Protein AF-0000000076641855 (afdb_homodimer)

InterPro domains:
  IPR014782 Peptidase M1, membrane alanine aminopeptidase [PF01433] (385-585)
  IPR027268 Peptidase M4/M1, CTD superfamily [G3DS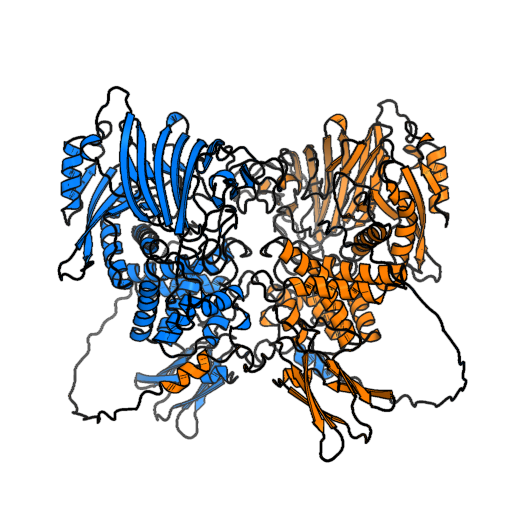A:1.10.390.10] (361-589)
  IPR050344 Peptidase M1 family aminopeptidases [PTHR11533] (381-588)

Foldseek 3Di:
DDCPDDPDDDDDDDDDDPDDDDDDDDDDDDPDPPPPDDPPPVVVVVVPDDLQVDFFDFFDFCVVVDDPLVVVLCVVQCAHLLLFGGPLNDWKEKAKEKEKEQDVVQQKIKMKIKMKIWAQDQDKAQKFKWFQLQLLLDPPAAAPDDDHNFHGKDWDWKAKAPDTADADPDPPDQAHWHDDRGMIMGGRNDIAHNGGMMIMMTIIMTRFDQATLQLAWHADPQFKGKFFSGDTATAIQGSRPGGDGDHRRRPFDAFFAWYKYKYKYKYFAQWDKDKFADWDPCVQWFDPQLSVQLVVAQVAQDKTWSDDLVCAPPTTDADPVRMGIIIGIDGTWGTMIMMIGGSKTKIKHKAWQQDQPPPRDTDIAIEIEIEHPVQVLSVCVRVLLRLLQNQLSVLLVHGQDDRYAYEYADASSHDAKAEGASYIYGHSCPPHDSLSVSLSSSLRSNCCLPPGFLREGRQFQLQVRQASSLLSSLSSSCVVPVVCNLVSLVVLLVLLLVCAPVVQAAALNGGQSPRPDPSNSCNSRHSLSNLLLLLVCVQQPVVLSSCLSSQSSVSRTSHYDDPSSSVSSSCSSSVDDCSLVCSQRHHDSKAWAKFFDDWADDPAAIKTKIFTSINRFDKKWKWWAFPVGDIDIDIDHSVCVSVRDGMDMDGDRDPTHTAKMAIPPSCSHSHSDRVRRMDGD/DDPPDDDDDDDDDDDDDDDDDDDDDDDDPPPDPPPPDDPPPVVVVVVPDDLFVDFFDFFDFCVVVDDPLVVVLCVVQCAHLLLFGGPLNDWKEKAKEKEKEQDVVQQKIKMKIKMKIWAQDQDKAQKFKWFQLQLLLDPPAAAPDDDHNFHGKDWDWKAKAPDTADADPDPPDQAHWHDDRRMIMGGRNDIAHNGGMMIMMTIIMTRFDQATLLLAWHADPQFKGKFWSGDTATAIQGSRPGGDGDHRRRPFDAFFAWYKYKYKYKYFAQWDKDKFADWDPCVQWFDPQLSVQLVVAQVAQDKTWSDDLVCAPPTTDADPVRMDIIIGIHGTWGTMIMMIGGSKTKIKHKAWQQDQPPPRDTDIAIEIEIEHPVQVLSVCVRVLLRLLQNQLSVLLVHGQDDRYAYEYADASSHDAKAEGASYIYGHSCPPHDSLSVSLSSSLRSNCCLVPGFLREGRQFQLQVRQASSLLSSLSSSCVVPVVCNLVSLVVLLVLLLVCAPPPQAAALNGGQSPRPDPSNSCNSRHSLSNLLLLLVCVQQPPVLSSCLSSQSSVSRTSHYDDPSSSVSSSCSSSVDDCSLVCSQRHHDRKAWAKFFDDWADDPAAIKTKIFTSINRFDKKWKWWAFPVGDIDIDIDHSVCVSVRDGMDMDGDRDPTHTAKMAIPPSCSHSHSDRVRRMDGD

Nearest PDB structures (foldseek):
  7z28-assembly1_A  TM=7.439E-01  e=4.324E-25  Homo sapiens
  5dll-assembly1_A  TM=7.705E-01  e=6.354E-24  Francisella tularensis subsp. tularensis SCHU S4
  2dqm-assembly1_A  TM=7.658E-01  e=1.952E-22  Escherichia coli
  3q7j-assembly2_B  TM=7.753E-01  e=1.952E-22  Thermoplasma acidophilum DSM 1728
  5zie-assembly2_B  TM=7.510E-01  e=1.322E-20  Legionella pneumophila subsp. pneumophila str. Philadelphia 1

Sequence (1362 aa):
MSLFPQLSKTASLLLFAALLAFSGCAGSQQATTDEQQAPGSEKEERLSTRPSELSRMVPNAITGEIPQTFFQAINRDTRTMSGKPGSDYWQQWTSYDMNVELVPADTLIKGSSTITYHNNSPDTLNQLFMELTQNVHKSGAVRNEGAEVTGGITLHRVAAGDNNLDEMQSGRSRQGYLVDGTLMVVRPGTVLAPGDSIEIRVAWDFKIPQQGAGGRMGYNGDNLFYIAYWYPQMRVYDDVNGWFTDSFKGNAEFYHGFADYNVDITAPQQWMVASTGDLTNAGDVLKEDIHRRLEEGHSSDKVVPVVTKEDFGDVTRSTENGMVTWNFKAKKVRDFAFSATKESMWDATRSDVGDRDGDGETEYVEINAIYRSSAPLWTDAAAFTRHALSSLSETTGISYPWPHMTSVEGGGIIGGGMEFPMMTIIGDYNGRPARSLYAVIAHELAHMWVPMQVSTNERRYAWMDEGTTTFNESQSKKDYYPESAGTFEQSNYQSYLQITGTGLEGPIMRWSDYHYNGFAYGIASYPKPASMLVALRGLLGEETFREAYRTFLSRWQYKHPYPWDMFNAFEDVSGRELDWFWRSWYYETWTLDQAVGNVRPAEEGTEIVIEDRGQAPMPATVEITLSDGTTLTRKIPVETWLKGATRATLSIDHTGEVTNVVVDPERKFPDANRTNNSWEKMSLFPQLSKTASLLLFAALLAFSGCAGSQQATTDEQQAPGSEKEERLSTRPSELSRMVPNAITGEIPQTFFQAINRDTRTMSGKPGSDYWQQWTSYDMNVELVPADTLIKGSSTITYHNNSPDTLNQLFMELTQNVHKSGAVRNEGAEVTGGITLHRVAAGDNNLDEMQSGRSRQGYLVDGTLMVVRPGTVLAPGDSIEIRVAWDFKIPQQGAGGRMGYNGDNLFYIAYWYPQMRVYDDVNGWFTDSFKGNAEFYHGFADYNVDITAPQQWMVASTGDLTNAGDVLKEDIHRRLEEGHSSDKVVPVVTKEDFGDVTRSTENGMVTWNFKAKKVRDFAFSATKESMWDATRSDVGDRDGDGETEYVEINAIYRSSAPLWTDAAAFTRHALSSLSETTGISYPWPHMTSVEGGGIIGGGMEFPMMTIIGDYNGRPARSLYAVIAHELAHMWVPMQVSTNERRYAWMDEGTTTFNESQSKKDYYPESAGTFEQSNYQSYLQITGTGLEGPIMRWSDYHYNGFAYGIASYPKPASMLVALRGLLGEETFREAYRTFLSRWQYKHPYPWDMFNAFEDVSGRELDWFWRSWYYETWTLDQAVGNVRPAEEGTEIVIEDRGQAPMPATVEITLSDGTTLTRKIPVETWLKGATRATLSIDHTGEVTNVVVDPERKFPDANRTNNSWEK

Secondary structure (DSSP, 8-state):
----------------------------------------HHHHHHHS--GGGS-PPPPPPSGGGS-HHHHHHHHTTSB-TTSSBPTT----EEEEEEEEEEEGGGTEEEEEEEEEEE--SSSPBS-EEEE-GGGGGSTT--BSS-------PEEEEEEETTEE--B-SSTT-SEEEEEETTEEEEEESS-B-TT-EEEEEEEEEEEPPTEETTTTEEEETTTEEEE-S-S-EEPPEETTTEE--PPP-SSS------EEEEEEEEEETT-EEEESSEES-HHHHB-HHHHHHHHHHHT-SS-EEEE-GGGTT-SBPP-TTSEEEEEEEEEEES---EEEESS-EEEEEEEE---TTSSSS--EEEEEEEE-TT-GGGGGHHHHHHHHHHHHHHHHT----SSEEEEEE-TTT-SSEEEETTEEEE---TTS-HHHHHHHHHHHHHTTTTTTTB---HHHHHHHHHHHHHHHHHHHHHHH-GGGHHHHHHHHHHHHHTTTTSS----TTS-GGGSSSHHHHHHHHTHHHHHHHHHHHHHH-HHHHHHHHHHHHHHTTTB---HHHHHHHHHHHH----HHHHIIIIIS---B-EEEEEEEE-SSSEEEEEEE-SSS---EEEEEEETTS-EEEEEE-HHHHHTT-SEEEEEE--SSPEEEEEESTT--S-BS-GGGSEEE-/----------------------------------------HHHHHHHT--GGGS-PPPPPPSGGGS-HHHHHHHHTTSB-TTSSBPTT----EEEEEEEEEEEGGGTEEEEEEEEEEE--SSSPBS-EEEE-GGGGGSTT--BSS-------PEEEEEEETTEE--B-SSTT-SEEEEEETTEEEEEESS-B-TT-EEEEEEEEEEEPPTEETTTTEEEETTTEEEE-S-S-EEPPEETTTEE--PPP-SSS------EEEEEEEEEETT-EEEESSEES-HHHHB-HHHHHHHHHHHT-SS-EEEE-GGGTT-SBPP-TTSEEEEEEEEEEES---EEEESS-EEEEEEEE---TTSSSS--EEEEEEEE-TT-GGGGGHHHHHHHHHHHHHHHHS----SSEEEEEE-TTT-SSEEEETTEEEE---TTS-HHHHHHHHHHHHHTTTTTTTB---HHHHHHHHHHHHHHHHHHHHHHH-GGGHHHHHHHHHHHHHTTTTSTT---TTS-GGGSSSHHHHHHHHTHHHHHHHHHHHHHH-HHHHHHHHHHHHHHTTTB---HHHHHHHHHHHH----HHHHIIIIIS---B-EEEEEEEE-SSSEEEEEEE-SSS---EEEEEEETTS-EEEEEE-HHHHHTT-SEEEEEE--SSPEEEEEESTT--S-BS-GGGSEEE-

Structure (mmCIF, N/CA/C/O backbone):
data_AF-0000000076641855-model_v1
#
loop_
_entity.id
_entity.type
_entity.pdbx_description
1 polymer 'Peptidase family M1'
#
loop_
_atom_site.group_PDB
_atom_site.id
_atom_site.type_symbol
_atom_site.label_atom_id
_atom_site.label_alt_id
_atom_site.label_comp_id
_atom_site.label_asym_id
_atom_site.label_entity_id
_atom_site.label_seq_id
_atom_site.pdbx_PDB_ins_code
_atom_site.Cartn_x
_atom_site.Cartn_y
_atom_site.Cartn_z
_atom_site.occupancy
_atom_site.B_iso_or_equiv
_atom_site.auth_seq_id
_atom_site.auth_comp_id
_atom_site.auth_asym_id
_atom_site.auth_atom_id
_atom_site.pdbx_PDB_model_num
ATOM 1 N N . MET A 1 1 ? 4.723 17.344 -2.316 1 21 1 MET A N 1
ATOM 2 C CA . MET A 1 1 ? 5.523 18.531 -2.621 1 21 1 MET A CA 1
ATOM 3 C C . MET A 1 1 ? 5.227 19.047 -4.023 1 21 1 MET A C 1
ATOM 5 O O . MET A 1 1 ? 5.969 19.875 -4.559 1 21 1 MET A O 1
ATOM 9 N N . SER A 1 2 ? 4.238 18.391 -4.766 1 20.77 2 SER A N 1
ATOM 10 C CA . SER A 1 2 ? 4.188 18.422 -6.223 1 20.77 2 SER A CA 1
ATOM 11 C C . SER A 1 2 ? 3.658 19.766 -6.723 1 20.77 2 SER A C 1
ATOM 13 O O . SER A 1 2 ? 2.592 20.219 -6.297 1 20.77 2 SER A O 1
ATOM 15 N N . LEU A 1 3 ? 4.539 20.453 -7.457 1 20.97 3 LEU A N 1
ATOM 16 C CA . LEU A 1 3 ? 4.66 21.672 -8.266 1 20.97 3 LEU A CA 1
ATOM 17 C C . LEU A 1 3 ? 3.648 21.656 -9.406 1 20.97 3 LEU A C 1
ATOM 19 O O . LEU A 1 3 ? 3.848 20.969 -10.414 1 20.97 3 LEU A O 1
ATOM 23 N N . PHE A 1 4 ? 2.309 21.391 -9.328 1 20.97 4 PHE A N 1
ATOM 24 C CA . PHE A 1 4 ? 1.612 21.531 -10.602 1 20.97 4 PHE A CA 1
ATOM 25 C C . PHE A 1 4 ? 1.807 22.938 -11.164 1 20.97 4 PHE A C 1
ATOM 27 O O . PHE A 1 4 ? 1.575 23.922 -10.477 1 20.97 4 PHE A O 1
ATOM 34 N N . PRO A 1 5 ? 2.49 23.031 -12.375 1 18.69 5 PRO A N 1
ATOM 35 C CA . PRO A 1 5 ? 2.914 24.234 -13.109 1 18.69 5 PRO A CA 1
ATOM 36 C C . PRO A 1 5 ? 1.748 25.156 -13.453 1 18.69 5 PRO A C 1
ATOM 38 O O . PRO A 1 5 ? 0.585 24.766 -13.32 1 18.69 5 PRO A O 1
ATOM 41 N N . GLN A 1 6 ? 1.989 26.078 -14.555 1 16.47 6 GLN A N 1
ATOM 42 C CA . GLN A 1 6 ? 1.807 27.469 -14.961 1 16.47 6 GLN A CA 1
ATOM 43 C C . GLN A 1 6 ? 0.549 27.625 -15.812 1 16.47 6 GLN A C 1
ATOM 45 O O . GLN A 1 6 ? 0.567 27.375 -17.016 1 16.47 6 GLN A O 1
ATOM 50 N N . LEU A 1 7 ? -0.666 27.016 -15.531 1 16.64 7 LEU A N 1
ATOM 51 C CA . LEU A 1 7 ? -1.663 27.422 -16.516 1 16.64 7 LEU A CA 1
ATOM 52 C C . LEU A 1 7 ? -1.719 28.938 -16.672 1 16.64 7 LEU A C 1
ATOM 54 O O . LEU A 1 7 ? -1.626 29.656 -15.672 1 16.64 7 LEU A O 1
ATOM 58 N N . SER A 1 8 ? -1.799 29.391 -17.984 1 15.78 8 SER A N 1
ATOM 59 C CA . SER A 1 8 ? -1.746 30.641 -18.734 1 15.78 8 SER A CA 1
ATOM 60 C C . SER A 1 8 ? -2.885 31.562 -18.344 1 15.78 8 SER A C 1
ATOM 62 O O . SER A 1 8 ? -3.922 31.109 -17.859 1 15.78 8 SER A O 1
ATOM 64 N N . LYS A 1 9 ? -2.791 32.906 -18.703 1 16.16 9 LYS A N 1
ATOM 65 C CA . LYS A 1 9 ? -3.107 34.281 -18.297 1 16.16 9 LYS A CA 1
ATOM 66 C C . LYS A 1 9 ? -4.461 34.719 -18.844 1 16.16 9 LYS A C 1
ATOM 68 O O . LYS A 1 9 ? -4.836 35.875 -18.719 1 16.16 9 LYS A O 1
ATOM 73 N N . THR A 1 10 ? -5.312 33.812 -19.484 1 16.12 10 THR A N 1
ATOM 74 C CA . THR A 1 10 ? -5.992 34.75 -20.359 1 16.12 10 THR A CA 1
ATOM 75 C C . THR A 1 10 ? -6.785 35.781 -19.547 1 16.12 10 THR A C 1
ATOM 77 O O . THR A 1 10 ? -7.391 35.438 -18.531 1 16.12 10 THR A O 1
ATOM 80 N N . ALA A 1 11 ? -7.031 37 -20.109 1 15.25 11 ALA A N 1
ATOM 81 C CA . ALA A 1 11 ? -7.105 38.438 -19.812 1 15.25 11 ALA A CA 1
ATOM 82 C C . ALA A 1 11 ? -8.508 38.844 -19.359 1 15.25 11 ALA A C 1
ATOM 84 O O . ALA A 1 11 ? -8.672 39.594 -18.406 1 15.25 11 ALA A O 1
ATOM 85 N N . SER A 1 12 ? -9.672 38.469 -20.062 1 15.12 12 SER A N 1
ATOM 86 C CA . SER A 1 12 ? -10.289 39.719 -20.516 1 15.12 12 SER A CA 1
ATOM 87 C C . SER A 1 12 ? -11.07 40.375 -19.391 1 15.12 12 SER A C 1
ATOM 89 O O . SER A 1 12 ? -11.445 39.719 -18.406 1 15.12 12 SER A O 1
ATOM 91 N N . LEU A 1 13 ? -12.023 41.312 -19.766 1 14.98 13 LEU A N 1
ATOM 92 C CA . LEU A 1 13 ? -12.305 42.719 -19.531 1 14.98 13 LEU A CA 1
ATOM 93 C C . LEU A 1 13 ? -13.359 42.906 -18.438 1 14.98 13 LEU A C 1
ATOM 95 O O . LEU A 1 13 ? -13.125 43.594 -17.453 1 14.98 13 LEU A O 1
ATOM 99 N N . LEU A 1 14 ? -14.672 43.25 -18.797 1 14.98 14 LEU A N 1
ATOM 100 C CA . LEU A 1 14 ? -15.133 44.625 -18.578 1 14.98 14 LEU A CA 1
ATOM 101 C C . LEU A 1 14 ? -15.945 44.719 -17.297 1 14.98 14 LEU A C 1
ATOM 103 O O . LEU A 1 14 ? -16.328 43.719 -16.719 1 14.98 14 LEU A O 1
ATOM 107 N N . LEU A 1 15 ? -17.266 45.188 -17.406 1 15.28 15 LEU A N 1
ATOM 108 C CA . LEU A 1 15 ? -17.797 46.469 -17 1 15.28 15 LEU A CA 1
ATOM 109 C C . LEU A 1 15 ? -18.562 46.375 -15.695 1 15.28 15 LEU A C 1
ATOM 111 O O . LEU A 1 15 ? -18.969 45.281 -15.289 1 15.28 15 LEU A O 1
ATOM 115 N N . PHE A 1 16 ? -19.75 47.062 -15.586 1 14.99 16 PHE A N 1
ATOM 116 C CA . PHE A 1 16 ? -20.109 48.219 -14.781 1 14.99 16 PHE A CA 1
ATOM 117 C C . PHE A 1 16 ? -20.938 47.844 -13.578 1 14.99 16 PHE A C 1
ATOM 119 O O . PHE A 1 16 ? -20.609 48.188 -12.438 1 14.99 16 PHE A O 1
ATOM 126 N N . ALA A 1 17 ? -22.344 47.781 -13.695 1 15.54 17 ALA A N 1
ATOM 127 C CA . ALA A 1 17 ? -23.156 48.812 -13.078 1 15.54 17 ALA A CA 1
ATOM 128 C C . ALA A 1 17 ? -23.766 48.312 -11.766 1 15.54 17 ALA A C 1
ATOM 130 O O . ALA A 1 17 ? -24.531 47.344 -11.75 1 15.54 17 ALA A O 1
ATOM 131 N N . ALA A 1 18 ? -23.203 48.562 -10.688 1 15.11 18 ALA A N 1
ATOM 132 C CA . ALA A 1 18 ? -23.422 48.125 -9.312 1 15.11 18 ALA A CA 1
ATOM 133 C C . ALA A 1 18 ? -24.75 48.625 -8.758 1 15.11 18 ALA A C 1
ATOM 135 O O . ALA A 1 18 ? -24.984 48.594 -7.551 1 15.11 18 ALA A O 1
ATOM 136 N N . LEU A 1 19 ? -25.688 48.906 -9.703 1 14.62 19 LEU A N 1
ATOM 137 C CA . LEU A 1 19 ? -26.375 49.969 -9 1 14.62 19 LEU A CA 1
ATOM 138 C C . LEU A 1 19 ? -26.891 49.5 -7.648 1 14.62 19 LEU A C 1
ATOM 140 O O . LEU A 1 19 ? -26.984 48.312 -7.402 1 14.62 19 LEU A O 1
ATOM 144 N N . LEU A 1 20 ? -28.25 49.719 -7.355 1 15.02 20 LEU A N 1
ATOM 145 C CA . LEU A 1 20 ? -28.844 50.688 -6.445 1 15.02 20 LEU A CA 1
ATOM 146 C C . LEU A 1 20 ? -29.297 50.031 -5.148 1 15.02 20 LEU A C 1
ATOM 148 O O . LEU A 1 20 ? -28.953 50.5 -4.059 1 15.02 20 LEU A O 1
ATOM 152 N N . ALA A 1 21 ? -30.641 49.562 -4.988 1 15.7 21 ALA A N 1
ATOM 153 C CA . ALA A 1 21 ? -31.562 50.312 -4.141 1 15.7 21 ALA A CA 1
ATOM 154 C C . ALA A 1 21 ? -31.688 49.656 -2.764 1 15.7 21 ALA A C 1
ATOM 156 O O . ALA A 1 21 ? -31.625 48.438 -2.635 1 15.7 21 ALA A O 1
ATOM 157 N N . PHE A 1 22 ? -31.828 50.438 -1.689 1 15.01 22 PHE A N 1
ATOM 158 C CA . PHE A 1 22 ? -31.672 50.625 -0.25 1 15.01 22 PHE A CA 1
ATOM 159 C C . PHE A 1 22 ? -32.75 49.875 0.508 1 15.01 22 PHE A C 1
ATOM 161 O O . PHE A 1 22 ? -32.625 49.594 1.7 1 15.01 22 PHE A O 1
ATOM 168 N N . SER A 1 23 ? -33.875 49.406 -0.071 1 15.71 23 SER A N 1
ATOM 169 C CA . SER A 1 23 ? -34.938 49.906 0.815 1 15.71 23 SER A CA 1
ATOM 170 C C . SER A 1 23 ? -34.938 49.125 2.133 1 15.71 23 SER A C 1
ATOM 172 O O . SER A 1 23 ? -34.438 48.031 2.215 1 15.71 23 SER A O 1
ATOM 174 N N . GLY A 1 24 ? -35.969 49.438 2.967 1 15.5 24 GLY A N 1
ATOM 175 C CA . GLY A 1 24 ? -36.219 49.844 4.336 1 15.5 24 GLY A CA 1
ATOM 176 C C . GLY A 1 24 ? -36.469 48.688 5.27 1 15.5 24 GLY A C 1
ATOM 177 O O . GLY A 1 24 ? -35.781 48.531 6.289 1 15.5 24 GLY A O 1
ATOM 178 N N . CYS A 1 25 ? -37.75 48.25 5.484 1 16.17 25 CYS A N 1
ATOM 179 C CA . CYS A 1 25 ? -38.438 48.438 6.773 1 16.17 25 CYS A CA 1
ATOM 180 C C . CYS A 1 25 ? -38.25 47.219 7.664 1 16.17 25 CYS A C 1
ATOM 182 O O . CYS A 1 25 ? -38.031 46.094 7.172 1 16.17 25 CYS A O 1
ATOM 184 N N . ALA A 1 26 ? -38.688 47.375 8.977 1 16.25 26 ALA A N 1
ATOM 185 C CA . ALA A 1 26 ? -38.375 47.156 10.391 1 16.25 26 ALA A CA 1
ATOM 186 C C . ALA A 1 26 ? -39 45.875 10.891 1 16.25 26 ALA A C 1
ATOM 188 O O . ALA A 1 26 ? -38.531 45.281 11.859 1 16.25 26 ALA A O 1
ATOM 189 N N . GLY A 1 27 ? -40.031 45.219 10.227 1 17.22 27 GLY A N 1
ATOM 190 C CA . GLY A 1 27 ? -41.031 44.875 11.242 1 17.22 27 GLY A CA 1
ATOM 191 C C . GLY A 1 27 ? -40.594 43.75 12.141 1 17.22 27 GLY A C 1
ATOM 192 O O . GLY A 1 27 ? -39.781 42.906 11.75 1 17.22 27 GLY A O 1
ATOM 193 N N . SER A 1 28 ? -40.938 43.812 13.43 1 17.45 28 SER A N 1
ATOM 194 C CA . SER A 1 28 ? -40.531 43.344 14.758 1 17.45 28 SER A CA 1
ATOM 195 C C . SER A 1 28 ? -41 41.906 14.977 1 17.45 28 SER A C 1
ATOM 197 O O . SER A 1 28 ? -40.625 41.25 15.961 1 17.45 28 SER A O 1
ATOM 199 N N . GLN A 1 29 ? -41.562 41.125 14.023 1 18.14 29 GLN A N 1
ATOM 200 C CA . GLN A 1 29 ? -42.531 40.281 14.703 1 18.14 29 GLN A CA 1
ATOM 201 C C . GLN A 1 29 ? -41.844 39.25 15.602 1 18.14 29 GLN A C 1
ATOM 203 O O . GLN A 1 29 ? -40.75 38.781 15.281 1 18.14 29 GLN A O 1
ATOM 208 N N . GLN A 1 30 ? -42.375 39.031 16.781 1 17.44 30 GLN A N 1
ATOM 209 C CA . GLN A 1 30 ? -42.188 38.438 18.094 1 17.44 30 GLN A CA 1
ATOM 210 C C . GLN A 1 30 ? -42.156 36.906 17.984 1 17.44 30 GLN A C 1
ATOM 212 O O . GLN A 1 30 ? -43.188 36.281 17.703 1 17.44 30 GLN A O 1
ATOM 217 N N . ALA A 1 31 ? -41.25 36.25 17.312 1 19 31 ALA A N 1
ATOM 218 C CA . ALA A 1 31 ? -41.469 34.812 17.234 1 19 31 ALA A CA 1
ATOM 219 C C . ALA A 1 31 ? -41.375 34.156 18.609 1 19 31 ALA A C 1
ATOM 221 O O . ALA A 1 31 ? -40.406 34.406 19.344 1 19 31 ALA A O 1
ATOM 222 N N . THR A 1 32 ? -42.469 33.719 19.062 1 19.88 32 THR A N 1
ATOM 223 C CA . THR A 1 32 ? -42.719 32.969 20.281 1 19.88 32 THR A CA 1
ATOM 224 C C . THR A 1 32 ? -41.844 31.688 20.297 1 19.88 32 THR A C 1
ATOM 226 O O . THR A 1 32 ? -41.656 31.078 19.25 1 19.88 32 THR A O 1
ATOM 229 N N . THR A 1 33 ? -41 31.5 21.375 1 20.09 33 THR A N 1
ATOM 230 C CA . THR A 1 33 ? -39.906 30.609 21.734 1 20.09 33 THR A CA 1
ATOM 231 C C . THR A 1 33 ? -40.406 29.188 21.969 1 20.09 33 THR A C 1
ATOM 233 O O . THR A 1 33 ? -39.688 28.359 22.516 1 20.09 33 THR A O 1
ATOM 236 N N . ASP A 1 34 ? -41.281 28.609 21.078 1 20.89 34 ASP A N 1
ATOM 237 C CA . ASP A 1 34 ? -41.75 27.312 21.578 1 20.89 34 ASP A CA 1
ATOM 238 C C . ASP A 1 34 ? -40.562 26.359 21.781 1 20.89 34 ASP A C 1
ATOM 240 O O . ASP A 1 34 ? -39.688 26.25 20.906 1 20.89 34 ASP A O 1
ATOM 244 N N . GLU A 1 35 ? -40.312 25.922 23 1 22.5 35 GLU A N 1
ATOM 245 C CA . GLU A 1 35 ? -39.281 25.078 23.625 1 22.5 35 GLU A CA 1
ATOM 246 C C . GLU A 1 35 ? -39.281 23.672 23.047 1 22.5 35 GLU A C 1
ATOM 248 O O . GLU A 1 35 ? -40.188 22.875 23.359 1 22.5 35 GLU A O 1
ATOM 253 N N . GLN A 1 36 ? -39.094 23.453 21.719 1 24.84 36 GLN A N 1
ATOM 254 C CA . GLN A 1 36 ? -39.188 22.078 21.25 1 24.84 36 GLN A CA 1
ATOM 255 C C . GLN A 1 36 ? -38.156 21.188 21.953 1 24.84 36 GLN A C 1
ATOM 257 O O . GLN A 1 36 ? -36.969 21.516 21.984 1 24.84 36 GLN A O 1
ATOM 262 N N . GLN A 1 37 ? -38.594 20.266 22.875 1 25.34 37 GLN A N 1
ATOM 263 C CA . GLN A 1 37 ? -38 19.172 23.625 1 25.34 37 GLN A CA 1
ATOM 264 C C . GLN A 1 37 ? -37.125 18.297 22.734 1 25.34 37 GLN A C 1
ATOM 266 O O . GLN A 1 37 ? -37.594 17.797 21.719 1 25.34 37 GLN A O 1
ATOM 271 N N . ALA A 1 38 ? -35.781 18.234 22.953 1 28.58 38 ALA A N 1
ATOM 272 C CA . ALA A 1 38 ? -34.719 17.672 22.094 1 28.58 38 ALA A CA 1
ATOM 273 C C . ALA A 1 38 ? -34.812 16.156 22.047 1 28.58 38 ALA A C 1
ATOM 275 O O . ALA A 1 38 ? -34.875 15.5 23.094 1 28.58 38 ALA A O 1
ATOM 276 N N . PRO A 1 39 ? -35.188 15.594 20.891 1 33.44 39 PRO A N 1
ATOM 277 C CA . PRO A 1 39 ? -35.156 14.141 20.688 1 33.44 39 PRO A CA 1
ATOM 278 C C . PRO A 1 39 ? -33.875 13.492 21.141 1 33.44 39 PRO A C 1
ATOM 280 O O . PRO A 1 39 ? -32.906 13.445 20.391 1 33.44 39 PRO A O 1
ATOM 283 N N . GLY A 1 40 ? -33.406 13.766 22.359 1 31.28 40 GLY A N 1
ATOM 284 C CA . GLY A 1 40 ? -32.156 13.266 22.906 1 31.28 40 GLY A CA 1
ATOM 285 C C . GLY A 1 40 ? -32.094 11.75 22.953 1 31.28 40 GLY A C 1
ATOM 286 O O . GLY A 1 40 ? -31 11.18 23.047 1 31.28 40 GLY A O 1
ATOM 287 N N . SER A 1 41 ? -33.188 11.023 23.219 1 33.25 41 SER A N 1
ATOM 288 C CA . SER A 1 41 ? -33.125 9.656 23.719 1 33.25 41 SER A CA 1
ATOM 289 C C . SER A 1 41 ? -32.812 8.672 22.594 1 33.25 41 SER A C 1
ATOM 291 O O . SER A 1 41 ? -32.188 7.645 22.812 1 33.25 41 SER A O 1
ATOM 293 N N . GLU A 1 42 ? -33.344 8.992 21.453 1 31.81 42 GLU A N 1
ATOM 294 C CA . GLU A 1 42 ? -33.25 7.961 20.422 1 31.81 42 GLU A CA 1
ATOM 295 C C . GLU A 1 42 ? -31.797 7.836 19.922 1 31.81 42 GLU A C 1
ATOM 297 O O . GLU A 1 42 ? -31.453 6.863 19.25 1 31.81 42 GLU A O 1
ATOM 302 N N . LYS A 1 43 ? -30.953 8.773 20.156 1 33.97 43 LYS A N 1
ATOM 303 C CA . LYS A 1 43 ? -29.594 8.797 19.641 1 33.97 43 LYS A CA 1
ATOM 304 C C . LYS A 1 43 ? -28.719 7.785 20.359 1 33.97 43 LYS A C 1
ATOM 306 O O . LYS A 1 43 ? -27.812 7.199 19.766 1 33.97 43 LYS A O 1
ATOM 311 N N . GLU A 1 44 ? -28.859 7.738 21.734 1 34.25 44 GLU A N 1
ATOM 312 C CA . GLU A 1 44 ? -28.078 6.797 22.516 1 34.25 44 GLU A CA 1
ATOM 313 C C . GLU A 1 44 ? -28.391 5.355 22.125 1 34.25 44 GLU A C 1
ATOM 315 O O . GLU A 1 44 ? -27.5 4.492 22.156 1 34.25 44 GLU A O 1
ATOM 320 N N . GLU A 1 45 ? -29.609 5.062 21.766 1 33.41 45 GLU A N 1
ATOM 321 C CA . GLU A 1 45 ? -30.016 3.693 21.438 1 33.41 45 GLU A CA 1
ATOM 322 C C . GLU A 1 45 ? -29.406 3.242 20.109 1 33.41 45 GLU A C 1
ATOM 324 O O . GLU A 1 45 ? -29.016 2.086 19.969 1 33.41 45 GLU A O 1
ATOM 329 N N . ARG A 1 46 ? -29.312 4.074 19.094 1 35.44 46 ARG A N 1
ATOM 330 C CA . ARG A 1 46 ? -28.828 3.646 17.797 1 35.44 46 ARG A CA 1
ATOM 331 C C . ARG A 1 46 ? -27.312 3.445 17.812 1 35.44 46 ARG A C 1
ATOM 333 O O . ARG A 1 46 ? -26.781 2.635 17.047 1 35.44 46 ARG A O 1
ATOM 340 N N . LEU A 1 47 ? -26.672 4.305 18.422 1 37.84 47 LEU A N 1
ATOM 341 C CA . LEU A 1 47 ? -25.234 4.152 18.547 1 37.84 47 LEU A CA 1
ATOM 342 C C . LEU A 1 47 ? -24.875 2.984 19.453 1 37.84 47 LEU A C 1
ATOM 344 O O . LEU A 1 47 ? -23.719 2.574 19.531 1 37.84 47 LEU A O 1
ATOM 348 N N . SER A 1 48 ? -25.766 2.625 20.406 1 34.75 48 SER A N 1
ATOM 349 C CA . SER A 1 48 ? -25.625 1.448 21.25 1 34.75 48 SER A CA 1
ATOM 350 C C . SER A 1 48 ? -26.047 0.18 20.516 1 34.75 48 SER A C 1
ATOM 352 O O . SER A 1 48 ? -26.188 -0.88 21.125 1 34.75 48 SER A O 1
ATOM 354 N N . THR A 1 49 ? -26.641 0.229 19.469 1 33.72 49 THR A N 1
ATOM 355 C CA . THR A 1 49 ? -27 -1.048 18.859 1 33.72 49 THR A CA 1
ATOM 356 C C . THR A 1 49 ? -25.766 -1.829 18.453 1 33.72 49 THR A C 1
ATOM 358 O O . THR A 1 49 ? -24.938 -1.328 17.688 1 33.72 49 THR A O 1
ATOM 361 N N . ARG A 1 50 ? -25.531 -2.861 19.078 1 37.12 50 ARG A N 1
ATOM 362 C CA . ARG A 1 50 ? -24.516 -3.848 18.734 1 37.12 50 ARG A CA 1
ATOM 363 C C . ARG A 1 50 ? -24.578 -4.238 17.266 1 37.12 50 ARG A C 1
ATOM 365 O O . ARG A 1 50 ? -25.672 -4.27 16.688 1 37.12 50 ARG A O 1
ATOM 372 N N . PRO A 1 51 ? -23.469 -4.461 16.562 1 38.28 51 PRO A N 1
ATOM 373 C CA . PRO A 1 51 ? -23.469 -4.973 15.195 1 38.28 51 PRO A CA 1
ATOM 374 C C . PRO A 1 51 ? -24.594 -5.961 14.93 1 38.28 51 PRO A C 1
ATOM 376 O O . PRO A 1 51 ? -24.969 -6.176 13.773 1 38.28 51 PRO A O 1
ATOM 379 N N . SER A 1 52 ? -25.172 -6.52 15.867 1 37.72 52 SER A N 1
ATOM 380 C CA . SER A 1 52 ? -26.109 -7.629 15.734 1 37.72 52 SER A CA 1
ATOM 381 C C . SER A 1 52 ? -27.438 -7.16 15.133 1 37.72 52 SER A C 1
ATOM 383 O O . SER A 1 52 ? -28.172 -7.957 14.562 1 37.72 52 SER A O 1
ATOM 385 N N . GLU A 1 53 ? -27.906 -6.023 15.492 1 42.5 53 GLU A N 1
ATOM 386 C CA . GLU A 1 53 ? -29.234 -5.688 15.008 1 42.5 53 GLU A CA 1
ATOM 387 C C . GLU A 1 53 ? -29.172 -4.945 13.672 1 42.5 53 GLU A C 1
ATOM 389 O O . GLU A 1 53 ? -30.156 -4.348 13.234 1 42.5 53 GLU A O 1
ATOM 394 N N . LEU A 1 54 ? -28.047 -4.934 13.234 1 43.72 54 LEU A N 1
ATOM 395 C CA . LEU A 1 54 ? -27.859 -4.152 12.023 1 43.72 54 LEU A CA 1
ATOM 396 C C . LEU A 1 54 ? -28.438 -4.879 10.812 1 43.72 54 LEU A C 1
ATOM 398 O O . LEU A 1 54 ? -28.391 -6.105 10.734 1 43.72 54 LEU A O 1
ATOM 402 N N . SER A 1 55 ? -29.297 -4.203 10.219 1 55.09 55 SER A N 1
ATOM 403 C CA . SER A 1 55 ? -29.797 -4.668 8.93 1 55.09 55 SER A CA 1
ATOM 404 C C . SER A 1 55 ? -28.656 -5.184 8.047 1 55.09 55 SER A C 1
ATOM 406 O O . SER A 1 55 ? -27.547 -4.648 8.078 1 55.09 55 SER A O 1
ATOM 408 N N . ARG A 1 56 ? -28.797 -6.414 7.676 1 63.34 56 ARG A N 1
ATOM 409 C CA . ARG A 1 56 ? -27.797 -7.059 6.824 1 63.34 56 ARG A CA 1
ATOM 410 C C . ARG A 1 56 ? -27.5 -6.203 5.598 1 63.34 56 ARG A C 1
ATOM 412 O O . ARG A 1 56 ? -28.406 -5.648 4.98 1 63.34 56 ARG A O 1
ATOM 419 N N . MET A 1 57 ? -26.281 -6.066 5.379 1 64.5 57 MET A N 1
ATOM 420 C CA . MET A 1 57 ? -25.828 -5.434 4.141 1 64.5 57 MET A CA 1
ATOM 421 C C . MET A 1 57 ? -26.109 -6.336 2.939 1 64.5 57 MET A C 1
ATOM 423 O O . MET A 1 57 ? -25.875 -7.543 2.998 1 64.5 57 MET A O 1
ATOM 427 N N . VAL A 1 58 ? -26.812 -5.762 2.02 1 71.44 58 VAL A N 1
ATOM 428 C CA . VAL A 1 58 ? -27 -6.488 0.766 1 71.44 58 VAL A CA 1
ATOM 429 C C . VAL A 1 58 ? -25.891 -6.102 -0.214 1 71.44 58 VAL A C 1
ATOM 431 O O . VAL A 1 58 ? -25.672 -4.918 -0.476 1 71.44 58 VAL A O 1
ATOM 434 N N . PRO A 1 59 ? -25.109 -7.117 -0.706 1 79.19 59 PRO A N 1
ATOM 435 C CA . PRO A 1 59 ? -24 -6.824 -1.616 1 79.19 59 PRO A CA 1
ATOM 436 C C . PRO A 1 59 ? -24.469 -6.18 -2.92 1 79.19 59 PRO A C 1
ATOM 438 O O . PRO A 1 59 ? -25.453 -6.613 -3.514 1 79.19 59 PRO A O 1
ATOM 441 N N . ASN A 1 60 ? -23.766 -5.129 -3.318 1 75 60 ASN A N 1
ATOM 442 C CA . ASN A 1 60 ? -23.984 -4.523 -4.625 1 75 60 ASN A CA 1
ATOM 443 C C . ASN A 1 60 ? -23.172 -5.215 -5.715 1 75 60 ASN A C 1
ATOM 445 O O . ASN A 1 60 ? -22.234 -5.949 -5.414 1 75 60 ASN A O 1
ATOM 449 N N . ALA A 1 61 ? -23.625 -4.945 -6.938 1 82.12 61 ALA A N 1
ATOM 450 C CA . ALA A 1 61 ? -22.859 -5.434 -8.078 1 82.12 61 ALA A CA 1
ATOM 451 C C . ALA A 1 61 ? -21.438 -4.879 -8.062 1 82.12 61 ALA A C 1
ATOM 453 O O . ALA A 1 61 ? -21.188 -3.824 -7.477 1 82.12 61 ALA A O 1
ATOM 454 N N . ILE A 1 62 ? -20.531 -5.586 -8.719 1 87.31 62 ILE A N 1
ATOM 455 C CA . ILE A 1 62 ? -19.141 -5.156 -8.672 1 87.31 62 ILE A CA 1
ATOM 456 C C . ILE A 1 62 ? -18.812 -4.328 -9.914 1 87.31 62 ILE A C 1
ATOM 458 O O . ILE A 1 62 ? -17.656 -3.977 -10.148 1 87.31 62 ILE A O 1
ATOM 462 N N . THR A 1 63 ? -19.734 -3.982 -10.719 1 82.25 63 THR A N 1
ATOM 463 C CA . THR A 1 63 ? -19.531 -3.295 -11.992 1 82.25 63 THR A CA 1
ATOM 464 C C . THR A 1 63 ? -18.734 -2.008 -11.789 1 82.25 63 THR A C 1
ATOM 466 O O . THR A 1 63 ? -17.875 -1.674 -12.602 1 82.25 63 THR A O 1
ATOM 469 N N . GLY A 1 64 ? -19.078 -1.327 -10.742 1 77.31 64 GLY A N 1
ATOM 470 C CA . GLY A 1 64 ? -18.406 -0.069 -10.469 1 77.31 64 GLY A CA 1
ATOM 471 C C . GLY A 1 64 ? -16.953 -0.246 -10.055 1 77.31 64 GLY A C 1
ATOM 472 O O . GLY A 1 64 ? -16.172 0.712 -10.07 1 77.31 64 GLY A O 1
ATOM 473 N N . GLU A 1 65 ? -16.594 -1.479 -9.742 1 85.31 65 GLU A N 1
ATOM 474 C CA . GLU A 1 65 ? -15.227 -1.774 -9.312 1 85.31 65 GLU A CA 1
ATOM 475 C C . GLU A 1 65 ? -14.336 -2.107 -10.5 1 85.31 65 GLU A C 1
ATOM 477 O O . GLU A 1 65 ? -13.109 -2.109 -10.383 1 85.31 65 GLU A O 1
ATOM 482 N N . ILE A 1 66 ? -14.914 -2.377 -11.609 1 88.94 66 ILE A N 1
ATOM 483 C CA . ILE A 1 66 ? -14.172 -2.797 -12.797 1 88.94 66 ILE A CA 1
ATOM 484 C C . ILE A 1 66 ? -13.602 -1.573 -13.508 1 88.94 66 ILE A C 1
ATOM 486 O O . ILE A 1 66 ? -14.344 -0.642 -13.836 1 88.94 66 ILE A O 1
ATOM 490 N N . PRO A 1 67 ? -12.312 -1.556 -13.75 1 87.12 67 PRO A N 1
ATOM 491 C CA . PRO A 1 67 ? -11.711 -0.386 -14.398 1 87.12 67 PRO A CA 1
ATOM 492 C C . PRO A 1 67 ? -12.281 -0.128 -15.789 1 87.12 67 PRO A C 1
ATOM 494 O O . PRO A 1 67 ? -12.562 -1.073 -16.531 1 87.12 67 PRO A O 1
ATOM 497 N N . GLN A 1 68 ? -12.32 1.127 -16.172 1 86.5 68 GLN A N 1
ATOM 498 C CA . GLN A 1 68 ? -12.82 1.521 -17.484 1 86.5 68 GLN A CA 1
ATOM 499 C C . GLN A 1 68 ? -11.992 0.896 -18.609 1 86.5 68 GLN A C 1
ATOM 501 O O . GLN A 1 68 ? -12.516 0.562 -19.672 1 86.5 68 GLN A O 1
ATOM 506 N N . THR A 1 69 ? -10.734 0.672 -18.375 1 91.81 69 THR A N 1
ATOM 507 C CA . THR A 1 69 ? -9.844 0.105 -19.375 1 91.81 69 THR A CA 1
ATOM 508 C C . THR A 1 69 ? -10.25 -1.326 -19.719 1 91.81 69 THR A C 1
ATOM 510 O O . THR A 1 69 ? -10.07 -1.779 -20.844 1 91.81 69 THR A O 1
ATOM 513 N N . PHE A 1 70 ? -10.797 -2.059 -18.766 1 94.25 70 PHE A N 1
ATOM 514 C CA . PHE A 1 70 ? -11.273 -3.412 -19.031 1 94.25 70 PHE A CA 1
ATOM 515 C C . PHE A 1 70 ? -12.508 -3.391 -19.922 1 94.25 70 PHE A C 1
ATOM 517 O O . PHE A 1 70 ? -12.633 -4.203 -20.844 1 94.25 70 PHE A O 1
ATOM 524 N N . PHE A 1 71 ? -13.43 -2.436 -19.688 1 91.38 71 PHE A N 1
ATOM 525 C CA . PHE A 1 71 ? -14.609 -2.287 -20.531 1 91.38 71 PHE A CA 1
ATOM 526 C C . PHE A 1 71 ? -14.211 -1.858 -21.938 1 91.38 71 PHE A C 1
ATOM 528 O O . PHE A 1 71 ? -14.844 -2.271 -22.906 1 91.38 71 PHE A O 1
ATOM 535 N N . GLN A 1 72 ? -13.219 -1.026 -21.953 1 93.75 72 GLN A N 1
ATOM 536 C CA . GLN A 1 72 ? -12.719 -0.632 -23.266 1 93.75 72 GLN A CA 1
ATOM 537 C C . GLN A 1 72 ? -12.18 -1.835 -24.031 1 93.75 72 GLN A C 1
ATOM 539 O O . GLN A 1 72 ? -12.336 -1.92 -25.25 1 93.75 72 GLN A O 1
ATOM 544 N N . ALA A 1 73 ? -11.508 -2.762 -23.344 1 97.25 73 ALA A N 1
ATOM 545 C CA . ALA A 1 73 ? -11.023 -3.986 -23.969 1 97.25 73 ALA A CA 1
ATOM 546 C C . ALA A 1 73 ? -12.188 -4.828 -24.484 1 97.25 73 ALA A C 1
ATOM 548 O O . ALA A 1 73 ? -12.078 -5.445 -25.547 1 97.25 73 ALA A O 1
ATOM 549 N N . ILE A 1 74 ? -13.281 -4.875 -23.766 1 96.44 74 ILE A N 1
ATOM 550 C CA . ILE A 1 74 ? -14.477 -5.57 -24.203 1 96.44 74 ILE A CA 1
ATOM 551 C C . ILE A 1 74 ? -15.031 -4.895 -25.469 1 96.44 74 ILE A C 1
ATOM 553 O O . ILE A 1 74 ? -15.383 -5.566 -26.438 1 96.44 74 ILE A O 1
ATOM 557 N N . ASN A 1 75 ? -15.055 -3.57 -25.469 1 96.19 75 ASN A N 1
ATOM 558 C CA . ASN A 1 75 ? -15.539 -2.814 -26.609 1 96.19 75 ASN A CA 1
ATOM 559 C C . ASN A 1 75 ? -14.672 -3.053 -27.844 1 96.19 75 ASN A C 1
ATOM 561 O O . ASN A 1 75 ? -15.18 -3.041 -28.969 1 96.19 75 ASN A O 1
ATOM 565 N N . ARG A 1 76 ? -13.414 -3.295 -27.609 1 97.38 76 ARG A N 1
ATOM 566 C CA . ARG A 1 76 ? -12.484 -3.549 -28.703 1 97.38 76 ARG A CA 1
ATOM 567 C C . ARG A 1 76 ? -12.484 -5.027 -29.094 1 97.38 76 ARG A C 1
ATOM 569 O O . ARG A 1 76 ? -11.695 -5.449 -29.938 1 97.38 76 ARG A O 1
ATOM 576 N N . ASP A 1 77 ? -13.25 -5.852 -28.438 1 97.62 77 ASP A N 1
ATOM 577 C CA . ASP A 1 77 ? -13.453 -7.27 -28.719 1 97.62 77 ASP A CA 1
ATOM 578 C C . ASP A 1 77 ? -12.195 -8.078 -28.422 1 97.62 77 ASP A C 1
ATOM 580 O O . ASP A 1 77 ? -11.938 -9.102 -29.062 1 97.62 77 ASP A O 1
ATOM 584 N N . THR A 1 78 ? -11.367 -7.535 -27.578 1 98.31 78 THR A N 1
ATOM 585 C CA . THR A 1 78 ? -10.234 -8.352 -27.156 1 98.31 78 THR A CA 1
ATOM 586 C C . THR A 1 78 ? -10.602 -9.188 -25.938 1 98.31 78 THR A C 1
ATOM 588 O O . THR A 1 78 ? -9.906 -10.156 -25.609 1 98.31 78 THR A O 1
ATOM 591 N N . ARG A 1 79 ? -11.641 -8.75 -25.25 1 97.94 79 ARG A N 1
ATOM 592 C CA . ARG A 1 79 ? -12.188 -9.5 -24.125 1 97.94 79 ARG A CA 1
ATOM 593 C C . ARG A 1 79 ? -13.711 -9.586 -24.219 1 97.94 79 ARG A C 1
ATOM 595 O O . ARG A 1 79 ? -14.328 -8.906 -25.031 1 97.94 79 ARG A O 1
ATOM 602 N N . THR A 1 80 ? -14.297 -10.508 -23.406 1 97.5 80 THR A N 1
ATOM 603 C CA . THR A 1 80 ? -15.75 -10.672 -23.438 1 97.5 80 THR A CA 1
ATOM 604 C C . THR A 1 80 ? -16.328 -10.68 -22.031 1 97.5 80 THR A C 1
ATOM 606 O O . THR A 1 80 ? -15.594 -10.922 -21.062 1 97.5 80 THR A O 1
ATOM 609 N N . MET A 1 81 ? -17.578 -10.508 -21.906 1 93.94 81 MET A N 1
ATOM 610 C CA . MET A 1 81 ? -18.297 -10.57 -20.641 1 93.94 81 MET A CA 1
ATOM 611 C C . MET A 1 81 ? -18.484 -12.016 -20.188 1 93.94 81 MET A C 1
ATOM 613 O O . MET A 1 81 ? -18.859 -12.273 -19.047 1 93.94 81 MET A O 1
ATOM 617 N N . SER A 1 82 ? -18.203 -12.953 -21.047 1 96 82 SER A N 1
ATOM 618 C CA . SER A 1 82 ? -18.312 -14.367 -20.703 1 96 82 SER A CA 1
ATOM 619 C C . SER A 1 82 ? -17.016 -14.906 -20.109 1 96 82 SER A C 1
ATOM 621 O O . SER A 1 82 ? -16.969 -16.047 -19.656 1 96 82 SER A O 1
ATOM 623 N N . GLY A 1 83 ? -16.016 -14.125 -20.125 1 97.56 83 GLY A N 1
ATOM 624 C CA . GLY A 1 83 ? -14.734 -14.562 -19.594 1 97.56 83 GLY A CA 1
ATOM 625 C C . GLY A 1 83 ? -13.844 -15.227 -20.625 1 97.56 83 GLY A C 1
ATOM 626 O O . GLY A 1 83 ? -12.75 -15.688 -20.312 1 97.56 83 GLY A O 1
ATOM 627 N N . LYS A 1 84 ? -14.281 -15.297 -21.875 1 98 84 LYS A N 1
ATOM 628 C CA . LYS A 1 84 ? -13.477 -15.805 -23 1 98 84 LYS A CA 1
ATOM 629 C C . LYS A 1 84 ? -12.602 -14.703 -23.594 1 98 84 LYS A C 1
ATOM 631 O O . LYS A 1 84 ? -13.016 -13.547 -23.656 1 98 84 LYS A O 1
ATOM 636 N N . PRO A 1 85 ? -11.375 -15.109 -24.016 1 98.5 85 PRO A N 1
ATOM 637 C CA . PRO A 1 85 ? -10.695 -14.141 -24.875 1 98.5 85 PRO A CA 1
ATOM 638 C C . PRO A 1 85 ? -11.523 -13.742 -26.094 1 98.5 85 PRO A C 1
ATOM 640 O O . PRO A 1 85 ? -12.195 -14.594 -26.688 1 98.5 85 PRO A O 1
ATOM 643 N N . GLY A 1 86 ? -11.531 -12.484 -26.438 1 98.25 86 GLY A N 1
ATOM 644 C CA . GLY A 1 86 ? -12.273 -12.031 -27.594 1 98.25 86 GLY A CA 1
ATOM 645 C C . GLY A 1 86 ? -11.641 -12.445 -28.922 1 98.25 86 GLY A C 1
ATOM 646 O O . GLY A 1 86 ? -10.523 -12.961 -28.938 1 98.25 86 GLY A O 1
ATOM 647 N N . SER A 1 87 ? -12.359 -12.242 -30 1 97.56 87 SER A N 1
ATOM 648 C CA . SER A 1 87 ? -11.898 -12.633 -31.344 1 97.56 87 SER A CA 1
ATOM 649 C C . SER A 1 87 ? -10.672 -11.836 -31.75 1 97.56 87 SER A C 1
ATOM 651 O O . SER A 1 87 ? -9.852 -12.305 -32.562 1 97.56 87 SER A O 1
ATOM 653 N N . ASP A 1 88 ? -10.539 -10.664 -31.156 1 98.12 88 ASP A N 1
ATOM 654 C CA . ASP A 1 88 ? -9.422 -9.797 -31.547 1 98.12 88 ASP A CA 1
ATOM 655 C C . ASP A 1 88 ? -8.336 -9.789 -30.469 1 98.12 88 ASP A C 1
ATOM 657 O O . ASP A 1 88 ? -7.555 -8.844 -30.375 1 98.12 88 ASP A O 1
ATOM 661 N N . TYR A 1 89 ? -8.359 -10.758 -29.578 1 98.31 89 TYR A N 1
ATOM 662 C CA . TYR A 1 89 ? -7.324 -10.852 -28.562 1 98.31 89 TYR A CA 1
ATOM 663 C C . TYR A 1 89 ? -5.938 -10.836 -29.188 1 98.31 89 TYR A C 1
ATOM 665 O O . TYR A 1 89 ? -5.723 -11.438 -30.234 1 98.31 89 TYR A O 1
ATOM 673 N N . TRP A 1 90 ? -5.035 -10.156 -28.562 1 98.19 90 TRP A N 1
ATOM 674 C CA . TRP A 1 90 ? -3.646 -10.117 -29 1 98.19 90 TRP A CA 1
ATOM 675 C C . TRP A 1 90 ? -2.697 -10.086 -27.797 1 98.19 90 TRP A C 1
ATOM 677 O O . TRP A 1 90 ? -3.104 -9.75 -26.688 1 98.19 90 TRP A O 1
ATOM 687 N N . GLN A 1 91 ? -1.562 -10.453 -27.938 1 97.88 91 GLN A N 1
ATOM 688 C CA . GLN A 1 91 ? -0.436 -10.281 -27.016 1 97.88 91 GLN A CA 1
ATOM 689 C C . GLN A 1 91 ? 0.881 -10.188 -27.781 1 97.88 91 GLN A C 1
ATOM 691 O O . GLN A 1 91 ? 0.98 -10.641 -28.922 1 97.88 91 GLN A O 1
ATOM 696 N N . GLN A 1 92 ? 1.841 -9.562 -27.188 1 98 92 GLN A N 1
ATOM 697 C CA . GLN A 1 92 ? 3.137 -9.406 -27.844 1 98 92 GLN A CA 1
ATOM 698 C C . GLN A 1 92 ? 3.941 -10.703 -27.797 1 98 92 GLN A C 1
ATOM 700 O O . GLN A 1 92 ? 3.553 -11.648 -27.109 1 98 92 GLN A O 1
ATOM 705 N N . TRP A 1 93 ? 5 -10.711 -28.578 1 97.44 93 TRP A N 1
ATOM 706 C CA . TRP A 1 93 ? 5.91 -11.859 -28.594 1 97.44 93 TRP A CA 1
ATOM 707 C C . TRP A 1 93 ? 7.363 -11.398 -28.641 1 97.44 93 TRP A C 1
ATOM 709 O O . TRP A 1 93 ? 7.68 -10.375 -29.25 1 97.44 93 TRP A O 1
ATOM 719 N N . THR A 1 94 ? 8.203 -12.156 -27.922 1 98.44 94 THR A N 1
ATOM 720 C CA . THR A 1 94 ? 9.625 -11.852 -27.875 1 98.44 94 THR A CA 1
ATOM 721 C C . THR A 1 94 ? 10.461 -13.117 -28.094 1 98.44 94 THR A C 1
ATOM 723 O O . THR A 1 94 ? 10.016 -14.219 -27.766 1 98.44 94 THR A O 1
ATOM 726 N N . SER A 1 95 ? 11.539 -12.984 -28.703 1 98.62 95 SER A N 1
ATOM 727 C CA . SER A 1 95 ? 12.562 -14.023 -28.766 1 98.62 95 SER A CA 1
ATOM 728 C C . SER A 1 95 ? 13.875 -13.539 -28.156 1 98.62 95 SER A C 1
ATOM 730 O O . SER A 1 95 ? 14.336 -12.438 -28.438 1 98.62 95 SER A O 1
ATOM 732 N N . TYR A 1 96 ? 14.398 -14.336 -27.312 1 98.81 96 TYR A N 1
ATOM 733 C CA . TYR A 1 96 ? 15.664 -14.031 -26.656 1 98.81 96 TYR A CA 1
ATOM 734 C C . TYR A 1 96 ? 16.766 -14.984 -27.109 1 98.81 96 TYR A C 1
ATOM 736 O O . TYR A 1 96 ? 16.625 -16.203 -26.984 1 98.81 96 TYR A O 1
ATOM 744 N N . ASP A 1 97 ? 17.781 -14.469 -27.641 1 98.88 97 ASP A N 1
ATOM 745 C CA . ASP A 1 97 ? 19.047 -15.156 -27.844 1 98.88 97 ASP A CA 1
ATOM 746 C C . ASP A 1 97 ? 20.125 -14.617 -26.906 1 98.88 97 ASP A C 1
ATOM 748 O O . ASP A 1 97 ? 20.578 -13.484 -27.062 1 98.88 97 ASP A O 1
ATOM 752 N N . MET A 1 98 ? 20.547 -15.477 -25.969 1 98.88 98 MET A N 1
ATOM 753 C CA . MET A 1 98 ? 21.391 -14.938 -24.906 1 98.88 98 MET A CA 1
ATOM 754 C C . MET A 1 98 ? 22.656 -15.766 -24.75 1 98.88 98 MET A C 1
ATOM 756 O O . MET A 1 98 ? 22.641 -16.984 -24.953 1 98.88 98 MET A O 1
ATOM 760 N N . ASN A 1 99 ? 23.719 -15.102 -24.453 1 98.81 99 ASN A N 1
ATOM 761 C CA . ASN A 1 99 ? 24.984 -15.672 -24 1 98.81 99 ASN A CA 1
ATOM 762 C C . ASN A 1 99 ? 25.359 -15.172 -22.609 1 98.81 99 ASN A C 1
ATOM 764 O O . ASN A 1 99 ? 25.484 -13.961 -22.391 1 98.81 99 ASN A O 1
ATOM 768 N N . VAL A 1 100 ? 25.562 -16.125 -21.703 1 98.75 100 VAL A N 1
ATOM 769 C CA . VAL A 1 100 ? 25.828 -15.695 -20.344 1 98.75 100 VAL A CA 1
ATOM 770 C C . VAL A 1 100 ? 27 -16.516 -19.766 1 98.75 100 VAL A C 1
ATOM 772 O O . VAL A 1 100 ? 27.141 -17.688 -20.078 1 98.75 100 VAL A O 1
ATOM 775 N N . GLU A 1 101 ? 27.812 -15.867 -18.984 1 98.81 101 GLU A N 1
ATOM 776 C CA . GLU A 1 101 ? 28.891 -16.5 -18.234 1 98.81 101 GLU A CA 1
ATOM 777 C C . GLU A 1 101 ? 28.688 -16.328 -16.734 1 98.81 101 GLU A C 1
ATOM 779 O O . GLU A 1 101 ? 28.453 -15.219 -16.25 1 98.81 101 GLU A O 1
ATOM 784 N N . LEU A 1 102 ? 28.703 -17.438 -16.047 1 98.81 102 LEU A N 1
ATOM 785 C CA . LEU A 1 102 ? 28.719 -17.406 -14.594 1 98.81 102 LEU A CA 1
ATOM 786 C C . LEU A 1 102 ? 30.141 -17.5 -14.055 1 98.81 102 LEU A C 1
ATOM 788 O O . LEU A 1 102 ? 30.875 -18.422 -14.406 1 98.81 102 LEU A O 1
ATOM 792 N N . VAL A 1 103 ? 30.531 -16.562 -13.242 1 98.31 103 VAL A N 1
ATOM 793 C CA . VAL A 1 103 ? 31.828 -16.547 -12.578 1 98.31 103 VAL A CA 1
ATOM 794 C C . VAL A 1 103 ? 31.656 -16.766 -11.078 1 98.31 103 VAL A C 1
ATOM 796 O O . VAL A 1 103 ? 31.688 -15.805 -10.297 1 98.31 103 VAL A O 1
ATOM 799 N N . PRO A 1 104 ? 31.594 -18.047 -10.703 1 97.94 104 PRO A N 1
ATOM 800 C CA . PRO A 1 104 ? 31.25 -18.344 -9.312 1 97.94 104 PRO A CA 1
ATOM 801 C C . PRO A 1 104 ? 32.219 -17.719 -8.32 1 97.94 104 PRO A C 1
ATOM 803 O O . PRO A 1 104 ? 31.797 -17.219 -7.273 1 97.94 104 PRO A O 1
ATOM 806 N N . ALA A 1 105 ? 33.5 -17.688 -8.586 1 96.5 105 ALA A N 1
ATOM 807 C CA . ALA A 1 105 ? 34.5 -17.188 -7.66 1 96.5 105 ALA A CA 1
ATOM 808 C C . ALA A 1 105 ? 34.281 -15.711 -7.332 1 96.5 105 ALA A C 1
ATOM 810 O O . ALA A 1 105 ? 34.562 -15.266 -6.227 1 96.5 105 ALA A O 1
ATOM 811 N N . ASP A 1 106 ? 33.719 -15.039 -8.25 1 97.31 106 ASP A N 1
ATOM 812 C CA . ASP A 1 106 ? 33.469 -13.609 -8.078 1 97.31 106 ASP A CA 1
ATOM 813 C C . ASP A 1 106 ? 32 -13.32 -7.789 1 97.31 106 ASP A C 1
ATOM 815 O O . ASP A 1 106 ? 31.609 -12.156 -7.672 1 97.31 106 ASP A O 1
ATOM 819 N N . THR A 1 107 ? 31.172 -14.367 -7.668 1 97.88 107 THR A N 1
ATOM 820 C CA . THR A 1 107 ? 29.719 -14.219 -7.57 1 97.88 107 THR A CA 1
ATOM 821 C C . THR A 1 107 ? 29.203 -13.219 -8.609 1 97.88 107 THR A C 1
ATOM 823 O O . THR A 1 107 ? 28.484 -12.273 -8.266 1 97.88 107 THR A O 1
ATOM 826 N N . LEU A 1 108 ? 29.531 -13.461 -9.82 1 98.38 108 LEU A N 1
ATOM 827 C CA . LEU A 1 108 ? 29.312 -12.523 -10.914 1 98.38 108 LEU A CA 1
ATOM 828 C C . LEU A 1 108 ? 28.656 -13.219 -12.109 1 98.38 108 LEU A C 1
ATOM 830 O O . LEU A 1 108 ? 29.016 -14.359 -12.43 1 98.38 108 LEU A O 1
ATOM 834 N N . ILE A 1 109 ? 27.734 -12.5 -12.75 1 98.06 109 ILE A N 1
ATOM 835 C CA . ILE A 1 109 ? 27.172 -12.922 -14.023 1 98.06 109 ILE A CA 1
ATOM 836 C C . ILE A 1 109 ? 27.438 -11.859 -15.086 1 98.06 109 ILE A C 1
ATOM 838 O O . ILE A 1 109 ? 27.359 -10.664 -14.812 1 98.06 109 ILE A O 1
ATOM 842 N N . LYS A 1 110 ? 27.891 -12.289 -16.234 1 98.62 110 LYS A N 1
ATOM 843 C CA . LYS A 1 110 ? 28.062 -11.461 -17.438 1 98.62 110 LYS A CA 1
ATOM 844 C C . LYS A 1 110 ? 27.203 -11.969 -18.578 1 98.62 110 LYS A C 1
ATOM 846 O O . LYS A 1 110 ? 27.266 -13.156 -18.922 1 98.62 110 LYS A O 1
ATOM 851 N N . GLY A 1 111 ? 26.438 -11.055 -19.172 1 98.69 111 GLY A N 1
ATOM 852 C CA . GLY A 1 111 ? 25.547 -11.539 -20.203 1 98.69 111 GLY A CA 1
ATOM 853 C C . GLY A 1 111 ? 25.391 -10.578 -21.359 1 98.69 111 GLY A C 1
ATOM 854 O O . GLY A 1 111 ? 25.734 -9.398 -21.25 1 98.69 111 GLY A O 1
ATOM 855 N N . SER A 1 112 ? 24.984 -11.094 -22.453 1 98.75 112 SER A N 1
ATOM 856 C CA . SER A 1 112 ? 24.531 -10.359 -23.625 1 98.75 112 SER A CA 1
ATOM 857 C C . SER A 1 112 ? 23.297 -11.008 -24.234 1 98.75 112 SER A C 1
ATOM 859 O O . SER A 1 112 ? 23.125 -12.227 -24.172 1 98.75 112 SER A O 1
ATOM 861 N N . SER A 1 113 ? 22.484 -10.18 -24.797 1 98.69 113 SER A N 1
ATOM 862 C CA . SER A 1 113 ? 21.234 -10.672 -25.359 1 98.69 113 SER A CA 1
ATOM 863 C C . SER A 1 113 ? 20.875 -9.945 -26.656 1 98.69 113 SER A C 1
ATOM 865 O O . SER A 1 113 ? 21.094 -8.734 -26.766 1 98.69 113 SER A O 1
ATOM 867 N N . THR A 1 114 ? 20.484 -10.711 -27.641 1 98.75 114 THR A N 1
ATOM 868 C CA . THR A 1 114 ? 19.75 -10.211 -28.797 1 98.75 114 THR A CA 1
ATOM 869 C C . THR A 1 114 ? 18.25 -10.508 -28.656 1 98.75 114 THR A C 1
ATOM 871 O O . THR A 1 114 ? 17.844 -11.672 -28.656 1 98.75 114 THR A O 1
ATOM 874 N N . ILE A 1 115 ? 17.5 -9.469 -28.578 1 98.81 115 ILE A N 1
ATOM 875 C CA . ILE A 1 115 ? 16.062 -9.57 -28.297 1 98.81 115 ILE A CA 1
ATOM 876 C C . ILE A 1 115 ? 15.273 -9.125 -29.531 1 98.81 115 ILE A C 1
ATOM 878 O O . ILE A 1 115 ? 15.445 -8 -30 1 98.81 115 ILE A O 1
ATOM 882 N N . THR A 1 116 ? 14.469 -9.961 -30.031 1 98.81 116 THR A N 1
ATOM 883 C CA . THR A 1 116 ? 13.539 -9.578 -31.094 1 98.81 116 THR A CA 1
ATOM 884 C C . THR A 1 116 ? 12.133 -9.383 -30.531 1 98.81 116 THR A C 1
ATOM 886 O O . THR A 1 116 ? 11.5 -10.336 -30.078 1 98.81 116 THR A O 1
ATOM 889 N N . TYR A 1 117 ? 11.695 -8.18 -30.562 1 98.56 117 TYR A N 1
ATOM 890 C CA . TYR A 1 117 ? 10.391 -7.824 -30.031 1 98.56 117 TYR A CA 1
ATOM 891 C C . TYR A 1 117 ? 9.375 -7.609 -31.156 1 98.56 117 TYR A C 1
ATOM 893 O O . TYR A 1 117 ? 9.594 -6.785 -32.031 1 98.56 117 TYR A O 1
ATOM 901 N N . HIS A 1 118 ? 8.289 -8.328 -31.125 1 98.38 118 HIS A N 1
ATOM 902 C CA . HIS A 1 118 ? 7.242 -8.242 -32.125 1 98.38 118 HIS A CA 1
ATOM 903 C C . HIS A 1 118 ? 6.031 -7.473 -31.609 1 98.38 118 HIS A C 1
ATOM 905 O O . HIS A 1 118 ? 5.461 -7.84 -30.578 1 98.38 118 HIS A O 1
ATOM 911 N N . ASN A 1 119 ? 5.645 -6.449 -32.312 1 98.44 119 ASN A N 1
ATOM 912 C CA . ASN A 1 119 ? 4.434 -5.703 -31.984 1 98.44 119 ASN A CA 1
ATOM 913 C C . ASN A 1 119 ? 3.201 -6.328 -32.625 1 98.44 119 ASN A C 1
ATOM 915 O O . ASN A 1 119 ? 2.85 -5.996 -33.781 1 98.44 119 ASN A O 1
ATOM 919 N N . ASN A 1 120 ? 2.512 -7.074 -31.875 1 98.25 120 ASN A N 1
ATOM 920 C CA . ASN A 1 120 ? 1.3 -7.73 -32.344 1 98.25 120 ASN A CA 1
ATOM 921 C C . ASN A 1 120 ? 0.051 -6.926 -32 1 98.25 120 ASN A C 1
ATOM 923 O O . ASN A 1 120 ? -1.068 -7.352 -32.312 1 98.25 120 ASN A O 1
ATOM 927 N N . SER A 1 121 ? 0.232 -5.785 -31.375 1 97.94 121 SER A N 1
ATOM 928 C CA . SER A 1 121 ? -0.894 -4.934 -31 1 97.94 121 SER A CA 1
ATOM 929 C C . SER A 1 121 ? -1.318 -4.043 -32.156 1 97.94 121 SER A C 1
ATOM 931 O O . SER A 1 121 ? -0.568 -3.871 -33.125 1 97.94 121 SER A O 1
ATOM 933 N N . PRO A 1 122 ? -2.539 -3.49 -32.062 1 97.69 122 PRO A N 1
ATOM 934 C CA . PRO A 1 122 ? -2.967 -2.537 -33.094 1 97.69 122 PRO A CA 1
ATOM 935 C C . PRO A 1 122 ? -2.363 -1.148 -32.906 1 97.69 122 PRO A C 1
ATOM 937 O O . PRO A 1 122 ? -2.625 -0.24 -33.688 1 97.69 122 PRO A O 1
ATOM 940 N N . ASP A 1 123 ? -1.551 -0.964 -31.906 1 97.44 123 ASP A N 1
ATOM 941 C CA . ASP A 1 123 ? -1.023 0.351 -31.547 1 97.44 123 ASP A CA 1
ATOM 942 C C . ASP A 1 123 ? 0.365 0.562 -32.156 1 97.44 123 ASP A C 1
ATOM 944 O O . ASP A 1 123 ? 1.101 -0.4 -32.375 1 97.44 123 ASP A O 1
ATOM 948 N N . THR A 1 124 ? 0.626 1.807 -32.406 1 97.88 124 THR A N 1
ATOM 949 C CA . THR A 1 124 ? 1.998 2.201 -32.719 1 97.88 124 THR A CA 1
ATOM 950 C C . THR A 1 124 ? 2.768 2.5 -31.422 1 97.88 124 THR A C 1
ATOM 952 O O . THR A 1 124 ? 2.322 3.299 -30.609 1 97.88 124 THR A O 1
ATOM 955 N N . LEU A 1 125 ? 3.926 1.832 -31.25 1 97.5 125 LEU A N 1
ATOM 956 C CA . LEU A 1 125 ? 4.723 2.018 -30.047 1 97.5 125 LEU A CA 1
ATOM 957 C C . LEU A 1 125 ? 5.906 2.938 -30.312 1 97.5 125 LEU A C 1
ATOM 959 O O . LEU A 1 125 ? 6.715 2.676 -31.203 1 97.5 125 LEU A O 1
ATOM 963 N N . ASN A 1 126 ? 6.016 4.039 -29.5 1 93.62 126 ASN A N 1
ATOM 964 C CA . ASN A 1 126 ? 7.09 5.008 -29.656 1 93.62 126 ASN A CA 1
ATOM 965 C C . ASN A 1 126 ? 8.227 4.754 -28.672 1 93.62 126 ASN A C 1
ATOM 967 O O . ASN A 1 126 ? 9.336 5.277 -28.844 1 93.62 126 ASN A O 1
ATOM 971 N N . GLN A 1 127 ? 7.977 4.078 -27.656 1 96.31 127 GLN A N 1
ATOM 972 C CA . GLN A 1 127 ? 8.969 3.668 -26.672 1 96.31 127 GLN A CA 1
ATOM 973 C C . GLN A 1 127 ? 8.711 2.244 -26.188 1 96.31 127 GLN A C 1
ATOM 975 O O . GLN A 1 127 ? 7.598 1.73 -26.328 1 96.31 127 GLN A O 1
ATOM 980 N N . LEU A 1 128 ? 9.703 1.614 -25.766 1 97.88 128 LEU A N 1
ATOM 981 C CA . LEU A 1 128 ? 9.656 0.271 -25.203 1 97.88 128 LEU A CA 1
ATOM 982 C C . LEU A 1 128 ? 10.109 0.277 -23.75 1 97.88 128 LEU A C 1
ATOM 984 O O . LEU A 1 128 ? 10.711 1.249 -23.281 1 97.88 128 LEU A O 1
ATOM 988 N N . PHE A 1 129 ? 9.734 -0.753 -23.047 1 97.94 129 PHE A N 1
ATOM 989 C CA . PHE A 1 129 ? 10.07 -0.831 -21.641 1 97.94 129 PHE A CA 1
ATOM 990 C C . PHE A 1 129 ? 10.664 -2.191 -21.297 1 97.94 129 PHE A C 1
ATOM 992 O O . PHE A 1 129 ? 10.211 -3.219 -21.812 1 97.94 129 PHE A O 1
ATOM 999 N N . MET A 1 130 ? 11.68 -2.193 -20.469 1 98.19 130 MET A N 1
ATOM 1000 C CA . MET A 1 130 ? 12.305 -3.406 -19.953 1 98.19 130 MET A CA 1
ATOM 1001 C C . MET A 1 130 ? 12.398 -3.359 -18.422 1 98.19 130 MET A C 1
ATOM 1003 O O . MET A 1 130 ? 12.328 -2.285 -17.828 1 98.19 130 MET A O 1
ATOM 1007 N N . GLU A 1 131 ? 12.516 -4.465 -17.844 1 97.38 131 GLU A N 1
ATOM 1008 C CA . GLU A 1 131 ? 12.719 -4.566 -16.406 1 97.38 131 GLU A CA 1
ATOM 1009 C C . GLU A 1 131 ? 14.156 -4.977 -16.078 1 97.38 131 GLU A C 1
ATOM 1011 O O . GLU A 1 131 ? 14.688 -5.918 -16.672 1 97.38 131 GLU A O 1
ATOM 1016 N N . LEU A 1 132 ? 14.766 -4.25 -15.188 1 98.06 132 LEU A N 1
ATOM 1017 C CA . LEU A 1 132 ? 16.062 -4.566 -14.578 1 98.06 132 LEU A CA 1
ATOM 1018 C C . LEU A 1 132 ? 15.898 -4.926 -13.109 1 98.06 132 LEU A C 1
ATOM 1020 O O . LEU A 1 132 ? 16.359 -4.188 -12.234 1 98.06 132 LEU A O 1
ATOM 1024 N N . THR A 1 133 ? 15.438 -6.109 -12.852 1 97.38 133 THR A N 1
ATOM 1025 C CA . THR A 1 133 ? 14.969 -6.531 -11.539 1 97.38 133 THR A CA 1
ATOM 1026 C C . THR A 1 133 ? 16.078 -6.379 -10.492 1 97.38 133 THR A C 1
ATOM 1028 O O . THR A 1 133 ? 15.82 -5.965 -9.359 1 97.38 133 THR A O 1
ATOM 1031 N N . GLN A 1 134 ? 17.297 -6.691 -10.836 1 97.88 134 GLN A N 1
ATOM 1032 C CA . GLN A 1 134 ? 18.391 -6.727 -9.883 1 97.88 134 GLN A CA 1
ATOM 1033 C C . GLN A 1 134 ? 18.766 -5.316 -9.422 1 97.88 134 GLN A C 1
ATOM 1035 O O . GLN A 1 134 ? 19.5 -5.152 -8.445 1 97.88 134 GLN A O 1
ATOM 1040 N N . ASN A 1 135 ? 18.172 -4.285 -10.055 1 97.5 135 ASN A N 1
ATOM 1041 C CA . ASN A 1 135 ? 18.422 -2.912 -9.625 1 97.5 135 ASN A CA 1
ATOM 1042 C C . ASN A 1 135 ? 17.781 -2.633 -8.266 1 97.5 135 ASN A C 1
ATOM 1044 O O . ASN A 1 135 ? 18.062 -1.603 -7.645 1 97.5 135 ASN A O 1
ATOM 1048 N N . VAL A 1 136 ? 16.984 -3.535 -7.789 1 96.94 136 VAL A N 1
ATOM 1049 C CA . VAL A 1 136 ? 16.5 -3.422 -6.418 1 96.94 136 VAL A CA 1
ATOM 1050 C C . VAL A 1 136 ? 17.672 -3.461 -5.445 1 96.94 136 VAL A C 1
ATOM 1052 O O . VAL A 1 136 ? 17.562 -2.994 -4.309 1 96.94 136 VAL A O 1
ATOM 1055 N N . HIS A 1 137 ? 18.797 -3.957 -5.844 1 97.44 137 HIS A N 1
ATOM 1056 C CA . HIS A 1 137 ? 19.984 -4.074 -5.023 1 97.44 137 HIS A CA 1
ATOM 1057 C C . HIS A 1 137 ? 20.922 -2.889 -5.234 1 97.44 137 HIS A C 1
ATOM 1059 O O . HIS A 1 137 ? 22.094 -2.932 -4.836 1 97.44 137 HIS A O 1
ATOM 1065 N N . LYS A 1 138 ? 20.453 -1.839 -5.91 1 96.06 138 LYS A N 1
ATOM 1066 C CA . LYS A 1 138 ? 21.188 -0.589 -6.043 1 96.06 138 LYS A CA 1
ATOM 1067 C C . LYS A 1 138 ? 21.031 0.281 -4.801 1 96.06 138 LYS A C 1
ATOM 1069 O O . LYS A 1 138 ? 20.031 0.175 -4.086 1 96.06 138 LYS A O 1
ATOM 1074 N N . SER A 1 139 ? 22.062 1.127 -4.621 1 93.94 139 SER A N 1
ATOM 1075 C CA . SER A 1 139 ? 21.984 2.098 -3.535 1 93.94 139 SER A CA 1
ATOM 1076 C C . SER A 1 139 ? 20.844 3.086 -3.754 1 93.94 139 SER A C 1
ATOM 1078 O O . SER A 1 139 ? 20.641 3.574 -4.867 1 93.94 139 SER A O 1
ATOM 1080 N N . GLY A 1 140 ? 20.078 3.291 -2.729 1 91.75 140 GLY A N 1
ATOM 1081 C CA . GLY A 1 140 ? 19.047 4.312 -2.76 1 91.75 140 GLY A CA 1
ATOM 1082 C C . GLY A 1 140 ? 17.781 3.863 -3.465 1 91.75 140 GLY A C 1
ATOM 1083 O O . GLY A 1 140 ? 16.844 4.641 -3.617 1 91.75 140 GLY A O 1
ATOM 1084 N N . ALA A 1 141 ? 17.75 2.557 -3.855 1 92.94 141 ALA A N 1
ATOM 1085 C CA . ALA A 1 141 ? 16.609 2.045 -4.617 1 92.94 141 ALA A CA 1
ATOM 1086 C C . ALA A 1 141 ? 15.359 1.976 -3.748 1 92.94 141 ALA A C 1
ATOM 1088 O O . ALA A 1 141 ? 15.453 1.887 -2.521 1 92.94 141 ALA A O 1
ATOM 1089 N N . VAL A 1 142 ? 14.18 2.117 -4.387 1 92.62 142 VAL A N 1
ATOM 1090 C CA . VAL A 1 142 ? 12.898 1.856 -3.746 1 92.62 142 VAL A CA 1
ATOM 1091 C C . VAL A 1 142 ? 12.773 0.37 -3.418 1 92.62 142 VAL A C 1
ATOM 1093 O O . VAL A 1 142 ? 13.094 -0.484 -4.25 1 92.62 142 VAL A O 1
ATOM 1096 N N . ARG A 1 143 ? 12.305 0.108 -2.084 1 92.5 143 ARG A N 1
ATOM 1097 C CA . ARG A 1 143 ? 12.156 -1.279 -1.655 1 92.5 143 ARG A CA 1
ATOM 1098 C C . ARG A 1 143 ? 11.078 -1.413 -0.591 1 92.5 143 ARG A C 1
ATOM 1100 O O . ARG A 1 143 ? 10.969 -0.568 0.301 1 92.5 143 ARG A O 1
ATOM 1107 N N . ASN A 1 144 ? 10.383 -2.475 -0.683 1 90.88 144 ASN A N 1
ATOM 1108 C CA . ASN A 1 144 ? 9.414 -2.787 0.363 1 90.88 144 ASN A CA 1
ATOM 1109 C C . ASN A 1 144 ? 10.016 -3.701 1.428 1 90.88 144 ASN A C 1
ATOM 1111 O O . ASN A 1 144 ? 9.391 -3.959 2.455 1 90.88 144 ASN A O 1
ATOM 1115 N N . GLU A 1 145 ? 11.195 -4.18 1.145 1 89.44 145 GLU A N 1
ATOM 1116 C CA . GLU A 1 145 ? 11.961 -5 2.082 1 89.44 145 GLU A CA 1
ATOM 1117 C C . GLU A 1 145 ? 13.445 -4.668 2.025 1 89.44 145 GLU A C 1
ATOM 1119 O O . GLU A 1 145 ? 13.961 -4.27 0.977 1 89.44 145 GLU A O 1
ATOM 1124 N N . GLY A 1 146 ? 14.047 -4.902 3.146 1 90.62 146 GLY A N 1
ATOM 1125 C CA . GLY A 1 146 ? 15.492 -4.723 3.131 1 90.62 146 GLY A CA 1
ATOM 1126 C C . GLY A 1 146 ? 16.203 -5.637 2.145 1 90.62 146 GLY A C 1
ATOM 1127 O O . GLY A 1 146 ? 15.734 -6.75 1.886 1 90.62 146 GLY A O 1
ATOM 1128 N N . ALA A 1 147 ? 17.328 -5.18 1.568 1 93.25 147 ALA A N 1
ATOM 1129 C CA . ALA A 1 147 ? 18.062 -5.984 0.592 1 93.25 147 ALA A CA 1
ATOM 1130 C C . ALA A 1 147 ? 19.547 -5.684 0.641 1 93.25 147 ALA A C 1
ATOM 1132 O O . ALA A 1 147 ? 19.953 -4.574 0.995 1 93.25 147 ALA A O 1
ATOM 1133 N N . GLU A 1 148 ? 20.312 -6.676 0.314 1 95.25 148 GLU A N 1
ATOM 1134 C CA . GLU A 1 148 ? 21.75 -6.48 0.122 1 95.25 148 GLU A CA 1
ATOM 1135 C C . GLU A 1 148 ? 22.031 -5.527 -1.039 1 95.25 148 GLU A C 1
ATOM 1137 O O . GLU A 1 148 ? 21.391 -5.621 -2.09 1 95.25 148 GLU A O 1
ATOM 1142 N N . VAL A 1 149 ? 22.938 -4.598 -0.803 1 95.88 149 VAL A N 1
ATOM 1143 C CA . VAL A 1 149 ? 23.297 -3.668 -1.867 1 95.88 149 VAL A CA 1
ATOM 1144 C C . VAL A 1 149 ? 24.547 -4.16 -2.58 1 95.88 149 VAL A C 1
ATOM 1146 O O . VAL A 1 149 ? 25.641 -4.117 -2.02 1 95.88 149 VAL A O 1
ATOM 1149 N N . THR A 1 150 ? 24.375 -4.578 -3.801 1 97.19 150 THR A N 1
ATOM 1150 C CA . THR A 1 150 ? 25.484 -5.137 -4.562 1 97.19 150 THR A CA 1
ATOM 1151 C C . THR A 1 150 ? 25.734 -4.332 -5.832 1 97.19 150 THR A C 1
ATOM 1153 O O . THR A 1 150 ? 26.5 -4.75 -6.703 1 97.19 150 THR A O 1
ATOM 1156 N N . GLY A 1 151 ? 25.062 -3.279 -6.008 1 96.62 151 GLY A N 1
ATOM 1157 C CA . GLY A 1 151 ? 25.312 -2.365 -7.109 1 96.62 151 GLY A CA 1
ATOM 1158 C C . GLY A 1 151 ? 24.297 -2.479 -8.227 1 96.62 151 GLY A C 1
ATOM 1159 O O . GLY A 1 151 ? 24.203 -1.586 -9.078 1 96.62 151 GLY A O 1
ATOM 1160 N N . GLY A 1 152 ? 23.5 -3.52 -8.305 1 97.31 152 GLY A N 1
ATOM 1161 C CA . GLY A 1 152 ? 22.531 -3.723 -9.367 1 97.31 152 GLY A CA 1
ATOM 1162 C C . GLY A 1 152 ? 23.172 -4.031 -10.703 1 97.31 152 GLY A C 1
ATOM 1163 O O . GLY A 1 152 ? 24.312 -4.512 -10.758 1 97.31 152 GLY A O 1
ATOM 1164 N N . ILE A 1 153 ? 22.406 -3.811 -11.781 1 98.25 153 ILE A N 1
ATOM 1165 C CA . ILE A 1 153 ? 22.844 -4.156 -13.133 1 98.25 153 ILE A CA 1
ATOM 1166 C C . ILE A 1 153 ? 23.703 -3.027 -13.703 1 98.25 153 ILE A C 1
ATOM 1168 O O . ILE A 1 153 ? 23.328 -1.854 -13.625 1 98.25 153 ILE A O 1
ATOM 1172 N N . THR A 1 154 ? 24.828 -3.326 -14.203 1 98.38 154 THR A N 1
ATOM 1173 C CA . THR A 1 154 ? 25.625 -2.428 -15.031 1 98.38 154 THR A CA 1
ATOM 1174 C C . THR A 1 154 ? 25.406 -2.705 -16.516 1 98.38 154 THR A C 1
ATOM 1176 O O . THR A 1 154 ? 25.594 -3.83 -16.969 1 98.38 154 THR A O 1
ATOM 1179 N N . LEU A 1 155 ? 25.031 -1.704 -17.266 1 98.38 155 LEU A N 1
ATOM 1180 C CA . LEU A 1 155 ? 24.828 -1.822 -18.703 1 98.38 155 LEU A CA 1
ATOM 1181 C C . LEU A 1 155 ? 26.078 -1.425 -19.469 1 98.38 155 LEU A C 1
ATOM 1183 O O . LEU A 1 155 ? 26.625 -0.34 -19.25 1 98.38 155 LEU A O 1
ATOM 1187 N N . HIS A 1 156 ? 26.516 -2.264 -20.344 1 98.19 156 HIS A N 1
ATOM 1188 C CA . HIS A 1 156 ? 27.703 -1.992 -21.125 1 98.19 156 HIS A CA 1
ATOM 1189 C C . HIS A 1 156 ? 27.344 -1.546 -22.531 1 98.19 156 HIS A C 1
ATOM 1191 O O . HIS A 1 156 ? 28.109 -0.812 -23.172 1 98.19 156 HIS A O 1
ATOM 1197 N N . ARG A 1 157 ? 26.234 -2.076 -22.984 1 97.75 157 ARG A N 1
ATOM 1198 C CA . ARG A 1 157 ? 25.75 -1.724 -24.312 1 97.75 157 ARG A CA 1
ATOM 1199 C C . ARG A 1 157 ? 24.234 -1.833 -24.391 1 97.75 157 ARG A C 1
ATOM 1201 O O . ARG A 1 157 ? 23.641 -2.76 -23.828 1 97.75 157 ARG A O 1
ATOM 1208 N N . VAL A 1 158 ? 23.625 -0.87 -25.031 1 98.44 158 VAL A N 1
ATOM 1209 C CA . VAL A 1 158 ? 22.203 -0.893 -25.375 1 98.44 158 VAL A CA 1
ATOM 1210 C C . VAL A 1 158 ? 22.016 -0.402 -26.812 1 98.44 158 VAL A C 1
ATOM 1212 O O . VAL A 1 158 ? 22.5 0.679 -27.172 1 98.44 158 VAL A O 1
ATOM 1215 N N . ALA A 1 159 ? 21.438 -1.216 -27.594 1 98.25 159 ALA A N 1
ATOM 1216 C CA . ALA A 1 159 ? 21.156 -0.855 -28.984 1 98.25 159 ALA A CA 1
ATOM 1217 C C . ALA A 1 159 ? 19.75 -1.29 -29.391 1 98.25 159 ALA A C 1
ATOM 1219 O O . ALA A 1 159 ? 19.203 -2.238 -28.828 1 98.25 159 ALA A O 1
ATOM 1220 N N . ALA A 1 160 ? 19.203 -0.638 -30.312 1 97 160 ALA A N 1
ATOM 1221 C CA . ALA A 1 160 ? 17.906 -0.969 -30.906 1 97 160 ALA A CA 1
ATOM 1222 C C . ALA A 1 160 ? 17.922 -0.731 -32.406 1 97 160 ALA A C 1
ATOM 1224 O O . ALA A 1 160 ? 18.25 0.365 -32.875 1 97 160 ALA A O 1
ATOM 1225 N N . GLY A 1 161 ? 17.5 -1.773 -33.125 1 93.94 161 GLY A N 1
ATOM 1226 C CA . GLY A 1 161 ? 17.688 -1.663 -34.562 1 93.94 161 GLY A CA 1
ATOM 1227 C C . GLY A 1 161 ? 19.141 -1.421 -34.969 1 93.94 161 GLY A C 1
ATOM 1228 O O . GLY A 1 161 ? 20.031 -2.146 -34.531 1 93.94 161 GLY A O 1
ATOM 1229 N N . ASP A 1 162 ? 19.266 -0.367 -35.781 1 90.56 162 ASP A N 1
ATOM 1230 C CA . ASP A 1 162 ? 20.594 -0.052 -36.25 1 90.56 162 ASP A CA 1
ATOM 1231 C C . ASP A 1 162 ? 21.266 1.009 -35.406 1 90.56 162 ASP A C 1
ATOM 1233 O O . ASP A 1 162 ? 22.375 1.469 -35.719 1 90.56 162 ASP A O 1
ATOM 1237 N N . ASN A 1 163 ? 20.688 1.321 -34.25 1 92.44 163 ASN A N 1
ATOM 1238 C CA . ASN A 1 163 ? 21.188 2.447 -33.469 1 92.44 163 ASN A CA 1
ATOM 1239 C C . ASN A 1 163 ? 21.766 1.987 -32.156 1 92.44 163 ASN A C 1
ATOM 1241 O O . ASN A 1 163 ? 21.141 1.206 -31.422 1 92.44 163 ASN A O 1
ATOM 1245 N N . ASN A 1 164 ? 22.922 2.426 -31.859 1 96.12 164 ASN A N 1
ATOM 1246 C CA . ASN A 1 164 ? 23.406 2.381 -30.484 1 96.12 164 ASN A CA 1
ATOM 1247 C C . ASN A 1 164 ? 22.75 3.471 -29.625 1 96.12 164 ASN A C 1
ATOM 1249 O O . ASN A 1 164 ? 22.656 4.621 -30.062 1 96.12 164 ASN A O 1
ATOM 1253 N N . LEU A 1 165 ? 22.312 3.141 -28.453 1 97.19 165 LEU A N 1
ATOM 1254 C CA . LEU A 1 165 ? 21.578 4.082 -27.625 1 97.19 165 LEU A CA 1
ATOM 1255 C C . LEU A 1 165 ? 22.406 4.543 -26.438 1 97.19 165 LEU A C 1
ATOM 1257 O O . LEU A 1 165 ? 23.094 3.738 -25.797 1 97.19 165 LEU A O 1
ATOM 1261 N N . ASP A 1 166 ? 22.312 5.871 -26.172 1 95.5 166 ASP A N 1
ATOM 1262 C CA . ASP A 1 166 ? 22.922 6.445 -24.969 1 95.5 166 ASP A CA 1
ATOM 1263 C C . ASP A 1 166 ? 21.875 6.754 -23.906 1 95.5 166 ASP A C 1
ATOM 1265 O O . ASP A 1 166 ? 20.688 6.832 -24.219 1 95.5 166 ASP A O 1
ATOM 1269 N N . GLU A 1 167 ? 22.344 6.863 -22.688 1 94.75 167 GLU A N 1
ATOM 1270 C CA . GLU A 1 167 ? 21.422 7.281 -21.625 1 94.75 167 GLU A CA 1
ATOM 1271 C C . GLU A 1 167 ? 20.891 8.688 -21.891 1 94.75 167 GLU A C 1
ATOM 1273 O O . GLU A 1 167 ? 21.672 9.609 -22.141 1 94.75 167 GLU A O 1
ATOM 1278 N N . MET A 1 168 ? 19.672 8.781 -21.812 1 93.44 168 MET A N 1
ATOM 1279 C CA . MET A 1 168 ? 19.031 10.062 -22.094 1 93.44 168 MET A CA 1
ATOM 1280 C C . MET A 1 168 ? 19.281 11.055 -20.953 1 93.44 168 MET A C 1
ATOM 1282 O O . MET A 1 168 ? 19.219 10.688 -19.781 1 93.44 168 MET A O 1
ATOM 1286 N N . GLN A 1 169 ? 19.531 12.258 -21.297 1 85.88 169 GLN A N 1
ATOM 1287 C CA . GLN A 1 169 ? 19.797 13.32 -20.328 1 85.88 169 GLN A CA 1
ATOM 1288 C C . GLN A 1 169 ? 18.531 14.133 -20.062 1 85.88 169 GLN A C 1
ATOM 1290 O O . GLN A 1 169 ? 18.484 14.922 -19.109 1 85.88 169 GLN A O 1
ATOM 1295 N N . SER A 1 170 ? 17.609 14.055 -20.906 1 83 170 SER A N 1
ATOM 1296 C CA . SER A 1 170 ? 16.359 14.781 -20.766 1 83 170 SER A CA 1
ATOM 1297 C C . SER A 1 170 ? 15.164 13.891 -21.109 1 83 170 SER A C 1
ATOM 1299 O O . SER A 1 170 ? 15.273 12.984 -21.938 1 83 170 SER A O 1
ATOM 1301 N N . GLY A 1 171 ? 14.18 14.078 -20.484 1 78.38 171 GLY A N 1
ATOM 1302 C CA . GLY A 1 171 ? 12.945 13.367 -20.781 1 78.38 171 GLY A CA 1
ATOM 1303 C C . GLY A 1 171 ? 12.414 13.648 -22.172 1 78.38 171 GLY A C 1
ATOM 1304 O O . GLY A 1 171 ? 11.602 12.883 -22.703 1 78.38 171 GLY A O 1
ATOM 1305 N N . ARG A 1 172 ? 12.914 14.609 -22.906 1 83.5 172 ARG A N 1
ATOM 1306 C CA . ARG A 1 172 ? 12.422 15.016 -24.219 1 83.5 172 ARG A CA 1
ATOM 1307 C C . ARG A 1 172 ? 13.195 14.32 -25.328 1 83.5 172 ARG A C 1
ATOM 1309 O O . ARG A 1 172 ? 12.82 14.398 -26.5 1 83.5 172 ARG A O 1
ATOM 1316 N N . SER A 1 173 ? 14.195 13.641 -24.938 1 87.5 173 SER A N 1
ATOM 1317 C CA . SER A 1 173 ? 14.984 12.945 -25.953 1 87.5 173 SER A CA 1
ATOM 1318 C C . SER A 1 173 ? 14.133 11.945 -26.719 1 87.5 173 SER A C 1
ATOM 1320 O O . SER A 1 173 ? 13.289 11.258 -26.125 1 87.5 173 SER A O 1
ATOM 1322 N N . ARG A 1 174 ? 14.344 11.914 -28.031 1 87.62 174 ARG A N 1
ATOM 1323 C CA . ARG A 1 174 ? 13.562 11.016 -28.875 1 87.62 174 ARG A CA 1
ATOM 1324 C C . ARG A 1 174 ? 14.273 9.68 -29.062 1 87.62 174 ARG A C 1
ATOM 1326 O O . ARG A 1 174 ? 13.672 8.711 -29.531 1 87.62 174 ARG A O 1
ATOM 1333 N N . GLN A 1 175 ? 15.547 9.578 -28.734 1 94.25 175 GLN A N 1
ATOM 1334 C CA . GLN A 1 175 ? 16.344 8.367 -28.875 1 94.25 175 GLN A CA 1
ATOM 1335 C C . GLN A 1 175 ? 17.266 8.18 -27.672 1 94.25 175 GLN A C 1
ATOM 1337 O O . GLN A 1 175 ? 17.844 9.141 -27.172 1 94.25 175 GLN A O 1
ATOM 1342 N N . GLY A 1 176 ? 17.312 6.988 -27.25 1 97.25 176 GLY A N 1
ATOM 1343 C CA . GLY A 1 176 ? 18.125 6.668 -26.078 1 97.25 176 GLY A CA 1
ATOM 1344 C C . GLY A 1 176 ? 17.438 5.758 -25.094 1 97.25 176 GLY A C 1
ATOM 1345 O O . GLY A 1 176 ? 16.453 5.094 -25.438 1 97.25 176 GLY A O 1
ATOM 1346 N N . TYR A 1 177 ? 18.078 5.574 -23.891 1 97.56 177 TYR A N 1
ATOM 1347 C CA . TYR A 1 177 ? 17.438 4.812 -22.828 1 97.56 177 TYR A CA 1
ATOM 1348 C C . TYR A 1 177 ? 17.547 5.547 -21.5 1 97.56 177 TYR A C 1
ATOM 1350 O O . TYR A 1 177 ? 18.375 6.445 -21.344 1 97.56 177 TYR A O 1
ATOM 1358 N N . LEU A 1 178 ? 16.641 5.32 -20.641 1 96.31 178 LEU A N 1
ATOM 1359 C CA . LEU A 1 178 ? 16.609 5.848 -19.281 1 96.31 178 LEU A CA 1
ATOM 1360 C C . LEU A 1 178 ? 16.328 4.742 -18.281 1 96.31 178 LEU A C 1
ATOM 1362 O O . LEU A 1 178 ? 15.43 3.918 -18.484 1 96.31 178 LEU A O 1
ATOM 1366 N N . VAL A 1 179 ? 17.156 4.664 -17.281 1 95.69 179 VAL A N 1
ATOM 1367 C CA . VAL A 1 179 ? 16.938 3.705 -16.203 1 95.69 179 VAL A CA 1
ATOM 1368 C C . VAL A 1 179 ? 16.344 4.422 -14.992 1 95.69 179 VAL A C 1
ATOM 1370 O O . VAL A 1 179 ? 16.953 5.363 -14.469 1 95.69 179 VAL A O 1
ATOM 1373 N N . ASP A 1 180 ? 15.195 4.043 -14.594 1 92.69 180 ASP A N 1
ATOM 1374 C CA . ASP A 1 180 ? 14.508 4.512 -13.391 1 92.69 180 ASP A CA 1
ATOM 1375 C C . ASP A 1 180 ? 14.211 3.35 -12.445 1 92.69 180 ASP A C 1
ATOM 1377 O O . ASP A 1 180 ? 13.148 2.732 -12.531 1 92.69 180 ASP A O 1
ATOM 1381 N N . GLY A 1 181 ? 15.109 3.191 -11.484 1 93.69 181 GLY A N 1
ATOM 1382 C CA . GLY A 1 181 ? 15 2.02 -10.625 1 93.69 181 GLY A CA 1
ATOM 1383 C C . GLY A 1 181 ? 15.141 0.712 -11.383 1 93.69 181 GLY A C 1
ATOM 1384 O O . GLY A 1 181 ? 16.141 0.484 -12.055 1 93.69 181 GLY A O 1
ATOM 1385 N N . THR A 1 182 ? 14.008 -0.109 -11.289 1 96.94 182 THR A N 1
ATOM 1386 C CA . THR A 1 182 ? 14.062 -1.405 -11.961 1 96.94 182 THR A CA 1
ATOM 1387 C C . THR A 1 182 ? 13.422 -1.325 -13.344 1 96.94 182 THR A C 1
ATOM 1389 O O . THR A 1 182 ? 13.266 -2.344 -14.023 1 96.94 182 THR A O 1
ATOM 1392 N N . LEU A 1 183 ? 13.047 -0.103 -13.758 1 96.56 183 LEU A N 1
ATOM 1393 C CA . LEU A 1 183 ? 12.453 0.116 -15.078 1 96.56 183 LEU A CA 1
ATOM 1394 C C . LEU A 1 183 ? 13.453 0.756 -16.031 1 96.56 183 LEU A C 1
ATOM 1396 O O . LEU A 1 183 ? 14.18 1.681 -15.648 1 96.56 183 LEU A O 1
ATOM 1400 N N . MET A 1 184 ? 13.547 0.273 -17.156 1 97.75 184 MET A N 1
ATOM 1401 C CA . MET A 1 184 ? 14.328 0.888 -18.234 1 97.75 184 MET A CA 1
ATOM 1402 C C . MET A 1 184 ? 13.43 1.274 -19.406 1 97.75 184 MET A C 1
ATOM 1404 O O . MET A 1 184 ? 12.688 0.441 -19.922 1 97.75 184 MET A O 1
ATOM 1408 N N . VAL A 1 185 ? 13.469 2.508 -19.781 1 97.25 185 VAL A N 1
ATOM 1409 C CA . VAL A 1 185 ? 12.773 3.014 -20.969 1 97.25 185 VAL A CA 1
ATOM 1410 C C . VAL A 1 185 ? 13.719 2.994 -22.156 1 97.25 185 VAL A C 1
ATOM 1412 O O . VAL A 1 185 ? 14.875 3.406 -22.062 1 97.25 185 VAL A O 1
ATOM 1415 N N . VAL A 1 186 ? 13.297 2.465 -23.234 1 97.75 186 VAL A N 1
ATOM 1416 C CA . VAL A 1 186 ? 14.078 2.418 -24.469 1 97.75 186 VAL A CA 1
ATOM 1417 C C . VAL A 1 186 ? 13.344 3.186 -25.578 1 97.75 186 VAL A C 1
ATOM 1419 O O . VAL A 1 186 ? 12.203 2.865 -25.906 1 97.75 186 VAL A O 1
ATOM 1422 N N . ARG A 1 187 ? 13.984 4.16 -26.094 1 97.06 187 ARG A N 1
ATOM 1423 C CA . ARG A 1 187 ? 13.508 4.891 -27.266 1 97.06 187 ARG A CA 1
ATOM 1424 C C . ARG A 1 187 ? 14.398 4.637 -28.469 1 97.06 187 ARG A C 1
ATOM 1426 O O . ARG A 1 187 ? 15.438 5.281 -28.625 1 97.06 187 ARG A O 1
ATOM 1433 N N . PRO A 1 188 ? 13.883 3.807 -29.359 1 95.62 188 PRO A N 1
ATOM 1434 C CA . PRO A 1 188 ? 14.727 3.371 -30.484 1 95.62 188 PRO A CA 1
ATOM 1435 C C . PRO A 1 188 ? 14.969 4.477 -31.5 1 95.62 188 PRO A C 1
ATOM 1437 O O . PRO A 1 188 ? 15.883 4.375 -32.312 1 95.62 188 PRO A O 1
ATOM 1440 N N . GLY A 1 189 ? 14.156 5.559 -31.531 1 92.5 189 GLY A N 1
ATOM 1441 C CA . GLY A 1 189 ? 14.234 6.586 -32.562 1 92.5 189 GLY A CA 1
ATOM 1442 C C . GLY A 1 189 ? 13.297 6.332 -33.719 1 92.5 189 GLY A C 1
ATOM 1443 O O . GLY A 1 189 ? 13.094 7.211 -34.562 1 92.5 189 GLY A O 1
ATOM 1444 N N . THR A 1 190 ? 12.844 5.16 -33.781 1 90.94 190 THR A N 1
ATOM 1445 C CA . THR A 1 190 ? 11.836 4.801 -34.781 1 90.94 190 THR A CA 1
ATOM 1446 C C . THR A 1 190 ? 10.578 4.258 -34.125 1 90.94 190 THR A C 1
ATOM 1448 O O . THR A 1 190 ? 10.641 3.721 -33 1 90.94 190 THR A O 1
ATOM 1451 N N . VAL A 1 191 ? 9.5 4.457 -34.812 1 92.81 191 VAL A N 1
ATOM 1452 C CA . VAL A 1 191 ? 8.258 3.928 -34.25 1 92.81 191 VAL A CA 1
ATOM 1453 C C . VAL A 1 191 ? 8.109 2.459 -34.656 1 92.81 191 VAL A C 1
ATOM 1455 O O . VAL A 1 191 ? 8.641 2.025 -35.688 1 92.81 191 VAL A O 1
ATOM 1458 N N . LEU A 1 192 ? 7.527 1.708 -33.844 1 97.06 192 LEU A N 1
ATOM 1459 C CA . LEU A 1 192 ? 7.184 0.318 -34.125 1 97.06 192 LEU A CA 1
A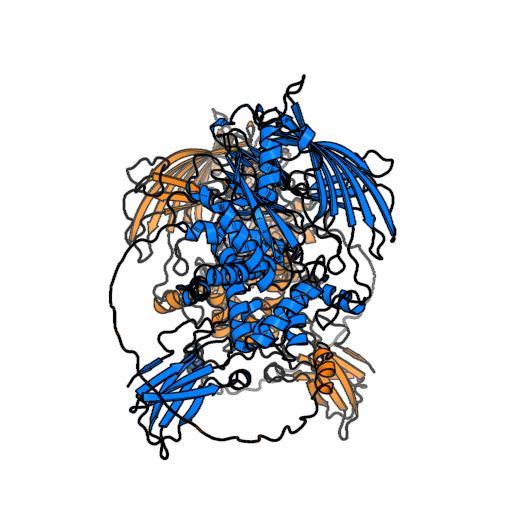TOM 1460 C C . LEU A 1 192 ? 5.699 0.176 -34.438 1 97.06 192 LEU A C 1
ATOM 1462 O O . LEU A 1 192 ? 4.875 0.068 -33.531 1 97.06 192 LEU A O 1
ATOM 1466 N N . ALA A 1 193 ? 5.316 0.032 -35.688 1 97.62 193 ALA A N 1
ATOM 1467 C CA . ALA A 1 193 ? 3.932 -0.061 -36.156 1 97.62 193 ALA A CA 1
ATOM 1468 C C . ALA A 1 193 ? 3.357 -1.447 -35.875 1 97.62 193 ALA A C 1
ATOM 1470 O O . ALA A 1 193 ? 4.098 -2.389 -35.594 1 97.62 193 ALA A O 1
ATOM 1471 N N . PRO A 1 194 ? 2.037 -1.51 -35.969 1 97.88 194 PRO A N 1
ATOM 1472 C CA . PRO A 1 194 ? 1.431 -2.836 -35.844 1 97.88 194 PRO A CA 1
ATOM 1473 C C . PRO A 1 194 ? 1.996 -3.848 -36.844 1 97.88 194 PRO A C 1
ATOM 1475 O O . PRO A 1 194 ? 2.092 -3.557 -38.031 1 97.88 194 PRO A O 1
ATOM 1478 N N . GLY A 1 195 ? 2.438 -5.039 -36.281 1 97.88 195 GLY A N 1
ATOM 1479 C CA . GLY A 1 195 ? 2.943 -6.098 -37.156 1 97.88 195 GLY A CA 1
ATOM 1480 C C . GLY A 1 195 ? 4.449 -6.051 -37.344 1 97.88 195 GLY A C 1
ATOM 1481 O O . GLY A 1 195 ? 5.055 -7.027 -37.781 1 97.88 195 GLY A O 1
ATOM 1482 N N . ASP A 1 196 ? 5.043 -4.918 -36.938 1 97.81 196 ASP A N 1
ATOM 1483 C CA . ASP A 1 196 ? 6.488 -4.77 -37.094 1 97.81 196 ASP A CA 1
ATOM 1484 C C . ASP A 1 196 ? 7.227 -5.441 -35.938 1 97.81 196 ASP A C 1
ATOM 1486 O O . ASP A 1 196 ? 6.617 -5.801 -34.938 1 97.81 196 ASP A O 1
ATOM 1490 N N . SER A 1 197 ? 8.523 -5.637 -36.125 1 98.19 197 SER A N 1
ATOM 1491 C CA . SER A 1 197 ? 9.422 -6.113 -35.094 1 98.19 197 SER A CA 1
ATOM 1492 C C . SER A 1 197 ? 10.68 -5.262 -35 1 98.19 197 SER A C 1
ATOM 1494 O O . SER A 1 197 ? 10.984 -4.512 -35.938 1 98.19 197 SER A O 1
ATOM 1496 N N . ILE A 1 198 ? 11.344 -5.336 -33.906 1 98.12 198 ILE A N 1
ATOM 1497 C CA . ILE A 1 198 ? 12.602 -4.629 -33.719 1 98.12 198 ILE A CA 1
ATOM 1498 C C . ILE A 1 198 ? 13.578 -5.504 -32.938 1 98.12 198 ILE A C 1
ATOM 1500 O O . ILE A 1 198 ? 13.164 -6.305 -32.094 1 98.12 198 ILE A O 1
ATOM 1504 N N . GLU A 1 199 ? 14.805 -5.395 -33.312 1 98.38 199 GLU A N 1
ATOM 1505 C CA . GLU A 1 199 ? 15.859 -6.086 -32.594 1 98.38 199 GLU A CA 1
ATOM 1506 C C . GLU A 1 199 ? 16.516 -5.164 -31.562 1 98.38 199 GLU A C 1
ATOM 1508 O O . GLU A 1 199 ? 16.922 -4.051 -31.891 1 98.38 199 GLU A O 1
ATOM 1513 N N . ILE A 1 200 ? 16.594 -5.594 -30.328 1 98.56 200 ILE A N 1
ATOM 1514 C CA . ILE A 1 200 ? 17.266 -4.898 -29.234 1 98.56 200 ILE A CA 1
ATOM 1515 C C . ILE A 1 200 ? 18.469 -5.719 -28.766 1 98.56 200 ILE A C 1
ATOM 1517 O O . ILE A 1 200 ? 18.359 -6.93 -28.562 1 98.56 200 ILE A O 1
ATOM 1521 N N . ARG A 1 201 ? 19.594 -5.098 -28.641 1 98.69 201 ARG A N 1
ATOM 1522 C CA . ARG A 1 201 ? 20.797 -5.746 -28.125 1 98.69 201 ARG A CA 1
ATOM 1523 C C . ARG A 1 201 ? 21.25 -5.105 -26.828 1 98.69 201 ARG A C 1
ATOM 1525 O O . ARG A 1 201 ? 21.344 -3.883 -26.719 1 98.69 201 ARG A O 1
ATOM 1532 N N . VAL A 1 202 ? 21.531 -5.934 -25.828 1 98.75 202 VAL A N 1
ATOM 1533 C CA . VAL A 1 202 ? 21.953 -5.449 -24.531 1 98.75 202 VAL A CA 1
ATOM 1534 C C . VAL A 1 202 ? 23.094 -6.32 -24 1 98.75 202 VAL A C 1
ATOM 1536 O O . VAL A 1 202 ? 23.062 -7.543 -24.141 1 98.75 202 VAL A O 1
ATOM 1539 N N . ALA A 1 203 ? 24.141 -5.707 -23.453 1 98.81 203 ALA A N 1
ATOM 1540 C CA . ALA A 1 203 ? 25.188 -6.363 -22.688 1 98.81 203 ALA A CA 1
ATOM 1541 C C . ALA A 1 203 ? 25.234 -5.84 -21.25 1 98.81 203 ALA A C 1
ATOM 1543 O O . ALA A 1 203 ? 25.094 -4.633 -21.016 1 98.81 203 ALA A O 1
ATOM 1544 N N . TRP A 1 204 ? 25.359 -6.73 -20.297 1 98.81 204 TRP A N 1
ATOM 1545 C CA . TRP A 1 204 ? 25.25 -6.305 -18.906 1 98.81 204 TRP A CA 1
ATOM 1546 C C . TRP A 1 204 ? 26.047 -7.227 -17.984 1 98.81 204 TRP A C 1
ATOM 1548 O O . TRP A 1 204 ? 26.5 -8.289 -18.406 1 98.81 204 TRP A O 1
ATOM 1558 N N . ASP A 1 205 ? 26.297 -6.828 -16.812 1 98.75 205 ASP A N 1
ATOM 1559 C CA . ASP A 1 205 ? 26.766 -7.684 -15.719 1 98.75 205 ASP A CA 1
ATOM 1560 C C . ASP A 1 205 ? 26.266 -7.191 -14.367 1 98.75 205 ASP A C 1
ATOM 1562 O O . ASP A 1 205 ? 25.719 -6.094 -14.266 1 98.75 205 ASP A O 1
ATOM 1566 N N . PHE A 1 206 ? 26.266 -7.996 -13.422 1 98.38 206 PHE A N 1
ATOM 1567 C CA . PHE A 1 206 ? 26 -7.578 -12.055 1 98.38 206 PHE A CA 1
ATOM 1568 C C . PHE A 1 206 ? 26.547 -8.594 -11.055 1 98.38 206 PHE A C 1
ATOM 1570 O O . PHE A 1 206 ? 26.734 -9.766 -11.398 1 98.38 206 PHE A O 1
ATOM 1577 N N . LYS A 1 207 ? 26.875 -8.133 -9.859 1 98.5 207 LYS A N 1
ATOM 1578 C CA . LYS A 1 207 ? 27.25 -9 -8.734 1 98.5 207 LYS A CA 1
ATOM 1579 C C . LYS A 1 207 ? 26.031 -9.688 -8.148 1 98.5 207 LYS A C 1
ATOM 1581 O O . LYS A 1 207 ? 25.031 -9.031 -7.84 1 98.5 207 LYS A O 1
ATOM 1586 N N . ILE A 1 208 ? 26.109 -11.008 -8.008 1 98.19 208 ILE A N 1
ATOM 1587 C CA . ILE A 1 208 ? 24.984 -11.805 -7.523 1 98.19 208 ILE A CA 1
ATOM 1588 C C . ILE A 1 208 ? 24.859 -11.633 -6.012 1 98.19 208 ILE A C 1
ATOM 1590 O O . ILE A 1 208 ? 25.781 -11.93 -5.262 1 98.19 208 ILE A O 1
ATOM 1594 N N . PRO A 1 209 ? 23.734 -11.148 -5.535 1 97.31 209 PRO A N 1
ATOM 1595 C CA . PRO A 1 209 ? 23.531 -11.117 -4.086 1 97.31 209 PRO A CA 1
ATOM 1596 C C . PRO A 1 209 ? 23.359 -12.508 -3.486 1 97.31 209 PRO A C 1
ATOM 1598 O O . PRO A 1 209 ? 22.984 -13.453 -4.195 1 97.31 209 PRO A O 1
ATOM 1601 N N . GLN A 1 210 ? 23.594 -12.672 -2.193 1 96.12 210 GLN A N 1
ATOM 1602 C CA . GLN A 1 210 ? 23.422 -13.969 -1.547 1 96.12 210 GLN A CA 1
ATOM 1603 C C . GLN A 1 210 ? 21.953 -14.398 -1.56 1 96.12 210 GLN A C 1
ATOM 1605 O O . GLN A 1 210 ? 21.656 -15.578 -1.771 1 96.12 210 GLN A O 1
ATOM 1610 N N . GLN A 1 211 ? 21.125 -13.492 -1.22 1 93.88 211 GLN A N 1
ATOM 1611 C CA . GLN A 1 211 ? 19.688 -13.656 -1.354 1 93.88 211 GLN A CA 1
ATOM 1612 C C . GLN A 1 211 ? 19.078 -12.523 -2.182 1 93.88 211 GLN A C 1
ATOM 1614 O O . GLN A 1 211 ? 18.672 -11.492 -1.637 1 93.88 211 GLN A O 1
ATOM 1619 N N . GLY A 1 212 ? 18.984 -12.797 -3.369 1 89.5 212 GLY A N 1
ATOM 1620 C CA . GLY A 1 212 ? 18.609 -11.742 -4.293 1 89.5 212 GLY A CA 1
ATOM 1621 C C . GLY A 1 212 ? 17.141 -11.758 -4.66 1 89.5 212 GLY A C 1
ATOM 1622 O O . GLY A 1 212 ? 16.453 -12.758 -4.441 1 89.5 212 GLY A O 1
ATOM 1623 N N . ALA A 1 213 ? 16.688 -10.562 -5.168 1 87.75 213 ALA A N 1
ATOM 1624 C CA . ALA A 1 213 ? 15.328 -10.383 -5.668 1 87.75 213 ALA A CA 1
ATOM 1625 C C . ALA A 1 213 ? 14.305 -10.883 -4.656 1 87.75 213 ALA A C 1
ATOM 1627 O O . ALA A 1 213 ? 13.414 -11.672 -5 1 87.75 213 ALA A O 1
ATOM 1628 N N . GLY A 1 214 ? 14.531 -10.508 -3.441 1 86.62 214 GLY A N 1
ATOM 1629 C CA . GLY A 1 214 ? 13.609 -10.898 -2.389 1 86.62 214 GLY A CA 1
ATOM 1630 C C . GLY A 1 214 ? 13.773 -12.344 -1.953 1 86.62 214 GLY A C 1
ATOM 1631 O O . GLY A 1 214 ? 12.797 -13 -1.601 1 86.62 214 GLY A O 1
ATOM 1632 N N . GLY A 1 215 ? 14.906 -12.914 -2.186 1 89.44 215 GLY A N 1
ATOM 1633 C CA . GLY A 1 215 ? 15.18 -14.281 -1.781 1 89.44 215 GLY A CA 1
ATOM 1634 C C . GLY A 1 215 ? 14.812 -15.305 -2.84 1 89.44 215 GLY A C 1
ATOM 1635 O O . GLY A 1 215 ? 14.711 -16.5 -2.549 1 89.44 215 GLY A O 1
ATOM 1636 N N . ARG A 1 216 ? 14.688 -14.883 -4.055 1 95.31 216 ARG A N 1
ATOM 1637 C CA . ARG A 1 216 ? 14.211 -15.758 -5.121 1 95.31 216 ARG A CA 1
ATOM 1638 C C . ARG A 1 216 ? 15.367 -16.25 -5.977 1 95.31 216 ARG A C 1
ATOM 1640 O O . ARG A 1 216 ? 15.18 -17.094 -6.859 1 95.31 216 ARG A O 1
ATOM 1647 N N . MET A 1 217 ? 16.484 -15.773 -5.754 1 97.44 217 MET A N 1
ATOM 1648 C CA . MET A 1 217 ? 17.734 -16.172 -6.402 1 97.44 217 MET A CA 1
ATOM 1649 C C . MET A 1 217 ? 18.938 -15.852 -5.52 1 97.44 217 MET A C 1
ATOM 1651 O O . MET A 1 217 ? 18.812 -15.109 -4.543 1 97.44 217 MET A O 1
ATOM 1655 N N . GLY A 1 218 ? 20 -16.406 -5.832 1 98.12 218 GLY A N 1
ATOM 1656 C CA . GLY A 1 218 ? 21.203 -16.125 -5.07 1 98.12 218 GLY A CA 1
ATOM 1657 C C . GLY A 1 218 ? 22.203 -17.266 -5.078 1 98.12 218 GLY A C 1
ATOM 1658 O O . GLY A 1 218 ? 22.344 -17.969 -6.082 1 98.12 218 GLY A O 1
ATOM 1659 N N . TYR A 1 219 ? 23 -17.234 -3.99 1 98 219 TYR A N 1
ATOM 1660 C CA . TYR A 1 219 ? 23.984 -18.312 -3.9 1 98 219 TYR A CA 1
ATOM 1661 C C . TYR A 1 219 ? 24.203 -18.734 -2.451 1 98 219 TYR A C 1
ATOM 1663 O O . TYR A 1 219 ? 23.844 -18 -1.526 1 98 219 TYR A O 1
ATOM 1671 N N . ASN A 1 220 ? 24.547 -19.891 -2.324 1 96.06 220 ASN A N 1
ATOM 1672 C CA . ASN A 1 220 ? 25.047 -20.453 -1.078 1 96.06 220 ASN A CA 1
ATOM 1673 C C . ASN A 1 220 ? 26.516 -20.844 -1.19 1 96.06 220 ASN A C 1
ATOM 1675 O O . ASN A 1 220 ? 26.922 -21.469 -2.172 1 96.06 220 ASN A O 1
ATOM 1679 N N . GLY A 1 221 ? 27.312 -20.5 -0.162 1 93.19 221 GLY A N 1
ATOM 1680 C CA . GLY A 1 221 ? 28.734 -20.75 -0.181 1 93.19 221 GLY A CA 1
ATOM 1681 C C . GLY A 1 221 ? 29.078 -22.219 -0.31 1 93.19 221 GLY A C 1
ATOM 1682 O O . GLY A 1 221 ? 30.219 -22.562 -0.624 1 93.19 221 GLY A O 1
ATOM 1683 N N . ASP A 1 222 ? 28.141 -23.031 -0.069 1 93.06 222 ASP A N 1
ATOM 1684 C CA . ASP A 1 222 ? 28.312 -24.469 -0.25 1 93.06 222 ASP A CA 1
ATOM 1685 C C . ASP A 1 222 ? 27.953 -24.891 -1.674 1 93.06 222 ASP A C 1
ATOM 1687 O O . ASP A 1 222 ? 27.094 -25.734 -1.875 1 93.06 222 ASP A O 1
ATOM 1691 N N . ASN A 1 223 ? 28.562 -24.266 -2.705 1 93.94 223 ASN A N 1
ATOM 1692 C CA . ASN A 1 223 ? 28.594 -24.594 -4.125 1 93.94 223 ASN A CA 1
ATOM 1693 C C . ASN A 1 223 ? 27.203 -24.594 -4.742 1 93.94 223 ASN A C 1
ATOM 1695 O O . ASN A 1 223 ? 26.828 -25.531 -5.449 1 93.94 223 ASN A O 1
ATOM 1699 N N . LEU A 1 224 ? 26.453 -23.625 -4.598 1 97.75 224 LEU A N 1
ATOM 1700 C CA . LEU A 1 224 ? 25.109 -23.531 -5.152 1 97.75 224 LEU A CA 1
ATOM 1701 C C . LEU A 1 224 ? 24.812 -22.109 -5.641 1 97.75 224 LEU A C 1
ATOM 1703 O O . LEU A 1 224 ? 24.984 -21.141 -4.891 1 97.75 224 LEU A O 1
ATOM 1707 N N . PHE A 1 225 ? 24.469 -22 -6.855 1 98.5 225 PHE A N 1
ATOM 1708 C CA . PHE A 1 225 ? 23.891 -20.781 -7.426 1 98.5 225 PHE A CA 1
ATOM 1709 C C . PHE A 1 225 ? 22.5 -21.078 -8 1 98.5 225 PHE A C 1
ATOM 1711 O O . PHE A 1 225 ? 22.281 -22.125 -8.617 1 98.5 225 PHE A O 1
ATOM 1718 N N . TYR A 1 226 ? 21.562 -20.328 -7.73 1 98.62 226 TYR A N 1
ATOM 1719 C CA . TYR A 1 226 ? 20.297 -20.25 -8.438 1 98.62 226 TYR A CA 1
ATOM 1720 C C . TYR A 1 226 ? 20.047 -18.844 -8.969 1 98.62 226 TYR A C 1
ATOM 1722 O O . TYR A 1 226 ? 19.922 -17.906 -8.195 1 98.62 226 TYR A O 1
ATOM 1730 N N . ILE A 1 227 ? 19.938 -18.719 -10.227 1 98.62 227 ILE A N 1
ATOM 1731 C CA . ILE A 1 227 ? 19.953 -17.422 -10.906 1 98.62 227 ILE A CA 1
ATOM 1732 C C . ILE A 1 227 ? 18.609 -17.188 -11.57 1 98.62 227 ILE A C 1
ATOM 1734 O O . ILE A 1 227 ? 18.219 -17.906 -12.5 1 98.62 227 ILE A O 1
ATOM 1738 N N . ALA A 1 228 ? 17.875 -16.234 -11.094 1 98.19 228 ALA A N 1
ATOM 1739 C CA . ALA A 1 228 ? 16.578 -15.828 -11.609 1 98.19 228 ALA A CA 1
ATOM 1740 C C . ALA A 1 228 ? 16.484 -14.312 -11.75 1 98.19 228 ALA A C 1
ATOM 1742 O O . ALA A 1 228 ? 17.25 -13.586 -11.125 1 98.19 228 ALA A O 1
ATOM 1743 N N . TYR A 1 229 ? 15.641 -13.844 -12.719 1 97.12 229 TYR A N 1
ATOM 1744 C CA . TYR A 1 229 ? 15.438 -12.422 -12.961 1 97.12 229 TYR A CA 1
ATOM 1745 C C . TYR A 1 229 ? 16.766 -11.727 -13.227 1 97.12 229 TYR A C 1
ATOM 1747 O O . TYR A 1 229 ? 17.047 -10.672 -12.641 1 97.12 229 TYR A O 1
ATOM 1755 N N . TRP A 1 230 ? 17.547 -12.273 -14.062 1 98.06 230 TRP A N 1
ATOM 1756 C CA . TRP A 1 230 ? 18.969 -11.945 -14.141 1 98.06 230 TRP A CA 1
ATOM 1757 C C . TRP A 1 230 ? 19.281 -11.219 -15.445 1 98.06 230 TRP A C 1
ATOM 1759 O O . TRP A 1 230 ? 20.422 -10.805 -15.672 1 98.06 230 TRP A O 1
ATOM 1769 N N . TYR A 1 231 ? 18.328 -11.023 -16.297 1 98.38 231 TYR A N 1
ATOM 1770 C CA . TYR A 1 231 ? 18.547 -10.375 -17.594 1 98.38 231 TYR A CA 1
ATOM 1771 C C . TYR A 1 231 ? 17.531 -9.273 -17.828 1 98.38 231 TYR A C 1
ATOM 1773 O O . TYR A 1 231 ? 16.453 -9.273 -17.234 1 98.38 231 TYR A O 1
ATOM 1781 N N . PRO A 1 232 ? 17.922 -8.219 -18.672 1 98.31 232 PRO A N 1
ATOM 1782 C CA . PRO A 1 232 ? 16.906 -7.246 -19.078 1 98.31 232 PRO A CA 1
ATOM 1783 C C . PRO A 1 232 ? 15.742 -7.887 -19.828 1 98.31 232 PRO A C 1
ATOM 1785 O O . PRO A 1 232 ? 15.93 -8.469 -20.891 1 98.31 232 PRO A O 1
ATOM 1788 N N . GLN A 1 233 ? 14.664 -7.781 -19.25 1 98.12 233 GLN A N 1
ATOM 1789 C CA . GLN A 1 233 ? 13.492 -8.469 -19.781 1 98.12 233 GLN A CA 1
ATOM 1790 C C . GLN A 1 233 ? 12.438 -7.477 -20.25 1 98.12 233 GLN A C 1
ATOM 1792 O O . GLN A 1 233 ? 12.156 -6.488 -19.562 1 98.12 233 GLN A O 1
ATOM 1797 N N . MET A 1 234 ? 11.812 -7.73 -21.422 1 98.5 234 MET A N 1
ATOM 1798 C CA . MET A 1 234 ? 10.766 -6.852 -21.938 1 98.5 234 MET A CA 1
ATOM 1799 C C . MET A 1 234 ? 9.555 -6.844 -21.016 1 98.5 234 MET A C 1
ATOM 1801 O O . MET A 1 234 ? 9.156 -7.891 -20.484 1 98.5 234 MET A O 1
ATOM 1805 N N . ARG A 1 235 ? 9.023 -5.633 -20.781 1 97.94 235 ARG A N 1
ATOM 1806 C CA . ARG A 1 235 ? 7.785 -5.52 -20.031 1 97.94 235 ARG A CA 1
ATOM 1807 C C . ARG A 1 235 ? 6.578 -5.875 -20.891 1 97.94 235 ARG A C 1
ATOM 1809 O O . ARG A 1 235 ? 6.652 -5.816 -22.125 1 97.94 235 ARG A O 1
ATOM 1816 N N . VAL A 1 236 ? 5.473 -6.18 -20.266 1 98.25 236 VAL A N 1
ATOM 1817 C CA . VAL A 1 236 ? 4.262 -6.594 -20.969 1 98.25 236 VAL A CA 1
ATOM 1818 C C . VAL A 1 236 ? 3.516 -5.367 -21.484 1 98.25 236 VAL A C 1
ATOM 1820 O O . VAL A 1 236 ? 3.387 -4.367 -20.766 1 98.25 236 VAL A O 1
ATOM 1823 N N . TYR A 1 237 ? 3.178 -5.371 -22.719 1 98.31 237 TYR A N 1
ATOM 1824 C CA . TYR A 1 237 ? 2.18 -4.488 -23.312 1 98.31 237 TYR A CA 1
ATOM 1825 C C . TYR A 1 237 ? 0.888 -5.242 -23.594 1 98.31 237 TYR A C 1
ATOM 1827 O O . TYR A 1 237 ? 0.856 -6.125 -24.453 1 98.31 237 TYR A O 1
ATOM 1835 N N . ASP A 1 238 ? -0.173 -4.949 -22.859 1 97.62 238 ASP A N 1
ATOM 1836 C CA . ASP A 1 238 ? -1.361 -5.781 -23.031 1 97.62 238 ASP A CA 1
ATOM 1837 C C . ASP A 1 238 ? -2.566 -4.938 -23.438 1 97.62 238 ASP A C 1
ATOM 1839 O O . ASP A 1 238 ? -2.447 -3.727 -23.625 1 97.62 238 ASP A O 1
ATOM 1843 N N . ASP A 1 239 ? -3.666 -5.527 -23.641 1 97.31 239 ASP A N 1
ATOM 1844 C CA . ASP A 1 239 ? -4.855 -4.941 -24.25 1 97.31 239 ASP A CA 1
ATOM 1845 C C . ASP A 1 239 ? -5.688 -4.188 -23.219 1 97.31 239 ASP A C 1
ATOM 1847 O O . ASP A 1 239 ? -6.676 -3.533 -23.562 1 97.31 239 ASP A O 1
ATOM 1851 N N . VAL A 1 240 ? -5.316 -4.238 -21.953 1 95.12 240 VAL A N 1
ATOM 1852 C CA . VAL A 1 240 ? -6.117 -3.607 -20.906 1 95.12 240 VAL A CA 1
ATOM 1853 C C . VAL A 1 240 ? -5.398 -2.371 -20.375 1 95.12 240 VAL A C 1
ATOM 1855 O O . VAL A 1 240 ? -5.957 -1.272 -20.375 1 95.12 240 VAL A O 1
ATOM 1858 N N . ASN A 1 241 ? -4.156 -2.5 -20.078 1 91.5 241 ASN A N 1
ATOM 1859 C CA . ASN A 1 241 ? -3.412 -1.435 -19.422 1 91.5 241 ASN A CA 1
ATOM 1860 C C . ASN A 1 241 ? -2.422 -0.768 -20.375 1 91.5 241 ASN A C 1
ATOM 1862 O O . ASN A 1 241 ? -1.916 0.319 -20.078 1 91.5 241 ASN A O 1
ATOM 1866 N N . GLY A 1 242 ? -2.172 -1.389 -21.469 1 95.81 242 GLY A N 1
ATOM 1867 C CA . GLY A 1 242 ? -1.002 -0.984 -22.234 1 95.81 242 GLY A CA 1
ATOM 1868 C C . GLY A 1 242 ? 0.304 -1.445 -21.609 1 95.81 242 GLY A C 1
ATOM 1869 O O . GLY A 1 242 ? 0.426 -2.6 -21.203 1 95.81 242 GLY A O 1
ATOM 1870 N N . TRP A 1 243 ? 1.307 -0.576 -21.594 1 97.12 243 TRP A N 1
ATOM 1871 C CA . TRP A 1 243 ? 2.566 -0.945 -20.969 1 97.12 243 TRP A CA 1
ATOM 1872 C C . TRP A 1 243 ? 2.387 -1.122 -19.469 1 97.12 243 TRP A C 1
ATOM 1874 O O . TRP A 1 243 ? 1.853 -0.24 -18.781 1 97.12 243 TRP A O 1
ATOM 1884 N N . PHE A 1 244 ? 2.752 -2.24 -19 1 96.06 244 PHE A N 1
ATOM 1885 C CA . PHE A 1 244 ? 2.822 -2.451 -17.562 1 96.06 244 PHE A CA 1
ATOM 1886 C C . PHE A 1 244 ? 4.164 -1.983 -17 1 96.06 244 PHE A C 1
ATOM 1888 O O . PHE A 1 244 ? 5.176 -2.674 -17.156 1 96.06 244 PHE A O 1
ATOM 1895 N N . THR A 1 245 ? 4.191 -0.88 -16.188 1 94.56 245 THR A N 1
ATOM 1896 C CA . THR A 1 245 ? 5.473 -0.268 -15.859 1 94.56 245 THR A CA 1
ATOM 1897 C C . THR A 1 245 ? 5.684 -0.233 -14.352 1 94.56 245 THR A C 1
ATOM 1899 O O . THR A 1 245 ? 6.594 0.439 -13.859 1 94.56 245 THR A O 1
ATOM 1902 N N . ASP A 1 246 ? 4.812 -0.958 -13.586 1 93.06 246 ASP A N 1
ATOM 1903 C CA . ASP A 1 246 ? 5.055 -0.992 -12.141 1 93.06 246 ASP A CA 1
ATOM 1904 C C . ASP A 1 246 ? 6.449 -1.535 -11.836 1 93.06 246 ASP A C 1
ATOM 1906 O O . ASP A 1 246 ? 6.852 -2.568 -12.375 1 93.06 246 ASP A O 1
ATOM 1910 N N . SER A 1 247 ? 7.152 -0.937 -10.977 1 92.56 247 SER A N 1
ATOM 1911 C CA . SER A 1 247 ? 8.5 -1.353 -10.609 1 92.56 247 SER A CA 1
ATOM 1912 C C . SER A 1 247 ? 8.469 -2.561 -9.68 1 92.56 247 SER A C 1
ATOM 1914 O O . SER A 1 247 ? 7.5 -2.768 -8.953 1 92.56 247 SER A O 1
ATOM 1916 N N . PHE A 1 248 ? 9.539 -3.342 -9.734 1 95.69 248 PHE A N 1
ATOM 1917 C CA . PHE A 1 248 ? 9.75 -4.383 -8.734 1 95.69 248 PHE A CA 1
ATOM 1918 C C . PHE A 1 248 ? 10.328 -3.791 -7.453 1 95.69 248 PHE A C 1
ATOM 1920 O O . PHE A 1 248 ? 11.367 -3.123 -7.484 1 95.69 248 PHE A O 1
ATOM 1927 N N . LYS A 1 249 ? 9.703 -4.086 -6.355 1 93.44 249 LYS A N 1
ATOM 1928 C CA . LYS A 1 249 ? 10.102 -3.461 -5.098 1 93.44 249 LYS A CA 1
ATOM 1929 C C . LYS A 1 249 ? 10.547 -4.508 -4.078 1 93.44 249 LYS A C 1
ATOM 1931 O O . LYS A 1 249 ? 10.688 -4.207 -2.893 1 93.44 249 LYS A O 1
ATOM 1936 N N . GLY A 1 250 ? 10.656 -5.746 -4.512 1 92.12 250 GLY A N 1
ATOM 1937 C CA . GLY A 1 250 ? 11.18 -6.785 -3.637 1 92.12 250 GLY A CA 1
ATOM 1938 C C . GLY A 1 250 ? 10.156 -7.855 -3.305 1 92.12 250 GLY A C 1
ATOM 1939 O O . GLY A 1 250 ? 10.5 -9.031 -3.17 1 92.12 250 GLY A O 1
ATOM 1940 N N . ASN A 1 251 ? 8.891 -7.531 -3.26 1 90.5 251 ASN A N 1
ATOM 1941 C CA . ASN A 1 251 ? 7.922 -8.484 -2.725 1 90.5 251 ASN A CA 1
ATOM 1942 C C . ASN A 1 251 ? 7 -9.023 -3.816 1 90.5 251 ASN A C 1
ATOM 1944 O O . ASN A 1 251 ? 7.012 -10.219 -4.109 1 90.5 251 ASN A O 1
ATOM 1948 N N . ALA A 1 252 ? 6.18 -8.156 -4.422 1 91.12 252 ALA A N 1
ATOM 1949 C CA . ALA A 1 252 ? 5.223 -8.633 -5.418 1 91.12 252 ALA A CA 1
ATOM 1950 C C . ALA A 1 252 ? 5.938 -9.219 -6.629 1 91.12 252 ALA A C 1
ATOM 1952 O O . ALA A 1 252 ? 6.895 -8.641 -7.137 1 91.12 252 ALA A O 1
ATOM 1953 N N . GLU A 1 253 ? 5.43 -10.273 -6.969 1 91.5 253 GLU A N 1
ATOM 1954 C CA . GLU A 1 253 ? 6.102 -11.055 -8.008 1 91.5 253 GLU A CA 1
ATOM 1955 C C . GLU A 1 253 ? 5.914 -10.422 -9.383 1 91.5 253 GLU A C 1
ATOM 1957 O O . GLU A 1 253 ? 5.523 -9.258 -9.484 1 91.5 253 GLU A O 1
ATOM 1962 N N . PHE A 1 254 ? 6.215 -11.156 -10.422 1 90.81 254 PHE A N 1
ATOM 1963 C CA . PHE A 1 254 ? 6.5 -10.547 -11.711 1 90.81 254 PHE A CA 1
ATOM 1964 C C . PHE A 1 254 ? 5.332 -10.734 -12.672 1 90.81 254 PHE A C 1
ATOM 1966 O O . PHE A 1 254 ? 4.434 -11.539 -12.414 1 90.81 254 PHE A O 1
ATOM 1973 N N . TYR A 1 255 ? 5.188 -9.906 -13.672 1 96.44 255 TYR A N 1
ATOM 1974 C CA . TYR A 1 255 ? 4.293 -9.992 -14.82 1 96.44 255 TYR A CA 1
ATOM 1975 C C . TYR A 1 255 ? 5.082 -9.977 -16.125 1 96.44 255 TYR A C 1
ATOM 1977 O O . TYR A 1 255 ? 5.582 -8.938 -16.547 1 96.44 255 TYR A O 1
ATOM 1985 N N . HIS A 1 256 ? 5.207 -11.148 -16.766 1 96.19 256 HIS A N 1
ATOM 1986 C CA . HIS A 1 256 ? 6.031 -11.305 -17.953 1 96.19 256 HIS A CA 1
ATOM 1987 C C . HIS A 1 256 ? 5.223 -11.867 -19.109 1 96.19 256 HIS A C 1
ATOM 1989 O O . HIS A 1 256 ? 4.223 -12.562 -18.906 1 96.19 256 HIS A O 1
ATOM 1995 N N . GLY A 1 257 ? 5.684 -11.531 -20.328 1 97.19 257 GLY A N 1
ATOM 1996 C CA . GLY A 1 257 ? 5.098 -12.117 -21.531 1 97.19 257 GLY A CA 1
ATOM 1997 C C . GLY A 1 257 ? 5.738 -13.438 -21.922 1 97.19 257 GLY A C 1
ATOM 1998 O O . GLY A 1 257 ? 6.781 -13.812 -21.375 1 97.19 257 GLY A O 1
ATOM 1999 N N . PHE A 1 258 ? 5.113 -14.156 -22.828 1 98.06 258 PHE A N 1
ATOM 2000 C CA . PHE A 1 258 ? 5.66 -15.406 -23.344 1 98.06 258 PHE A CA 1
ATOM 2001 C C . PHE A 1 258 ? 6.719 -15.133 -24.406 1 98.06 258 PHE A C 1
ATOM 2003 O O . PHE A 1 258 ? 6.609 -14.172 -25.172 1 98.06 258 PHE A O 1
ATOM 2010 N N . ALA A 1 259 ? 7.68 -16.016 -24.422 1 98.62 259 ALA A N 1
ATOM 2011 C CA . ALA A 1 259 ? 8.805 -15.844 -25.344 1 98.62 259 ALA A CA 1
ATOM 2012 C C . ALA A 1 259 ? 9.461 -17.188 -25.656 1 98.62 259 ALA A C 1
ATOM 2014 O O . ALA A 1 259 ? 9.195 -18.188 -25 1 98.62 259 ALA A O 1
ATOM 2015 N N . ASP A 1 260 ? 10.234 -17.172 -26.734 1 98.69 260 ASP A N 1
ATOM 2016 C CA . ASP A 1 260 ? 11.172 -18.25 -27.047 1 98.69 260 ASP A CA 1
ATOM 2017 C C . ASP A 1 260 ? 12.586 -17.891 -26.625 1 98.69 260 ASP A C 1
ATOM 2019 O O . ASP A 1 260 ? 12.992 -16.719 -26.719 1 98.69 260 ASP A O 1
ATOM 2023 N N . TYR A 1 261 ? 13.297 -18.891 -26.172 1 98.88 261 TYR A N 1
ATOM 2024 C CA . TYR A 1 261 ? 14.641 -18.656 -25.656 1 98.88 261 TYR A CA 1
ATOM 2025 C C . TYR A 1 261 ? 15.641 -19.625 -26.297 1 98.88 261 TYR A C 1
ATOM 2027 O O . TYR A 1 261 ? 15.336 -20.797 -26.516 1 98.88 261 TYR A O 1
ATOM 2035 N N . ASN A 1 262 ? 16.719 -19.125 -26.688 1 98.94 262 ASN A N 1
ATOM 2036 C CA . ASN A 1 262 ? 17.953 -19.828 -26.969 1 98.94 262 ASN A CA 1
ATOM 2037 C C . ASN A 1 262 ? 19.125 -19.281 -26.156 1 98.94 262 ASN A C 1
ATOM 2039 O O . ASN A 1 262 ? 19.594 -18.172 -26.422 1 98.94 262 ASN A O 1
ATOM 2043 N N . VAL A 1 263 ? 19.609 -20.109 -25.188 1 98.94 263 VAL A N 1
ATOM 2044 C CA . VAL A 1 263 ? 20.516 -19.531 -24.188 1 98.94 263 VAL A CA 1
ATOM 2045 C C . VAL A 1 263 ? 21.75 -20.406 -24.047 1 98.94 263 VAL A C 1
ATOM 2047 O O . VAL A 1 263 ? 21.641 -21.609 -23.797 1 98.94 263 VAL A O 1
ATOM 2050 N N . ASP A 1 264 ? 22.906 -19.812 -24.234 1 98.94 264 ASP A N 1
ATOM 2051 C CA . ASP A 1 264 ? 24.203 -20.422 -23.906 1 98.94 264 ASP A CA 1
ATOM 2052 C C . ASP A 1 264 ? 24.672 -19.984 -22.516 1 98.94 264 ASP A C 1
ATOM 2054 O O . ASP A 1 264 ? 24.875 -18.797 -22.266 1 98.94 264 ASP A O 1
ATOM 2058 N N . ILE A 1 265 ? 24.844 -20.969 -21.672 1 98.94 265 ILE A N 1
ATOM 2059 C CA . ILE A 1 265 ? 25.328 -20.703 -20.312 1 98.94 265 ILE A CA 1
ATOM 2060 C C . ILE A 1 265 ? 26.719 -21.312 -20.156 1 98.94 265 ILE A C 1
ATOM 2062 O O . ILE A 1 265 ? 26.875 -22.531 -20.141 1 98.94 265 ILE A O 1
ATOM 2066 N N . THR A 1 266 ? 27.703 -20.438 -19.969 1 98.81 266 THR A N 1
ATOM 2067 C CA . THR A 1 266 ? 29.078 -20.891 -19.766 1 98.81 266 THR A CA 1
ATOM 2068 C C . THR A 1 266 ? 29.453 -20.828 -18.297 1 98.81 266 THR A C 1
ATOM 2070 O O . THR A 1 266 ? 29.297 -19.797 -17.641 1 98.81 266 THR A O 1
ATOM 2073 N N . ALA A 1 267 ? 29.906 -21.938 -17.797 1 98.5 267 ALA A N 1
ATOM 2074 C CA . ALA A 1 267 ? 30.375 -22.062 -16.406 1 98.5 267 ALA A CA 1
ATOM 2075 C C . ALA A 1 267 ? 31.625 -22.938 -16.312 1 98.5 267 ALA A C 1
ATOM 2077 O O . ALA A 1 267 ? 31.953 -23.656 -17.266 1 98.5 267 ALA A O 1
ATOM 2078 N N . PRO A 1 268 ? 32.375 -22.828 -15.203 1 97.94 268 PRO A N 1
ATOM 2079 C CA . PRO A 1 268 ? 33.531 -23.688 -15.055 1 97.94 268 PRO A CA 1
ATOM 2080 C C . PRO A 1 268 ? 33.188 -25.172 -15.039 1 97.94 268 PRO A C 1
ATOM 2082 O O . PRO A 1 268 ? 32.062 -25.547 -14.641 1 97.94 268 PRO A O 1
ATOM 2085 N N . GLN A 1 269 ? 34.125 -26.016 -15.406 1 96.81 269 GLN A N 1
ATOM 2086 C CA . GLN A 1 269 ? 33.938 -27.453 -15.336 1 96.81 269 GLN A CA 1
ATOM 2087 C C . GLN A 1 269 ? 33.531 -27.891 -13.93 1 96.81 269 GLN A C 1
ATOM 2089 O O . GLN A 1 269 ? 33.875 -27.234 -12.945 1 96.81 269 GLN A O 1
ATOM 2094 N N . GLN A 1 270 ? 32.719 -28.891 -13.914 1 96.88 270 GLN A N 1
ATOM 2095 C CA . GLN A 1 270 ? 32.281 -29.547 -12.695 1 96.88 270 GLN A CA 1
ATOM 2096 C C . GLN A 1 270 ? 31.094 -28.797 -12.086 1 96.88 270 GLN A C 1
ATOM 2098 O O . GLN A 1 270 ? 30.484 -29.266 -11.117 1 96.88 270 GLN A O 1
ATOM 2103 N N . TRP A 1 271 ? 30.766 -27.656 -12.547 1 97.81 271 TRP A N 1
ATOM 2104 C CA . TRP A 1 271 ? 29.484 -27.047 -12.219 1 97.81 271 TRP A CA 1
ATOM 2105 C C . TRP A 1 271 ? 28.375 -27.594 -13.125 1 97.81 271 TRP A C 1
ATOM 2107 O O . TRP A 1 271 ? 28.422 -27.406 -14.344 1 97.81 271 TRP A O 1
ATOM 2117 N N . MET A 1 272 ? 27.438 -28.25 -12.539 1 97.56 272 MET A N 1
ATOM 2118 C CA . MET A 1 272 ? 26.281 -28.75 -13.281 1 97.56 272 MET A CA 1
ATOM 2119 C C . MET A 1 272 ? 25.234 -27.656 -13.43 1 97.56 272 MET A C 1
ATOM 2121 O O . MET A 1 272 ? 24.844 -27.031 -12.453 1 97.56 272 MET A O 1
ATOM 2125 N N . VAL A 1 273 ? 24.766 -27.5 -14.664 1 98.62 273 VAL A N 1
ATOM 2126 C CA . VAL A 1 273 ? 23.781 -26.453 -14.922 1 98.62 273 VAL A CA 1
ATOM 2127 C C . VAL A 1 273 ? 22.438 -27.078 -15.242 1 98.62 273 VAL A C 1
ATOM 2129 O O . VAL A 1 273 ? 22.344 -27.984 -16.078 1 98.62 273 VAL A O 1
ATOM 2132 N N . ALA A 1 274 ? 21.422 -26.734 -14.516 1 98.31 274 ALA A N 1
ATOM 2133 C CA . ALA A 1 274 ? 20.031 -26.984 -14.852 1 98.31 274 ALA A CA 1
ATOM 2134 C C . ALA A 1 274 ? 19.297 -25.672 -15.156 1 98.31 274 ALA A C 1
ATOM 2136 O O . ALA A 1 274 ? 19.625 -24.625 -14.586 1 98.31 274 ALA A O 1
ATOM 2137 N N . SER A 1 275 ? 18.344 -25.688 -16.047 1 98.69 275 SER A N 1
ATOM 2138 C CA . SER A 1 275 ? 17.75 -24.438 -16.5 1 98.69 275 SER A CA 1
ATOM 2139 C C . SER A 1 275 ? 16.328 -24.625 -17 1 98.69 275 SER A C 1
ATOM 2141 O O . SER A 1 275 ? 15.891 -25.766 -17.203 1 98.69 275 SER A O 1
ATOM 2143 N N . THR A 1 276 ? 15.641 -23.5 -17.109 1 98.75 276 THR A N 1
ATOM 2144 C CA . THR A 1 276 ? 14.492 -23.453 -18 1 98.75 276 THR A CA 1
ATOM 2145 C C . THR A 1 276 ? 14.898 -23.844 -19.422 1 98.75 276 THR A C 1
ATOM 2147 O O . THR A 1 276 ? 15.938 -23.406 -19.922 1 98.75 276 THR A O 1
ATOM 2150 N N . GLY A 1 277 ? 14.094 -24.703 -20 1 98.62 277 GLY A N 1
ATOM 2151 C CA . GLY A 1 277 ? 14.359 -25.125 -21.359 1 98.62 277 GLY A CA 1
ATOM 2152 C C . GLY A 1 277 ? 15.031 -26.469 -21.453 1 98.62 277 GLY A C 1
ATOM 2153 O O . GLY A 1 277 ? 15.562 -26.984 -20.469 1 98.62 277 GLY A O 1
ATOM 2154 N N . ASP A 1 278 ? 15.07 -27 -22.656 1 97.62 278 ASP A N 1
ATOM 2155 C CA . ASP A 1 278 ? 15.664 -28.297 -22.953 1 97.62 278 ASP A CA 1
ATOM 2156 C C . ASP A 1 278 ? 17.172 -28.188 -23.156 1 97.62 278 ASP A C 1
ATOM 2158 O O . ASP A 1 278 ? 17.625 -27.328 -23.906 1 97.62 278 ASP A O 1
ATOM 2162 N N . LEU A 1 279 ? 17.859 -29.047 -22.438 1 98.31 279 LEU A N 1
ATOM 2163 C CA . LEU A 1 279 ? 19.297 -29.156 -22.703 1 98.31 279 LEU A CA 1
ATOM 2164 C C . LEU A 1 279 ? 19.547 -29.781 -24.062 1 98.31 279 LEU A C 1
ATOM 2166 O O . LEU A 1 279 ? 19.25 -30.953 -24.266 1 98.31 279 LEU A O 1
ATOM 2170 N N . THR A 1 280 ? 20.234 -29.078 -24.953 1 98.19 280 THR A N 1
ATOM 2171 C CA . THR A 1 280 ? 20.312 -29.547 -26.344 1 98.19 280 THR A CA 1
ATOM 2172 C C . THR A 1 280 ? 21.672 -30.188 -26.625 1 98.19 280 THR A C 1
ATOM 2174 O O . THR A 1 280 ? 21.844 -30.844 -27.641 1 98.19 280 THR A O 1
ATOM 2177 N N . ASN A 1 281 ? 22.609 -30.094 -25.703 1 98.06 281 ASN A N 1
ATOM 2178 C CA . ASN A 1 281 ? 23.953 -30.609 -25.969 1 98.06 281 ASN A CA 1
ATOM 2179 C C . ASN A 1 281 ? 24.484 -31.406 -24.781 1 98.06 281 ASN A C 1
ATOM 2181 O O . ASN A 1 281 ? 25.641 -31.234 -24.375 1 98.06 281 ASN A O 1
ATOM 2185 N N . ALA A 1 282 ? 23.594 -32.188 -24.203 1 97.38 282 ALA A N 1
ATOM 2186 C CA . ALA A 1 282 ? 23.953 -33 -23.031 1 97.38 282 ALA A CA 1
ATOM 2187 C C . ALA A 1 282 ? 25.219 -33.812 -23.281 1 97.38 282 ALA A C 1
ATOM 2189 O O . ALA A 1 282 ? 26.062 -33.938 -22.406 1 97.38 282 ALA A O 1
ATOM 2190 N N . GLY A 1 283 ? 25.375 -34.375 -24.422 1 96 283 GLY A N 1
ATOM 2191 C CA . GLY A 1 283 ? 26.531 -35.219 -24.766 1 96 283 GLY A CA 1
ATOM 2192 C C . GLY A 1 283 ? 27.828 -34.438 -24.812 1 96 283 GLY A C 1
ATOM 2193 O O . GLY A 1 283 ? 28.906 -35 -24.656 1 96 283 GLY A O 1
ATOM 2194 N N . ASP A 1 284 ? 27.719 -33.125 -25.031 1 96.56 284 ASP A N 1
ATOM 2195 C CA . ASP A 1 284 ? 28.906 -32.281 -25.156 1 96.56 284 ASP A CA 1
ATOM 2196 C C . ASP A 1 284 ? 29.344 -31.75 -23.797 1 96.56 284 ASP A C 1
ATOM 2198 O O . ASP A 1 284 ? 30.469 -31.281 -23.641 1 96.56 284 ASP A O 1
ATOM 2202 N N . VAL A 1 285 ? 28.469 -31.875 -22.812 1 98 285 VAL A N 1
ATOM 2203 C CA . VAL A 1 285 ? 28.797 -31.188 -21.562 1 98 285 VAL A CA 1
ATOM 2204 C C . VAL A 1 285 ? 28.953 -32.219 -20.438 1 98 285 VAL A C 1
ATOM 2206 O O . VAL A 1 285 ? 29.656 -31.953 -19.453 1 98 285 VAL A O 1
ATOM 2209 N N . LEU A 1 286 ? 28.266 -33.312 -20.469 1 98.38 286 LEU A N 1
ATOM 2210 C CA . LEU A 1 286 ? 28.328 -34.312 -19.406 1 98.38 286 LEU A CA 1
ATOM 2211 C C . LEU A 1 286 ? 29.297 -35.406 -19.766 1 98.38 286 LEU A C 1
ATOM 2213 O O . LEU A 1 286 ? 29.469 -35.75 -20.953 1 98.38 286 LEU A O 1
ATOM 2217 N N . LYS A 1 287 ? 29.844 -36 -18.688 1 97.62 287 LYS A N 1
ATOM 2218 C CA . LYS A 1 287 ? 30.594 -37.25 -18.891 1 97.62 287 LYS A CA 1
ATOM 2219 C C . LYS A 1 287 ? 29.672 -38.344 -19.422 1 97.62 287 LYS A C 1
ATOM 2221 O O . LYS A 1 287 ? 28.469 -38.375 -19.141 1 97.62 287 LYS A O 1
ATOM 2226 N N . GLU A 1 288 ? 30.297 -39.312 -20.125 1 97.19 288 GLU A N 1
ATOM 2227 C CA . GLU A 1 288 ? 29.547 -40.312 -20.828 1 97.19 288 GLU A CA 1
ATOM 2228 C C . GLU A 1 288 ? 28.672 -41.125 -19.859 1 97.19 288 GLU A C 1
ATOM 2230 O O . GLU A 1 288 ? 27.516 -41.406 -20.141 1 97.19 288 GLU A O 1
ATOM 2235 N N . ASP A 1 289 ? 29.234 -41.562 -18.797 1 97.19 289 ASP A N 1
ATOM 2236 C CA . ASP A 1 289 ? 28.5 -42.375 -17.844 1 97.19 289 ASP A CA 1
ATOM 2237 C C . ASP A 1 289 ? 27.344 -41.594 -17.219 1 97.19 289 ASP A C 1
ATOM 2239 O O . ASP A 1 289 ? 26.281 -42.156 -16.953 1 97.19 289 ASP A O 1
ATOM 2243 N N . ILE A 1 290 ? 27.625 -40.375 -16.891 1 98.19 290 ILE A N 1
ATOM 2244 C CA . ILE A 1 290 ? 26.578 -39.531 -16.328 1 98.19 290 ILE A CA 1
ATOM 2245 C C . ILE A 1 290 ? 25.453 -39.344 -17.344 1 98.19 290 ILE A C 1
ATOM 2247 O O . ILE A 1 290 ? 24.266 -39.469 -17 1 98.19 290 ILE A O 1
ATOM 2251 N N . HIS A 1 291 ? 25.812 -39.062 -18.625 1 98.19 291 HIS A N 1
ATOM 2252 C CA . HIS A 1 291 ? 24.828 -38.906 -19.688 1 98.19 291 HIS A CA 1
ATOM 2253 C C . HIS A 1 291 ? 23.984 -40.188 -19.844 1 98.19 291 HIS A C 1
ATOM 2255 O O . HIS A 1 291 ? 22.766 -40.094 -20 1 98.19 291 HIS A O 1
ATOM 2261 N N . ARG A 1 292 ? 24.594 -41.281 -19.812 1 98 292 ARG A N 1
ATOM 2262 C CA . ARG A 1 292 ? 23.891 -42.562 -19.938 1 98 292 ARG A CA 1
ATOM 2263 C C . ARG A 1 292 ? 22.891 -42.75 -18.812 1 98 292 ARG A C 1
ATOM 2265 O O . ARG A 1 292 ? 21.75 -43.156 -19.047 1 98 292 ARG A O 1
ATOM 2272 N N . ARG A 1 293 ? 23.312 -42.5 -17.609 1 98.44 293 ARG A N 1
ATOM 2273 C CA . ARG A 1 293 ? 22.422 -42.656 -16.469 1 98.44 293 ARG A CA 1
ATOM 2274 C C . ARG A 1 293 ? 21.25 -41.688 -16.547 1 98.44 293 ARG A C 1
ATOM 2276 O O . ARG A 1 293 ? 20.141 -42 -16.109 1 98.44 293 ARG A O 1
ATOM 2283 N N . LEU A 1 294 ? 21.531 -40.5 -17.047 1 98.12 294 LEU A N 1
ATOM 2284 C CA . LEU A 1 294 ? 20.469 -39.5 -17.234 1 98.12 294 LEU A CA 1
ATOM 2285 C C . LEU A 1 294 ? 19.422 -40.031 -18.203 1 98.12 294 LEU A C 1
ATOM 2287 O O . LEU A 1 294 ? 18.219 -39.938 -17.938 1 98.12 294 LEU A O 1
ATOM 2291 N N . GLU A 1 295 ? 19.875 -40.562 -19.312 1 97.38 295 GLU A N 1
ATOM 2292 C CA . GLU A 1 295 ? 18.969 -41.125 -20.297 1 97.38 295 GLU A CA 1
ATOM 2293 C C . GLU A 1 295 ? 18.172 -42.281 -19.703 1 97.38 295 GLU A C 1
ATOM 2295 O O . GLU A 1 295 ? 16.969 -42.406 -19.953 1 97.38 295 GLU A O 1
ATOM 2300 N N . GLU A 1 296 ? 18.812 -43.031 -18.969 1 98 296 GLU A N 1
ATOM 2301 C CA . GLU A 1 296 ? 18.141 -44.156 -18.281 1 98 296 GLU A CA 1
ATOM 2302 C C . GLU A 1 296 ? 17.062 -43.625 -17.328 1 98 296 GLU A C 1
ATOM 2304 O O . GLU A 1 296 ? 15.953 -44.156 -17.312 1 98 296 GLU A O 1
ATOM 2309 N N . GLY A 1 297 ? 17.469 -42.719 -16.578 1 97.69 297 GLY A N 1
ATOM 2310 C CA . GLY A 1 297 ? 16.516 -42.156 -15.641 1 97.69 297 GLY A CA 1
ATOM 2311 C C . GLY A 1 297 ? 15.281 -41.562 -16.312 1 97.69 297 GLY A C 1
ATOM 2312 O O . GLY A 1 297 ? 14.156 -41.812 -15.859 1 97.69 297 GLY A O 1
ATOM 2313 N N . HIS A 1 298 ? 15.445 -40.875 -17.375 1 97 298 HIS A N 1
ATOM 2314 C CA . HIS A 1 298 ? 14.359 -40.1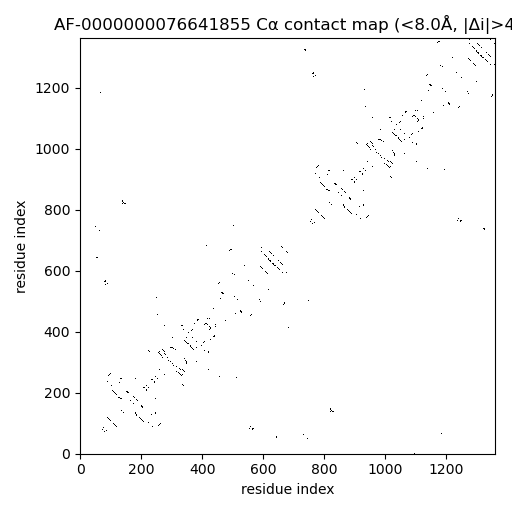88 -18.078 1 97 298 HIS A CA 1
ATOM 2315 C C . HIS A 1 298 ? 13.461 -41.188 -18.797 1 97 298 HIS A C 1
ATOM 2317 O O . HIS A 1 298 ? 12.383 -40.844 -19.266 1 97 298 HIS A O 1
ATOM 2323 N N . SER A 1 299 ? 13.875 -42.438 -18.781 1 95.75 299 SER A N 1
ATOM 2324 C CA . SER A 1 299 ? 13.086 -43.469 -19.422 1 95.75 299 SER A CA 1
ATOM 2325 C C . SER A 1 299 ? 12.562 -44.5 -18.391 1 95.75 299 SER A C 1
ATOM 2327 O O . SER A 1 299 ? 12.016 -45.531 -18.766 1 95.75 299 SER A O 1
ATOM 2329 N N . SER A 1 300 ? 12.734 -44.156 -17.156 1 96.25 300 SER A N 1
ATOM 2330 C CA . SER A 1 300 ? 12.43 -45.125 -16.125 1 96.25 300 SER A CA 1
ATOM 2331 C C . SER A 1 300 ? 11.312 -44.625 -15.203 1 96.25 300 SER A C 1
ATOM 2333 O O . SER A 1 300 ? 11.227 -43.438 -14.898 1 96.25 300 SER A O 1
ATOM 2335 N N . ASP A 1 301 ? 10.562 -45.625 -14.688 1 94.06 301 ASP A N 1
ATOM 2336 C CA . ASP A 1 301 ? 9.555 -45.344 -13.68 1 94.06 301 ASP A CA 1
ATOM 2337 C C . ASP A 1 301 ? 10.148 -45.375 -12.273 1 94.06 301 ASP A C 1
ATOM 2339 O O . ASP A 1 301 ? 9.469 -45.062 -11.297 1 94.06 301 ASP A O 1
ATOM 2343 N N . LYS A 1 302 ? 11.344 -45.719 -12.219 1 96.31 302 LYS A N 1
ATOM 2344 C CA . LYS A 1 302 ? 12.078 -45.719 -10.961 1 96.31 302 LYS A CA 1
ATOM 2345 C C . LYS A 1 302 ? 13.062 -44.562 -10.906 1 96.31 302 LYS A C 1
ATOM 2347 O O . LYS A 1 302 ? 13.539 -44.094 -11.945 1 96.31 302 LYS A O 1
ATOM 2352 N N . VAL A 1 303 ? 13.328 -44.156 -9.734 1 97.94 303 VAL A N 1
ATOM 2353 C CA . VAL A 1 303 ? 14.305 -43.094 -9.57 1 97.94 303 VAL A CA 1
ATOM 2354 C C . VAL A 1 303 ? 15.711 -43.625 -9.82 1 97.94 303 VAL A C 1
ATOM 2356 O O . VAL A 1 303 ? 16.109 -44.625 -9.203 1 97.94 303 VAL A O 1
ATOM 2359 N N . VAL A 1 304 ? 16.406 -43.031 -10.703 1 98.5 304 VAL A N 1
ATOM 2360 C CA . VAL A 1 304 ? 17.797 -43.406 -11.031 1 98.5 304 VAL A CA 1
ATOM 2361 C C . VAL A 1 304 ? 18.734 -42.344 -10.492 1 98.5 304 VAL A C 1
ATOM 2363 O O . VAL A 1 304 ? 18.594 -41.156 -10.797 1 98.5 304 VAL A O 1
ATOM 2366 N N . PRO A 1 305 ? 19.688 -42.719 -9.633 1 98.5 305 PRO A N 1
ATOM 2367 C CA . PRO A 1 305 ? 20.719 -41.781 -9.25 1 98.5 305 PRO A CA 1
ATOM 2368 C C . PRO A 1 305 ? 21.688 -41.469 -10.398 1 98.5 305 PRO A C 1
ATOM 2370 O O . PRO A 1 305 ? 22.562 -42.281 -10.703 1 98.5 305 PRO A O 1
ATOM 2373 N N . VAL A 1 306 ? 21.594 -40.375 -10.977 1 98.69 306 VAL A N 1
ATOM 2374 C CA . VAL A 1 306 ? 22.375 -39.969 -12.133 1 98.69 306 VAL A CA 1
ATOM 2375 C C . VAL A 1 306 ? 23.766 -39.531 -11.672 1 98.69 306 VAL A C 1
ATOM 2377 O O . VAL A 1 306 ? 24.781 -39.969 -12.227 1 98.69 306 VAL A O 1
ATOM 2380 N N . VAL A 1 307 ? 23.812 -38.625 -10.727 1 98.62 307 VAL A N 1
ATOM 2381 C CA . VAL A 1 307 ? 25.047 -38.188 -10.078 1 98.62 307 VAL A CA 1
ATOM 2382 C C . VAL A 1 307 ? 24.984 -38.531 -8.594 1 98.62 307 VAL A C 1
ATOM 2384 O O . VAL A 1 307 ? 24.016 -38.188 -7.906 1 98.62 307 VAL A O 1
ATOM 2387 N N . THR A 1 308 ? 25.984 -39.219 -8.109 1 97.94 308 THR A N 1
ATOM 2388 C CA . THR A 1 308 ? 26.172 -39.531 -6.691 1 97.94 308 THR A CA 1
ATOM 2389 C C . THR A 1 308 ? 27.453 -38.906 -6.168 1 97.94 308 THR A C 1
ATOM 2391 O O . THR A 1 308 ? 28.219 -38.312 -6.926 1 97.94 308 THR A O 1
ATOM 2394 N N . LYS A 1 309 ? 27.719 -39.094 -4.895 1 96.94 309 LYS A N 1
ATOM 2395 C CA . LYS A 1 309 ? 28.922 -38.531 -4.277 1 96.94 309 LYS A CA 1
ATOM 2396 C C . LYS A 1 309 ? 30.172 -39.062 -4.949 1 96.94 309 LYS A C 1
ATOM 2398 O O . LYS A 1 309 ? 31.188 -38.375 -5.016 1 96.94 309 LYS A O 1
ATOM 2403 N N . GLU A 1 310 ? 30.094 -40.219 -5.406 1 96.94 310 GLU A N 1
ATOM 2404 C CA . GLU A 1 310 ? 31.25 -40.875 -6.039 1 96.94 310 GLU A CA 1
ATOM 2405 C C . GLU A 1 310 ? 31.625 -40.156 -7.34 1 96.94 310 GLU A C 1
ATOM 2407 O O . GLU A 1 310 ? 32.75 -40.281 -7.812 1 96.94 310 GLU A O 1
ATOM 2412 N N . ASP A 1 311 ? 30.703 -39.469 -7.879 1 97.75 311 ASP A N 1
ATOM 2413 C CA . ASP A 1 311 ? 30.922 -38.844 -9.172 1 97.75 311 ASP A CA 1
ATOM 2414 C C . ASP A 1 311 ? 31.516 -37.438 -9.008 1 97.75 311 ASP A C 1
ATOM 2416 O O . ASP A 1 311 ? 31.922 -36.812 -9.984 1 97.75 311 ASP A O 1
ATOM 2420 N N . PHE A 1 312 ? 31.547 -36.938 -7.793 1 96.88 312 PHE A N 1
ATOM 2421 C CA . PHE A 1 312 ? 31.984 -35.562 -7.562 1 96.88 312 PHE A CA 1
ATOM 2422 C C . PHE A 1 312 ? 33.375 -35.344 -8.133 1 96.88 312 PHE A C 1
ATOM 2424 O O . PHE A 1 312 ? 34.281 -36.156 -7.906 1 96.88 312 PHE A O 1
ATOM 2431 N N . GLY A 1 313 ? 33.531 -34.281 -8.922 1 95.44 313 GLY A N 1
ATOM 2432 C CA . GLY A 1 313 ? 34.812 -33.938 -9.562 1 95.44 313 GLY A CA 1
ATOM 2433 C C . GLY A 1 313 ? 34.938 -34.531 -10.953 1 95.44 313 GLY A C 1
ATOM 2434 O O . GLY A 1 313 ? 35.906 -34.281 -11.648 1 95.44 313 GLY A O 1
ATOM 2435 N N . ASP A 1 314 ? 33.938 -35.25 -11.32 1 97 314 ASP A N 1
ATOM 2436 C CA . ASP A 1 314 ? 34 -35.906 -12.633 1 97 314 ASP A CA 1
ATOM 2437 C C . ASP A 1 314 ? 32.625 -35.938 -13.273 1 97 314 ASP A C 1
ATOM 2439 O O . ASP A 1 314 ? 32.219 -36.969 -13.812 1 97 314 ASP A O 1
ATOM 2443 N N . VAL A 1 315 ? 31.938 -34.969 -13.25 1 97.88 315 VAL A N 1
ATOM 2444 C CA . VAL A 1 315 ? 30.547 -34.938 -13.711 1 97.88 315 VAL A CA 1
ATOM 2445 C C . VAL A 1 315 ? 30.484 -34.375 -15.125 1 97.88 315 VAL A C 1
ATOM 2447 O O . VAL A 1 315 ? 29.781 -34.906 -15.984 1 97.88 315 VAL A O 1
ATOM 2450 N N . THR A 1 316 ? 31.219 -33.312 -15.445 1 98 316 THR A N 1
ATOM 2451 C CA . THR A 1 316 ? 31.188 -32.656 -16.75 1 98 316 THR A CA 1
ATOM 2452 C C . THR A 1 316 ? 32.406 -33.062 -17.578 1 98 316 THR A C 1
ATOM 2454 O O . THR A 1 316 ? 33.375 -33.594 -17.062 1 98 316 THR A O 1
ATOM 2457 N N . ARG A 1 317 ? 32.25 -32.75 -18.828 1 95.88 317 ARG A N 1
ATOM 2458 C CA . ARG A 1 317 ? 33.375 -32.969 -19.719 1 95.88 317 ARG A CA 1
ATOM 2459 C C . ARG A 1 317 ? 34.531 -32.031 -19.359 1 95.88 317 ARG A C 1
ATOM 2461 O O . ARG A 1 317 ? 34.281 -30.953 -18.797 1 95.88 317 ARG A O 1
ATOM 2468 N N . SER A 1 318 ? 35.688 -32.5 -19.625 1 93.12 318 SER A N 1
ATOM 2469 C CA . SER A 1 318 ? 36.875 -31.656 -19.484 1 93.12 318 SER A CA 1
ATOM 2470 C C . SER A 1 318 ? 37.188 -30.891 -20.766 1 93.12 318 SER A C 1
ATOM 2472 O O . SER A 1 318 ? 37.094 -31.453 -21.859 1 93.12 318 SER A O 1
ATOM 2474 N N . THR A 1 319 ? 37.375 -29.625 -20.609 1 93.12 319 THR A N 1
ATOM 2475 C CA . THR A 1 319 ? 37.75 -28.781 -21.75 1 93.12 319 THR A CA 1
ATOM 2476 C C . THR A 1 319 ? 39.094 -28.109 -21.547 1 93.12 319 THR A C 1
ATOM 2478 O O . THR A 1 319 ? 39.594 -28.062 -20.422 1 93.12 319 THR A O 1
ATOM 2481 N N . GLU A 1 320 ? 39.688 -27.594 -22.609 1 92.69 320 GLU A N 1
ATOM 2482 C CA . GLU A 1 320 ? 41.031 -27 -22.562 1 92.69 320 GLU A CA 1
ATOM 2483 C C . GLU A 1 320 ? 41.031 -25.75 -21.688 1 92.69 320 GLU A C 1
ATOM 2485 O O . GLU A 1 320 ? 42 -25.531 -20.922 1 92.69 320 GLU A O 1
ATOM 2490 N N . ASN A 1 321 ? 40.062 -25 -21.75 1 94.69 321 ASN A N 1
ATOM 2491 C CA . ASN A 1 321 ? 40.062 -23.75 -21 1 94.69 321 ASN A CA 1
ATOM 2492 C C . ASN A 1 321 ? 39.344 -23.875 -19.672 1 94.69 321 ASN A C 1
ATOM 2494 O O . ASN A 1 321 ? 39.156 -22.891 -18.953 1 94.69 321 ASN A O 1
ATOM 2498 N N . GLY A 1 322 ? 38.875 -25 -19.391 1 96.44 322 GLY A N 1
ATOM 2499 C CA . GLY A 1 322 ? 38.281 -25.281 -18.094 1 96.44 322 GLY A CA 1
ATOM 2500 C C . GLY A 1 322 ? 36.844 -24.828 -18 1 96.44 322 GLY A C 1
ATOM 2501 O O . GLY A 1 322 ? 36.25 -24.859 -16.922 1 96.44 322 GLY A O 1
ATOM 2502 N N . MET A 1 323 ? 36.281 -24.375 -19.109 1 97.81 323 MET A N 1
ATOM 2503 C CA . MET A 1 323 ? 34.906 -23.891 -19.156 1 97.81 323 MET A CA 1
ATOM 2504 C C . MET A 1 323 ? 34.031 -24.828 -19.969 1 97.81 323 MET A C 1
ATOM 2506 O O . MET A 1 323 ? 34.5 -25.453 -20.922 1 97.81 323 MET A O 1
ATOM 2510 N N . VAL A 1 324 ? 32.812 -24.922 -19.547 1 97.88 324 VAL A N 1
ATOM 2511 C CA . VAL A 1 324 ? 31.828 -25.719 -20.266 1 97.88 324 VAL A CA 1
ATOM 2512 C C . VAL A 1 324 ? 30.609 -24.859 -20.609 1 97.88 324 VAL A C 1
ATOM 2514 O O . VAL A 1 324 ? 30.125 -24.109 -19.781 1 97.88 324 VAL A O 1
ATOM 2517 N N . THR A 1 325 ? 30.141 -24.938 -21.891 1 98.56 325 THR A N 1
ATOM 2518 C CA . THR A 1 325 ? 28.984 -24.156 -22.312 1 98.56 325 THR A CA 1
ATOM 2519 C C . THR A 1 325 ? 27.766 -25.062 -22.516 1 98.56 325 THR A C 1
ATOM 2521 O O . THR A 1 325 ? 27.781 -25.953 -23.359 1 98.56 325 THR A O 1
ATOM 2524 N N . TRP A 1 326 ? 26.797 -24.828 -21.719 1 98.75 326 TRP A N 1
ATOM 2525 C CA . TRP A 1 326 ? 25.516 -25.531 -21.812 1 98.75 326 TRP A CA 1
ATOM 2526 C C . TRP A 1 326 ? 24.531 -24.766 -22.703 1 98.75 326 TRP A C 1
ATOM 2528 O O . TRP A 1 326 ? 24.391 -23.547 -22.562 1 98.75 326 TRP A O 1
ATOM 2538 N N . ASN A 1 327 ? 23.875 -25.453 -23.578 1 98.88 327 ASN A N 1
ATOM 2539 C CA . ASN A 1 327 ? 22.859 -24.812 -24.422 1 98.88 327 ASN A CA 1
ATOM 2540 C C . ASN A 1 327 ? 21.453 -25.281 -24.078 1 98.88 327 ASN A C 1
ATOM 2542 O O . ASN A 1 327 ? 21.203 -26.484 -24.016 1 98.88 327 ASN A O 1
ATOM 2546 N N . PHE A 1 328 ? 20.562 -24.344 -23.844 1 98.88 328 PHE A N 1
ATOM 2547 C CA . PHE A 1 328 ? 19.172 -24.625 -23.516 1 98.88 328 PHE A CA 1
ATOM 2548 C C . PHE A 1 328 ? 18.234 -23.875 -24.469 1 98.88 328 PHE A C 1
ATOM 2550 O O . PHE A 1 328 ? 18.5 -22.719 -24.812 1 98.88 328 PHE A O 1
ATOM 2557 N N . LYS A 1 329 ? 17.172 -24.531 -24.891 1 98.75 329 LYS A N 1
ATOM 2558 C CA . LYS A 1 329 ? 16.125 -23.938 -25.703 1 98.75 329 LYS A CA 1
ATOM 2559 C C . LYS A 1 329 ? 14.75 -24.109 -25.062 1 98.75 329 LYS A C 1
ATOM 2561 O O . LYS A 1 329 ? 14.43 -25.188 -24.547 1 98.75 329 LYS A O 1
ATOM 2566 N N . ALA A 1 330 ? 14.023 -23.094 -24.984 1 98.69 330 ALA A N 1
ATOM 2567 C CA . ALA A 1 330 ? 12.664 -23.125 -24.438 1 98.69 330 ALA A CA 1
ATOM 2568 C C . ALA A 1 330 ? 11.695 -22.391 -25.359 1 98.69 330 ALA A C 1
ATOM 2570 O O . ALA A 1 330 ? 12.023 -21.328 -25.906 1 98.69 330 ALA A O 1
ATOM 2571 N N . LYS A 1 331 ? 10.531 -23 -25.547 1 97.5 331 LYS A N 1
ATOM 2572 C CA . LYS A 1 331 ? 9.477 -22.391 -26.359 1 97.5 331 LYS A CA 1
ATOM 2573 C C . LYS A 1 331 ? 8.281 -21.984 -25.5 1 97.5 331 LYS A C 1
ATOM 2575 O O . LYS A 1 331 ? 7.871 -22.734 -24.609 1 97.5 331 LYS A O 1
ATOM 2580 N N . LYS A 1 332 ? 7.824 -20.828 -25.703 1 97.44 332 LYS A N 1
ATOM 2581 C CA . LYS A 1 332 ? 6.574 -20.344 -25.141 1 97.44 332 LYS A CA 1
ATOM 2582 C C . LYS A 1 332 ? 6.602 -20.406 -23.609 1 97.44 332 LYS A C 1
ATOM 2584 O O . LYS A 1 332 ? 5.727 -21.016 -23 1 97.44 332 LYS A O 1
ATOM 2589 N N . VAL A 1 333 ? 7.609 -19.797 -23.047 1 98.5 333 VAL A N 1
ATOM 2590 C CA . VAL A 1 333 ? 7.691 -19.656 -21.594 1 98.5 333 VAL A CA 1
ATOM 2591 C C . VAL A 1 333 ? 7.789 -18.172 -21.219 1 98.5 333 VAL A C 1
ATOM 2593 O O . VAL A 1 333 ? 8.141 -17.344 -22.047 1 98.5 333 VAL A O 1
ATOM 2596 N N . ARG A 1 334 ? 7.496 -17.844 -19.984 1 97.88 334 ARG A N 1
ATOM 2597 C CA . ARG A 1 334 ? 7.359 -16.438 -19.625 1 97.88 334 ARG A CA 1
ATOM 2598 C C . ARG A 1 334 ? 8.594 -15.938 -18.891 1 97.88 334 ARG A C 1
ATOM 2600 O O . ARG A 1 334 ? 8.648 -14.781 -18.453 1 97.88 334 ARG A O 1
ATOM 2607 N N . ASP A 1 335 ? 9.57 -16.781 -18.656 1 98 335 ASP A N 1
ATOM 2608 C CA . ASP A 1 335 ? 10.797 -16.438 -17.953 1 98 335 ASP A CA 1
ATOM 2609 C C . ASP A 1 335 ? 11.883 -17.5 -18.172 1 98 335 ASP A C 1
ATOM 2611 O O . ASP A 1 335 ? 11.633 -18.531 -18.812 1 98 335 ASP A O 1
ATOM 2615 N N . PHE A 1 336 ? 13.086 -17.141 -17.734 1 98.69 336 PHE A N 1
ATOM 2616 C CA . PHE A 1 336 ? 14.211 -18.062 -17.906 1 98.69 336 PHE A CA 1
ATOM 2617 C C . PHE A 1 336 ? 15.133 -17.984 -16.688 1 98.69 336 PHE A C 1
ATOM 2619 O O . PHE A 1 336 ? 15.719 -16.938 -16.406 1 98.69 336 PHE A O 1
ATOM 2626 N N . ALA A 1 337 ? 15.227 -19.094 -15.977 1 98.75 337 ALA A N 1
ATOM 2627 C CA . ALA A 1 337 ? 16.109 -19.219 -14.82 1 98.75 337 ALA A CA 1
ATOM 2628 C C . ALA A 1 337 ? 17.062 -20.406 -14.984 1 98.75 337 ALA A C 1
ATOM 2630 O O . ALA A 1 337 ? 16.844 -21.266 -15.844 1 98.75 337 ALA A O 1
ATOM 2631 N N . PHE A 1 338 ? 18.172 -20.406 -14.188 1 98.88 338 PHE A N 1
ATOM 2632 C CA . PHE A 1 338 ? 19.047 -21.562 -14.188 1 98.88 338 PHE A CA 1
ATOM 2633 C C . PHE A 1 338 ? 19.766 -21.703 -12.852 1 98.88 338 PHE A C 1
ATOM 2635 O O . PHE A 1 338 ? 19.797 -20.766 -12.055 1 98.88 338 PHE A O 1
ATOM 2642 N N . SER A 1 339 ? 20.203 -22.875 -12.586 1 98.75 339 SER A N 1
ATOM 2643 C CA . SER A 1 339 ? 21.031 -23.172 -11.414 1 98.75 339 SER A CA 1
ATOM 2644 C C . SER A 1 339 ? 22.391 -23.719 -11.828 1 98.75 339 SER A C 1
ATOM 2646 O O . SER A 1 339 ? 22.531 -24.266 -12.922 1 98.75 339 SER A O 1
ATOM 2648 N N . ALA A 1 340 ? 23.328 -23.469 -11.07 1 98.69 340 ALA A N 1
ATOM 2649 C CA . ALA A 1 340 ? 24.656 -24.078 -11.164 1 98.69 340 ALA A CA 1
ATOM 2650 C C . ALA A 1 340 ? 25.094 -24.641 -9.812 1 98.69 340 ALA A C 1
ATOM 2652 O O . ALA A 1 340 ? 25.172 -23.906 -8.828 1 98.69 340 ALA A O 1
ATOM 2653 N N . THR A 1 341 ? 25.344 -25.906 -9.812 1 98.12 341 THR A N 1
ATOM 2654 C CA . THR A 1 341 ? 25.75 -26.562 -8.57 1 98.12 341 THR A CA 1
ATOM 2655 C C . THR A 1 341 ? 27 -27.406 -8.789 1 98.12 341 THR A C 1
ATOM 2657 O O . THR A 1 341 ? 27.234 -27.891 -9.891 1 98.12 341 THR A O 1
ATOM 2660 N N . LYS A 1 342 ? 27.781 -27.453 -7.801 1 97.5 342 LYS A N 1
ATOM 2661 C CA . LYS A 1 342 ? 28.938 -28.312 -7.738 1 97.5 342 LYS A CA 1
ATOM 2662 C C . LYS A 1 342 ? 28.875 -29.25 -6.527 1 97.5 342 LYS A C 1
ATOM 2664 O O . LYS A 1 342 ? 28.406 -28.844 -5.457 1 97.5 342 LYS A O 1
ATOM 2669 N N . GLU A 1 343 ? 29.188 -30.547 -6.742 1 97.06 343 GLU A N 1
ATOM 2670 C CA . GLU A 1 343 ? 29.141 -31.562 -5.68 1 97.06 343 GLU A CA 1
ATOM 2671 C C . GLU A 1 343 ? 27.734 -31.719 -5.125 1 97.06 343 GLU A C 1
ATOM 2673 O O . GLU A 1 343 ? 27.531 -31.656 -3.912 1 97.06 343 GLU A O 1
ATOM 2678 N N . SER A 1 344 ? 26.766 -31.859 -6.027 1 97.94 344 SER A N 1
ATOM 2679 C CA . SER A 1 344 ? 25.375 -32.125 -5.719 1 97.94 344 SER A CA 1
ATOM 2680 C C . SER A 1 344 ? 24.906 -33.438 -6.348 1 97.94 344 SER A C 1
ATOM 2682 O O . SER A 1 344 ? 25.438 -33.844 -7.387 1 97.94 344 SER A O 1
ATOM 2684 N N . MET A 1 345 ? 23.984 -34.031 -5.652 1 98.31 345 MET A N 1
ATOM 2685 C CA . MET A 1 345 ? 23.359 -35.219 -6.199 1 98.31 345 MET A CA 1
ATOM 2686 C C . MET A 1 345 ? 22.312 -34.875 -7.242 1 98.31 345 MET A C 1
ATOM 2688 O O . MET A 1 345 ? 21.75 -33.75 -7.219 1 98.31 345 MET A O 1
ATOM 2692 N N . TRP A 1 346 ? 22.078 -35.781 -8.195 1 98.69 346 TRP A N 1
ATOM 2693 C CA . TRP A 1 346 ? 21.078 -35.656 -9.258 1 98.69 346 TRP A CA 1
ATOM 2694 C C . TRP A 1 346 ? 20.281 -36.969 -9.406 1 98.69 346 TRP A C 1
ATOM 2696 O O . TRP A 1 346 ? 20.828 -38 -9.789 1 98.69 346 TRP A O 1
ATOM 2706 N N . ASP A 1 347 ? 18.984 -36.906 -9.055 1 98.75 347 ASP A N 1
ATOM 2707 C CA . ASP A 1 347 ? 18.062 -38 -9.273 1 98.75 347 ASP A CA 1
ATOM 2708 C C . ASP A 1 347 ? 17.141 -37.75 -10.461 1 98.75 347 ASP A C 1
ATOM 2710 O O . ASP A 1 347 ? 16.688 -36.594 -10.656 1 98.75 347 ASP A O 1
ATOM 2714 N N . ALA A 1 348 ? 16.859 -38.75 -11.25 1 98.5 348 ALA A N 1
ATOM 2715 C CA . ALA A 1 348 ? 16 -38.594 -12.414 1 98.5 348 ALA A CA 1
ATOM 2716 C C . ALA A 1 348 ? 14.977 -39.719 -12.516 1 98.5 348 ALA A C 1
ATOM 2718 O O . ALA A 1 348 ? 15.219 -40.812 -12.039 1 98.5 348 ALA A O 1
ATOM 2719 N N . THR A 1 349 ? 13.883 -39.406 -13.031 1 98.31 349 THR A N 1
ATOM 2720 C CA . THR A 1 349 ? 12.805 -40.312 -13.375 1 98.31 349 THR A CA 1
ATOM 2721 C C . THR A 1 349 ? 11.891 -39.719 -14.438 1 98.31 349 THR A C 1
ATOM 2723 O O . THR A 1 349 ? 12.289 -38.781 -15.148 1 98.31 349 THR A O 1
ATOM 2726 N N . ARG A 1 350 ? 10.781 -40.281 -14.688 1 96.62 350 ARG A N 1
ATOM 2727 C CA . ARG A 1 350 ? 9.781 -39.719 -15.586 1 96.62 350 ARG A CA 1
ATOM 2728 C C . ARG A 1 350 ? 8.398 -39.719 -14.938 1 96.62 350 ARG A C 1
ATOM 2730 O O . ARG A 1 350 ? 8.156 -40.469 -13.984 1 96.62 350 ARG A O 1
ATOM 2737 N N . SER A 1 351 ? 7.598 -38.906 -15.336 1 94.12 351 SER A N 1
ATOM 2738 C CA . SER A 1 351 ? 6.23 -38.812 -14.828 1 94.12 351 SER A CA 1
ATOM 2739 C C . SER A 1 351 ? 5.215 -38.938 -15.961 1 94.12 351 SER A C 1
ATOM 2741 O O . SER A 1 351 ? 5.402 -38.375 -17.047 1 94.12 351 SER A O 1
ATOM 2743 N N . ASP A 1 352 ? 4.137 -39.656 -15.68 1 92.12 352 ASP A N 1
ATOM 2744 C CA . ASP A 1 352 ? 2.949 -39.719 -16.531 1 92.12 352 ASP A CA 1
ATOM 2745 C C . ASP A 1 352 ? 2.137 -38.438 -16.453 1 92.12 352 ASP A C 1
ATOM 2747 O O . ASP A 1 352 ? 1.756 -38 -15.359 1 92.12 352 ASP A O 1
ATOM 2751 N N . VAL A 1 353 ? 1.871 -37.844 -17.672 1 91.75 353 VAL A N 1
ATOM 2752 C CA . VAL A 1 353 ? 1.106 -36.594 -17.641 1 91.75 353 VAL A CA 1
ATOM 2753 C C . VAL A 1 353 ? -0.15 -36.75 -18.484 1 91.75 353 VAL A C 1
ATOM 2755 O O . VAL A 1 353 ? -0.713 -35.75 -18.938 1 91.75 353 VAL A O 1
ATOM 2758 N N . GLY A 1 354 ? -0.544 -37.969 -18.766 1 89.62 354 GLY A N 1
ATOM 2759 C CA . GLY A 1 354 ? -1.756 -38.219 -19.516 1 89.62 354 GLY A CA 1
ATOM 2760 C C . GLY A 1 354 ? -1.566 -38.062 -21.016 1 89.62 354 GLY A C 1
ATOM 2761 O O . GLY A 1 354 ? -0.442 -38.125 -21.516 1 89.62 354 GLY A O 1
ATOM 2762 N N . ASP A 1 355 ? -2.713 -37.938 -21.75 1 88.81 355 ASP A N 1
ATOM 2763 C CA . ASP A 1 355 ? -2.738 -37.812 -23.203 1 88.81 355 ASP A CA 1
ATOM 2764 C C . ASP A 1 355 ? -2.682 -36.344 -23.641 1 88.81 355 ASP A C 1
ATOM 2766 O O . ASP A 1 355 ? -3.705 -35.781 -24 1 88.81 355 ASP A O 1
ATOM 2770 N N . ARG A 1 356 ? -1.525 -35.875 -23.672 1 85.31 356 ARG A N 1
ATOM 2771 C CA . ARG A 1 356 ? -1.286 -34.438 -23.875 1 85.31 356 ARG A CA 1
ATOM 2772 C C . ARG A 1 356 ? -1.691 -34 -25.266 1 85.31 356 ARG A C 1
ATOM 2774 O O . ARG A 1 356 ? -2.23 -32.906 -25.453 1 85.31 356 ARG A O 1
ATOM 2781 N N . ASP A 1 357 ? -1.499 -34.875 -26.266 1 84.31 357 ASP A N 1
ATOM 2782 C CA . ASP A 1 357 ? -1.716 -34.438 -27.641 1 84.31 357 ASP A CA 1
ATOM 2783 C C . ASP A 1 357 ? -3.01 -35.031 -28.203 1 84.31 357 ASP A C 1
ATOM 2785 O O . ASP A 1 357 ? -3.301 -34.875 -29.391 1 84.31 357 ASP A O 1
ATOM 2789 N N . GLY A 1 358 ? -3.674 -35.844 -27.453 1 86.88 358 GLY A N 1
ATOM 2790 C CA . GLY A 1 358 ? -4.984 -36.344 -27.844 1 86.88 358 GLY A CA 1
ATOM 2791 C C . GLY A 1 358 ? -4.914 -37.594 -28.719 1 86.88 358 GLY A C 1
ATOM 2792 O O . GLY A 1 358 ? -5.902 -37.969 -29.359 1 86.88 358 GLY A O 1
ATOM 2793 N N . ASP A 1 359 ? -3.777 -38.281 -28.719 1 90.12 359 ASP A N 1
ATOM 2794 C CA . ASP A 1 359 ? -3.65 -39.406 -29.609 1 90.12 359 ASP A CA 1
ATOM 2795 C C . ASP A 1 359 ? -4 -40.719 -28.891 1 90.12 359 ASP A C 1
ATOM 2797 O O . ASP A 1 359 ? -3.863 -41.812 -29.453 1 90.12 359 ASP A O 1
ATOM 2801 N N . GLY A 1 360 ? -4.297 -40.562 -27.703 1 90.56 360 GLY A N 1
ATOM 2802 C CA . GLY A 1 360 ? -4.746 -41.719 -26.938 1 90.56 360 GLY A CA 1
ATOM 2803 C C . GLY A 1 360 ? -3.627 -42.406 -26.172 1 90.56 360 GLY A C 1
ATOM 2804 O O . GLY A 1 360 ? -3.867 -43.344 -25.422 1 90.56 360 GLY A O 1
ATOM 2805 N N . GLU A 1 361 ? -2.453 -41.844 -26.391 1 90.25 361 GLU A N 1
ATOM 2806 C CA . GLU A 1 361 ? -1.312 -42.406 -25.672 1 90.25 361 GLU A CA 1
ATOM 2807 C C . GLU A 1 361 ? -0.864 -41.5 -24.531 1 90.25 361 GLU A C 1
ATOM 2809 O O . GLU A 1 361 ? -1.025 -40.281 -24.609 1 90.25 361 GLU A O 1
ATOM 2814 N N . THR A 1 362 ? -0.286 -42.188 -23.562 1 90.69 362 THR A N 1
ATOM 2815 C CA . THR A 1 362 ? 0.241 -41.438 -22.422 1 90.69 362 THR A CA 1
ATOM 2816 C C . THR A 1 362 ? 1.582 -40.812 -22.781 1 90.69 362 THR A C 1
ATOM 2818 O O . THR A 1 362 ? 2.453 -41.469 -23.359 1 90.69 362 THR A O 1
ATOM 2821 N N . GLU A 1 363 ? 1.703 -39.531 -22.484 1 90.69 363 GLU A N 1
ATOM 2822 C CA . GLU A 1 363 ? 2.988 -38.875 -22.625 1 90.69 363 GLU A CA 1
ATOM 2823 C C . GLU A 1 363 ? 3.721 -38.812 -21.281 1 90.69 363 GLU A C 1
ATOM 2825 O O . GLU A 1 363 ? 3.09 -38.812 -20.234 1 90.69 363 GLU A O 1
ATOM 2830 N N . TYR A 1 364 ? 5.043 -38.75 -21.391 1 94.06 364 TYR A N 1
ATOM 2831 C CA . TYR A 1 364 ? 5.883 -38.719 -20.188 1 94.06 364 TYR A CA 1
ATOM 2832 C C . TYR A 1 364 ? 6.773 -37.469 -20.188 1 94.06 364 TYR A C 1
ATOM 2834 O O . TYR A 1 364 ? 7.137 -36.969 -21.25 1 94.06 364 TYR A O 1
ATOM 2842 N N . VAL A 1 365 ? 7.016 -37.031 -19.062 1 96.5 365 VAL A N 1
ATOM 2843 C CA . VAL A 1 365 ? 7.848 -35.844 -18.812 1 96.5 365 VAL A CA 1
ATOM 2844 C C . VAL A 1 365 ? 9.086 -36.25 -18.016 1 96.5 365 VAL A C 1
ATOM 2846 O O . VAL A 1 365 ? 8.992 -37.031 -17.078 1 96.5 365 VAL A O 1
ATOM 2849 N N . GLU A 1 366 ? 10.234 -35.719 -18.438 1 98 366 GLU A N 1
ATOM 2850 C CA . GLU A 1 366 ? 11.484 -36 -17.719 1 98 366 GLU A CA 1
ATOM 2851 C C . GLU A 1 366 ? 11.531 -35.25 -16.391 1 98 366 GLU A C 1
ATOM 2853 O O . GLU A 1 366 ? 11.25 -34.031 -16.344 1 98 366 GLU A O 1
ATOM 2858 N N . ILE A 1 367 ? 11.859 -35.969 -15.312 1 98.56 367 ILE A N 1
ATOM 2859 C CA . ILE A 1 367 ? 11.922 -35.344 -13.992 1 98.56 367 ILE A CA 1
ATOM 2860 C C . ILE A 1 367 ? 13.367 -35.344 -13.492 1 98.56 367 ILE A C 1
ATOM 2862 O O . ILE A 1 367 ? 14.094 -36.312 -13.648 1 98.56 367 ILE A O 1
ATOM 2866 N N . ASN A 1 368 ? 13.805 -34.219 -12.906 1 98.62 368 ASN A N 1
ATOM 2867 C CA . ASN A 1 368 ? 15.117 -34.094 -12.297 1 98.62 368 ASN A CA 1
ATOM 2868 C C . ASN A 1 368 ? 15.016 -33.5 -10.891 1 98.62 368 ASN A C 1
ATOM 2870 O O . ASN A 1 368 ? 14.273 -32.531 -10.664 1 98.62 368 ASN A O 1
ATOM 2874 N N . ALA A 1 369 ? 15.672 -34.062 -9.906 1 98.75 369 ALA A N 1
ATOM 2875 C CA . ALA A 1 369 ? 15.891 -33.469 -8.586 1 98.75 369 ALA A CA 1
ATOM 2876 C C . ALA A 1 369 ? 17.375 -33.312 -8.297 1 98.75 369 ALA A C 1
ATOM 2878 O O . ALA A 1 369 ? 18.141 -34.281 -8.344 1 98.75 369 ALA A O 1
ATOM 2879 N N . ILE A 1 370 ? 17.812 -32.156 -8.047 1 98.69 370 ILE A N 1
ATOM 2880 C CA . ILE A 1 370 ? 19.219 -31.828 -7.754 1 98.69 370 ILE A CA 1
ATOM 2881 C C . ILE A 1 370 ? 19.344 -31.297 -6.332 1 98.69 370 ILE A C 1
ATOM 2883 O O . ILE A 1 370 ? 18.656 -30.328 -5.969 1 98.69 370 ILE A O 1
ATOM 2887 N N . TYR A 1 371 ? 20.125 -31.875 -5.52 1 98.5 371 TYR A N 1
ATOM 2888 C CA . TYR A 1 371 ? 20.156 -31.5 -4.109 1 98.5 371 TYR A CA 1
ATOM 2889 C C . TYR A 1 371 ? 21.516 -31.797 -3.502 1 98.5 371 TYR A C 1
ATOM 2891 O O . TYR A 1 371 ? 22.234 -32.688 -3.982 1 98.5 371 TYR A O 1
ATOM 2899 N N . ARG A 1 372 ? 22 -31.109 -2.488 1 97 372 ARG A N 1
ATOM 2900 C CA . ARG A 1 372 ? 23.25 -31.281 -1.767 1 97 372 ARG A CA 1
ATOM 2901 C C . ARG A 1 372 ? 23.125 -32.344 -0.692 1 97 372 ARG A C 1
ATOM 2903 O O . ARG A 1 372 ? 22.016 -32.656 -0.24 1 97 372 ARG A O 1
ATOM 2910 N N . SER A 1 373 ? 24.203 -32.812 -0.279 1 95.19 373 SER A N 1
ATOM 2911 C CA . SER A 1 373 ? 24.234 -33.906 0.716 1 95.19 373 SER A CA 1
ATOM 2912 C C . SER A 1 373 ? 23.688 -33.406 2.059 1 95.19 373 SER A C 1
ATOM 2914 O O . SER A 1 373 ? 23.25 -34.219 2.877 1 95.19 373 SER A O 1
ATOM 2916 N N . SER A 1 374 ? 23.656 -32.188 2.23 1 95.19 374 SER A N 1
ATOM 2917 C CA . SER A 1 374 ? 23.203 -31.594 3.482 1 95.19 374 SER A CA 1
ATOM 2918 C C . SER A 1 374 ? 21.688 -31.562 3.564 1 95.19 374 SER A C 1
ATOM 2920 O O . SER A 1 374 ? 21.109 -31.188 4.59 1 95.19 374 SER A O 1
ATOM 2922 N N . ALA A 1 375 ? 21.016 -32.062 2.559 1 96.88 375 ALA A N 1
ATOM 2923 C CA . ALA A 1 375 ? 19.562 -32.094 2.537 1 96.88 375 ALA A CA 1
ATOM 2924 C C . ALA A 1 375 ? 19.031 -33.531 2.373 1 96.88 375 ALA A C 1
ATOM 2926 O O . ALA A 1 375 ? 18.453 -33.844 1.342 1 96.88 375 ALA A O 1
ATOM 2927 N N . PRO A 1 376 ? 19.094 -34.25 3.363 1 95.75 376 PRO A N 1
ATOM 2928 C CA . PRO A 1 376 ? 18.781 -35.688 3.23 1 95.75 376 PRO A CA 1
ATOM 2929 C C . PRO A 1 376 ? 17.312 -35.938 2.883 1 95.75 376 PRO A C 1
ATOM 2931 O O . PRO A 1 376 ? 16.984 -36.969 2.283 1 95.75 376 PRO A O 1
ATOM 2934 N N . LEU A 1 377 ? 16.406 -35.062 3.189 1 96.12 377 LEU A N 1
ATOM 2935 C CA . LEU A 1 377 ? 15 -35.25 2.867 1 96.12 377 LEU A CA 1
ATOM 2936 C C . LEU A 1 377 ? 14.781 -35.25 1.359 1 96.12 377 LEU A C 1
ATOM 2938 O O . LEU A 1 377 ? 13.773 -35.75 0.869 1 96.12 377 LEU A O 1
ATOM 2942 N N . TRP A 1 378 ? 15.68 -34.781 0.606 1 98 378 TRP A N 1
ATOM 2943 C CA . TRP A 1 378 ? 15.539 -34.562 -0.83 1 98 378 TRP A CA 1
ATOM 2944 C C . TRP A 1 378 ? 15.742 -35.844 -1.599 1 98 378 TRP A C 1
ATOM 2946 O O . TRP A 1 378 ? 15.516 -35.906 -2.809 1 98 378 TRP A O 1
ATOM 2956 N N . THR A 1 379 ? 16.125 -36.906 -0.914 1 96.94 379 THR A N 1
ATOM 2957 C CA . THR A 1 379 ? 16.203 -38.219 -1.566 1 96.94 379 THR A CA 1
ATOM 2958 C C . THR A 1 379 ? 14.828 -38.625 -2.092 1 96.94 379 THR A C 1
ATOM 2960 O O . THR A 1 379 ? 14.727 -39.438 -2.996 1 96.94 379 THR A O 1
ATOM 2963 N N . ASP A 1 380 ? 13.773 -37.969 -1.539 1 96.81 380 ASP A N 1
ATOM 2964 C CA . ASP A 1 380 ? 12.414 -38.312 -1.956 1 96.81 380 ASP A CA 1
ATOM 2965 C C . ASP A 1 380 ? 11.914 -37.312 -3.002 1 96.81 380 ASP A C 1
ATOM 2967 O O . ASP A 1 380 ? 10.805 -37.438 -3.529 1 96.81 380 ASP A O 1
ATOM 2971 N N . ALA A 1 381 ? 12.648 -36.312 -3.363 1 98.31 381 ALA A N 1
ATOM 2972 C CA . ALA A 1 381 ? 12.164 -35.156 -4.125 1 98.31 381 ALA A CA 1
ATOM 2973 C C . ALA A 1 381 ? 11.742 -35.594 -5.531 1 98.31 381 ALA A C 1
ATOM 2975 O O . ALA A 1 381 ? 10.75 -35.094 -6.059 1 98.31 381 ALA A O 1
ATOM 2976 N N . ALA A 1 382 ? 12.484 -36.438 -6.203 1 98.31 382 ALA A N 1
ATOM 2977 C CA . ALA A 1 382 ? 12.133 -36.844 -7.551 1 98.31 382 ALA A CA 1
ATOM 2978 C C . ALA A 1 382 ? 10.789 -37.594 -7.559 1 98.31 382 ALA A C 1
ATOM 2980 O O . ALA A 1 382 ? 9.953 -37.344 -8.43 1 98.31 382 ALA A O 1
ATOM 2981 N N . ALA A 1 383 ? 10.602 -38.438 -6.609 1 97.44 383 ALA A N 1
ATOM 2982 C CA . ALA A 1 383 ? 9.344 -39.188 -6.5 1 97.44 383 ALA A CA 1
ATOM 2983 C C . ALA A 1 383 ? 8.188 -38.25 -6.188 1 97.44 383 ALA A C 1
ATOM 2985 O O . ALA A 1 383 ? 7.086 -38.406 -6.715 1 97.44 383 ALA A O 1
ATOM 2986 N N . PHE A 1 384 ? 8.406 -37.344 -5.223 1 98.19 384 PHE A N 1
ATOM 2987 C CA . PHE A 1 384 ? 7.395 -36.344 -4.895 1 98.19 384 PHE A CA 1
ATOM 2988 C C . PHE A 1 384 ? 7.016 -35.531 -6.129 1 98.19 384 PHE A C 1
ATOM 2990 O O . PHE A 1 384 ? 5.832 -35.281 -6.375 1 98.19 384 PHE A O 1
ATOM 2997 N N . THR A 1 385 ? 8.016 -35.125 -6.891 1 98.19 385 THR A N 1
ATOM 2998 C CA . THR A 1 385 ? 7.797 -34.344 -8.109 1 98.19 385 THR A CA 1
ATOM 2999 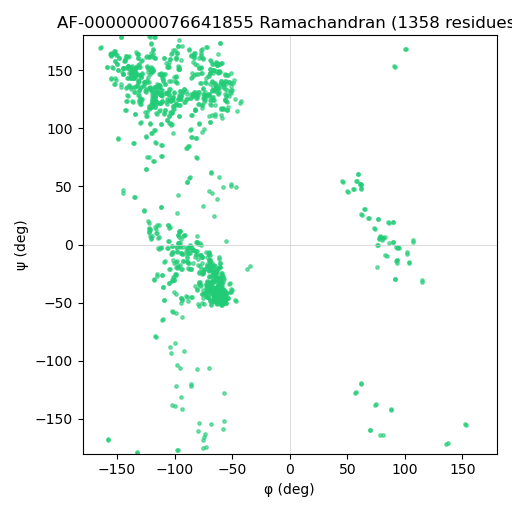C C . THR A 1 385 ? 6.965 -35.156 -9.109 1 98.19 385 THR A C 1
ATOM 3001 O O . THR A 1 385 ? 6.039 -34.594 -9.727 1 98.19 385 THR A O 1
ATOM 3004 N N . ARG A 1 386 ? 7.332 -36.375 -9.273 1 97.12 386 ARG A N 1
ATOM 3005 C CA . ARG A 1 386 ? 6.621 -37.25 -10.188 1 97.12 386 ARG A CA 1
ATOM 3006 C C . ARG A 1 386 ? 5.137 -37.312 -9.844 1 97.12 386 ARG A C 1
ATOM 3008 O O . ARG A 1 386 ? 4.285 -37.125 -10.711 1 97.12 386 ARG A O 1
ATOM 3015 N N . HIS A 1 387 ? 4.82 -37.562 -8.641 1 97.06 387 HIS A N 1
ATOM 3016 C CA . HIS A 1 387 ? 3.426 -37.656 -8.227 1 97.06 387 HIS A CA 1
ATOM 3017 C C . HIS A 1 387 ? 2.701 -36.312 -8.414 1 97.06 387 HIS A C 1
ATOM 3019 O O . HIS A 1 387 ? 1.593 -36.281 -8.953 1 97.06 387 HIS A O 1
ATOM 3025 N N . ALA A 1 388 ? 3.295 -35.281 -7.91 1 98.25 388 ALA A N 1
ATOM 3026 C CA . ALA A 1 388 ? 2.656 -33.969 -7.953 1 98.25 388 ALA A CA 1
ATOM 3027 C C . ALA A 1 388 ? 2.334 -33.562 -9.383 1 98.25 388 ALA A C 1
ATOM 3029 O O . ALA A 1 388 ? 1.265 -33 -9.656 1 98.25 388 ALA A O 1
ATOM 3030 N N . LEU A 1 389 ? 3.281 -33.812 -10.25 1 97.88 389 LEU A N 1
ATOM 3031 C CA . LEU A 1 389 ? 3.08 -33.438 -11.648 1 97.88 389 LEU A CA 1
ATOM 3032 C C . LEU A 1 389 ? 1.878 -34.156 -12.242 1 97.88 389 LEU A C 1
ATOM 3034 O O . LEU A 1 389 ? 1.07 -33.562 -12.953 1 97.88 389 LEU A O 1
ATOM 3038 N N . SER A 1 390 ? 1.786 -35.406 -11.977 1 96.19 390 SER A N 1
ATOM 3039 C CA . SER A 1 390 ? 0.666 -36.219 -12.461 1 96.19 390 SER A CA 1
ATOM 3040 C C . SER A 1 390 ? -0.649 -35.75 -11.836 1 96.19 390 SER A C 1
ATOM 3042 O O . SER A 1 390 ? -1.645 -35.562 -12.539 1 96.19 390 SER A O 1
ATOM 3044 N N . SER A 1 391 ? -0.64 -35.594 -10.547 1 97 391 SER A N 1
ATOM 3045 C CA . SER A 1 391 ? -1.839 -35.219 -9.812 1 97 391 SER A CA 1
ATOM 3046 C C . SER A 1 391 ? -2.342 -33.844 -10.266 1 97 391 SER A C 1
ATOM 3048 O O . SER A 1 391 ? -3.547 -33.656 -10.445 1 97 391 SER A O 1
ATOM 3050 N N . LEU A 1 392 ? -1.474 -32.938 -10.469 1 98.12 392 LEU A N 1
ATOM 3051 C CA . LEU A 1 392 ? -1.846 -31.578 -10.859 1 98.12 392 LEU A CA 1
ATOM 3052 C C . LEU A 1 392 ? -2.336 -31.531 -12.297 1 98.12 392 LEU A C 1
ATOM 3054 O O . LEU A 1 392 ? -3.23 -30.766 -12.633 1 98.12 392 LEU A O 1
ATOM 3058 N N . SER A 1 393 ? -1.71 -32.344 -13.18 1 97.19 393 SER A N 1
ATOM 3059 C CA . SER A 1 393 ? -2.227 -32.5 -14.539 1 97.19 393 SER A CA 1
ATOM 3060 C C . SER A 1 393 ? -3.68 -32.969 -14.531 1 97.19 393 SER A C 1
ATOM 3062 O O . SER A 1 393 ? -4.504 -32.438 -15.289 1 97.19 393 SER A O 1
ATOM 3064 N N . GLU A 1 394 ? -3.961 -33.844 -13.664 1 94.94 394 GLU A N 1
ATOM 3065 C CA . GLU A 1 394 ? -5.32 -34.344 -13.547 1 94.94 394 GLU A CA 1
ATOM 3066 C C . GLU A 1 394 ? -6.258 -33.312 -12.953 1 94.94 394 GLU A C 1
ATOM 3068 O O . GLU A 1 394 ? -7.355 -33.094 -13.477 1 94.94 394 GLU A O 1
ATOM 3073 N N . THR A 1 395 ? -5.801 -32.688 -11.914 1 95.75 395 THR A N 1
ATOM 3074 C CA . THR A 1 395 ? -6.613 -31.719 -11.195 1 95.75 395 THR A CA 1
ATOM 3075 C C . THR A 1 395 ? -7.008 -30.562 -12.102 1 95.75 395 THR A C 1
ATOM 3077 O O . THR A 1 395 ? -8.156 -30.109 -12.094 1 95.75 395 THR A O 1
ATOM 3080 N N . THR A 1 396 ? -6.129 -30.062 -12.93 1 97.25 396 THR A N 1
ATOM 3081 C CA . THR A 1 396 ? -6.348 -28.891 -13.75 1 97.25 396 THR A CA 1
ATOM 3082 C C . THR A 1 396 ? -7.027 -29.25 -15.062 1 97.25 396 THR A C 1
ATOM 3084 O O . THR A 1 396 ? -7.574 -28.391 -15.75 1 97.25 396 THR A O 1
ATOM 3087 N N . GLY A 1 397 ? -6.898 -30.531 -15.43 1 95.19 397 GLY A N 1
ATOM 3088 C CA . GLY A 1 397 ? -7.402 -30.969 -16.719 1 95.19 397 GLY A CA 1
ATOM 3089 C C . GLY A 1 397 ? -6.492 -30.594 -17.875 1 95.19 397 GLY A C 1
ATOM 3090 O O . GLY A 1 397 ? -6.852 -30.766 -19.047 1 95.19 397 GLY A O 1
ATOM 3091 N N . ILE A 1 398 ? -5.352 -30.078 -17.531 1 97 398 ILE A N 1
ATOM 3092 C CA . ILE A 1 398 ? -4.348 -29.688 -18.516 1 97 398 ILE A CA 1
ATOM 3093 C C . ILE A 1 398 ? -3.043 -30.438 -18.25 1 97 398 ILE A C 1
ATOM 3095 O O . ILE A 1 398 ? -2.42 -30.25 -17.203 1 97 398 ILE A O 1
ATOM 3099 N N . SER A 1 399 ? -2.641 -31.25 -19.188 1 96.81 399 SER A N 1
ATOM 3100 C CA . SER A 1 399 ? -1.387 -31.984 -19.047 1 96.81 399 SER A CA 1
ATOM 3101 C C . SER A 1 399 ? -0.192 -31.031 -19.016 1 96.81 399 SER A C 1
ATOM 3103 O O . SER A 1 399 ? -0.156 -30.047 -19.75 1 96.81 399 SER A O 1
ATOM 3105 N N . TYR A 1 400 ? 0.761 -31.375 -18.094 1 97.44 400 TYR A N 1
ATOM 3106 C CA . TYR A 1 400 ? 2.012 -30.625 -18.109 1 97.44 400 TYR A CA 1
ATOM 3107 C C . TYR A 1 400 ? 2.605 -30.578 -19.516 1 97.44 400 TYR A C 1
ATOM 3109 O O . TYR A 1 400 ? 2.82 -31.625 -20.141 1 97.44 400 TYR A O 1
ATOM 3117 N N . PRO A 1 401 ? 2.992 -29.391 -20.016 1 95.94 401 PRO A N 1
ATOM 3118 C CA . PRO A 1 401 ? 3.213 -29.281 -21.469 1 95.94 401 PRO A CA 1
ATOM 3119 C C . PRO A 1 401 ? 4.691 -29.344 -21.844 1 95.94 401 PRO A C 1
ATOM 3121 O O . PRO A 1 401 ? 5.027 -29.484 -23.016 1 95.94 401 PRO A O 1
ATOM 3124 N N . TRP A 1 402 ? 5.605 -29.188 -20.984 1 96.94 402 TRP A N 1
ATOM 3125 C CA . TRP A 1 402 ? 7.012 -29.016 -21.312 1 96.94 402 TRP A CA 1
ATOM 3126 C C . TRP A 1 402 ? 7.777 -30.312 -21.156 1 96.94 402 TRP A C 1
ATOM 3128 O O . TRP A 1 402 ? 7.27 -31.281 -20.562 1 96.94 402 TRP A O 1
ATOM 3138 N N . PRO A 1 403 ? 8.992 -30.328 -21.672 1 95.44 403 PRO A N 1
ATOM 3139 C CA . PRO A 1 403 ? 9.688 -31.609 -21.781 1 95.44 403 PRO A CA 1
ATOM 3140 C C . PRO A 1 403 ? 10.219 -32.125 -20.438 1 95.44 403 PRO A C 1
ATOM 3142 O O . PRO A 1 403 ? 10.453 -33.312 -20.266 1 95.44 403 PRO A O 1
ATOM 3145 N N . HIS A 1 404 ? 10.43 -31.234 -19.516 1 97.94 404 HIS A N 1
ATOM 3146 C CA . HIS A 1 404 ? 10.992 -31.688 -18.25 1 97.94 404 HIS A CA 1
ATOM 3147 C C . HIS A 1 404 ? 10.516 -30.812 -17.094 1 97.94 404 HIS A C 1
ATOM 3149 O O . HIS A 1 404 ? 9.93 -29.75 -17.312 1 97.94 404 HIS A O 1
ATOM 3155 N N . MET A 1 405 ? 10.641 -31.25 -15.93 1 98.62 405 MET A N 1
ATOM 3156 C CA . MET A 1 405 ? 10.492 -30.531 -14.672 1 98.62 405 MET A CA 1
ATOM 3157 C C . MET A 1 405 ? 11.672 -30.797 -13.742 1 98.62 405 MET A C 1
ATOM 3159 O O . MET A 1 405 ? 11.977 -31.938 -13.438 1 98.62 405 MET A O 1
ATOM 3163 N N . THR A 1 406 ? 12.352 -29.734 -13.328 1 98.69 406 THR A N 1
ATOM 3164 C CA . THR A 1 406 ? 13.539 -29.844 -12.5 1 98.69 406 THR A CA 1
ATOM 3165 C C . THR A 1 406 ? 13.352 -29.125 -11.172 1 98.69 406 THR A C 1
ATOM 3167 O O . THR A 1 406 ? 12.992 -27.938 -11.148 1 98.69 406 THR A O 1
ATOM 3170 N N . SER A 1 407 ? 13.531 -29.766 -10.07 1 98.5 407 SER A N 1
ATOM 3171 C CA . SER A 1 407 ? 13.531 -29.156 -8.742 1 98.5 407 SER A CA 1
ATOM 3172 C C . SER A 1 407 ? 14.945 -29.094 -8.164 1 98.5 407 SER A C 1
ATOM 3174 O O . SER A 1 407 ? 15.672 -30.078 -8.164 1 98.5 407 SER A O 1
ATOM 3176 N N . VAL A 1 408 ? 15.32 -27.938 -7.68 1 98.62 408 VAL A N 1
ATOM 3177 C CA . VAL A 1 408 ? 16.656 -27.719 -7.125 1 98.62 408 VAL A CA 1
ATOM 3178 C C . VAL A 1 408 ? 16.547 -27.359 -5.648 1 98.62 408 VAL A C 1
ATOM 3180 O O . VAL A 1 408 ? 15.781 -26.453 -5.281 1 98.62 408 VAL A O 1
ATOM 3183 N N . GLU A 1 409 ? 17.281 -28.109 -4.828 1 98.5 409 GLU A N 1
ATOM 3184 C CA . GLU A 1 409 ? 17.391 -27.75 -3.416 1 98.5 409 GLU A CA 1
ATOM 3185 C C . GLU A 1 409 ? 18.141 -26.438 -3.229 1 98.5 409 GLU A C 1
ATOM 3187 O O . GLU A 1 409 ? 19.203 -26.234 -3.803 1 98.5 409 GLU A O 1
ATOM 3192 N N . GLY A 1 410 ? 17.5 -25.484 -2.48 1 97 410 GLY A N 1
ATOM 3193 C CA . GLY A 1 410 ? 18.047 -24.141 -2.396 1 97 410 GLY A CA 1
ATOM 3194 C C . GLY A 1 410 ? 18.25 -23.672 -0.968 1 97 410 GLY A C 1
ATOM 3195 O O . GLY A 1 410 ? 18.188 -22.469 -0.687 1 97 410 GLY A O 1
ATOM 3196 N N . GLY A 1 411 ? 18.5 -24.578 -0.044 1 92.5 411 GLY A N 1
ATOM 3197 C CA . GLY A 1 411 ? 18.797 -24.172 1.32 1 92.5 411 GLY A CA 1
ATOM 3198 C C . GLY A 1 411 ? 19.859 -23.094 1.407 1 92.5 411 GLY A C 1
ATOM 3199 O O . GLY A 1 411 ? 20.859 -23.156 0.687 1 92.5 411 GLY A O 1
ATOM 3200 N N . GLY A 1 412 ? 19.641 -22.109 2.307 1 91.12 412 GLY A N 1
ATOM 3201 C CA . GLY A 1 412 ? 20.562 -21 2.418 1 91.12 412 GLY A CA 1
ATOM 3202 C C . GLY A 1 412 ? 20.188 -19.812 1.533 1 91.12 412 GLY A C 1
ATOM 3203 O O . GLY A 1 412 ? 20.562 -18.672 1.819 1 91.12 412 GLY A O 1
ATOM 3204 N N . ILE A 1 413 ? 19.547 -20.094 0.404 1 95.31 413 ILE A N 1
ATOM 3205 C CA . ILE A 1 413 ? 19.062 -19.031 -0.464 1 95.31 413 ILE A CA 1
ATOM 3206 C C . ILE A 1 413 ? 17.609 -18.719 -0.13 1 95.31 413 ILE A C 1
ATOM 3208 O O . ILE A 1 413 ? 17.234 -17.547 0.026 1 95.31 413 ILE A O 1
ATOM 3212 N N . ILE A 1 414 ? 16.859 -19.719 0 1 95.44 414 ILE A N 1
ATOM 3213 C CA . ILE A 1 414 ? 15.422 -19.594 0.224 1 95.44 414 ILE A CA 1
ATOM 3214 C C . ILE A 1 414 ? 14.969 -20.594 1.284 1 95.44 414 ILE A C 1
ATOM 3216 O O . ILE A 1 414 ? 15.531 -21.688 1.391 1 95.44 414 ILE A O 1
ATOM 3220 N N . GLY A 1 415 ? 13.977 -20.25 2.109 1 91.5 415 GLY A N 1
ATOM 3221 C CA . GLY A 1 415 ? 13.383 -21.172 3.074 1 91.5 415 GLY A CA 1
ATOM 3222 C C . GLY A 1 415 ? 12.211 -21.953 2.516 1 91.5 415 GLY A C 1
ATOM 3223 O O . GLY A 1 415 ? 12.078 -23.156 2.766 1 91.5 415 GLY A O 1
ATOM 3224 N N . GLY A 1 416 ? 11.32 -21.281 1.807 1 95.5 416 GLY A N 1
ATOM 3225 C CA . GLY A 1 416 ? 10.203 -21.891 1.101 1 95.5 416 GLY A CA 1
ATOM 3226 C C . GLY A 1 416 ? 10.57 -22.375 -0.292 1 95.5 416 GLY A C 1
ATOM 3227 O O . GLY A 1 416 ? 11.516 -23.141 -0.46 1 95.5 416 GLY A O 1
ATOM 3228 N N . GLY A 1 417 ? 9.906 -21.844 -1.26 1 97.62 417 GLY A N 1
ATOM 3229 C CA . GLY A 1 417 ? 10.203 -22.188 -2.643 1 97.62 417 GLY A CA 1
ATOM 3230 C C . GLY A 1 417 ? 9.852 -21.094 -3.619 1 97.62 417 GLY A C 1
ATOM 3231 O O . GLY A 1 417 ? 9.242 -20.094 -3.24 1 97.62 417 GLY A O 1
ATOM 3232 N N . MET A 1 418 ? 10.328 -21.25 -4.734 1 97.94 418 MET A N 1
ATOM 3233 C CA . MET A 1 418 ? 10.062 -20.359 -5.863 1 97.94 418 MET A CA 1
ATOM 3234 C C . MET A 1 418 ? 10 -21.141 -7.168 1 97.94 418 MET A C 1
ATOM 3236 O O . MET A 1 418 ? 10.68 -22.156 -7.324 1 97.94 418 MET A O 1
ATOM 3240 N N . GLU A 1 419 ? 9.156 -20.656 -8.023 1 98.19 419 GLU A N 1
ATOM 3241 C CA . GLU A 1 419 ? 8.883 -21.344 -9.281 1 98.19 419 GLU A CA 1
ATOM 3242 C C . GLU A 1 419 ? 9.398 -20.531 -10.469 1 98.19 419 GLU A C 1
ATOM 3244 O O . GLU A 1 419 ? 9.336 -19.297 -10.469 1 98.19 419 GLU A O 1
ATOM 3249 N N . PHE A 1 420 ? 9.836 -21.188 -11.469 1 98.38 420 PHE A N 1
ATOM 3250 C CA . PHE A 1 420 ? 10.141 -20.703 -12.805 1 98.38 420 PHE A CA 1
ATOM 3251 C C . PHE A 1 420 ? 9.734 -21.734 -13.859 1 98.38 420 PHE A C 1
ATOM 3253 O O . PHE A 1 420 ? 9.477 -22.891 -13.531 1 98.38 420 PHE A O 1
ATOM 3260 N N . PRO A 1 421 ? 9.617 -21.281 -15.133 1 98.56 421 PRO A N 1
ATOM 3261 C CA . PRO A 1 421 ? 9.219 -22.297 -16.125 1 98.56 421 PRO A CA 1
ATOM 3262 C C . PRO A 1 421 ? 10.141 -23.516 -16.125 1 98.56 421 PRO A C 1
ATOM 3264 O O . PRO A 1 421 ? 11.344 -23.375 -16.375 1 98.56 421 PRO A O 1
ATOM 3267 N N . MET A 1 422 ? 9.602 -24.641 -15.773 1 98.62 422 MET A N 1
ATOM 3268 C CA . MET A 1 422 ? 10.266 -25.953 -15.82 1 98.62 422 MET A CA 1
ATOM 3269 C C . MET A 1 422 ? 11.25 -26.109 -14.672 1 98.62 422 MET A C 1
ATOM 3271 O O . MET A 1 422 ? 11.93 -27.125 -14.562 1 98.62 422 MET A O 1
ATOM 3275 N N . MET A 1 423 ? 11.406 -25.078 -13.773 1 98.31 423 MET A N 1
ATOM 3276 C CA . MET A 1 423 ? 12.383 -25.078 -12.695 1 98.31 423 MET A CA 1
ATOM 3277 C C . MET A 1 423 ? 11.734 -24.641 -11.383 1 98.31 423 MET A C 1
ATOM 3279 O O . MET A 1 423 ? 10.828 -23.812 -11.375 1 98.31 423 MET A O 1
ATOM 3283 N N . THR A 1 424 ? 12.25 -25.219 -10.297 1 98.62 424 THR A N 1
ATOM 3284 C CA . THR A 1 424 ? 11.922 -24.688 -8.984 1 98.62 424 THR A CA 1
ATOM 3285 C C . THR A 1 424 ? 13.164 -24.656 -8.094 1 98.62 424 THR A C 1
ATOM 3287 O O . THR A 1 424 ? 14.102 -25.422 -8.297 1 98.62 424 THR A O 1
ATOM 3290 N N . ILE A 1 425 ? 13.242 -23.703 -7.215 1 98.62 425 ILE A N 1
ATOM 3291 C CA . ILE A 1 425 ? 14.172 -23.703 -6.09 1 98.62 425 ILE A CA 1
ATOM 3292 C C . ILE A 1 425 ? 13.398 -23.844 -4.781 1 98.62 425 ILE A C 1
ATOM 3294 O O . ILE A 1 425 ? 12.398 -23.156 -4.562 1 98.62 425 ILE A O 1
ATOM 3298 N N . ILE A 1 426 ? 13.797 -24.797 -3.949 1 98.44 426 ILE A N 1
ATOM 3299 C CA . ILE A 1 426 ? 13.07 -25.109 -2.723 1 98.44 426 ILE A CA 1
ATOM 3300 C C . ILE A 1 426 ? 14.062 -25.297 -1.575 1 98.44 426 ILE A C 1
ATOM 3302 O O . ILE A 1 426 ? 15.141 -25.859 -1.767 1 98.44 426 ILE A O 1
ATOM 3306 N N . GLY A 1 427 ? 13.711 -24.859 -0.398 1 97.5 427 GLY A N 1
ATOM 3307 C CA . GLY A 1 427 ? 14.57 -25.047 0.761 1 97.5 427 GLY A CA 1
ATOM 3308 C C . GLY A 1 427 ? 14.828 -26.516 1.08 1 97.5 427 GLY A C 1
ATOM 3309 O O . GLY A 1 427 ? 14.258 -27.406 0.452 1 97.5 427 GLY A O 1
ATOM 3310 N N . ASP A 1 428 ? 15.719 -26.719 2.057 1 96.19 428 ASP A N 1
ATOM 3311 C CA . ASP A 1 428 ? 16.156 -28.094 2.344 1 96.19 428 ASP A CA 1
ATOM 3312 C C . ASP A 1 428 ? 15.109 -28.844 3.164 1 96.19 428 ASP A C 1
ATOM 3314 O O . ASP A 1 428 ? 15.023 -30.062 3.086 1 96.19 428 ASP A O 1
ATOM 3318 N N . TYR A 1 429 ? 14.359 -28.031 4.055 1 95.81 429 TYR A N 1
ATOM 3319 C CA . TYR A 1 429 ? 13.297 -28.531 4.914 1 95.81 429 TYR A CA 1
ATOM 3320 C C . TYR A 1 429 ? 13.836 -29.562 5.902 1 95.81 429 TYR A C 1
ATOM 3322 O O . TYR A 1 429 ? 13.109 -30.453 6.34 1 95.81 429 TYR A O 1
ATOM 3330 N N . ASN A 1 430 ? 15.148 -29.422 6.195 1 93.69 430 ASN A N 1
ATOM 3331 C CA . ASN A 1 430 ? 15.75 -30.266 7.223 1 93.69 430 ASN A CA 1
ATOM 3332 C C . ASN A 1 430 ? 15.016 -30.141 8.555 1 93.69 430 ASN A C 1
ATOM 3334 O O . ASN A 1 430 ? 14.609 -29.047 8.945 1 93.69 430 ASN A O 1
ATOM 3338 N N . GLY A 1 431 ? 14.875 -31.234 9.219 1 92.81 431 GLY A N 1
ATOM 3339 C CA . GLY A 1 431 ? 14.242 -31.234 10.531 1 92.81 431 GLY A CA 1
ATOM 3340 C C . GLY A 1 431 ? 12.727 -31.141 10.461 1 92.81 431 GLY A C 1
ATOM 3341 O O . GLY A 1 431 ? 12.062 -31.078 11.5 1 92.81 431 GLY A O 1
ATOM 3342 N N . ARG A 1 432 ? 12.164 -31.172 9.281 1 94.31 432 ARG A N 1
ATOM 3343 C CA . ARG A 1 432 ? 10.719 -31.172 9.086 1 94.31 432 ARG A CA 1
ATOM 3344 C C . ARG A 1 432 ? 10.227 -32.531 8.586 1 94.31 432 ARG A C 1
ATOM 3346 O O . ARG A 1 432 ? 11.023 -33.344 8.141 1 94.31 432 ARG A O 1
ATOM 3353 N N . PRO A 1 433 ? 8.906 -32.75 8.781 1 94.31 433 PRO A N 1
ATOM 3354 C CA . PRO A 1 433 ? 8.375 -34 8.219 1 94.31 433 PRO A CA 1
ATOM 3355 C C . PRO A 1 433 ? 8.422 -34 6.691 1 94.31 433 PRO A C 1
ATOM 3357 O O . PRO A 1 433 ? 8.352 -32.938 6.055 1 94.31 433 PRO A O 1
ATOM 3360 N N . ALA A 1 434 ? 8.562 -35.156 6.109 1 94.5 434 ALA A N 1
ATOM 3361 C CA . ALA A 1 434 ? 8.594 -35.344 4.66 1 94.5 434 ALA A CA 1
ATOM 3362 C C . ALA A 1 434 ? 7.387 -34.688 3.994 1 94.5 434 ALA A C 1
ATOM 3364 O O . ALA A 1 434 ? 7.492 -34.188 2.875 1 94.5 434 ALA A O 1
ATOM 3365 N N . ARG A 1 435 ? 6.289 -34.688 4.672 1 94.69 435 ARG A N 1
ATOM 3366 C CA . ARG A 1 435 ? 5.062 -34.094 4.129 1 94.69 435 ARG A CA 1
ATOM 3367 C C . ARG A 1 435 ? 5.238 -32.625 3.859 1 94.69 435 ARG A C 1
ATOM 3369 O O . ARG A 1 435 ? 4.598 -32.062 2.963 1 94.69 435 ARG A O 1
ATOM 3376 N N . SER A 1 436 ? 6.07 -32 4.645 1 96.44 436 SER A N 1
ATOM 3377 C CA . SER A 1 436 ? 6.34 -30.594 4.422 1 96.44 436 SER A CA 1
ATOM 3378 C C . SER A 1 436 ? 7.062 -30.359 3.096 1 96.44 436 SER A C 1
ATOM 3380 O O . SER A 1 436 ? 6.762 -29.406 2.375 1 96.44 436 SER A O 1
ATOM 3382 N N . LEU A 1 437 ? 8.016 -31.219 2.814 1 97.88 437 LEU A N 1
ATOM 3383 C CA . LEU A 1 437 ? 8.711 -31.125 1.537 1 97.88 437 LEU A CA 1
ATOM 3384 C C . LEU A 1 437 ? 7.766 -31.438 0.379 1 97.88 437 LEU A C 1
ATOM 3386 O O . LEU A 1 437 ? 7.789 -30.75 -0.644 1 97.88 437 LEU A O 1
ATOM 3390 N N . TYR A 1 438 ? 6.914 -32.438 0.518 1 98.06 438 TYR A N 1
ATOM 3391 C CA . TYR A 1 438 ? 5.934 -32.719 -0.526 1 98.06 438 TYR A CA 1
ATOM 3392 C C . TYR A 1 438 ? 5.055 -31.5 -0.795 1 98.06 438 TYR A C 1
ATOM 3394 O O . TYR A 1 438 ? 4.797 -31.156 -1.95 1 98.06 438 TYR A O 1
ATOM 3402 N N . ALA A 1 439 ? 4.57 -30.938 0.296 1 97.69 439 ALA A N 1
ATOM 3403 C CA . ALA A 1 439 ? 3.65 -29.812 0.177 1 97.69 439 ALA A CA 1
ATOM 3404 C C . ALA A 1 439 ? 4.277 -28.672 -0.626 1 97.69 439 ALA A C 1
ATOM 3406 O O . ALA A 1 439 ? 3.641 -28.125 -1.527 1 97.69 439 ALA A O 1
ATOM 3407 N N . VAL A 1 440 ? 5.52 -28.328 -0.292 1 98.31 440 VAL A N 1
ATOM 3408 C CA . VAL A 1 440 ? 6.148 -27.188 -0.964 1 98.31 440 VAL A CA 1
ATOM 3409 C C . VAL A 1 440 ? 6.48 -27.562 -2.406 1 98.31 440 VAL A C 1
ATOM 3411 O O . VAL A 1 440 ? 6.371 -26.734 -3.311 1 98.31 440 VAL A O 1
ATOM 3414 N N . ILE A 1 441 ? 6.867 -28.797 -2.68 1 98.62 441 ILE A N 1
ATOM 3415 C CA . ILE A 1 441 ? 7.117 -29.25 -4.047 1 98.62 441 ILE A CA 1
ATOM 3416 C C . ILE A 1 441 ? 5.832 -29.156 -4.863 1 98.62 441 ILE A C 1
ATOM 3418 O O . ILE A 1 441 ? 5.824 -28.578 -5.957 1 98.62 441 ILE A O 1
ATOM 3422 N N . ALA A 1 442 ? 4.762 -29.656 -4.289 1 98.69 442 ALA A N 1
ATOM 3423 C CA . ALA A 1 442 ? 3.475 -29.609 -4.977 1 98.69 442 ALA A CA 1
ATOM 3424 C C . ALA A 1 442 ? 3.061 -28.156 -5.246 1 98.69 442 ALA A C 1
ATOM 3426 O O . ALA A 1 442 ? 2.553 -27.844 -6.324 1 98.69 442 ALA A O 1
ATOM 3427 N N . HIS A 1 443 ? 3.266 -27.297 -4.293 1 98.69 443 HIS A N 1
ATOM 3428 C CA . HIS A 1 443 ? 2.941 -25.875 -4.441 1 98.69 443 HIS A CA 1
ATOM 3429 C C . HIS A 1 443 ? 3.703 -25.25 -5.605 1 98.69 443 HIS A C 1
ATOM 3431 O O . HIS A 1 443 ? 3.104 -24.625 -6.48 1 98.69 443 HIS A O 1
ATOM 3437 N N . GLU A 1 444 ? 5.047 -25.438 -5.617 1 98.75 444 GLU A N 1
ATOM 3438 C CA . GLU A 1 444 ? 5.883 -24.812 -6.641 1 98.75 444 GLU A CA 1
ATOM 3439 C C . GLU A 1 444 ? 5.598 -25.406 -8.016 1 98.75 444 GLU A C 1
ATOM 3441 O O . GLU A 1 444 ? 5.684 -24.703 -9.031 1 98.75 444 GLU A O 1
ATOM 3446 N N . LEU A 1 445 ? 5.238 -26.672 -8.031 1 98.75 445 LEU A N 1
ATOM 3447 C CA . LEU A 1 445 ? 4.891 -27.281 -9.312 1 98.75 445 LEU A CA 1
ATOM 3448 C C . LEU A 1 445 ? 3.545 -26.766 -9.805 1 98.75 445 LEU A C 1
ATOM 3450 O O . LEU A 1 445 ? 3.332 -26.656 -11.016 1 98.75 445 LEU A O 1
ATOM 3454 N N . ALA A 1 446 ? 2.613 -26.5 -8.891 1 98.75 446 ALA A N 1
ATOM 3455 C CA . ALA A 1 446 ? 1.301 -26 -9.281 1 98.75 446 ALA A CA 1
ATOM 3456 C C . ALA A 1 446 ? 1.422 -24.688 -10.039 1 98.75 446 ALA A C 1
ATOM 3458 O O . ALA A 1 446 ? 0.593 -24.375 -10.898 1 98.75 446 ALA A O 1
ATOM 3459 N N . HIS A 1 447 ? 2.48 -23.969 -9.836 1 98.69 447 HIS A N 1
ATOM 3460 C CA . HIS A 1 447 ? 2.727 -22.719 -10.531 1 98.69 447 HIS A CA 1
ATOM 3461 C C . HIS A 1 447 ? 3.012 -22.953 -12.008 1 98.69 447 HIS A C 1
ATOM 3463 O O . HIS A 1 447 ? 2.98 -22.016 -12.812 1 98.69 447 HIS A O 1
ATOM 3469 N N . MET A 1 448 ? 3.301 -24.203 -12.414 1 98.62 448 MET A N 1
ATOM 3470 C CA . MET A 1 448 ? 3.488 -24.484 -13.836 1 98.62 448 MET A CA 1
ATOM 3471 C C . MET A 1 448 ? 2.201 -24.25 -14.617 1 98.62 448 MET A C 1
ATOM 3473 O O . MET A 1 448 ? 2.238 -24 -15.82 1 98.62 448 MET A O 1
ATOM 3477 N N . TRP A 1 449 ? 1.103 -24.297 -13.969 1 98.56 449 TRP A N 1
ATOM 3478 C CA . TRP A 1 449 ? -0.171 -24 -14.625 1 98.56 449 TRP A CA 1
ATOM 3479 C C . TRP A 1 449 ? -0.542 -22.531 -14.453 1 98.56 449 TRP A C 1
ATOM 3481 O O . TRP A 1 449 ? -0.924 -21.859 -15.414 1 98.56 449 TRP A O 1
ATOM 3491 N N . VAL A 1 450 ? -0.43 -22.031 -13.242 1 98.19 450 VAL A N 1
ATOM 3492 C CA . VAL A 1 450 ? -0.656 -20.625 -12.93 1 98.19 450 VAL A CA 1
ATOM 3493 C C . VAL A 1 450 ? 0.518 -20.078 -12.125 1 98.19 450 VAL A C 1
ATOM 3495 O O . VAL A 1 450 ? 0.732 -20.484 -10.977 1 98.19 450 VAL A O 1
ATOM 3498 N N . PRO A 1 451 ? 1.339 -19.344 -12.672 1 97.81 451 PRO A N 1
ATOM 3499 C CA . PRO A 1 451 ? 1.052 -18.5 -13.828 1 97.81 451 PRO A CA 1
ATOM 3500 C C . PRO A 1 451 ? 1.819 -18.922 -15.078 1 97.81 451 PRO A C 1
ATOM 3502 O O . PRO A 1 451 ? 1.784 -18.219 -16.094 1 97.81 451 PRO A O 1
ATOM 3505 N N . MET A 1 452 ? 2.549 -20.031 -15.062 1 98.38 452 MET A N 1
ATOM 3506 C CA . MET A 1 452 ? 3.465 -20.297 -16.172 1 98.38 452 MET A CA 1
ATOM 3507 C C . MET A 1 452 ? 2.699 -20.516 -17.469 1 98.38 452 MET A C 1
ATOM 3509 O O . MET A 1 452 ? 3.207 -20.219 -18.547 1 98.38 452 MET A O 1
ATOM 3513 N N . GLN A 1 453 ? 1.497 -21.062 -17.406 1 98.19 453 GLN A N 1
ATOM 3514 C CA . GLN A 1 453 ? 0.635 -21.203 -18.578 1 98.19 453 GLN A CA 1
ATOM 3515 C C . GLN A 1 453 ? -0.45 -20.125 -18.594 1 98.19 453 GLN A C 1
ATOM 3517 O O . GLN A 1 453 ? -0.583 -19.391 -19.562 1 98.19 453 GLN A O 1
ATOM 3522 N N . VAL A 1 454 ? -1.267 -20.062 -17.547 1 98.44 454 VAL A N 1
ATOM 3523 C CA . VAL A 1 454 ? -2.23 -18.984 -17.359 1 98.44 454 VAL A CA 1
ATOM 3524 C C . VAL A 1 454 ? -1.554 -17.797 -16.672 1 98.44 454 VAL A C 1
ATOM 3526 O O . VAL A 1 454 ? -1.521 -17.719 -15.438 1 98.44 454 VAL A O 1
ATOM 3529 N N . SER A 1 455 ? -1.069 -16.906 -17.453 1 97.94 455 SER A N 1
ATOM 3530 C CA . SER A 1 455 ? -0.085 -15.922 -17 1 97.94 455 SER A CA 1
ATOM 3531 C C . SER A 1 455 ? -0.761 -14.695 -16.406 1 97.94 455 SER A C 1
ATOM 3533 O O . SER A 1 455 ? -0.878 -13.664 -17.078 1 97.94 455 SER A O 1
ATOM 3535 N N . THR A 1 456 ? -1.086 -14.766 -15.203 1 97.69 456 THR A N 1
ATOM 3536 C CA . THR A 1 456 ? -1.719 -13.672 -14.477 1 97.69 456 THR A CA 1
ATOM 3537 C C . THR A 1 456 ? -0.701 -12.586 -14.133 1 97.69 456 THR A C 1
ATOM 3539 O O . THR A 1 456 ? 0.506 -12.797 -14.281 1 97.69 456 THR A O 1
ATOM 3542 N N . ASN A 1 457 ? -1.141 -11.367 -13.844 1 97.25 457 ASN A N 1
ATOM 3543 C CA . ASN A 1 457 ? -0.31 -10.273 -13.352 1 97.25 457 ASN A CA 1
ATOM 3544 C C . ASN A 1 457 ? -0.064 -10.383 -11.852 1 97.25 457 ASN A C 1
ATOM 3546 O O . ASN A 1 457 ? -0.79 -9.781 -11.055 1 97.25 457 ASN A O 1
ATOM 3550 N N . GLU A 1 458 ? 0.993 -11.016 -11.484 1 96.25 458 GLU A N 1
ATOM 3551 C CA . GLU A 1 458 ? 1.293 -11.266 -10.078 1 96.25 458 GLU A CA 1
ATOM 3552 C C . GLU A 1 458 ? 1.668 -9.977 -9.359 1 96.25 458 GLU A C 1
ATOM 3554 O O . GLU A 1 458 ? 1.497 -9.867 -8.141 1 96.25 458 GLU A O 1
ATOM 3559 N N . ARG A 1 459 ? 2.189 -9.047 -10.117 1 96.44 459 ARG A N 1
ATOM 3560 C CA . ARG A 1 459 ? 2.609 -7.773 -9.539 1 96.44 459 ARG A CA 1
ATOM 3561 C C . ARG A 1 459 ? 1.43 -7.051 -8.891 1 96.44 459 ARG A C 1
ATOM 3563 O O . ARG A 1 459 ? 1.587 -6.387 -7.867 1 96.44 459 ARG A O 1
ATOM 3570 N N . ARG A 1 460 ? 0.269 -7.238 -9.461 1 96.06 460 ARG A N 1
ATOM 3571 C CA . ARG A 1 460 ? -0.9 -6.539 -8.938 1 96.06 460 ARG A CA 1
ATOM 3572 C C . ARG A 1 460 ? -1.86 -7.512 -8.258 1 96.06 460 ARG A C 1
ATOM 3574 O O . ARG A 1 460 ? -2.498 -7.164 -7.262 1 96.06 460 ARG A O 1
ATOM 3581 N N . TYR A 1 461 ? -1.979 -8.711 -8.82 1 97.56 461 TYR A N 1
ATOM 3582 C CA . TYR A 1 461 ? -2.986 -9.656 -8.352 1 97.56 461 TYR A CA 1
ATOM 3583 C C . TYR A 1 461 ? -2.35 -10.984 -7.969 1 97.56 461 TYR A C 1
ATOM 3585 O O . TYR A 1 461 ? -2.709 -12.031 -8.516 1 97.56 461 TYR A O 1
ATOM 3593 N N . ALA A 1 462 ? -1.524 -10.953 -6.953 1 97.62 462 ALA A N 1
ATOM 3594 C CA . ALA A 1 462 ? -0.811 -12.148 -6.504 1 97.62 462 ALA A CA 1
ATOM 3595 C C . ALA A 1 462 ? -1.785 -13.258 -6.125 1 97.62 462 ALA A C 1
ATOM 3597 O O . ALA A 1 462 ? -1.464 -14.445 -6.246 1 97.62 462 ALA A O 1
ATOM 3598 N N . TRP A 1 463 ? -3.006 -12.898 -5.707 1 98.19 463 TRP A N 1
ATOM 3599 C CA . TRP A 1 463 ? -3.975 -13.883 -5.242 1 98.19 463 TRP A CA 1
ATOM 3600 C C . TRP A 1 463 ? -4.383 -14.82 -6.367 1 98.19 463 TRP A C 1
ATOM 3602 O O . TRP A 1 463 ? -4.82 -15.945 -6.121 1 98.19 463 TRP A O 1
ATOM 3612 N N . MET A 1 464 ? -4.309 -14.414 -7.633 1 98.38 464 MET A N 1
ATOM 3613 C CA . MET A 1 464 ? -4.727 -15.258 -8.742 1 98.38 464 MET A CA 1
ATOM 3614 C C . MET A 1 464 ? -3.824 -16.484 -8.859 1 98.38 464 MET A C 1
ATOM 3616 O O . MET A 1 464 ? -4.309 -17.609 -9.031 1 98.38 464 MET A O 1
ATOM 3620 N N . ASP A 1 465 ? -2.547 -16.25 -8.836 1 97.06 465 ASP A N 1
ATOM 3621 C CA . ASP A 1 465 ? -1.669 -17.406 -8.984 1 97.06 465 ASP A CA 1
ATOM 3622 C C . ASP A 1 465 ? -1.428 -18.078 -7.637 1 97.06 465 ASP A C 1
ATOM 3624 O O . ASP A 1 465 ? -1.582 -19.297 -7.516 1 97.06 465 ASP A O 1
ATOM 3628 N N . GLU A 1 466 ? -1.145 -17.297 -6.539 1 98 466 GLU A N 1
ATOM 3629 C CA . GLU A 1 466 ? -0.852 -17.906 -5.242 1 98 466 GLU A CA 1
ATOM 3630 C C . GLU A 1 466 ? -2.084 -18.594 -4.66 1 98 466 GLU A C 1
ATOM 3632 O O . GLU A 1 466 ? -1.977 -19.656 -4.039 1 98 466 GLU A O 1
ATOM 3637 N N . GLY A 1 467 ? -3.232 -17.969 -4.801 1 98.31 467 GLY A N 1
ATOM 3638 C CA . GLY A 1 467 ? -4.465 -18.578 -4.316 1 98.31 467 GLY A CA 1
ATOM 3639 C C . GLY A 1 467 ? -4.824 -19.859 -5.043 1 98.31 467 GLY A C 1
ATOM 3640 O O . GLY A 1 467 ? -5.141 -20.875 -4.41 1 98.31 467 GLY A O 1
ATOM 3641 N N . THR A 1 468 ? -4.762 -19.797 -6.371 1 98.06 468 THR A N 1
ATOM 3642 C CA . THR A 1 468 ? -5.023 -20.969 -7.195 1 98.06 468 THR A CA 1
ATOM 3643 C C . THR A 1 468 ? -4.027 -22.094 -6.879 1 98.06 468 THR A C 1
ATOM 3645 O O . THR A 1 468 ? -4.41 -23.25 -6.754 1 98.06 468 THR A O 1
ATOM 3648 N N . THR A 1 469 ? -2.826 -21.688 -6.75 1 98.06 469 THR A N 1
ATOM 3649 C CA . THR A 1 469 ? -1.765 -22.641 -6.469 1 98.06 469 THR A CA 1
ATOM 3650 C C . THR A 1 469 ? -1.956 -23.281 -5.094 1 98.06 469 THR A C 1
ATOM 3652 O O . THR A 1 469 ? -1.744 -24.484 -4.926 1 98.06 469 THR A O 1
ATOM 3655 N N . THR A 1 470 ? -2.314 -22.484 -4.121 1 98.38 470 THR A N 1
ATOM 3656 C CA . THR A 1 470 ? -2.582 -23 -2.787 1 98.38 470 THR A CA 1
ATOM 3657 C C . THR A 1 470 ? -3.746 -23.984 -2.816 1 98.38 470 THR A C 1
ATOM 3659 O O . THR A 1 470 ? -3.713 -25.016 -2.137 1 98.38 470 THR A O 1
ATOM 3662 N N . PHE A 1 471 ? -4.762 -23.719 -3.562 1 98.19 471 PHE A N 1
ATOM 3663 C CA . PHE A 1 471 ? -5.871 -24.656 -3.756 1 98.19 471 PHE A CA 1
ATOM 3664 C C . PHE A 1 471 ? -5.391 -25.938 -4.398 1 98.19 471 PHE A C 1
ATOM 3666 O O . PHE A 1 471 ? -5.695 -27.031 -3.916 1 98.19 471 PHE A O 1
ATOM 3673 N N . ASN A 1 472 ? -4.609 -25.844 -5.465 1 98.44 472 ASN A N 1
ATOM 3674 C CA . ASN A 1 472 ? -4.102 -27 -6.18 1 98.44 472 ASN A CA 1
ATOM 3675 C C . ASN A 1 472 ? -3.174 -27.844 -5.305 1 98.44 472 ASN A C 1
ATOM 3677 O O . ASN A 1 472 ? -3.178 -29.062 -5.387 1 98.44 472 ASN A O 1
ATOM 3681 N N . GLU A 1 473 ? -2.352 -27.141 -4.555 1 98 473 GLU A N 1
ATOM 3682 C CA . GLU A 1 473 ? -1.511 -27.844 -3.582 1 98 473 GLU A CA 1
ATOM 3683 C C . GLU A 1 473 ? -2.346 -28.719 -2.662 1 98 473 GLU A C 1
ATOM 3685 O O . GLU A 1 473 ? -1.999 -29.891 -2.424 1 98 473 GLU A O 1
ATOM 3690 N N . SER A 1 474 ? -3.443 -28.156 -2.164 1 97.44 474 SER A N 1
ATOM 3691 C CA . SER A 1 474 ? -4.316 -28.922 -1.271 1 97.44 474 SER A CA 1
ATOM 3692 C C . SER A 1 474 ? -4.895 -30.141 -1.968 1 97.44 474 SER A C 1
ATOM 3694 O O . SER A 1 474 ? -5.016 -31.203 -1.36 1 97.44 474 SER A O 1
ATOM 3696 N N . GLN A 1 475 ? -5.25 -29.969 -3.207 1 97.19 475 GLN A N 1
ATOM 3697 C CA . GLN A 1 475 ? -5.781 -31.094 -3.955 1 97.19 475 GLN A CA 1
ATOM 3698 C C . GLN A 1 475 ? -4.73 -32.188 -4.121 1 97.19 475 GLN A C 1
ATOM 3700 O O . GLN A 1 475 ? -5.035 -33.375 -3.986 1 97.19 475 GLN A O 1
ATOM 3705 N N . SER A 1 476 ? -3.543 -31.797 -4.418 1 97.75 476 SER A N 1
ATOM 3706 C CA . SER A 1 476 ? -2.459 -32.781 -4.582 1 97.75 476 SER A CA 1
ATOM 3707 C C . SER A 1 476 ? -2.152 -33.469 -3.266 1 97.75 476 SER A C 1
ATOM 3709 O O . SER A 1 476 ? -1.907 -34.688 -3.25 1 97.75 476 SER A O 1
ATOM 3711 N N . LYS A 1 477 ? -2.143 -32.719 -2.197 1 97.31 477 LYS A N 1
ATOM 3712 C CA . LYS A 1 477 ? -1.908 -33.281 -0.877 1 97.31 477 LYS A CA 1
ATOM 3713 C C . LYS A 1 477 ? -2.996 -34.312 -0.521 1 97.31 477 LYS A C 1
ATOM 3715 O O . LYS A 1 477 ? -2.711 -35.344 0.061 1 97.31 477 LYS A O 1
ATOM 3720 N N . LYS A 1 478 ? -4.203 -34.031 -0.876 1 96.12 478 LYS A N 1
ATOM 3721 C CA . LYS A 1 478 ? -5.309 -34.938 -0.625 1 96.12 478 LYS A CA 1
ATOM 3722 C C . LYS A 1 478 ? -5.098 -36.25 -1.358 1 96.12 478 LYS A C 1
ATOM 3724 O O . LYS A 1 478 ? -5.41 -37.344 -0.827 1 96.12 478 LYS A O 1
ATOM 3729 N N . ASP A 1 479 ? -4.645 -36.125 -2.533 1 96.06 479 ASP A N 1
ATOM 3730 C CA . ASP A 1 479 ? -4.402 -37.312 -3.346 1 96.06 479 ASP A CA 1
ATOM 3731 C C . ASP A 1 479 ? -3.246 -38.125 -2.783 1 96.06 479 ASP A C 1
ATOM 3733 O O . ASP A 1 479 ? -3.299 -39.375 -2.783 1 96.06 479 ASP A O 1
ATOM 3737 N N . TYR A 1 480 ? -2.223 -37.5 -2.316 1 96.56 480 TYR A N 1
ATOM 3738 C CA . TYR A 1 480 ? -1.025 -38.188 -1.836 1 96.56 480 TYR A CA 1
ATOM 3739 C C . TYR A 1 480 ? -1.229 -38.719 -0.42 1 96.56 480 TYR A C 1
ATOM 3741 O O . TYR A 1 480 ? -0.726 -39.781 -0.071 1 96.56 480 TYR A O 1
ATOM 3749 N N . TYR A 1 481 ? -1.9 -37.906 0.37 1 95.44 481 TYR A N 1
ATOM 3750 C CA . TYR A 1 481 ? -2.193 -38.25 1.756 1 95.44 481 TYR A CA 1
ATOM 3751 C C . TYR A 1 481 ? -3.695 -38.344 1.991 1 95.44 481 TYR A C 1
ATOM 3753 O O . TYR A 1 481 ? -4.25 -37.594 2.781 1 95.44 481 TYR A O 1
ATOM 3761 N N . PRO A 1 482 ? -4.328 -39.281 1.539 1 93.06 482 PRO A N 1
ATOM 3762 C CA . PRO A 1 482 ? -5.789 -39.344 1.615 1 93.06 482 PRO A CA 1
ATOM 3763 C C . PRO A 1 482 ? -6.301 -39.438 3.051 1 93.06 482 PRO A C 1
ATOM 3765 O O . PRO A 1 482 ? -7.426 -39.031 3.34 1 93.06 482 PRO A O 1
ATOM 3768 N N . GLU A 1 483 ? -5.523 -39.906 3.973 1 90.31 483 GLU A N 1
ATOM 3769 C CA . GLU A 1 483 ? -5.934 -40.062 5.363 1 90.31 483 GLU A CA 1
ATOM 3770 C C . GLU A 1 483 ? -6.125 -38.688 6.035 1 90.31 483 GLU A C 1
ATOM 3772 O O . GLU A 1 483 ? -6.852 -38.594 7.023 1 90.31 483 GLU A O 1
ATOM 3777 N N . SER A 1 484 ? -5.551 -37.688 5.453 1 87.75 484 SER A N 1
ATOM 3778 C CA . SER A 1 484 ? -5.613 -36.344 6.027 1 87.75 484 SER A CA 1
ATOM 3779 C C . SER A 1 484 ? -6.387 -35.406 5.125 1 87.75 484 SER A C 1
ATOM 3781 O O . SER A 1 484 ? -6.277 -34.188 5.262 1 87.75 484 SER A O 1
ATOM 3783 N N . ALA A 1 485 ? -7.109 -35.844 4.262 1 83.25 485 ALA A N 1
ATOM 3784 C CA . ALA A 1 485 ? -7.734 -35.062 3.195 1 83.25 485 ALA A CA 1
ATOM 3785 C C . ALA A 1 485 ? -8.625 -33.969 3.766 1 83.25 485 ALA A C 1
ATOM 3787 O O . ALA A 1 485 ? -8.68 -32.875 3.223 1 83.25 485 ALA A O 1
ATOM 3788 N N . GLY A 1 486 ? -9.242 -34.125 4.82 1 80.5 486 GLY A N 1
ATOM 3789 C CA . GLY A 1 486 ? -10.172 -33.156 5.387 1 80.5 486 GLY A CA 1
ATOM 3790 C C . GLY A 1 486 ? -9.484 -32 6.078 1 80.5 486 GLY A C 1
ATOM 3791 O O . GLY A 1 486 ? -10.109 -30.969 6.312 1 80.5 486 GLY A O 1
ATOM 3792 N N . THR A 1 487 ? -8.242 -32.094 6.227 1 86.62 487 THR A N 1
ATOM 3793 C CA . THR A 1 487 ? -7.57 -31.125 7.082 1 86.62 487 THR A CA 1
ATOM 3794 C C . THR A 1 487 ? -6.93 -30.016 6.25 1 86.62 487 THR A C 1
ATOM 3796 O O . THR A 1 487 ? -6.734 -28.906 6.734 1 86.62 487 THR A O 1
ATOM 3799 N N . PHE A 1 488 ? -6.609 -30.312 5.035 1 87.75 488 PHE A N 1
ATOM 3800 C CA . PHE A 1 488 ? -5.777 -29.391 4.27 1 87.75 488 PHE A CA 1
ATOM 3801 C C . PHE A 1 488 ? -6.559 -28.141 3.893 1 87.75 488 PHE A C 1
ATOM 3803 O O . PHE A 1 488 ? -6.078 -27.016 4.082 1 87.75 488 PHE A O 1
ATOM 3810 N N . GLU A 1 489 ? -7.742 -28.297 3.443 1 89.94 489 GLU A N 1
ATOM 3811 C CA . GLU A 1 489 ? -8.57 -27.141 3.096 1 89.94 489 GLU A CA 1
ATOM 3812 C C . GLU A 1 489 ? -9.023 -26.391 4.344 1 89.94 489 GLU A C 1
ATOM 3814 O O . GLU A 1 489 ? -9.117 -25.156 4.332 1 89.94 489 GLU A O 1
ATOM 3819 N N . GLN A 1 490 ? -9.227 -27.094 5.461 1 91.69 490 GLN A N 1
ATOM 3820 C CA . GLN A 1 490 ? -9.625 -26.484 6.723 1 91.69 490 GLN A CA 1
ATOM 3821 C C . GLN A 1 490 ? -8.5 -25.625 7.293 1 91.69 490 GLN A C 1
ATOM 3823 O O . GLN A 1 490 ? -8.758 -24.594 7.926 1 91.69 490 GLN A O 1
ATOM 3828 N N . SER A 1 491 ? -7.336 -26.109 7.039 1 92.38 491 SER A N 1
ATOM 3829 C CA . SER A 1 491 ? -6.191 -25.328 7.5 1 92.38 491 SER A CA 1
ATOM 3830 C C . SER A 1 491 ? -6.141 -23.969 6.828 1 92.38 491 SER A C 1
ATOM 3832 O O . SER A 1 491 ? -5.738 -22.969 7.445 1 92.38 491 SER A O 1
ATOM 3834 N N . ASN A 1 492 ? -6.52 -23.906 5.59 1 93 492 ASN A N 1
ATOM 3835 C CA . ASN A 1 492 ? -6.582 -22.625 4.895 1 93 492 ASN A CA 1
ATOM 3836 C C . ASN A 1 492 ? -7.648 -21.719 5.496 1 93 492 ASN A C 1
ATOM 3838 O O . ASN A 1 492 ? -7.434 -20.516 5.625 1 93 492 ASN A O 1
ATOM 3842 N N . TYR A 1 493 ? -8.781 -22.297 5.91 1 93.38 493 TYR A N 1
ATOM 3843 C CA . TYR A 1 493 ? -9.812 -21.516 6.578 1 93.38 493 TYR A CA 1
ATOM 3844 C C . TYR A 1 493 ? -9.281 -20.891 7.867 1 93.38 493 TYR A C 1
ATOM 3846 O O . TYR A 1 493 ? -9.469 -19.703 8.109 1 93.38 493 TYR A O 1
ATOM 3854 N N . GLN A 1 494 ? -8.633 -21.734 8.625 1 93.75 494 GLN A N 1
ATOM 3855 C CA . GLN A 1 494 ? -8.133 -21.281 9.922 1 93.75 494 GLN A CA 1
ATOM 3856 C C . GLN A 1 494 ? -7.105 -20.156 9.758 1 93.75 494 GLN A C 1
ATOM 3858 O O . GLN A 1 494 ? -7.121 -19.188 10.508 1 93.75 494 GLN A O 1
ATOM 3863 N N . SER A 1 495 ? -6.262 -20.344 8.789 1 95 495 SER A N 1
ATOM 3864 C CA . SER A 1 495 ? -5.258 -19.328 8.508 1 95 495 SER A CA 1
ATOM 3865 C C . SER A 1 495 ? -5.91 -18.016 8.109 1 95 495 SER A C 1
ATOM 3867 O O . SER A 1 495 ? -5.535 -16.953 8.609 1 95 495 SER A O 1
ATOM 3869 N N . TYR A 1 496 ? -6.887 -18.047 7.219 1 95.94 496 TYR A N 1
ATOM 3870 C CA . TYR A 1 496 ? -7.609 -16.859 6.773 1 95.94 496 TYR A CA 1
ATOM 3871 C C . TYR A 1 496 ? -8.32 -16.188 7.938 1 95.94 496 TYR A C 1
ATOM 3873 O O . TYR A 1 496 ? -8.203 -14.969 8.133 1 95.94 496 TYR A O 1
ATOM 3881 N N . LEU A 1 497 ? -8.984 -16.938 8.766 1 94.81 497 LEU A N 1
ATOM 3882 C CA . LEU A 1 497 ? -9.867 -16.406 9.789 1 94.81 497 LEU A CA 1
ATOM 3883 C C . LEU A 1 497 ? -9.07 -15.719 10.898 1 94.81 497 LEU A C 1
ATOM 3885 O O . LEU A 1 497 ? -9.625 -14.938 11.672 1 94.81 497 LEU A O 1
ATOM 3889 N N . GLN A 1 498 ? -7.789 -15.93 10.93 1 92 498 GLN A N 1
ATOM 3890 C CA . GLN A 1 498 ? -6.938 -15.32 11.953 1 92 498 GLN A CA 1
ATOM 3891 C C . GLN A 1 498 ? -6.883 -13.805 11.797 1 92 498 GLN A C 1
ATOM 3893 O O . GLN A 1 498 ? -6.68 -13.086 12.773 1 92 498 GLN A O 1
ATOM 3898 N N . ILE A 1 499 ? -7.094 -13.344 10.648 1 92.62 499 ILE A N 1
ATOM 3899 C CA . ILE A 1 499 ? -6.875 -11.93 10.398 1 92.62 499 ILE A CA 1
ATOM 3900 C C . ILE A 1 499 ? -8.203 -11.18 10.469 1 92.62 499 ILE A C 1
ATOM 3902 O O . ILE A 1 499 ? -8.227 -9.945 10.531 1 92.62 499 ILE A O 1
ATOM 3906 N N . THR A 1 500 ? -9.305 -11.898 10.445 1 89.44 500 THR A N 1
ATOM 3907 C CA . THR A 1 500 ? -10.617 -11.266 10.383 1 89.44 500 THR A CA 1
ATOM 3908 C C . THR A 1 500 ? -10.859 -10.398 11.609 1 89.44 500 THR A C 1
ATOM 3910 O O . THR A 1 500 ? -10.492 -10.773 12.727 1 89.44 500 THR A O 1
ATOM 3913 N N . GLY A 1 501 ? -11.297 -9.164 11.406 1 80.12 501 GLY A N 1
ATOM 3914 C CA . GLY A 1 501 ? -11.648 -8.266 12.5 1 80.12 501 GLY A CA 1
ATOM 3915 C C . GLY A 1 501 ? -10.461 -7.504 13.047 1 80.12 501 GLY A C 1
ATOM 3916 O O . GLY A 1 501 ? -10.602 -6.727 13.992 1 80.12 501 GLY A O 1
ATOM 3917 N N . THR A 1 502 ? -9.18 -7.625 12.547 1 80.31 502 THR A N 1
ATOM 3918 C CA . THR A 1 502 ? -7.98 -7.02 13.117 1 80.31 502 THR A CA 1
ATOM 3919 C C . THR A 1 502 ? -7.711 -5.66 12.477 1 80.31 502 THR A C 1
ATOM 3921 O O . THR A 1 502 ? -6.848 -4.91 12.938 1 80.31 502 THR A O 1
ATOM 3924 N N . GLY A 1 503 ? -8.43 -5.207 11.562 1 81.94 503 GLY A N 1
ATOM 3925 C CA . GLY A 1 503 ? -8.148 -3.98 10.836 1 81.94 503 GLY A CA 1
ATOM 3926 C C . GLY A 1 503 ? -7.035 -4.137 9.812 1 81.94 503 GLY A C 1
ATOM 3927 O O . GLY A 1 503 ? -6.848 -3.271 8.953 1 81.94 503 GLY A O 1
ATOM 3928 N N . LEU A 1 504 ? -6.195 -5.172 9.93 1 89.31 504 LEU A N 1
ATOM 3929 C CA . LEU A 1 504 ? -5.098 -5.43 9.008 1 89.31 504 LEU A CA 1
ATOM 3930 C C . LEU A 1 504 ? -5.613 -6.016 7.699 1 89.31 504 LEU A C 1
ATOM 3932 O O . LEU A 1 504 ? -4.965 -5.891 6.656 1 89.31 504 LEU A O 1
ATOM 3936 N N . GLU A 1 505 ? -6.754 -6.656 7.809 1 91.69 505 GLU A N 1
ATOM 3937 C CA . GLU A 1 505 ? -7.27 -7.34 6.625 1 91.69 505 GLU A CA 1
ATOM 3938 C C . GLU A 1 505 ? -7.668 -6.34 5.543 1 91.69 505 GLU A C 1
ATOM 3940 O O . GLU A 1 505 ? -8.32 -5.336 5.828 1 91.69 505 GLU A O 1
ATOM 3945 N N . GLY A 1 506 ? -7.23 -6.578 4.328 1 90.88 506 GLY A N 1
ATOM 3946 C CA . GLY A 1 506 ? -7.707 -5.867 3.154 1 90.88 506 GLY A CA 1
ATOM 3947 C C . GLY A 1 506 ? -8.367 -6.777 2.133 1 90.88 506 GLY A C 1
ATOM 3948 O O . GLY A 1 506 ? -8.227 -8 2.205 1 90.88 506 GLY A O 1
ATOM 3949 N N . PRO A 1 507 ? -9.141 -6.125 1.26 1 93.25 507 PRO A N 1
ATOM 3950 C CA . PRO A 1 507 ? -9.711 -6.938 0.182 1 93.25 507 PRO A CA 1
ATOM 3951 C C . PRO A 1 507 ? -8.641 -7.672 -0.629 1 93.25 507 PRO A C 1
ATOM 3953 O O . PRO A 1 507 ? -7.551 -7.141 -0.85 1 93.25 507 PRO A O 1
ATOM 3956 N N . ILE A 1 508 ? -8.938 -8.828 -1.102 1 95.88 508 ILE A N 1
ATOM 3957 C CA . ILE A 1 508 ? -7.992 -9.617 -1.886 1 95.88 508 ILE A CA 1
ATOM 3958 C C . ILE A 1 508 ? -7.645 -8.875 -3.172 1 95.88 508 ILE A C 1
ATOM 3960 O O . ILE A 1 508 ? -6.555 -9.055 -3.723 1 95.88 508 ILE A O 1
ATOM 3964 N N . MET A 1 509 ? -8.57 -7.898 -3.596 1 95.75 509 MET A N 1
ATOM 3965 C CA . MET A 1 509 ? -8.398 -7.195 -4.863 1 95.75 509 MET A CA 1
ATOM 3966 C C . MET A 1 509 ? -7.406 -6.047 -4.719 1 95.75 509 MET A C 1
ATOM 3968 O O . MET A 1 509 ? -7.02 -5.43 -5.711 1 95.75 509 MET A O 1
ATOM 3972 N N . ARG A 1 510 ? -7.004 -5.758 -3.498 1 94.5 510 ARG A N 1
ATOM 3973 C CA . ARG A 1 510 ? -5.93 -4.781 -3.344 1 94.5 510 ARG A CA 1
ATOM 3974 C C . ARG A 1 510 ? -4.664 -5.242 -4.055 1 94.5 510 ARG A C 1
ATOM 3976 O O . ARG A 1 510 ? -4.32 -6.426 -4.016 1 94.5 510 ARG A O 1
ATOM 3983 N N . TRP A 1 511 ? -3.961 -4.254 -4.707 1 95.06 511 TRP A N 1
ATOM 3984 C CA . TRP A 1 511 ? -2.75 -4.633 -5.426 1 95.06 511 TRP A CA 1
ATOM 3985 C C . TRP A 1 511 ? -1.704 -5.195 -4.469 1 95.06 511 TRP A C 1
ATOM 3987 O O . TRP A 1 511 ? -1.603 -4.758 -3.322 1 95.06 511 TRP A O 1
ATOM 3997 N N . SER A 1 512 ? -0.967 -6.047 -4.934 1 96 512 SER A N 1
ATOM 3998 C CA . SER A 1 512 ? -0.136 -6.961 -4.152 1 96 512 SER A CA 1
ATOM 3999 C C . SER A 1 512 ? 0.792 -6.199 -3.213 1 96 512 SER A C 1
ATOM 4001 O O . SER A 1 512 ? 0.939 -6.566 -2.047 1 96 512 SER A O 1
ATOM 4003 N N . ASP A 1 513 ? 1.406 -5.109 -3.648 1 93.81 513 ASP A N 1
ATOM 4004 C CA . ASP A 1 513 ? 2.408 -4.391 -2.867 1 93.81 513 ASP A CA 1
ATOM 4005 C C . ASP A 1 513 ? 1.75 -3.471 -1.844 1 93.81 513 ASP A C 1
ATOM 4007 O O . ASP A 1 513 ? 2.438 -2.818 -1.055 1 93.81 513 ASP A O 1
ATOM 4011 N N . TYR A 1 514 ? 0.455 -3.496 -1.785 1 94.44 514 TYR A N 1
ATOM 4012 C CA . TYR A 1 514 ? -0.192 -2.439 -1.014 1 94.44 514 TYR A CA 1
ATOM 4013 C C . TYR A 1 514 ? -1.048 -3.027 0.103 1 94.44 514 TYR A C 1
ATOM 4015 O O . TYR A 1 514 ? -1.915 -2.344 0.652 1 94.44 514 TYR A O 1
ATOM 4023 N N . HIS A 1 515 ? -0.877 -4.285 0.372 1 94.81 515 HIS A N 1
ATOM 4024 C CA . HIS A 1 515 ? -1.367 -4.82 1.638 1 94.81 515 HIS A CA 1
ATOM 4025 C C . HIS A 1 515 ? -0.548 -4.293 2.812 1 94.81 515 HIS A C 1
ATOM 4027 O O . HIS A 1 515 ? 0.65 -4.035 2.672 1 94.81 515 HIS A O 1
ATOM 4033 N N . TYR A 1 516 ? -1.073 -4.098 3.967 1 90.31 516 TYR A N 1
ATOM 4034 C CA . TYR A 1 516 ? -0.491 -3.295 5.039 1 90.31 516 TYR A CA 1
ATOM 4035 C C . TYR A 1 516 ? 0.774 -3.949 5.582 1 90.31 516 TYR A C 1
ATOM 4037 O O . TYR A 1 516 ? 1.699 -3.258 6.016 1 90.31 516 TYR A O 1
ATOM 4045 N N . ASN A 1 517 ? 0.797 -5.273 5.746 1 88.25 517 ASN A N 1
ATOM 4046 C CA . ASN A 1 517 ? 2.033 -5.941 6.137 1 88.25 517 ASN A CA 1
ATOM 4047 C C . ASN A 1 517 ? 2.145 -7.328 5.512 1 88.25 517 ASN A C 1
ATOM 4049 O O . ASN A 1 517 ? 1.288 -7.727 4.719 1 88.25 517 ASN A O 1
ATOM 4053 N N . GLY A 1 518 ? 3.271 -7.934 5.824 1 90.44 518 GLY A N 1
ATOM 4054 C CA . GLY A 1 518 ? 3.535 -9.234 5.227 1 90.44 518 GLY A CA 1
ATOM 4055 C C . GLY A 1 518 ? 2.49 -10.273 5.574 1 90.44 518 GLY A C 1
ATOM 4056 O O . GLY A 1 518 ? 2.131 -11.109 4.742 1 90.44 518 GLY A O 1
ATOM 4057 N N . PHE A 1 519 ? 1.995 -10.195 6.762 1 93.25 519 PHE A N 1
ATOM 4058 C CA . PHE A 1 519 ? 0.969 -11.125 7.215 1 93.25 519 PHE A CA 1
ATOM 4059 C C . PHE A 1 519 ? -0.321 -10.93 6.426 1 93.25 519 PHE A C 1
ATOM 4061 O O . PHE A 1 519 ? -0.898 -11.898 5.93 1 93.25 519 PHE A O 1
ATOM 4068 N N . ALA A 1 520 ? -0.723 -9.664 6.293 1 95 520 ALA A N 1
ATOM 4069 C CA . ALA A 1 520 ? -1.922 -9.344 5.523 1 95 520 ALA A CA 1
ATOM 4070 C C . ALA A 1 520 ? -1.765 -9.75 4.062 1 95 520 ALA A C 1
ATOM 4072 O O . ALA A 1 520 ? -2.686 -10.32 3.469 1 95 520 ALA A O 1
ATOM 4073 N N . TYR A 1 521 ? -0.646 -9.477 3.49 1 96.06 521 TYR A N 1
ATOM 4074 C CA . TYR A 1 521 ? -0.345 -9.906 2.131 1 96.06 521 TYR A CA 1
ATOM 4075 C C . TYR A 1 521 ? -0.462 -11.422 1.998 1 96.06 521 TYR A C 1
ATOM 4077 O O . TYR A 1 521 ? -1.092 -11.922 1.063 1 96.06 521 TYR A O 1
ATOM 4085 N N . GLY A 1 522 ? 0.196 -12.102 2.914 1 97.06 522 GLY A N 1
ATOM 4086 C CA . GLY A 1 522 ? 0.192 -13.555 2.875 1 97.06 522 GLY A CA 1
ATOM 4087 C C . GLY A 1 522 ? -1.204 -14.148 2.906 1 97.06 522 GLY A C 1
ATOM 4088 O O . GLY A 1 522 ? -1.523 -15.039 2.117 1 97.06 522 GLY A O 1
ATOM 4089 N N . ILE A 1 523 ? -2.02 -13.633 3.738 1 97.5 523 ILE A N 1
ATOM 4090 C CA . ILE A 1 523 ? -3.371 -14.164 3.879 1 97.5 523 ILE A CA 1
ATOM 4091 C C . ILE A 1 523 ? -4.188 -13.828 2.635 1 97.5 523 ILE A C 1
ATOM 4093 O O . ILE A 1 523 ? -4.906 -14.68 2.107 1 97.5 523 ILE A O 1
ATOM 4097 N N . ALA A 1 524 ? -4.066 -12.633 2.15 1 97.38 524 ALA A N 1
ATOM 4098 C CA . ALA A 1 524 ? -4.848 -12.164 1.012 1 97.38 524 ALA A CA 1
ATOM 4099 C C . ALA A 1 524 ? -4.43 -12.875 -0.272 1 97.38 524 ALA A C 1
ATOM 4101 O O . ALA A 1 524 ? -5.211 -12.953 -1.226 1 97.38 524 ALA A O 1
ATOM 4102 N N . SER A 1 525 ? -3.227 -13.422 -0.306 1 97.75 525 SER A N 1
ATOM 4103 C CA . SER A 1 525 ? -2.703 -13.984 -1.543 1 97.75 525 SER A CA 1
ATOM 4104 C C . SER A 1 525 ? -2.83 -15.508 -1.551 1 97.75 525 SER A C 1
ATOM 4106 O O . SER A 1 525 ? -2.957 -16.125 -2.613 1 97.75 525 SER A O 1
ATOM 4108 N N . TYR A 1 526 ? -2.816 -16.094 -0.362 1 97.75 526 TYR A N 1
ATOM 4109 C CA . TYR A 1 526 ? -2.689 -17.547 -0.32 1 97.75 526 TYR A CA 1
ATOM 4110 C C . TYR A 1 526 ? -3.936 -18.188 0.283 1 97.75 526 TYR A C 1
ATOM 4112 O O . TYR A 1 526 ? -4.879 -18.531 -0.437 1 97.75 526 TYR A O 1
ATOM 4120 N N . PRO A 1 527 ? -4.082 -18.188 1.604 1 98 527 PRO A N 1
ATOM 4121 C CA . PRO A 1 527 ? -5.156 -19 2.174 1 98 527 PRO A CA 1
ATOM 4122 C C . PRO A 1 527 ? -6.543 -18.438 1.89 1 98 527 PRO A C 1
ATOM 4124 O O . PRO A 1 527 ? -7.508 -19.188 1.749 1 98 527 PRO A O 1
ATOM 4127 N N . LYS A 1 528 ? -6.703 -17.141 1.863 1 98 528 LYS A N 1
ATOM 4128 C CA . LYS A 1 528 ? -8.047 -16.625 1.662 1 98 528 LYS A CA 1
ATOM 4129 C C . LYS A 1 528 ? -8.555 -16.922 0.254 1 98 528 LYS A C 1
ATOM 4131 O O . LYS A 1 528 ? -9.625 -17.5 0.084 1 98 528 LYS A O 1
ATOM 4136 N N . PRO A 1 529 ? -7.812 -16.594 -0.77 1 98.38 529 PRO A N 1
ATOM 4137 C CA . PRO A 1 529 ? -8.32 -16.953 -2.094 1 98.38 529 PRO A CA 1
ATOM 4138 C C . PRO A 1 529 ? -8.477 -18.453 -2.281 1 98.38 529 PRO A C 1
ATOM 4140 O O . PRO A 1 529 ? -9.383 -18.906 -2.98 1 98.38 529 PRO A O 1
ATOM 4143 N N . ALA A 1 530 ? -7.598 -19.25 -1.729 1 98.44 530 ALA A N 1
ATOM 4144 C CA . ALA A 1 530 ? -7.781 -20.703 -1.783 1 98.44 530 ALA A CA 1
ATOM 4145 C C . ALA A 1 530 ? -9.086 -21.125 -1.106 1 98.44 530 ALA A C 1
ATOM 4147 O O . ALA A 1 530 ? -9.805 -21.984 -1.614 1 98.44 530 ALA A O 1
ATOM 4148 N N . SER A 1 531 ? -9.359 -20.516 0.036 1 97.88 531 SER A N 1
ATOM 4149 C CA . SER A 1 531 ? -10.602 -20.781 0.76 1 97.88 531 SER A CA 1
ATOM 4150 C C . SER A 1 531 ? -11.82 -20.406 -0.074 1 97.88 531 SER A C 1
ATOM 4152 O O . SER A 1 531 ? -12.852 -21.062 -0.011 1 97.88 531 SER A O 1
ATOM 4154 N N . MET A 1 532 ? -11.664 -19.344 -0.826 1 98.12 532 MET A N 1
ATOM 4155 C CA . MET A 1 532 ? -12.805 -18.891 -1.624 1 98.12 532 MET A CA 1
ATOM 4156 C C . MET A 1 532 ? -13.07 -19.844 -2.783 1 98.12 532 MET A C 1
ATOM 4158 O O . MET A 1 532 ? -14.219 -20.016 -3.199 1 98.12 532 MET A O 1
ATOM 4162 N N . LEU A 1 533 ? -12.023 -20.469 -3.293 1 98.25 533 LEU A N 1
ATOM 4163 C CA . LEU A 1 533 ? -12.242 -21.484 -4.309 1 98.25 533 LEU A CA 1
ATOM 4164 C C . LEU A 1 533 ? -12.969 -22.688 -3.713 1 98.25 533 LEU A C 1
ATOM 4166 O O . LEU A 1 533 ? -13.852 -23.266 -4.355 1 98.25 533 LEU A O 1
ATOM 4170 N N . VAL A 1 534 ? -12.641 -23.047 -2.49 1 97.75 534 VAL A N 1
ATOM 4171 C CA . VAL A 1 534 ? -13.344 -24.125 -1.805 1 97.75 534 VAL A CA 1
ATOM 4172 C C . VAL A 1 534 ? -14.797 -23.719 -1.562 1 97.75 534 VAL A C 1
ATOM 4174 O O . VAL A 1 534 ? -15.711 -24.516 -1.768 1 97.75 534 VAL A O 1
ATOM 4177 N N . ALA A 1 535 ? -14.977 -22.5 -1.15 1 97.75 535 ALA A N 1
ATOM 4178 C CA . ALA A 1 535 ? -16.328 -22 -0.912 1 97.75 535 ALA A CA 1
ATOM 4179 C C . ALA A 1 535 ? -17.141 -22 -2.199 1 97.75 535 ALA A C 1
ATOM 4181 O O . ALA A 1 535 ? -18.328 -22.328 -2.182 1 97.75 535 ALA A O 1
ATOM 4182 N N . LEU A 1 536 ? -16.516 -21.625 -3.297 1 98 536 LEU A N 1
ATOM 4183 C CA . LEU A 1 536 ? -17.203 -21.656 -4.59 1 98 536 LEU A CA 1
ATOM 4184 C C . LEU A 1 536 ? -17.609 -23.078 -4.945 1 98 536 LEU A C 1
ATOM 4186 O O . LEU A 1 536 ? -18.688 -23.297 -5.508 1 98 536 LEU A O 1
ATOM 4190 N N . ARG A 1 537 ? -16.75 -24 -4.648 1 97.81 537 ARG A N 1
ATOM 4191 C CA . ARG A 1 537 ? -17.078 -25.406 -4.871 1 97.81 537 ARG A CA 1
ATOM 4192 C C . ARG A 1 537 ? -18.297 -25.812 -4.047 1 97.81 537 ARG A C 1
ATOM 4194 O O . ARG A 1 537 ? -19.188 -26.516 -4.543 1 97.81 537 ARG A O 1
ATOM 4201 N N . GLY A 1 538 ? -18.297 -25.375 -2.809 1 96.62 538 GLY A N 1
ATOM 4202 C CA . GLY A 1 538 ? -19.453 -25.625 -1.967 1 96.62 538 GLY A CA 1
ATOM 4203 C C . GLY A 1 538 ? -20.734 -24.984 -2.482 1 96.62 538 GLY A C 1
ATOM 4204 O O . GLY A 1 538 ? -21.812 -25.562 -2.383 1 96.62 538 GLY A O 1
ATOM 4205 N N . LEU A 1 539 ? -20.578 -23.891 -3.035 1 97.44 539 LEU A N 1
ATOM 4206 C CA . LEU A 1 539 ? -21.703 -23.094 -3.525 1 97.44 539 LEU A CA 1
ATOM 4207 C C . LEU A 1 539 ? -22.25 -23.672 -4.828 1 97.44 539 LEU A C 1
ATOM 4209 O O . LEU A 1 539 ? -23.469 -23.797 -5 1 97.44 539 LEU A O 1
ATOM 4213 N N . LEU A 1 540 ? -21.359 -24.078 -5.754 1 97.75 540 LEU A N 1
ATOM 4214 C CA . LEU A 1 540 ? -21.734 -24.453 -7.109 1 97.75 540 LEU A CA 1
ATOM 4215 C C . LEU A 1 540 ? -21.938 -25.953 -7.219 1 97.75 540 LEU A C 1
ATOM 4217 O O . LEU A 1 540 ? -22.594 -26.438 -8.148 1 97.75 540 LEU A O 1
ATOM 4221 N N . GLY A 1 541 ? -21.359 -26.688 -6.293 1 97 541 GLY A N 1
ATOM 4222 C CA . GLY A 1 541 ? -21.281 -28.141 -6.43 1 97 541 GLY A CA 1
ATOM 4223 C C . GLY A 1 541 ? -20 -28.594 -7.117 1 97 541 GLY A C 1
ATOM 4224 O O . GLY A 1 541 ? -19.453 -27.875 -7.961 1 97 541 GLY A O 1
ATOM 4225 N N . GLU A 1 542 ? -19.578 -29.734 -6.844 1 96.62 542 GLU A N 1
ATOM 4226 C CA . GLU A 1 542 ? -18.297 -30.281 -7.27 1 96.62 542 GLU A CA 1
ATOM 4227 C C . GLU A 1 542 ? -18.156 -30.266 -8.789 1 96.62 542 GLU A C 1
ATOM 4229 O O . GLU A 1 542 ? -17.156 -29.797 -9.328 1 96.62 542 GLU A O 1
ATOM 4234 N N . GLU A 1 543 ? -19.094 -30.734 -9.508 1 97.94 543 GLU A N 1
ATOM 4235 C CA . GLU A 1 543 ? -19 -30.906 -10.953 1 97.94 543 GLU A CA 1
ATOM 4236 C C . GLU A 1 543 ? -18.984 -29.562 -11.664 1 97.94 543 GLU A C 1
ATOM 4238 O O . GLU A 1 543 ? -18.141 -29.312 -12.531 1 97.94 543 GLU A O 1
ATOM 4243 N N . THR A 1 544 ? -19.953 -28.703 -11.266 1 98.5 544 THR A N 1
ATOM 4244 C CA . THR A 1 544 ? -20.031 -27.375 -11.875 1 98.5 544 THR A CA 1
ATOM 4245 C C . THR A 1 544 ? -18.766 -26.562 -11.578 1 98.5 544 THR A C 1
ATOM 4247 O O . THR A 1 544 ? -18.266 -25.859 -12.445 1 98.5 544 THR A O 1
ATOM 4250 N N . PHE A 1 545 ? -18.312 -26.672 -10.359 1 98.19 545 PHE A N 1
ATOM 4251 C CA . PHE A 1 545 ? -17.078 -25.984 -10 1 98.19 545 PHE A CA 1
ATOM 4252 C C . PHE A 1 545 ? -15.922 -26.469 -10.859 1 98.19 545 PHE A C 1
ATOM 4254 O O . PHE A 1 545 ? -15.172 -25.656 -11.414 1 98.19 545 PHE A O 1
ATOM 4261 N N . ARG A 1 546 ? -15.766 -27.734 -10.922 1 98.25 546 ARG A N 1
ATOM 4262 C CA . ARG A 1 546 ? -14.664 -28.312 -11.688 1 98.25 546 ARG A CA 1
ATOM 4263 C C . ARG A 1 546 ? -14.711 -27.859 -13.141 1 98.25 546 ARG A C 1
ATOM 4265 O O . ARG A 1 546 ? -13.68 -27.5 -13.719 1 98.25 546 ARG A O 1
ATOM 4272 N N . GLU A 1 547 ? -15.875 -27.859 -13.703 1 98.5 547 GLU A N 1
ATOM 4273 C CA . GLU A 1 547 ? -16.031 -27.422 -15.086 1 98.5 547 GLU A CA 1
ATOM 4274 C C . GLU A 1 547 ? -15.656 -25.953 -15.242 1 98.5 547 GLU A C 1
ATOM 4276 O O . GLU A 1 547 ? -14.961 -25.578 -16.188 1 98.5 547 GLU A O 1
ATOM 4281 N N . ALA A 1 548 ? -16.156 -25.125 -14.328 1 98.75 548 ALA A N 1
ATOM 4282 C CA . ALA A 1 548 ? -15.867 -23.688 -14.398 1 98.75 548 ALA A CA 1
ATOM 4283 C C . ALA A 1 548 ? -14.375 -23.422 -14.227 1 98.75 548 ALA A C 1
ATOM 4285 O O . ALA A 1 548 ? -13.797 -22.625 -14.977 1 98.75 548 ALA A O 1
ATOM 4286 N N . TYR A 1 549 ? -13.789 -24.094 -13.242 1 98.62 549 TYR A N 1
ATOM 4287 C CA . TYR A 1 549 ? -12.375 -23.938 -12.93 1 98.62 549 TYR A CA 1
ATOM 4288 C C . TYR A 1 549 ? -11.508 -24.359 -14.109 1 98.62 549 TYR A C 1
ATOM 4290 O O . TYR A 1 549 ? -10.641 -23.594 -14.547 1 98.62 549 TYR A O 1
ATOM 4298 N N . ARG A 1 550 ? -11.773 -25.516 -14.688 1 98.5 550 ARG A N 1
ATOM 4299 C CA . ARG A 1 550 ? -11 -26.031 -15.812 1 98.5 550 ARG A CA 1
ATOM 4300 C C . ARG A 1 550 ? -11.25 -25.203 -17.078 1 98.5 550 ARG A C 1
ATOM 4302 O O . ARG A 1 550 ? -10.336 -25.016 -17.891 1 98.5 550 ARG A O 1
ATOM 4309 N N . THR A 1 551 ? -12.461 -24.703 -17.219 1 98.62 551 THR A N 1
ATOM 4310 C CA . THR A 1 551 ? -12.781 -23.859 -18.359 1 98.62 551 THR A CA 1
ATOM 4311 C C . THR A 1 551 ? -11.992 -22.562 -18.312 1 98.62 551 THR A C 1
ATOM 4313 O O . THR A 1 551 ? -11.445 -22.109 -19.328 1 98.62 551 THR A O 1
ATOM 4316 N N . PHE A 1 552 ? -11.953 -21.953 -17.125 1 98.44 552 PHE A N 1
ATOM 4317 C CA . PHE A 1 552 ? -11.164 -20.734 -17 1 98.44 552 PHE A CA 1
ATOM 4318 C C . PHE A 1 552 ? -9.711 -20.984 -17.375 1 98.44 552 PHE A C 1
ATOM 4320 O O . PHE A 1 552 ? -9.133 -20.219 -18.156 1 98.44 552 PHE A O 1
ATOM 4327 N N . LEU A 1 553 ? -9.109 -22.047 -16.859 1 98.69 553 LEU A N 1
ATOM 4328 C CA . LEU A 1 553 ? -7.711 -22.359 -17.141 1 98.69 553 LEU A CA 1
ATOM 4329 C C . LEU A 1 553 ? -7.5 -22.609 -18.641 1 98.69 553 LEU A C 1
ATOM 4331 O O . LEU A 1 553 ? -6.547 -22.078 -19.219 1 98.69 553 LEU A O 1
ATOM 4335 N N . SER A 1 554 ? -8.383 -23.344 -19.203 1 98.19 554 SER A N 1
ATOM 4336 C CA . SER A 1 554 ? -8.266 -23.688 -20.609 1 98.19 554 SER A CA 1
ATOM 4337 C C . SER A 1 554 ? -8.414 -22.453 -21.5 1 98.19 554 SER A C 1
ATOM 4339 O O . SER A 1 554 ? -7.648 -22.266 -22.453 1 98.19 554 SER A O 1
ATOM 4341 N N . ARG A 1 555 ? -9.383 -21.609 -21.203 1 98.56 555 ARG A N 1
ATOM 4342 C CA . ARG A 1 555 ? -9.664 -20.422 -21.984 1 98.56 555 ARG A CA 1
ATOM 4343 C C . ARG A 1 555 ? -8.461 -19.484 -22.016 1 98.56 555 ARG A C 1
ATOM 4345 O O . ARG A 1 555 ? -8.203 -18.828 -23.016 1 98.56 555 ARG A O 1
ATOM 4352 N N . TRP A 1 556 ? -7.77 -19.5 -20.984 1 98.62 556 TRP A N 1
ATOM 4353 C CA . TRP A 1 556 ? -6.738 -18.469 -20.859 1 98.62 556 TRP A CA 1
ATOM 4354 C C . TRP A 1 556 ? -5.352 -19.094 -20.828 1 98.62 556 TRP A C 1
ATOM 4356 O O . TRP A 1 556 ? -4.383 -18.469 -20.406 1 98.62 556 TRP A O 1
ATOM 4366 N N . GLN A 1 557 ? -5.215 -20.375 -21.188 1 98.38 557 GLN A N 1
ATOM 4367 C CA . GLN A 1 557 ? -3.906 -21.016 -21.312 1 98.38 557 GLN A CA 1
ATOM 4368 C C . GLN A 1 557 ? -3.018 -20.25 -22.297 1 98.38 557 GLN A C 1
ATOM 4370 O O . GLN A 1 557 ? -3.432 -19.953 -23.422 1 98.38 557 GLN A O 1
ATOM 4375 N N . TYR A 1 558 ? -1.795 -19.828 -21.859 1 98.06 558 TYR A N 1
ATOM 4376 C CA . TYR A 1 558 ? -0.773 -19.094 -22.594 1 98.06 558 TYR A CA 1
ATOM 4377 C C . TYR A 1 558 ? -1.275 -17.703 -22.969 1 98.06 558 TYR A C 1
ATOM 4379 O O . TYR A 1 558 ? -0.965 -17.203 -24.062 1 98.06 558 TYR A O 1
ATOM 4387 N N . LYS A 1 559 ? -2.133 -17.109 -22.172 1 98.38 559 LYS A N 1
ATOM 4388 C CA . LYS A 1 559 ? -2.656 -15.75 -22.297 1 98.38 559 LYS A CA 1
ATOM 4389 C C . LYS A 1 559 ? -2.594 -15.016 -20.953 1 98.38 559 LYS A C 1
ATOM 4391 O O . LYS A 1 559 ? -2.062 -15.547 -19.984 1 98.38 559 LYS A O 1
ATOM 4396 N N . HIS A 1 560 ? -3.064 -13.742 -20.906 1 98.38 560 HIS A N 1
ATOM 4397 C CA . HIS A 1 560 ? -2.984 -12.906 -19.719 1 98.38 560 HIS A CA 1
ATOM 4398 C C . HIS A 1 560 ? -4.375 -12.562 -19.188 1 98.38 560 HIS A C 1
ATOM 4400 O O . HIS A 1 560 ? -4.906 -11.484 -19.484 1 98.38 560 HIS A O 1
ATOM 4406 N N . PRO A 1 561 ? -4.922 -13.414 -18.344 1 98.44 561 PRO A N 1
ATOM 4407 C CA . PRO A 1 561 ? -6.23 -13.062 -17.781 1 98.44 561 PRO A CA 1
ATOM 4408 C C . PRO A 1 561 ? -6.137 -12.008 -16.672 1 98.44 561 PRO A C 1
ATOM 4410 O O . PRO A 1 561 ? -5.113 -11.914 -15.992 1 98.44 561 PRO A O 1
ATOM 4413 N N . TYR A 1 562 ? -7.148 -11.203 -16.594 1 97.69 562 TYR A N 1
ATOM 4414 C CA . TYR A 1 562 ? -7.398 -10.328 -15.445 1 97.69 562 TYR A CA 1
ATOM 4415 C C . TYR A 1 562 ? -8.422 -10.945 -14.5 1 97.69 562 TYR A C 1
ATOM 4417 O O . TYR A 1 562 ? -9.102 -11.906 -14.859 1 97.69 562 TYR A O 1
ATOM 4425 N N . PRO A 1 563 ? -8.57 -10.453 -13.25 1 98 563 PRO A N 1
ATOM 4426 C CA . PRO A 1 563 ? -9.516 -11.008 -12.281 1 98 563 PRO A CA 1
ATOM 4427 C C . PRO A 1 563 ? -10.922 -11.156 -12.859 1 98 563 PRO A C 1
ATOM 4429 O O . PRO A 1 563 ? -11.578 -12.18 -12.641 1 98 563 PRO A O 1
ATOM 4432 N N . TRP A 1 564 ? -11.328 -10.25 -13.609 1 97.62 564 TRP A N 1
ATOM 4433 C CA . TRP A 1 564 ? -12.703 -10.195 -14.086 1 97.62 564 TRP A CA 1
ATOM 4434 C C . TRP A 1 564 ? -12.938 -11.234 -15.18 1 97.62 564 TRP A C 1
ATOM 4436 O O . TRP A 1 564 ? -14.07 -11.672 -15.391 1 97.62 564 TRP A O 1
ATOM 4446 N N . ASP A 1 565 ? -11.883 -11.625 -15.859 1 98.62 565 ASP A N 1
ATOM 4447 C CA . ASP A 1 565 ? -12 -12.758 -16.766 1 98.62 565 ASP A CA 1
ATOM 4448 C C . ASP A 1 565 ? -12.336 -14.039 -16.016 1 98.62 565 ASP A C 1
ATOM 4450 O O . ASP A 1 565 ? -13.133 -14.859 -16.484 1 98.62 565 ASP A O 1
ATOM 4454 N N . MET A 1 566 ? -11.734 -14.234 -14.898 1 98.62 566 MET A N 1
ATOM 4455 C CA . MET A 1 566 ? -12.031 -15.391 -14.055 1 98.62 566 MET A CA 1
ATOM 4456 C C . MET A 1 566 ? -13.461 -15.328 -13.523 1 98.62 566 MET A C 1
ATOM 4458 O O . MET A 1 566 ? -14.203 -16.312 -13.594 1 98.62 566 MET A O 1
ATOM 4462 N N . PHE A 1 567 ? -13.82 -14.141 -12.984 1 98.44 567 PHE A N 1
ATOM 4463 C CA . PHE A 1 567 ? -15.172 -13.961 -12.461 1 98.44 567 PHE A CA 1
ATOM 4464 C C . PHE A 1 567 ? -16.219 -14.281 -13.531 1 98.44 567 PHE A C 1
ATOM 4466 O O . PHE A 1 567 ? -17.141 -15.062 -13.281 1 98.44 567 PHE A O 1
ATOM 4473 N N . ASN A 1 568 ? -15.984 -13.75 -14.664 1 97.94 568 ASN A N 1
ATOM 4474 C CA . ASN A 1 568 ? -16.906 -13.938 -15.781 1 97.94 568 ASN A CA 1
ATOM 4475 C C . ASN A 1 568 ? -16.953 -15.391 -16.234 1 97.94 568 ASN A C 1
ATOM 4477 O O . ASN A 1 568 ? -18.016 -15.898 -16.594 1 97.94 568 ASN A O 1
ATOM 4481 N N . ALA A 1 569 ? -15.867 -16.078 -16.25 1 98.56 569 ALA A N 1
ATOM 4482 C CA . ALA A 1 569 ? -15.836 -17.484 -16.656 1 98.56 569 ALA A CA 1
ATOM 4483 C C . ALA A 1 569 ? -16.672 -18.344 -15.703 1 98.56 569 ALA A C 1
ATOM 4485 O O . ALA A 1 569 ? -17.438 -19.188 -16.141 1 98.56 569 ALA A O 1
ATOM 4486 N N . PHE A 1 570 ? -16.469 -18.141 -14.43 1 98.69 570 PHE A N 1
ATOM 4487 C CA . PHE A 1 570 ? -17.234 -18.891 -13.445 1 98.69 570 PHE A CA 1
ATOM 4488 C C . PHE A 1 570 ? -18.734 -18.625 -13.617 1 98.69 570 PHE A C 1
ATOM 4490 O O . PHE A 1 570 ? -19.547 -19.547 -13.516 1 98.69 570 PHE A O 1
ATOM 4497 N N . GLU A 1 571 ? -19.062 -17.391 -13.859 1 98 571 GLU A N 1
ATOM 4498 C CA . GLU A 1 571 ? -20.469 -17.062 -14.055 1 98 571 GLU A CA 1
ATOM 4499 C C . GLU A 1 571 ? -21.016 -17.641 -15.359 1 98 571 GLU A C 1
ATOM 4501 O O . GLU A 1 571 ? -22.125 -18.156 -15.406 1 98 571 GLU A O 1
ATOM 4506 N N . ASP A 1 572 ? -20.219 -17.578 -16.375 1 98 572 ASP A N 1
ATOM 4507 C CA . ASP A 1 572 ? -20.609 -18.109 -17.672 1 98 572 ASP A CA 1
ATOM 4508 C C . ASP A 1 572 ? -20.891 -19.609 -17.594 1 98 572 ASP A C 1
ATOM 4510 O O . ASP A 1 572 ? -21.938 -20.062 -18.062 1 98 572 ASP A O 1
ATOM 4514 N N . VAL A 1 573 ? -20.062 -20.359 -17.016 1 98.5 573 VAL A N 1
ATOM 4515 C CA . VAL A 1 573 ? -20.156 -21.812 -16.984 1 98.5 573 VAL A CA 1
ATOM 4516 C C . VAL A 1 573 ? -21.266 -22.234 -16.016 1 98.5 573 VAL A C 1
ATOM 4518 O O . VAL A 1 573 ? -22.047 -23.141 -16.328 1 98.5 573 VAL A O 1
ATOM 4521 N N . SER A 1 574 ? -21.344 -21.594 -14.883 1 98.12 574 SER A N 1
ATOM 4522 C CA . SER A 1 574 ? -22.312 -22 -13.875 1 98.12 574 SER A CA 1
ATOM 4523 C C . SER A 1 574 ? -23.703 -21.484 -14.211 1 98.12 574 SER A C 1
ATOM 4525 O O . SER A 1 574 ? -24.703 -21.984 -13.68 1 98.12 574 SER A O 1
ATOM 4527 N N . GLY A 1 575 ? -23.797 -20.422 -14.984 1 96.81 575 GLY A N 1
ATOM 4528 C CA . GLY A 1 575 ? -25.062 -19.766 -15.266 1 96.81 575 GLY A CA 1
ATOM 4529 C C . GLY A 1 575 ? -25.609 -18.984 -14.086 1 96.81 575 GLY A C 1
ATOM 4530 O O . GLY A 1 575 ? -26.766 -18.578 -14.094 1 96.81 575 GLY A O 1
ATOM 4531 N N . ARG A 1 576 ? -24.781 -18.75 -13.102 1 95.19 576 ARG A N 1
ATOM 4532 C CA . ARG A 1 576 ? -25.234 -18.078 -11.891 1 95.19 576 ARG A CA 1
ATOM 4533 C C . ARG A 1 576 ? -24.656 -16.656 -11.812 1 95.19 576 ARG A C 1
ATOM 4535 O O . ARG A 1 576 ? -23.531 -16.422 -12.266 1 95.19 576 ARG A O 1
ATOM 4542 N N . GLU A 1 577 ? -25.469 -15.773 -11.234 1 92.62 577 GLU A N 1
ATOM 4543 C CA . GLU A 1 577 ? -24.953 -14.461 -10.852 1 92.62 577 GLU A CA 1
ATOM 4544 C C . GLU A 1 577 ? -24.188 -14.531 -9.539 1 92.62 577 GLU A C 1
ATOM 4546 O O . GLU A 1 577 ? -24.734 -14.906 -8.508 1 92.62 577 GLU A O 1
ATOM 4551 N N . LEU A 1 578 ? -22.891 -14.133 -9.602 1 96.56 578 LEU A N 1
ATOM 4552 C CA . LEU A 1 578 ? -22.031 -14.352 -8.438 1 96.56 578 LEU A CA 1
ATOM 4553 C C . LEU A 1 578 ? -21.453 -13.031 -7.93 1 96.56 578 LEU A C 1
ATOM 4555 O O . LEU A 1 578 ? -20.531 -13.031 -7.117 1 96.56 578 LEU A O 1
ATOM 4559 N N . ASP A 1 579 ? -21.938 -11.875 -8.336 1 93.31 579 ASP A N 1
ATOM 4560 C CA . ASP A 1 579 ? -21.422 -10.586 -7.906 1 93.31 579 ASP A CA 1
ATOM 4561 C C . ASP A 1 579 ? -21.469 -10.453 -6.387 1 93.31 579 ASP A C 1
ATOM 4563 O O . ASP A 1 579 ? -20.578 -9.844 -5.785 1 93.31 579 ASP A O 1
ATOM 4567 N N . TRP A 1 580 ? -22.562 -10.977 -5.812 1 92.62 580 TRP A N 1
ATOM 4568 C CA . TRP A 1 580 ? -22.672 -10.906 -4.359 1 92.62 580 TRP A CA 1
ATOM 4569 C C . TRP A 1 580 ? -21.5 -11.633 -3.697 1 92.62 580 TRP A C 1
ATOM 4571 O O . TRP A 1 580 ? -21.016 -11.203 -2.652 1 92.62 580 TRP A O 1
ATOM 4581 N N . PHE A 1 581 ? -21.062 -12.75 -4.273 1 96.44 581 PHE A N 1
ATOM 4582 C CA . PHE A 1 581 ? -19.938 -13.523 -3.77 1 96.44 581 PHE A CA 1
ATOM 4583 C C . PHE A 1 581 ? -18.641 -12.742 -3.932 1 96.44 581 PHE A C 1
ATOM 4585 O O . PHE A 1 581 ? -17.859 -12.609 -2.982 1 96.44 581 PHE A O 1
ATOM 4592 N N . TRP A 1 582 ? -18.438 -12.203 -5.164 1 97.19 582 TRP A N 1
ATOM 4593 C CA . TRP A 1 582 ? -17.234 -11.445 -5.438 1 97.19 582 TRP A CA 1
ATOM 4594 C C . TRP A 1 582 ? -17.156 -10.203 -4.555 1 97.19 582 TRP A C 1
ATOM 4596 O O . TRP A 1 582 ? -16.078 -9.867 -4.039 1 97.19 582 TRP A O 1
ATOM 4606 N N . ARG A 1 583 ? -18.234 -9.508 -4.355 1 92.19 583 ARG A N 1
ATOM 4607 C CA . ARG A 1 583 ? -18.281 -8.336 -3.492 1 92.19 583 ARG A CA 1
ATOM 4608 C C . ARG A 1 583 ? -17.891 -8.688 -2.062 1 92.19 583 ARG A C 1
ATOM 4610 O O . ARG A 1 583 ? -17.031 -8.031 -1.474 1 92.19 583 ARG A O 1
ATOM 4617 N N . SER A 1 584 ? -18.438 -9.742 -1.518 1 93 584 SER A N 1
ATOM 4618 C CA . SER A 1 584 ? -18.281 -10.102 -0.11 1 93 584 SER A CA 1
ATOM 4619 C C . SER A 1 584 ? -16.859 -10.531 0.209 1 93 584 SER A C 1
ATOM 4621 O O . SER A 1 584 ? -16.328 -10.195 1.268 1 93 584 SER A O 1
ATOM 4623 N N . TRP A 1 585 ? -16.312 -11.242 -0.793 1 96.12 585 TRP A N 1
ATOM 4624 C CA . TRP A 1 585 ? -15.102 -11.961 -0.406 1 96.12 585 TRP A CA 1
ATOM 4625 C C . TRP A 1 585 ? -13.875 -11.367 -1.085 1 96.12 585 TRP A C 1
ATOM 4627 O O . TRP A 1 585 ? -12.758 -11.508 -0.588 1 96.12 585 TRP A O 1
ATOM 4637 N N . TYR A 1 586 ? -14.039 -10.75 -2.213 1 97 586 TYR A N 1
ATOM 4638 C CA . TYR A 1 586 ? -12.891 -10.266 -2.967 1 97 586 TYR A CA 1
ATOM 4639 C C . TYR A 1 586 ? -12.742 -8.758 -2.842 1 97 586 TYR A C 1
ATOM 4641 O O . TYR A 1 586 ? -11.625 -8.234 -2.824 1 97 586 TYR A O 1
ATOM 4649 N N . TYR A 1 587 ? -13.867 -7.996 -2.729 1 92.5 587 TYR A N 1
ATOM 4650 C CA . TYR A 1 587 ? -13.812 -6.539 -2.697 1 92.5 587 TYR A CA 1
ATOM 4651 C C . TYR A 1 587 ? -14.016 -6.016 -1.28 1 92.5 587 TYR A C 1
ATOM 4653 O O . TYR A 1 587 ? -13.711 -4.855 -0.99 1 92.5 587 TYR A O 1
ATOM 4661 N N . GLU A 1 588 ? -14.633 -6.875 -0.425 1 89.94 588 GLU A N 1
ATOM 4662 C CA . GLU A 1 588 ? -14.836 -6.516 0.975 1 89.94 588 GLU A CA 1
ATOM 4663 C C . GLU A 1 588 ? -14.148 -7.504 1.906 1 89.94 588 GLU A C 1
ATOM 4665 O O . GLU A 1 588 ? -13.594 -8.508 1.453 1 89.94 588 GLU A O 1
ATOM 4670 N N . THR A 1 589 ? -14.141 -7.207 3.164 1 91.12 589 THR A N 1
ATOM 4671 C CA . THR A 1 589 ? -13.594 -8.102 4.188 1 91.12 589 THR A CA 1
ATOM 4672 C C . THR A 1 589 ? -14.711 -8.641 5.078 1 91.12 589 THR A C 1
ATOM 4674 O O . THR A 1 589 ? -14.523 -8.797 6.285 1 91.12 589 THR A O 1
ATOM 4677 N N . TRP A 1 590 ? -15.875 -8.82 4.52 1 90.62 590 TRP A N 1
ATOM 4678 C CA . TRP A 1 590 ? -17.016 -9.305 5.281 1 90.62 590 TRP A CA 1
ATOM 4679 C C . TRP A 1 590 ? -16.766 -10.719 5.801 1 90.62 590 TRP A C 1
ATOM 4681 O O . TRP A 1 590 ? -15.93 -11.445 5.254 1 90.62 590 TRP A O 1
ATOM 4691 N N . THR A 1 591 ? -17.469 -11.078 6.863 1 92.12 591 THR A N 1
ATOM 4692 C CA . THR A 1 591 ? -17.328 -12.406 7.449 1 92.12 591 THR A CA 1
ATOM 4693 C C . THR A 1 591 ? -18.656 -13.156 7.43 1 92.12 591 THR A C 1
ATOM 4695 O O . THR A 1 591 ? -19.719 -12.539 7.367 1 92.12 591 THR A O 1
ATOM 4698 N N . LEU A 1 592 ? -18.5 -14.414 7.383 1 95.19 592 LEU A N 1
ATOM 4699 C CA . LEU A 1 592 ? -19.641 -15.305 7.551 1 95.19 592 LEU A CA 1
ATOM 4700 C C . LEU A 1 592 ? -19.766 -15.758 9 1 95.19 592 LEU A C 1
ATOM 4702 O O . LEU A 1 592 ? -18.781 -16.125 9.633 1 95.19 592 LEU A O 1
ATOM 4706 N N . ASP A 1 593 ? -20.984 -15.656 9.5 1 95.5 593 ASP A N 1
ATOM 4707 C CA . ASP A 1 593 ? -21.312 -16.188 10.828 1 95.5 593 ASP A CA 1
ATOM 4708 C C . ASP A 1 593 ? -22.766 -16.656 10.898 1 95.5 593 ASP A C 1
ATOM 4710 O O . ASP A 1 593 ? -23.641 -15.883 11.273 1 95.5 593 ASP A O 1
ATOM 4714 N N . GLN A 1 594 ? -22.938 -17.875 10.602 1 97.19 594 GLN A N 1
ATOM 4715 C CA . GLN A 1 594 ? -24.25 -18.484 10.727 1 97.19 594 GLN A CA 1
ATOM 4716 C C . GLN A 1 594 ? -24.375 -19.281 12.023 1 97.19 594 GLN A C 1
ATOM 4718 O O . GLN A 1 594 ? -23.406 -19.938 12.445 1 97.19 594 GLN A O 1
ATOM 4723 N N . ALA A 1 595 ? -25.594 -19.203 12.68 1 97.88 595 ALA A N 1
ATOM 4724 C CA . ALA A 1 595 ? -25.75 -19.781 14.016 1 97.88 595 ALA A CA 1
ATOM 4725 C C . ALA A 1 595 ? -27.109 -20.469 14.141 1 97.88 595 ALA A C 1
ATOM 4727 O O . ALA A 1 595 ? -28.078 -20.109 13.469 1 97.88 595 ALA A O 1
ATOM 4728 N N . VAL A 1 596 ? -27.078 -21.5 15.031 1 98.06 596 VAL A N 1
ATOM 4729 C CA . VAL A 1 596 ? -28.359 -22.031 15.5 1 98.06 596 VAL A CA 1
ATOM 4730 C C . VAL A 1 596 ? -28.922 -21.109 16.578 1 98.06 596 VAL A C 1
ATOM 4732 O O . VAL A 1 596 ? -28.484 -21.156 17.734 1 98.06 596 VAL A O 1
ATOM 4735 N N . GLY A 1 597 ? -29.891 -20.344 16.203 1 96.06 597 GLY A N 1
ATOM 4736 C CA . GLY A 1 597 ? -30.438 -19.344 17.109 1 96.06 597 GLY A CA 1
ATOM 4737 C C . GLY A 1 597 ? -31.312 -19.953 18.188 1 96.06 597 GLY A C 1
ATOM 4738 O O . GLY A 1 597 ? -31.156 -19.625 19.375 1 96.06 597 GLY A O 1
ATOM 4739 N N . ASN A 1 598 ? -32.25 -20.781 17.656 1 93.88 598 ASN A N 1
ATOM 4740 C CA . ASN A 1 598 ? -33.219 -21.359 18.594 1 93.88 598 ASN A CA 1
ATOM 4741 C C . ASN A 1 598 ? -33.781 -22.672 18.047 1 93.88 598 ASN A C 1
ATOM 4743 O O . ASN A 1 598 ? -33.906 -22.844 16.844 1 93.88 598 ASN A O 1
ATOM 4747 N N . VAL A 1 599 ? -34 -23.594 18.953 1 95.5 599 VAL A N 1
ATOM 4748 C CA . VAL A 1 599 ? -34.719 -24.844 18.672 1 95.5 599 VAL A CA 1
ATOM 4749 C C . VAL A 1 599 ? -35.875 -25 19.641 1 95.5 599 VAL A C 1
ATOM 4751 O O . VAL A 1 599 ? -35.656 -25.125 20.859 1 95.5 599 VAL A O 1
ATOM 4754 N N . ARG A 1 600 ? -37.094 -24.953 19.094 1 92.62 600 ARG A N 1
ATOM 4755 C CA . ARG A 1 600 ? -38.219 -25 20.016 1 92.62 600 ARG A CA 1
ATOM 4756 C C . ARG A 1 600 ? -39.344 -25.859 19.453 1 92.62 600 ARG A C 1
ATOM 4758 O O . ARG A 1 600 ? -39.5 -25.969 18.234 1 92.62 600 ARG A O 1
ATOM 4765 N N . PRO A 1 601 ? -40.188 -26.453 20.375 1 89.94 601 PRO A N 1
ATOM 4766 C CA . PRO A 1 601 ? -41.375 -27.203 19.906 1 89.94 601 PRO A CA 1
ATOM 4767 C C . PRO A 1 601 ? -42.438 -26.297 19.266 1 89.94 601 PRO A C 1
ATOM 4769 O O . PRO A 1 601 ? -42.594 -25.141 19.688 1 89.94 601 PRO A O 1
ATOM 4772 N N . ALA A 1 602 ? -43 -26.828 18.203 1 87.31 602 ALA A N 1
ATOM 4773 C CA . ALA A 1 602 ? -44.094 -26.141 17.547 1 87.31 602 ALA A CA 1
ATOM 4774 C C . ALA A 1 602 ? -45.375 -27 17.578 1 87.31 602 ALA A C 1
ATOM 4776 O O . ALA A 1 602 ? -45.344 -28.125 18.094 1 87.31 602 ALA A O 1
ATOM 4777 N N . GLU A 1 603 ? -46.5 -26.359 17.234 1 80.75 603 GLU A N 1
ATOM 4778 C CA . GLU A 1 603 ? -47.75 -27.094 17.219 1 80.75 603 GLU A CA 1
ATOM 4779 C C . GLU A 1 603 ? -47.594 -28.422 16.484 1 80.75 603 GLU A C 1
ATOM 4781 O O . GLU A 1 603 ? -48.094 -29.453 16.969 1 80.75 603 GLU A O 1
ATOM 4786 N N . GLU A 1 604 ? -47 -28.281 15.367 1 81.56 604 GLU A N 1
ATOM 4787 C CA . GLU A 1 604 ? -46.688 -29.5 14.617 1 81.56 604 GLU A CA 1
ATOM 4788 C C . GLU A 1 604 ? -45.156 -29.656 14.445 1 81.56 604 GLU A C 1
ATOM 4790 O O . GLU A 1 604 ? -44.562 -28.938 13.648 1 81.56 604 GLU A O 1
ATOM 4795 N N . GLY A 1 605 ? -44.594 -30.484 15.312 1 88.44 605 GLY A N 1
ATOM 4796 C CA . GLY A 1 605 ? -43.156 -30.797 15.172 1 88.44 605 GLY A CA 1
ATOM 4797 C C . GLY A 1 605 ? -42.25 -29.828 15.891 1 88.44 605 GLY A C 1
ATOM 4798 O O . GLY A 1 605 ? -42.5 -29.5 17.062 1 88.44 605 GLY A O 1
ATOM 4799 N N . THR A 1 606 ? -41.094 -29.469 15.352 1 93.62 606 THR A N 1
ATOM 4800 C CA . THR A 1 606 ? -40.062 -28.609 15.938 1 93.62 606 THR A CA 1
ATOM 4801 C C . THR A 1 606 ? -39.719 -27.469 14.992 1 93.62 606 THR A C 1
ATOM 4803 O O . THR A 1 606 ? -39.656 -27.656 13.781 1 93.62 606 THR A O 1
ATOM 4806 N N . GLU A 1 607 ? -39.531 -26.266 15.562 1 95.56 607 GLU A N 1
ATOM 4807 C CA . GLU A 1 607 ? -39.062 -25.109 14.82 1 95.56 607 GLU A CA 1
ATOM 4808 C C . GLU A 1 607 ? -37.594 -24.812 15.148 1 95.56 607 GLU A C 1
ATOM 4810 O O . GLU A 1 607 ? -37.219 -24.766 16.328 1 95.56 607 GLU A O 1
ATOM 4815 N N . ILE A 1 608 ? -36.812 -24.688 14.102 1 97.06 608 ILE A N 1
ATOM 4816 C CA . ILE A 1 608 ? -35.375 -24.344 14.234 1 97.06 608 ILE A CA 1
ATOM 4817 C C . ILE A 1 608 ? -35.125 -22.984 13.578 1 97.06 608 ILE A C 1
ATOM 4819 O O . ILE A 1 608 ? -35.406 -22.797 12.391 1 97.06 608 ILE A O 1
ATOM 4823 N N . VAL A 1 609 ? -34.625 -22.047 14.367 1 97.5 609 VAL A N 1
ATOM 4824 C CA . VAL A 1 609 ? -34.281 -20.734 13.844 1 97.5 609 VAL A CA 1
ATOM 4825 C C . VAL A 1 609 ? -32.781 -20.672 13.555 1 97.5 609 VAL A C 1
ATOM 4827 O O . VAL A 1 609 ? -31.953 -20.875 14.453 1 97.5 609 VAL A O 1
ATOM 4830 N N . ILE A 1 610 ? -32.438 -20.422 12.273 1 97.94 610 ILE A N 1
ATOM 4831 C CA . ILE A 1 610 ? -31.047 -20.172 11.867 1 97.94 610 ILE A CA 1
ATOM 4832 C C . ILE A 1 610 ? -30.812 -18.672 11.695 1 97.94 610 ILE A C 1
ATOM 4834 O O . ILE A 1 610 ? -31.625 -17.984 11.07 1 97.94 610 ILE A O 1
ATOM 4838 N N . GLU A 1 611 ? -29.75 -18.234 12.312 1 96.44 611 GLU A N 1
ATOM 4839 C CA . GLU A 1 611 ? -29.391 -16.812 12.227 1 96.44 611 GLU A CA 1
ATOM 4840 C C . GLU A 1 611 ? -28.125 -16.609 11.383 1 96.44 611 GLU A C 1
ATOM 4842 O O . GLU A 1 611 ? -27.219 -17.453 11.406 1 96.44 611 GLU A O 1
ATOM 4847 N N . ASP A 1 612 ? -28.125 -15.594 10.617 1 94.38 612 ASP A N 1
ATOM 4848 C CA . ASP A 1 612 ? -26.891 -15.102 9.984 1 94.38 612 ASP A CA 1
ATOM 4849 C C . ASP A 1 612 ? -26.422 -13.812 10.641 1 94.38 612 ASP A C 1
ATOM 4851 O O . ASP A 1 612 ? -26.953 -12.734 10.375 1 94.38 612 ASP A O 1
ATOM 4855 N N . ARG A 1 613 ? -25.391 -13.938 11.367 1 90.31 613 ARG A N 1
ATOM 4856 C CA . ARG A 1 613 ? -24.891 -12.844 12.188 1 90.31 613 ARG A CA 1
ATOM 4857 C C . ARG A 1 613 ? -23.75 -12.109 11.477 1 90.31 613 ARG A C 1
ATOM 4859 O O . ARG A 1 613 ? -23.281 -11.07 11.953 1 90.31 613 ARG A O 1
ATOM 4866 N N . GLY A 1 614 ? -23.328 -12.641 10.344 1 88.69 614 GLY A N 1
ATOM 4867 C CA . GLY A 1 614 ? -22.25 -12.023 9.578 1 88.69 614 GLY A CA 1
ATOM 4868 C C . GLY A 1 614 ? -22.766 -11.148 8.445 1 88.69 614 GLY A C 1
ATOM 4869 O O . GLY A 1 614 ? -23.969 -10.953 8.297 1 88.69 614 GLY A O 1
ATOM 4870 N N . GLN A 1 615 ? -21.828 -10.625 7.68 1 86.5 615 GLN A N 1
ATOM 4871 C CA . GLN A 1 615 ? -22.156 -9.742 6.566 1 86.5 615 GLN A CA 1
ATOM 4872 C C . GLN A 1 615 ? -22.109 -10.492 5.238 1 86.5 615 GLN A C 1
ATOM 4874 O O . GLN A 1 615 ? -22.797 -10.125 4.285 1 86.5 615 GLN A O 1
ATOM 4879 N N . ALA A 1 616 ? -21.234 -11.516 5.141 1 92.44 616 ALA A N 1
ATOM 4880 C CA . ALA A 1 616 ? -21.094 -12.281 3.906 1 92.44 616 ALA A CA 1
ATOM 4881 C C . ALA A 1 616 ? -22.172 -13.352 3.801 1 92.44 616 ALA A C 1
ATOM 4883 O O . ALA A 1 616 ? -22.234 -14.273 4.617 1 92.44 616 ALA A O 1
ATOM 4884 N N . PRO A 1 617 ? -23.031 -13.234 2.811 1 93.94 617 PRO A N 1
ATOM 4885 C CA . PRO A 1 617 ? -24.078 -14.242 2.676 1 93.94 617 PRO A CA 1
ATOM 4886 C C . PRO A 1 617 ? -23.578 -15.547 2.064 1 93.94 617 PRO A C 1
ATOM 4888 O O . PRO A 1 617 ? -22.734 -15.531 1.165 1 93.94 617 PRO A O 1
ATOM 4891 N N . MET A 1 618 ? -24.031 -16.609 2.588 1 96.5 618 MET A N 1
ATOM 4892 C CA . MET A 1 618 ? -23.828 -17.953 2.047 1 96.5 618 MET A CA 1
ATOM 4893 C C . MET A 1 618 ? -25.047 -18.828 2.283 1 96.5 618 MET A C 1
ATOM 4895 O O . MET A 1 618 ? -25.812 -18.609 3.232 1 96.5 618 MET A O 1
ATOM 4899 N N . PRO A 1 619 ? -25.266 -19.797 1.418 1 97.19 619 PRO A N 1
ATOM 4900 C CA . PRO A 1 619 ? -26.312 -20.766 1.762 1 97.19 619 PRO A CA 1
ATOM 4901 C C . PRO A 1 619 ? -26 -21.562 3.029 1 97.19 619 PRO A C 1
ATOM 4903 O O . PRO A 1 619 ? -24.844 -21.641 3.434 1 97.19 619 PRO A O 1
ATOM 4906 N N . ALA A 1 620 ? -27.031 -22.031 3.65 1 97.69 620 ALA A N 1
ATOM 4907 C CA . ALA A 1 620 ? -26.844 -22.828 4.859 1 97.69 620 ALA A CA 1
ATOM 4908 C C . ALA A 1 620 ? -27.422 -24.234 4.684 1 97.69 620 ALA A C 1
ATOM 4910 O O . ALA A 1 620 ? -28.609 -24.391 4.383 1 97.69 620 ALA A O 1
ATOM 4911 N N . THR A 1 621 ? -26.562 -25.25 4.77 1 97.69 621 THR A N 1
ATOM 4912 C CA . THR A 1 621 ? -27 -26.625 4.93 1 97.69 621 THR A CA 1
ATOM 4913 C C . THR A 1 621 ? -27.141 -26.984 6.41 1 97.69 621 THR A C 1
ATOM 4915 O O . THR A 1 621 ? -26.172 -26.844 7.172 1 97.69 621 THR A O 1
ATOM 4918 N N . VAL A 1 622 ? -28.312 -27.453 6.773 1 98.25 622 VAL A N 1
ATOM 4919 C CA . VAL A 1 622 ? -28.578 -27.75 8.18 1 98.25 622 VAL A CA 1
ATOM 4920 C C . VAL A 1 622 ? -28.859 -29.234 8.344 1 98.25 622 VAL A C 1
ATOM 4922 O O . VAL A 1 622 ? -29.781 -29.781 7.73 1 98.25 622 VAL A O 1
ATOM 4925 N N . GLU A 1 623 ? -27.984 -29.859 9.133 1 98.19 623 GLU A N 1
ATOM 4926 C CA . GLU A 1 623 ? -28.203 -31.25 9.484 1 98.19 623 GLU A CA 1
ATOM 4927 C C . GLU A 1 623 ? -28.906 -31.375 10.836 1 98.19 623 GLU A C 1
ATOM 4929 O O . GLU A 1 623 ? -28.484 -30.781 11.82 1 98.19 623 GLU A O 1
ATOM 4934 N N . ILE A 1 624 ? -30 -32.094 10.828 1 97.44 624 ILE A N 1
ATOM 4935 C CA . ILE A 1 624 ? -30.828 -32.281 12.016 1 97.44 624 ILE A CA 1
ATOM 4936 C C . ILE A 1 624 ? -30.859 -33.75 12.398 1 97.44 624 ILE A C 1
ATOM 4938 O O . ILE A 1 624 ? -31.203 -34.625 11.578 1 97.44 624 ILE A O 1
ATOM 4942 N N . THR A 1 625 ? -30.484 -34.031 13.625 1 96.88 625 THR A N 1
ATOM 4943 C CA . THR A 1 625 ? -30.516 -35.375 14.141 1 96.88 625 THR A CA 1
ATOM 4944 C C . THR A 1 625 ? -31.688 -35.562 15.117 1 96.88 625 THR A C 1
ATOM 4946 O O . THR A 1 625 ? -31.859 -34.75 16.016 1 96.88 625 THR A O 1
ATOM 4949 N N . LEU A 1 626 ? -32.406 -36.594 14.906 1 94.69 626 LEU A N 1
ATOM 4950 C CA . LEU A 1 626 ? -33.531 -36.906 15.773 1 94.69 626 LEU A CA 1
ATOM 4951 C C . LEU A 1 626 ? -33.125 -37.938 16.828 1 94.69 626 LEU A C 1
ATOM 4953 O O . LEU A 1 626 ? -32.062 -38.531 16.75 1 94.69 626 LEU A O 1
ATOM 4957 N N . SER A 1 627 ? -34 -38.156 17.781 1 92.88 627 SER A N 1
ATOM 4958 C CA . SER A 1 627 ? -33.719 -39.031 18.922 1 92.88 627 SER A CA 1
ATOM 4959 C C . SER A 1 627 ? -33.531 -40.469 18.5 1 92.88 627 SER A C 1
ATOM 4961 O O . SER A 1 627 ? -32.844 -41.25 19.172 1 92.88 627 SER A O 1
ATOM 4963 N N . ASP A 1 628 ? -34.156 -40.875 17.391 1 93.5 628 ASP A N 1
ATOM 4964 C CA . ASP A 1 628 ? -34.031 -42.25 16.938 1 93.5 628 ASP A CA 1
ATOM 4965 C C . ASP A 1 628 ? -32.781 -42.438 16.062 1 93.5 628 ASP A C 1
ATOM 4967 O O . ASP A 1 628 ? -32.562 -43.5 15.508 1 93.5 628 ASP A O 1
ATOM 4971 N N . GLY A 1 629 ? -32.094 -41.406 15.828 1 93.38 629 GLY A N 1
ATOM 4972 C CA . GLY A 1 629 ? -30.844 -41.5 15.062 1 93.38 629 GLY A CA 1
ATOM 4973 C C . GLY A 1 629 ? -31.016 -41.062 13.625 1 93.38 629 GLY A C 1
ATOM 4974 O O . GLY A 1 629 ? -30.016 -40.906 12.906 1 93.38 629 GLY A O 1
ATOM 4975 N N . THR A 1 630 ? -32.281 -40.812 13.297 1 94.75 630 THR A N 1
ATOM 4976 C CA . THR A 1 630 ? -32.531 -40.344 11.938 1 94.75 630 THR A CA 1
ATOM 4977 C C . THR A 1 630 ? -31.922 -38.969 11.727 1 94.75 630 THR A C 1
ATOM 4979 O O . THR A 1 630 ? -31.984 -38.094 12.602 1 94.75 630 THR A O 1
ATOM 4982 N N . THR A 1 631 ? -31.234 -38.781 10.547 1 95.81 631 THR A N 1
ATOM 4983 C CA . THR A 1 631 ? -30.672 -37.469 10.203 1 95.81 631 THR A CA 1
ATOM 4984 C C . THR A 1 631 ? -31.422 -36.875 9.023 1 95.81 631 THR A C 1
ATOM 4986 O O . THR A 1 631 ? -31.688 -37.531 8.023 1 95.81 631 THR A O 1
ATOM 4989 N N . LEU A 1 632 ? -31.844 -35.625 9.172 1 95.69 632 LEU A N 1
ATOM 4990 C CA . LEU A 1 632 ? -32.5 -34.812 8.133 1 95.69 632 LEU A CA 1
ATOM 4991 C C . LEU A 1 632 ? -31.578 -33.688 7.695 1 95.69 632 LEU A C 1
ATOM 4993 O O . LEU A 1 632 ? -30.781 -33.156 8.492 1 95.69 632 LEU A O 1
ATOM 4997 N N . THR A 1 633 ? -31.641 -33.406 6.375 1 97 633 THR A N 1
ATOM 4998 C CA . THR A 1 633 ? -30.906 -32.25 5.863 1 97 633 THR A CA 1
ATOM 4999 C C . THR A 1 633 ? -31.859 -31.219 5.273 1 97 633 THR A C 1
ATOM 5001 O O . THR A 1 633 ? -32.781 -31.562 4.512 1 97 633 THR A O 1
ATOM 5004 N N . ARG A 1 634 ? -31.734 -29.984 5.703 1 96.75 634 ARG A N 1
ATOM 5005 C CA . ARG A 1 634 ? -32.469 -28.844 5.145 1 96.75 634 ARG A CA 1
ATOM 5006 C C . ARG A 1 634 ? -31.5 -27.781 4.605 1 96.75 634 ARG A C 1
ATOM 5008 O O . ARG A 1 634 ? -30.359 -27.688 5.078 1 96.75 634 ARG A O 1
ATOM 5015 N N . LYS A 1 635 ? -31.969 -27.125 3.584 1 96.94 635 LYS A N 1
ATOM 5016 C CA . LYS A 1 635 ? -31.125 -26.078 2.994 1 96.94 635 LYS A CA 1
ATOM 5017 C C . LYS A 1 635 ? -31.828 -24.719 3.025 1 96.94 635 LYS A C 1
ATOM 5019 O O . LYS A 1 635 ? -33.031 -24.641 2.795 1 96.94 635 LYS A O 1
ATOM 5024 N N . ILE A 1 636 ? -31.125 -23.703 3.422 1 97.5 636 ILE A N 1
ATOM 5025 C CA . ILE A 1 636 ? -31.531 -22.312 3.287 1 97.5 636 ILE A CA 1
ATOM 5026 C C . ILE A 1 636 ? -30.766 -21.656 2.129 1 97.5 636 ILE A C 1
ATOM 5028 O O . ILE A 1 636 ? -29.547 -21.5 2.191 1 97.5 636 ILE A O 1
ATOM 5032 N N . PRO A 1 637 ? -31.469 -21.297 1.092 1 96.25 637 PRO A N 1
ATOM 5033 C CA . PRO A 1 637 ? -30.797 -20.703 -0.063 1 96.25 637 PRO A CA 1
ATOM 5034 C C . PRO A 1 637 ? -30.188 -19.328 0.245 1 96.25 637 PRO A C 1
ATOM 5036 O O . PRO A 1 637 ? -30.672 -18.625 1.127 1 96.25 637 PRO A O 1
ATOM 5039 N N . VAL A 1 638 ? -29.172 -18.938 -0.507 1 95.44 638 VAL A N 1
ATOM 5040 C CA . VAL A 1 638 ? -28.469 -17.672 -0.268 1 95.44 638 VAL A CA 1
ATOM 5041 C C . VAL A 1 638 ? -29.406 -16.5 -0.515 1 95.44 638 VAL A C 1
ATOM 5043 O O . VAL A 1 638 ? -29.281 -15.445 0.116 1 95.44 638 VAL A O 1
ATOM 5046 N N . GLU A 1 639 ? -30.391 -16.656 -1.366 1 92.12 639 GLU A N 1
ATOM 5047 C CA . GLU A 1 639 ? -31.359 -15.617 -1.711 1 92.12 639 GLU A CA 1
ATOM 5048 C C . GLU A 1 639 ? -32.094 -15.109 -0.47 1 92.12 639 GLU A C 1
ATOM 5050 O O . GLU A 1 639 ? -32.469 -13.938 -0.411 1 92.12 639 GLU A O 1
ATOM 5055 N N . THR A 1 640 ? -32.219 -16 0.511 1 92.88 640 THR A N 1
ATOM 5056 C CA . THR A 1 640 ? -32.844 -15.594 1.761 1 92.88 640 THR A CA 1
ATOM 5057 C C . THR A 1 640 ? -32.094 -14.43 2.398 1 92.88 640 THR A C 1
ATOM 5059 O O . THR A 1 640 ? -32.719 -13.43 2.789 1 92.88 640 THR A O 1
ATOM 5062 N N . TRP A 1 641 ? -30.859 -14.562 2.379 1 91.81 641 TRP A N 1
ATOM 5063 C CA . TRP A 1 641 ? -30.016 -13.555 3 1 91.81 641 TRP A CA 1
ATOM 5064 C C . TRP A 1 641 ? -29.859 -12.336 2.1 1 91.81 641 TRP A C 1
ATOM 5066 O O . TRP A 1 641 ? -29.75 -11.211 2.584 1 91.81 641 TRP A O 1
ATOM 5076 N N . LEU A 1 642 ? -29.844 -12.508 0.834 1 87.69 642 LEU A N 1
ATOM 5077 C CA . LEU A 1 642 ? -29.672 -11.438 -0.135 1 87.69 642 LEU A CA 1
ATOM 5078 C C . LEU A 1 642 ? -30.891 -10.516 -0.161 1 87.69 642 LEU A C 1
ATOM 5080 O O . LEU A 1 642 ? -30.812 -9.391 -0.659 1 87.69 642 LEU A O 1
ATOM 5084 N N . LYS A 1 643 ? -31.969 -11.023 0.38 1 84.25 643 LYS A N 1
ATOM 5085 C CA . LYS A 1 643 ? -33.156 -10.203 0.474 1 84.25 643 LYS A CA 1
ATOM 5086 C C . LYS A 1 643 ? -33.188 -9.406 1.774 1 84.25 643 LYS A C 1
ATOM 5088 O O . LYS A 1 643 ? -34.156 -8.68 2.051 1 84.25 643 LYS A O 1
ATOM 5093 N N . GLY A 1 644 ? -32.156 -9.641 2.59 1 80.5 644 GLY A N 1
ATOM 5094 C CA . GLY A 1 644 ? -32 -8.797 3.768 1 80.5 644 GLY A CA 1
ATOM 5095 C C . GLY A 1 644 ? -32.344 -9.508 5.059 1 80.5 644 GLY A C 1
ATOM 5096 O O . GLY A 1 644 ? -32.281 -8.922 6.141 1 80.5 644 GLY A O 1
ATOM 5097 N N . ALA A 1 645 ? -32.688 -10.766 4.98 1 86.94 645 ALA A N 1
ATOM 5098 C CA . ALA A 1 645 ? -33.031 -11.516 6.188 1 86.94 645 ALA A CA 1
ATOM 5099 C C . ALA A 1 645 ? -31.812 -11.766 7.059 1 86.94 645 ALA A C 1
ATOM 5101 O O . ALA A 1 645 ? -30.703 -11.984 6.543 1 86.94 645 ALA A O 1
ATOM 5102 N N . THR A 1 646 ? -32.062 -11.75 8.367 1 90.56 646 THR A N 1
ATOM 5103 C CA . THR A 1 646 ? -30.984 -12.102 9.305 1 90.56 646 THR A CA 1
ATOM 5104 C C . THR A 1 646 ? -31.328 -13.391 10.047 1 90.56 646 THR A C 1
ATOM 5106 O O . THR A 1 646 ? -30.516 -13.914 10.797 1 90.56 646 THR A O 1
ATOM 5109 N N . ARG A 1 647 ? -32.562 -13.906 9.758 1 94.88 647 ARG A N 1
ATOM 5110 C CA . ARG A 1 647 ? -33.031 -15.148 10.367 1 94.88 647 ARG A CA 1
ATOM 5111 C C . ARG A 1 647 ? -33.875 -15.945 9.406 1 94.88 647 ARG A C 1
ATOM 5113 O O . ARG A 1 647 ? -34.5 -15.375 8.5 1 94.88 647 ARG A O 1
ATOM 5120 N N . ALA A 1 648 ? -33.844 -17.219 9.461 1 96.19 648 ALA A N 1
ATOM 5121 C CA . ALA A 1 648 ? -34.688 -18.141 8.727 1 96.19 648 ALA A CA 1
ATOM 5122 C C . ALA A 1 648 ? -35.219 -19.25 9.641 1 96.19 648 ALA A C 1
ATOM 5124 O O . ALA A 1 648 ? -34.469 -19.766 10.484 1 96.19 648 ALA A O 1
ATOM 5125 N N . THR A 1 649 ? -36.469 -19.516 9.5 1 96.19 649 THR A N 1
ATOM 5126 C CA . THR A 1 649 ? -37.094 -20.531 10.344 1 96.19 649 THR A CA 1
ATOM 5127 C C . THR A 1 649 ? -37.344 -21.812 9.547 1 96.19 649 THR A C 1
ATOM 5129 O O . THR A 1 649 ? -37.938 -21.766 8.477 1 96.19 649 THR A O 1
ATOM 5132 N N . LEU A 1 650 ? -36.812 -22.922 10.062 1 95.88 650 LEU A N 1
ATOM 5133 C CA . LEU A 1 650 ? -37.062 -24.25 9.492 1 95.88 650 LEU A CA 1
ATOM 5134 C C . LEU A 1 650 ? -38.094 -25 10.312 1 95.88 650 LEU A C 1
ATOM 5136 O O . LEU A 1 650 ? -37.969 -25.094 11.539 1 95.88 650 LEU A O 1
ATOM 5140 N N . SER A 1 651 ? -39.125 -25.484 9.609 1 93.19 651 SER A N 1
ATOM 5141 C CA . SER A 1 651 ? -40.125 -26.312 10.266 1 93.19 651 SER A CA 1
ATOM 5142 C C . SER A 1 651 ? -39.844 -27.797 10.016 1 93.19 651 SER A C 1
ATOM 5144 O O . SER A 1 651 ? -39.781 -28.234 8.859 1 93.19 651 SER A O 1
ATOM 5146 N N . ILE A 1 652 ? -39.656 -28.516 11.062 1 91.69 652 ILE A N 1
ATOM 5147 C CA . ILE A 1 652 ? -39.406 -29.953 10.977 1 91.69 652 ILE A CA 1
ATOM 5148 C C . ILE A 1 652 ? -40.688 -30.703 11.375 1 91.69 652 ILE A C 1
ATOM 5150 O O . ILE A 1 652 ? -41 -30.828 12.562 1 91.69 652 ILE A O 1
ATOM 5154 N N . ASP A 1 653 ? -41.344 -31.219 10.32 1 87.19 653 ASP A N 1
ATOM 5155 C CA . ASP A 1 653 ? -42.562 -31.953 10.547 1 87.19 653 ASP A CA 1
ATOM 5156 C C . ASP A 1 653 ? -42.312 -33.438 10.844 1 87.19 653 ASP A C 1
ATOM 5158 O O . ASP A 1 653 ? -42.625 -34.281 10.039 1 87.19 653 ASP A O 1
ATOM 5162 N N . HIS A 1 654 ? -41.625 -33.688 11.758 1 82.19 654 HIS A N 1
ATOM 5163 C CA . HIS A 1 654 ? -41.312 -35.062 12.219 1 82.19 654 HIS A CA 1
ATOM 5164 C C . HIS A 1 654 ? -41.688 -35.219 13.695 1 82.19 654 HIS A C 1
ATOM 5166 O O . HIS A 1 654 ? -41.531 -34.281 14.484 1 82.19 654 HIS A O 1
ATOM 5172 N N . THR A 1 655 ? -42.188 -36.312 14.047 1 77.75 655 THR A N 1
ATOM 5173 C CA . THR A 1 655 ? -42.625 -36.594 15.406 1 77.75 655 THR A CA 1
ATOM 5174 C C . THR A 1 655 ? -41.406 -36.844 16.328 1 77.75 655 THR A C 1
ATOM 5176 O O . THR A 1 655 ? -41.531 -36.719 17.547 1 77.75 655 THR A O 1
ATOM 5179 N N . GLY A 1 656 ? -40.344 -37.25 15.695 1 84.44 656 GLY A N 1
ATOM 5180 C CA . GLY A 1 656 ? -39.156 -37.469 16.531 1 84.44 656 GLY A CA 1
ATOM 5181 C C . GLY A 1 656 ? -38.594 -36.219 17.141 1 84.44 656 GLY A C 1
ATOM 5182 O O . GLY A 1 656 ? -38.656 -35.156 16.531 1 84.44 656 GLY A O 1
ATOM 5183 N N . GLU A 1 657 ? -38.031 -36.344 18.328 1 90.38 657 GLU A N 1
ATOM 5184 C CA . GLU A 1 657 ? -37.438 -35.219 19.047 1 90.38 657 GLU A CA 1
ATOM 5185 C C . GLU A 1 657 ? -36.094 -34.844 18.422 1 90.38 657 GLU A C 1
ATOM 5187 O O 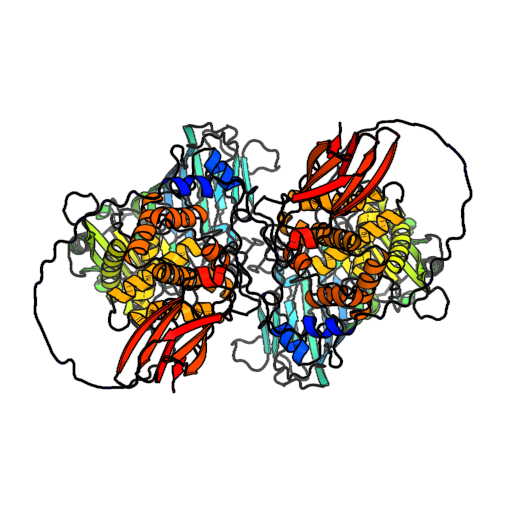. GLU A 1 657 ? -35.25 -35.719 18.156 1 90.38 657 GLU A O 1
ATOM 5192 N N . VAL A 1 658 ? -35.906 -33.531 18.125 1 95.31 658 VAL A N 1
ATOM 5193 C CA . VAL A 1 658 ? -34.625 -33.062 17.609 1 95.31 658 VAL A CA 1
ATOM 5194 C C . VAL A 1 658 ? -33.594 -33.062 18.734 1 95.31 658 VAL A C 1
ATOM 5196 O O . VAL A 1 658 ? -33.812 -32.5 19.812 1 95.31 658 VAL A O 1
ATOM 5199 N N . THR A 1 659 ? -32.406 -33.688 18.516 1 95.81 659 THR A N 1
ATOM 5200 C CA . THR A 1 659 ? -31.391 -33.781 19.562 1 95.81 659 THR A CA 1
ATOM 5201 C C . THR A 1 659 ? -30.141 -33 19.172 1 95.81 659 THR A C 1
ATOM 5203 O O . THR A 1 659 ? -29.344 -32.625 20.031 1 95.81 659 THR A O 1
ATOM 5206 N N . ASN A 1 660 ? -29.953 -32.844 17.906 1 97.25 660 ASN A N 1
ATOM 5207 C CA . ASN A 1 660 ? -28.766 -32.156 17.422 1 97.25 660 ASN A CA 1
ATOM 5208 C C . ASN A 1 660 ? -29.062 -31.375 16.141 1 97.25 660 ASN A C 1
ATOM 5210 O O . ASN A 1 660 ? -29.828 -31.844 15.289 1 97.25 660 ASN A O 1
ATOM 5214 N N . VAL A 1 661 ? -28.594 -30.156 16.031 1 98.19 661 VAL A N 1
ATOM 5215 C CA . VAL A 1 661 ? -28.656 -29.328 14.828 1 98.19 661 VAL A CA 1
ATOM 5216 C C . VAL A 1 661 ? -27.266 -28.781 14.492 1 98.19 661 VAL A C 1
ATOM 5218 O O . VAL A 1 661 ? -26.594 -28.219 15.359 1 98.19 661 VAL A O 1
ATOM 5221 N N . VAL A 1 662 ? -26.766 -29.016 13.234 1 98.38 662 VAL A N 1
ATOM 5222 C CA . VAL A 1 662 ? -25.469 -28.516 12.828 1 98.38 662 VAL A CA 1
ATOM 5223 C C . VAL A 1 662 ? -25.578 -27.766 11.508 1 98.38 662 VAL A C 1
ATOM 5225 O O . VAL A 1 662 ? -26.109 -28.297 10.531 1 98.38 662 VAL A O 1
ATOM 5228 N N . VAL A 1 663 ? -25.141 -26.484 11.5 1 98.31 663 VAL A N 1
ATOM 5229 C CA . VAL A 1 663 ? -25.047 -25.703 10.273 1 98.31 663 VAL A CA 1
ATOM 5230 C C . VAL A 1 663 ? -23.719 -26.016 9.57 1 98.31 663 VAL A C 1
ATOM 5232 O O . VAL A 1 663 ? -22.656 -26.031 10.203 1 98.31 663 VAL A O 1
ATOM 5235 N N . ASP A 1 664 ? -23.75 -26.375 8.258 1 97.31 664 ASP A N 1
ATOM 5236 C CA . ASP A 1 664 ? -22.594 -26.656 7.406 1 97.31 664 ASP A CA 1
ATOM 5237 C C . ASP A 1 664 ? -21.766 -27.812 7.973 1 97.31 664 ASP A C 1
ATOM 5239 O O . ASP A 1 664 ? -20.578 -27.656 8.227 1 97.31 664 ASP A O 1
ATOM 5243 N N . PRO A 1 665 ? -22.359 -28.938 8.078 1 96.06 665 PRO A N 1
ATOM 5244 C CA . PRO A 1 665 ? -21.672 -30.078 8.703 1 96.06 665 PRO A CA 1
ATOM 5245 C C . PRO A 1 665 ? -20.406 -30.484 7.953 1 96.06 665 PRO A C 1
ATOM 5247 O O . PRO A 1 665 ? -19.484 -31.031 8.555 1 96.06 665 PRO A O 1
ATOM 5250 N N . GLU A 1 666 ? -20.375 -30.25 6.691 1 93.81 666 GLU A N 1
ATOM 5251 C CA . GLU A 1 666 ? -19.219 -30.625 5.891 1 93.81 666 GLU A CA 1
ATOM 5252 C C . GLU A 1 666 ? -18.156 -29.531 5.895 1 93.81 666 GLU A C 1
ATOM 5254 O O . GLU A 1 666 ? -17.078 -29.688 5.301 1 93.81 666 GLU A O 1
ATOM 5259 N N . ARG A 1 667 ? -18.438 -28.359 6.469 1 94.25 667 ARG A N 1
ATOM 5260 C CA . ARG A 1 667 ? -17.516 -27.234 6.613 1 94.25 667 ARG A CA 1
ATOM 5261 C C . ARG A 1 667 ? -17.062 -26.719 5.254 1 94.25 667 ARG A C 1
ATOM 5263 O O . ARG A 1 667 ? -15.859 -26.562 5.012 1 94.25 667 ARG A O 1
ATOM 5270 N N . LYS A 1 668 ? -17.984 -26.453 4.438 1 95.12 668 LYS A N 1
ATOM 5271 C CA . LYS A 1 668 ? -17.719 -26 3.076 1 95.12 668 LYS A CA 1
ATOM 5272 C C . LYS A 1 668 ? -17.375 -24.516 3.053 1 95.12 668 LYS A C 1
ATOM 5274 O O . LYS A 1 668 ? -16.812 -24.016 2.072 1 95.12 668 LYS A O 1
ATOM 5279 N N . PHE A 1 669 ? -17.703 -23.781 4.137 1 97.31 669 PHE A N 1
ATOM 5280 C CA . PHE A 1 669 ? -17.562 -22.328 4.137 1 97.31 669 PHE A CA 1
ATOM 5281 C C . PHE A 1 669 ? -16.766 -21.859 5.355 1 97.31 669 PHE A C 1
ATOM 5283 O O . PHE A 1 669 ? -16.828 -22.5 6.414 1 97.31 669 PHE A O 1
ATOM 5290 N N . PRO A 1 670 ? -15.977 -20.781 5.23 1 96.62 670 PRO A N 1
ATOM 5291 C CA . PRO A 1 670 ? -15.156 -20.281 6.336 1 96.62 670 PRO A CA 1
ATOM 5292 C C . PRO A 1 670 ? -15.945 -19.438 7.324 1 96.62 670 PRO A C 1
ATOM 5294 O O . PRO A 1 670 ? -15.734 -18.219 7.406 1 96.62 670 PRO A O 1
ATOM 5297 N N . ASP A 1 671 ? -16.75 -20.109 8.141 1 97 671 ASP A N 1
ATOM 5298 C CA . ASP A 1 671 ? -17.516 -19.438 9.188 1 97 671 ASP A CA 1
ATOM 5299 C C . ASP A 1 671 ? -16.609 -18.938 10.305 1 97 671 ASP A C 1
ATOM 5301 O O . ASP A 1 671 ? -15.812 -19.703 10.844 1 97 671 ASP A O 1
ATOM 5305 N N . ALA A 1 672 ? -16.766 -17.703 10.641 1 94.44 672 ALA A N 1
ATOM 5306 C CA . ALA A 1 672 ? -15.828 -17.031 11.539 1 94.44 672 ALA A CA 1
ATOM 5307 C C . ALA A 1 672 ? -16.031 -17.5 12.984 1 94.44 672 ALA A C 1
ATOM 5309 O O . ALA A 1 672 ? -15.148 -17.328 13.828 1 94.44 672 ALA A O 1
ATOM 5310 N N . ASN A 1 673 ? -17.203 -18.047 13.312 1 94.75 673 ASN A N 1
ATOM 5311 C CA . ASN A 1 673 ? -17.516 -18.531 14.656 1 94.75 673 ASN A CA 1
ATOM 5312 C C . ASN A 1 673 ? -18.203 -19.891 14.609 1 94.75 673 ASN A C 1
ATOM 5314 O O . ASN A 1 673 ? -19.422 -19.984 14.734 1 94.75 673 ASN A O 1
ATOM 5318 N N . ARG A 1 674 ? -17.438 -20.906 14.594 1 94.25 674 ARG A N 1
ATOM 5319 C CA . ARG A 1 674 ? -17.984 -22.25 14.43 1 94.25 674 ARG A CA 1
ATOM 5320 C C . ARG A 1 674 ? -18.625 -22.75 15.727 1 94.25 674 ARG A C 1
ATOM 5322 O O . ARG A 1 674 ? -19.375 -23.719 15.711 1 94.25 674 ARG A O 1
ATOM 5329 N N . THR A 1 675 ? -18.438 -22.078 16.812 1 95 675 THR A N 1
ATOM 5330 C CA . THR A 1 675 ? -18.969 -22.531 18.094 1 95 675 THR A CA 1
ATOM 5331 C C . THR A 1 675 ? -20.484 -22.375 18.125 1 95 675 THR A C 1
ATOM 5333 O O . THR A 1 675 ? -21.172 -23.047 18.906 1 95 675 THR A O 1
ATOM 5336 N N . ASN A 1 676 ? -20.984 -21.484 17.266 1 97.06 676 ASN A N 1
ATOM 5337 C CA . ASN A 1 676 ? -22.422 -21.281 17.297 1 97.06 676 ASN A CA 1
ATOM 5338 C C . ASN A 1 676 ? -23.109 -21.953 16.125 1 97.06 676 ASN A C 1
ATOM 5340 O O . ASN A 1 676 ? -24.297 -21.719 15.867 1 97.06 676 ASN A O 1
ATOM 5344 N N . ASN A 1 677 ? -22.375 -22.859 15.445 1 97.69 677 ASN A N 1
ATOM 5345 C CA . ASN A 1 677 ? -22.953 -23.578 14.32 1 97.69 677 ASN A CA 1
ATOM 5346 C C . ASN A 1 677 ? -23.734 -24.812 14.781 1 97.69 677 ASN A C 1
ATOM 5348 O O . ASN A 1 677 ? -24.328 -25.516 13.961 1 97.69 677 ASN A O 1
ATOM 5352 N N . SER A 1 678 ? -23.703 -25.047 16.078 1 97.31 678 SER A N 1
ATOM 5353 C CA . SER A 1 678 ? -24.312 -26.281 16.531 1 97.31 678 SER A CA 1
ATOM 5354 C C . SER A 1 678 ? -25.156 -26.062 17.781 1 97.31 678 SER A C 1
ATOM 5356 O O . SER A 1 678 ? -24.938 -25.094 18.516 1 97.31 678 SER A O 1
ATOM 5358 N N . TRP A 1 679 ? -26.156 -26.875 17.906 1 97.25 679 TRP A N 1
ATOM 5359 C CA . TRP A 1 679 ? -27.047 -26.969 19.062 1 97.25 679 TRP A CA 1
ATOM 5360 C C . TRP A 1 679 ? -27.281 -28.422 19.469 1 97.25 679 TRP A C 1
ATOM 5362 O O . TRP A 1 679 ? -27.453 -29.281 18.609 1 97.25 679 TRP A O 1
ATOM 5372 N N . GLU A 1 680 ? -27.141 -28.703 20.688 1 95.44 680 GLU A N 1
ATOM 5373 C CA . GLU A 1 680 ? -27.422 -30.016 21.25 1 95.44 680 GLU A CA 1
ATOM 5374 C C . GLU A 1 680 ? -28.375 -29.922 22.438 1 95.44 680 GLU A C 1
ATOM 5376 O O . GLU A 1 680 ? -28.281 -29 23.25 1 95.44 680 GLU A O 1
ATOM 5381 N N . LYS A 1 681 ? -29.281 -30.828 22.406 1 90.12 681 LYS A N 1
ATOM 5382 C CA . LYS A 1 681 ? -30.203 -30.859 23.531 1 90.12 681 LYS A CA 1
ATOM 5383 C C . LYS A 1 681 ? -29.5 -31.328 24.812 1 90.12 681 LYS A C 1
ATOM 5385 O O . LYS A 1 681 ? -28.75 -32.312 24.797 1 90.12 681 LYS A O 1
ATOM 5390 N N . MET B 1 1 ? 7.543 -16.594 1.495 1 21.84 1 MET B N 1
ATOM 5391 C CA . MET B 1 1 ? 8.586 -17.578 1.732 1 21.84 1 MET B CA 1
ATOM 5392 C C . MET B 1 1 ? 8.438 -18.203 3.119 1 21.84 1 MET B C 1
ATOM 5394 O O . MET B 1 1 ? 9.336 -18.906 3.588 1 21.84 1 MET B O 1
ATOM 5398 N N . SER B 1 2 ? 7.441 -17.703 3.912 1 21.06 2 SER B N 1
ATOM 5399 C CA . SER B 1 2 ? 7.418 -17.891 5.359 1 21.06 2 SER B CA 1
ATOM 5400 C C . SER B 1 2 ? 7.027 -19.328 5.715 1 21.06 2 SER B C 1
ATOM 5402 O O . SER B 1 2 ? 5.926 -19.766 5.395 1 21.06 2 SER B O 1
ATOM 5404 N N . LEU B 1 3 ? 8.094 -20.078 6.008 1 22.3 3 LEU B N 1
ATOM 5405 C CA . LEU B 1 3 ? 8.305 -21.344 6.684 1 22.3 3 LEU B CA 1
ATOM 5406 C C . LEU B 1 3 ? 7.621 -21.359 8.047 1 22.3 3 LEU B C 1
ATOM 5408 O O . LEU B 1 3 ? 8.117 -20.75 9 1 22.3 3 LEU B O 1
ATOM 5412 N N . PHE B 1 4 ? 6.332 -21.031 8.328 1 20.97 4 PHE B N 1
ATOM 5413 C CA . PHE B 1 4 ? 5.953 -21.188 9.727 1 20.97 4 PHE B CA 1
ATOM 5414 C C . PHE B 1 4 ? 6.273 -22.594 10.227 1 20.97 4 PHE B C 1
ATOM 5416 O O . PHE B 1 4 ? 5.879 -23.578 9.602 1 20.97 4 PHE B O 1
ATOM 5423 N N . PRO B 1 5 ? 7.16 -22.703 11.234 1 18.81 5 PRO B N 1
ATOM 5424 C CA . PRO B 1 5 ? 7.777 -23.859 11.898 1 18.81 5 PRO B CA 1
ATOM 5425 C C . PRO B 1 5 ? 6.75 -24.812 12.492 1 18.81 5 PRO B C 1
ATOM 5427 O O . PRO B 1 5 ? 5.562 -24.5 12.562 1 18.81 5 PRO B O 1
ATOM 5430 N N . GLN B 1 6 ? 7.211 -25.562 13.648 1 16.52 6 GLN B N 1
ATOM 5431 C CA . GLN B 1 6 ? 7.273 -26.906 14.203 1 16.52 6 GLN B CA 1
ATOM 5432 C C . GLN B 1 6 ? 6.148 -27.141 15.203 1 16.52 6 GLN B C 1
ATOM 5434 O O . GLN B 1 6 ? 6.367 -27.094 16.406 1 16.52 6 GLN B O 1
ATOM 5439 N N . LEU B 1 7 ? 4.945 -26.562 15.258 1 16.83 7 LEU B N 1
ATOM 5440 C CA . LEU B 1 7 ? 4.355 -26.969 16.531 1 16.83 7 LEU B CA 1
ATOM 5441 C C . LEU B 1 7 ? 4.262 -28.484 16.641 1 16.83 7 LEU B C 1
ATOM 5443 O O . LEU B 1 7 ? 3.893 -29.156 15.672 1 16.83 7 LEU B O 1
ATOM 5447 N N . SER B 1 8 ? 4.559 -29.109 17.812 1 15.47 8 SER B N 1
ATOM 5448 C CA . SER B 1 8 ? 4.914 -30.406 18.391 1 15.47 8 SER B CA 1
ATOM 5449 C C . SER B 1 8 ? 3.732 -31.359 18.359 1 15.47 8 SER B C 1
ATOM 5451 O O . SER B 1 8 ? 3.852 -32.5 17.859 1 15.47 8 SER B O 1
ATOM 5453 N N . LYS B 1 9 ? 3.086 -31.625 19.609 1 16.17 9 LYS B N 1
ATOM 5454 C CA . LYS B 1 9 ? 3.08 -32.938 20.266 1 16.17 9 LYS B CA 1
ATOM 5455 C C . LYS B 1 9 ? 2.016 -33.844 19.656 1 16.17 9 LYS B C 1
ATOM 5457 O O . LYS B 1 9 ? 2.311 -34.969 19.266 1 16.17 9 LYS B O 1
ATOM 5462 N N . THR B 1 10 ? 0.779 -34.125 20.453 1 15.69 10 THR B N 1
ATOM 5463 C CA . THR B 1 10 ? 0.47 -35.344 21.203 1 15.69 10 THR B CA 1
ATOM 5464 C C . THR B 1 10 ? -0.41 -36.281 20.359 1 15.69 10 THR B C 1
ATOM 5466 O O . THR B 1 10 ? -1.125 -35.812 19.469 1 15.69 10 THR B O 1
ATOM 5469 N N . ALA B 1 11 ? -0.706 -37.562 20.953 1 15.49 11 ALA B N 1
ATOM 5470 C CA . ALA B 1 11 ? -0.746 -39 20.719 1 15.49 11 ALA B CA 1
ATOM 5471 C C . ALA B 1 11 ? -2.141 -39.469 20.297 1 15.49 11 ALA B C 1
ATOM 5473 O O . ALA B 1 11 ? -2.287 -40.281 19.375 1 15.49 11 ALA B O 1
ATOM 5474 N N . SER B 1 12 ? -3.275 -39.094 21.047 1 15.14 12 SER B N 1
ATOM 5475 C CA . SER B 1 12 ? -3.889 -40.281 21.609 1 15.14 12 SER B CA 1
ATOM 5476 C C . SER B 1 12 ? -4.645 -41.062 20.531 1 15.14 12 SER B C 1
ATOM 5478 O O . SER B 1 12 ? -5.031 -40.5 19.5 1 15.14 12 SER B O 1
ATOM 5480 N N . LEU B 1 13 ? -5.344 -42.156 21 1 14.97 13 LEU B N 1
ATOM 5481 C CA . LEU B 1 13 ? -5.52 -43.594 20.734 1 14.97 13 LEU B CA 1
ATOM 5482 C C . LEU B 1 13 ? -6.707 -43.844 19.797 1 14.97 13 LEU B C 1
ATOM 5484 O O . LEU B 1 13 ? -6.598 -44.594 18.828 1 14.97 13 LEU B O 1
ATOM 5488 N N . LEU B 1 14 ? -8 -43.469 20.203 1 15.18 14 LEU B N 1
ATOM 5489 C CA . LEU B 1 14 ? -8.828 -44.656 20.438 1 15.18 14 LEU B CA 1
ATOM 5490 C C . LEU B 1 14 ? -9.43 -45.156 19.125 1 15.18 14 LEU B C 1
ATOM 5492 O O . LEU B 1 14 ? -9.68 -44.375 18.203 1 15.18 14 LEU B O 1
ATOM 5496 N N . LEU B 1 15 ? -9.789 -46.438 19.109 1 14.97 15 LEU B N 1
ATOM 5497 C CA . LEU B 1 15 ? -9.922 -47.656 18.297 1 14.97 15 LEU B CA 1
ATOM 5498 C C . LEU B 1 15 ? -11.227 -47.625 17.5 1 14.97 15 LEU B C 1
ATOM 5500 O O . LEU B 1 15 ? -11.25 -48.031 16.344 1 14.97 15 LEU B O 1
ATOM 5504 N N . PHE B 1 16 ? -12.398 -47.062 18.031 1 15.02 16 PHE B N 1
ATOM 5505 C CA . PHE B 1 16 ? -13.383 -48.156 18.094 1 15.02 16 PHE B CA 1
ATOM 5506 C C . PHE B 1 16 ? -13.922 -48.469 16.703 1 15.02 16 PHE B C 1
ATOM 5508 O O . PHE B 1 16 ? -13.859 -47.625 15.805 1 15.02 16 PHE B O 1
ATOM 5515 N N . ALA B 1 17 ? -15.062 -49.312 16.672 1 14.98 17 ALA B N 1
ATOM 5516 C CA . ALA B 1 17 ? -15.516 -50.594 16.156 1 14.98 17 ALA B CA 1
ATOM 5517 C C . ALA B 1 17 ? -16.25 -50.438 14.836 1 14.98 17 ALA B C 1
ATOM 5519 O O . ALA B 1 17 ? -15.898 -51.094 13.844 1 14.98 17 ALA B O 1
ATOM 5520 N N . ALA B 1 18 ? -17.609 -50.594 14.875 1 15.36 18 ALA B N 1
ATOM 5521 C CA . ALA B 1 18 ? -18.297 -51.781 14.383 1 15.36 18 ALA B CA 1
ATOM 5522 C C . ALA B 1 18 ? -18.859 -51.562 12.984 1 15.36 18 ALA B C 1
ATOM 5524 O O . ALA B 1 18 ? -19.156 -50.406 12.609 1 15.36 18 ALA B O 1
ATOM 5525 N N . LEU B 1 19 ? -19.141 -52.625 12.227 1 15.19 19 LEU B N 1
ATOM 5526 C CA . LEU B 1 19 ? -19.25 -53.219 10.898 1 15.19 19 LEU B CA 1
ATOM 5527 C C . LEU B 1 19 ? -20.594 -52.906 10.266 1 15.19 19 LEU B C 1
ATOM 5529 O O . LEU B 1 19 ? -20.781 -53.094 9.062 1 15.19 19 LEU B O 1
ATOM 5533 N N . LEU B 1 20 ? -21.688 -52.438 11.023 1 15.23 20 LEU B N 1
ATOM 5534 C CA . LEU B 1 20 ? -22.781 -53.344 10.703 1 15.23 20 LEU B CA 1
ATOM 5535 C C . LEU B 1 20 ? -23.219 -53.156 9.25 1 15.23 20 LEU B C 1
ATOM 5537 O O . LEU B 1 20 ? -22.984 -52.125 8.648 1 15.23 20 LEU B O 1
ATOM 5541 N N . ALA B 1 21 ? -24.578 -53.531 8.969 1 15.5 21 ALA B N 1
ATOM 5542 C CA . ALA B 1 21 ? -25.297 -54.531 8.188 1 15.5 21 ALA B CA 1
ATOM 5543 C C . ALA B 1 21 ? -25.797 -53.938 6.867 1 15.5 21 ALA B C 1
ATOM 5545 O O . ALA B 1 21 ? -25.812 -52.719 6.695 1 15.5 21 ALA B O 1
ATOM 5546 N N . PHE B 1 22 ? -27.062 -54.344 6.527 1 15.37 22 PHE B N 1
ATOM 5547 C CA . PHE B 1 22 ? -27.578 -55.188 5.461 1 15.37 22 PHE B CA 1
ATOM 5548 C C . PHE B 1 22 ? -28.125 -54.344 4.316 1 15.37 22 PHE B C 1
ATOM 5550 O O . PHE B 1 22 ? -27.75 -54.562 3.158 1 15.37 22 PHE B O 1
ATOM 5557 N N . SER B 1 23 ? -29.422 -53.906 4.43 1 15.34 23 SER B N 1
ATOM 5558 C CA . SER B 1 23 ? -30.422 -54.594 3.621 1 15.34 23 SER B CA 1
ATOM 5559 C C . SER B 1 23 ? -30.656 -53.875 2.297 1 15.34 23 SER B C 1
ATOM 5561 O O . SER B 1 23 ? -30.219 -52.719 2.117 1 15.34 23 SER B O 1
ATOM 5563 N N . GLY B 1 24 ? -31.953 -53.688 2.035 1 15.64 24 GLY B N 1
ATOM 5564 C CA . GLY B 1 24 ? -32.812 -54.219 0.987 1 15.64 24 GLY B CA 1
ATOM 5565 C C . GLY B 1 24 ? -32.906 -53.312 -0.227 1 15.64 24 GLY B C 1
ATOM 5566 O O . GLY B 1 24 ? -32.438 -52.156 -0.202 1 15.64 24 GLY B O 1
ATOM 5567 N N . CYS B 1 25 ? -34.156 -53.25 -0.802 1 15.8 25 CYS B N 1
ATOM 5568 C CA . CYS B 1 25 ? -34.688 -53.625 -2.102 1 15.8 25 CYS B CA 1
ATOM 5569 C C . CYS B 1 25 ? -34.812 -52.438 -3.018 1 15.8 25 CYS B C 1
ATOM 5571 O O . CYS B 1 25 ? -34.469 -52.5 -4.203 1 15.8 25 CYS B O 1
ATOM 5573 N N . ALA B 1 26 ? -35.625 -51.438 -2.541 1 15.95 26 ALA B N 1
ATOM 5574 C CA . ALA B 1 26 ? -36.875 -51.375 -3.334 1 15.95 26 ALA B CA 1
ATOM 5575 C C . ALA B 1 26 ? -36.625 -50.656 -4.656 1 15.95 26 ALA B C 1
ATOM 5577 O O . ALA B 1 26 ? -35.625 -49.938 -4.812 1 15.95 26 ALA B O 1
ATOM 5578 N N . GLY B 1 27 ? -37.75 -50.062 -5.156 1 17.17 27 GLY B N 1
ATOM 5579 C CA . GLY B 1 27 ? -38.562 -50.031 -6.344 1 17.17 27 GLY B CA 1
ATOM 5580 C C . GLY B 1 27 ? -38.188 -48.906 -7.297 1 17.17 27 GLY B C 1
ATOM 5581 O O . GLY B 1 27 ? -37.5 -47.969 -6.91 1 17.17 27 GLY B O 1
ATOM 5582 N N . SER B 1 28 ? -38.594 -49.125 -8.516 1 17.5 28 SER B N 1
ATOM 5583 C CA . SER B 1 28 ? -38.281 -48.75 -9.898 1 17.5 28 SER B CA 1
ATOM 5584 C C . SER B 1 28 ? -38.75 -47.344 -10.211 1 17.5 28 SER B C 1
ATOM 5586 O O . SER B 1 28 ? -38.656 -46.875 -11.359 1 17.5 28 SER B O 1
ATOM 5588 N N . GLN B 1 29 ? -38.75 -46.344 -9.219 1 16.91 29 GLN B N 1
ATOM 5589 C CA . GLN B 1 29 ? -39.656 -45.312 -9.688 1 16.91 29 GLN B CA 1
ATOM 5590 C C . GLN B 1 29 ? -39.125 -44.656 -10.961 1 16.91 29 GLN B C 1
ATOM 5592 O O . GLN B 1 29 ? -37.938 -44.344 -11.055 1 16.91 29 GLN B O 1
ATOM 5597 N N . GLN B 1 30 ? -39.938 -44.781 -11.977 1 17.17 30 GLN B N 1
ATOM 5598 C CA . GLN B 1 30 ? -39.875 -44.406 -13.375 1 17.17 30 GLN B CA 1
ATOM 5599 C C . GLN B 1 30 ? -39.781 -42.906 -13.531 1 17.17 30 GLN B C 1
ATOM 5601 O O . GLN B 1 30 ? -40.781 -42.188 -13.383 1 17.17 30 GLN B O 1
ATOM 5606 N N . ALA B 1 31 ? -39.062 -42.156 -12.734 1 18.19 31 ALA B N 1
ATOM 5607 C CA . ALA B 1 31 ? -39.438 -40.75 -12.914 1 18.19 31 ALA B CA 1
ATOM 5608 C C . ALA B 1 31 ? -39.25 -40.312 -14.367 1 18.19 31 ALA B C 1
ATOM 5610 O O . ALA B 1 31 ? -38.219 -40.594 -14.969 1 18.19 31 ALA B O 1
ATOM 5611 N N . THR B 1 32 ? -40.375 -39.938 -14.961 1 19.5 32 THR B N 1
ATOM 5612 C CA . THR B 1 32 ? -40.656 -39.375 -16.281 1 19.5 32 THR B CA 1
ATOM 5613 C C . THR B 1 32 ? -39.812 -38.125 -16.516 1 19.5 32 THR B C 1
ATOM 5615 O O . THR B 1 32 ? -39.562 -37.344 -15.586 1 19.5 32 THR B O 1
ATOM 5618 N N . THR B 1 33 ? -39 -38.125 -17.594 1 19.34 33 THR B N 1
ATOM 5619 C CA . THR B 1 33 ? -37.938 -37.25 -18.109 1 19.34 33 THR B CA 1
ATOM 5620 C C . THR B 1 33 ? -38.5 -35.906 -18.547 1 19.34 33 THR B C 1
ATOM 5622 O O . THR B 1 33 ? -37.875 -35.156 -19.266 1 19.34 33 THR B O 1
ATOM 5625 N N . ASP B 1 34 ? -39.438 -35.25 -17.703 1 20.42 34 ASP B N 1
ATOM 5626 C CA . ASP B 1 34 ? -39.969 -34.062 -18.344 1 20.42 34 ASP B CA 1
ATOM 5627 C C . ASP B 1 34 ? -38.844 -33.125 -18.75 1 20.42 34 ASP B C 1
ATOM 5629 O O . ASP B 1 34 ? -37.906 -32.875 -17.984 1 20.42 34 ASP B O 1
ATOM 5633 N N . GLU B 1 35 ? -38.75 -32.719 -20.062 1 21.8 35 GLU B N 1
ATOM 5634 C CA . GLU B 1 35 ? -37.812 -31.953 -20.891 1 21.8 35 GLU B CA 1
ATOM 5635 C C . GLU B 1 35 ? -37.812 -30.484 -20.469 1 21.8 35 GLU B C 1
ATOM 5637 O O . GLU B 1 35 ? -38.781 -29.75 -20.75 1 21.8 35 GLU B O 1
ATOM 5642 N N . GLN B 1 36 ? -37.438 -30.109 -19.219 1 23.91 36 GLN B N 1
ATOM 5643 C CA . GLN B 1 36 ? -37.562 -28.703 -18.859 1 23.91 36 GLN B CA 1
ATOM 5644 C C . GLN B 1 36 ? -36.719 -27.844 -19.781 1 23.91 36 GLN B C 1
ATOM 5646 O O . GLN B 1 36 ? -35.531 -28.109 -19.984 1 23.91 36 GLN B O 1
ATOM 5651 N N . GLN B 1 37 ? -37.375 -27 -20.672 1 27.3 37 GLN B N 1
ATOM 5652 C CA . GLN B 1 37 ? -36.969 -25.969 -21.594 1 27.3 37 GLN B CA 1
ATOM 5653 C C . GLN B 1 37 ? -36 -24.984 -20.938 1 27.3 37 GLN B C 1
ATOM 5655 O O . GLN B 1 37 ? -36.281 -24.438 -19.875 1 27.3 37 GLN B O 1
ATOM 5660 N N . ALA B 1 38 ? -34.781 -24.75 -21.531 1 31.22 38 ALA B N 1
ATOM 5661 C CA . ALA B 1 38 ? -33.531 -24.156 -21.016 1 31.22 38 ALA B CA 1
ATOM 5662 C C . ALA B 1 38 ? -33.656 -22.641 -20.922 1 31.22 38 ALA B C 1
ATOM 5664 O O . ALA B 1 38 ? -33.969 -21.969 -21.906 1 31.22 38 ALA B O 1
ATOM 5665 N N . PRO B 1 39 ? -34 -22.047 -19.688 1 32.62 39 PRO B N 1
ATOM 5666 C CA . PRO B 1 39 ? -34.125 -20.594 -19.578 1 32.62 39 PRO B CA 1
ATOM 5667 C C . PRO B 1 39 ? -32.938 -19.828 -20.109 1 32.62 39 PRO B C 1
ATOM 5669 O O . PRO B 1 39 ? -31.953 -19.641 -19.391 1 32.62 39 PRO B O 1
ATOM 5672 N N . GLY B 1 40 ? -32.5 -20.078 -21.328 1 29.78 40 GLY B N 1
ATOM 5673 C CA . GLY B 1 40 ? -31.328 -19.484 -21.938 1 29.78 40 GLY B CA 1
ATOM 5674 C C . GLY B 1 40 ? -31.406 -17.969 -22.047 1 29.78 40 GLY B C 1
ATOM 5675 O O . GLY B 1 40 ? -30.391 -17.297 -22.25 1 29.78 40 GLY B O 1
ATOM 5676 N N . SER B 1 41 ? -32.562 -17.359 -22.328 1 32.47 41 SER B N 1
ATOM 5677 C CA . SER B 1 41 ? -32.656 -16.031 -22.938 1 32.47 41 SER B CA 1
ATOM 5678 C C . SER B 1 41 ? -32.375 -14.945 -21.891 1 32.47 41 SER B C 1
ATOM 5680 O O . SER B 1 41 ? -31.906 -13.852 -22.234 1 32.47 41 SER B O 1
ATOM 5682 N N . GLU B 1 42 ? -32.812 -15.25 -20.703 1 31.06 42 GLU B N 1
ATOM 5683 C CA . GLU B 1 42 ? -32.719 -14.156 -19.734 1 31.06 42 GLU B CA 1
ATOM 5684 C C . GLU B 1 42 ? -31.281 -13.883 -19.328 1 31.06 42 GLU B C 1
ATOM 5686 O O . GLU B 1 42 ? -31 -12.898 -18.641 1 31.06 42 GLU B O 1
ATOM 5691 N N . LYS B 1 43 ? -30.391 -14.719 -19.688 1 32.88 43 LYS B N 1
ATOM 5692 C CA . LYS B 1 43 ? -29 -14.625 -19.25 1 32.88 43 LYS B CA 1
ATOM 5693 C C . LYS B 1 43 ? -28.266 -13.508 -19.984 1 32.88 43 LYS B C 1
ATOM 5695 O O . LYS B 1 43 ? -27.391 -12.844 -19.406 1 32.88 43 LYS B O 1
ATOM 5700 N N . GLU B 1 44 ? -28.469 -13.492 -21.328 1 33.03 44 GLU B N 1
ATOM 5701 C CA . GLU B 1 44 ? -27.797 -12.477 -22.125 1 33.03 44 GLU B CA 1
ATOM 5702 C C . GLU B 1 44 ? -28.219 -11.07 -21.719 1 33.03 44 GLU B C 1
ATOM 5704 O O . GLU B 1 44 ? -27.438 -10.133 -21.812 1 33.03 44 GLU B O 1
ATOM 5709 N N . GLU B 1 45 ? -29.453 -10.891 -21.312 1 32.72 45 GLU B N 1
ATOM 5710 C CA . GLU B 1 45 ? -29.953 -9.562 -21 1 32.72 45 GLU B CA 1
ATOM 5711 C C . GLU B 1 45 ? -29.344 -9.023 -19.703 1 32.72 45 GLU B C 1
ATOM 5713 O O . GLU B 1 45 ? -29.047 -7.832 -19.609 1 32.72 45 GLU B O 1
ATOM 5718 N N . ARG B 1 46 ? -29.172 -9.844 -18.672 1 35.31 46 ARG B N 1
ATOM 5719 C CA . ARG B 1 46 ? -28.672 -9.328 -17.406 1 35.31 46 ARG B CA 1
ATOM 5720 C C . ARG B 1 46 ? -27.172 -9.039 -17.469 1 35.31 46 ARG B C 1
ATOM 5722 O O . ARG B 1 46 ? -26.656 -8.211 -16.719 1 35.31 46 ARG B O 1
ATOM 5729 N N . LEU B 1 47 ? -26.516 -9.883 -18.109 1 36.88 47 LEU B N 1
ATOM 5730 C CA . LEU B 1 47 ? -25.078 -9.633 -18.281 1 36.88 47 LEU B CA 1
ATOM 5731 C C . LEU B 1 47 ? -24.844 -8.391 -19.125 1 36.88 47 LEU B C 1
ATOM 5733 O O . LEU B 1 47 ? -23.719 -7.895 -19.203 1 36.88 47 LEU B O 1
ATOM 5737 N N . SER B 1 48 ? -25.781 -8.023 -20.031 1 33.62 48 SER B N 1
ATOM 5738 C CA . SER B 1 48 ? -25.75 -6.832 -20.875 1 33.62 48 SER B CA 1
ATOM 5739 C C . SER B 1 48 ? -26.25 -5.605 -20.109 1 33.62 48 SER B C 1
ATOM 5741 O O . SER B 1 48 ? -26.484 -4.559 -20.719 1 33.62 48 SER B O 1
ATOM 5743 N N . THR B 1 49 ? -26.797 -5.668 -19.031 1 33.22 49 THR B N 1
ATOM 5744 C CA . THR B 1 49 ? -27.281 -4.418 -18.469 1 33.22 49 THR B CA 1
ATOM 5745 C C . THR B 1 49 ? -26.125 -3.504 -18.094 1 33.22 49 THR B C 1
ATOM 5747 O O . THR B 1 49 ? -25.25 -3.889 -17.312 1 33.22 49 THR B O 1
ATOM 5750 N N . ARG B 1 50 ? -26 -2.465 -18.781 1 36.59 50 ARG B N 1
ATOM 5751 C CA . ARG B 1 50 ? -25.078 -1.365 -18.5 1 36.59 50 ARG B CA 1
ATOM 5752 C C . ARG B 1 50 ? -25.219 -0.876 -17.062 1 36.59 50 ARG B C 1
ATOM 5754 O O . ARG B 1 50 ? -26.297 -0.953 -16.484 1 36.59 50 ARG B O 1
ATOM 5761 N N . PRO B 1 51 ? -24.141 -0.4 -16.406 1 37.47 51 PRO B N 1
ATOM 5762 C CA . PRO B 1 51 ? -24.172 0.2 -15.062 1 37.47 51 PRO B CA 1
ATOM 5763 C C . PRO B 1 51 ? -25.438 1.032 -14.836 1 37.47 51 PRO B C 1
ATOM 5765 O O . PRO B 1 51 ? -25.828 1.271 -13.688 1 37.47 51 PRO B O 1
ATOM 5768 N N . SER B 1 52 ? -26.109 1.484 -15.812 1 37.03 52 SER B N 1
ATOM 5769 C CA . SER B 1 52 ? -27.156 2.48 -15.695 1 37.03 52 SER B CA 1
ATOM 5770 C C . SER B 1 52 ? -28.406 1.893 -15.023 1 37.03 52 SER B C 1
ATOM 5772 O O . SER B 1 52 ? -29.219 2.629 -14.469 1 37.03 52 SER B O 1
ATOM 5774 N N . GLU B 1 53 ? -28.75 0.689 -15.281 1 42.16 53 GLU B N 1
ATOM 5775 C CA . GLU B 1 53 ? -30.047 0.254 -14.758 1 42.16 53 GLU B CA 1
ATOM 5776 C C . GLU B 1 53 ? -29.891 -0.404 -13.383 1 42.16 53 GLU B C 1
ATOM 5778 O O . GLU B 1 53 ? -30.812 -1.066 -12.906 1 42.16 53 GLU B O 1
ATOM 5783 N N . LEU B 1 54 ? -28.781 -0.307 -12.953 1 43.72 54 LEU B N 1
ATOM 5784 C CA . LEU B 1 54 ? -28.547 -1.027 -11.703 1 43.72 54 LEU B CA 1
ATOM 5785 C C . LEU B 1 54 ? -29.172 -0.292 -10.523 1 43.72 54 LEU B C 1
ATOM 5787 O O . LEU B 1 54 ? -29.219 0.939 -10.516 1 43.72 54 LEU B O 1
ATOM 5791 N N . SER B 1 55 ? -29.938 -1.012 -9.859 1 55 55 SER B N 1
ATOM 5792 C CA . SER B 1 55 ? -30.469 -0.556 -8.578 1 55 55 SER B CA 1
ATOM 5793 C C . SER B 1 55 ? -29.375 0.131 -7.746 1 55 55 SER B C 1
ATOM 5795 O O . SER B 1 55 ? -28.203 -0.245 -7.809 1 55 55 SER B O 1
ATOM 5797 N N . ARG B 1 56 ? -29.672 1.332 -7.391 1 63.22 56 ARG B N 1
ATOM 5798 C CA . ARG B 1 56 ? -28.75 2.125 -6.586 1 63.22 56 ARG B CA 1
ATOM 5799 C C . ARG B 1 56 ? -28.281 1.34 -5.367 1 63.22 56 ARG B C 1
ATOM 5801 O O . ARG B 1 56 ? -29.062 0.655 -4.715 1 63.22 56 ARG B O 1
ATOM 5808 N N . MET B 1 57 ? -27.047 1.387 -5.18 1 64.31 57 MET B N 1
ATOM 5809 C CA . MET B 1 57 ? -26.469 0.844 -3.953 1 64.31 57 MET B CA 1
ATOM 5810 C C . MET B 1 57 ? -26.859 1.692 -2.746 1 64.31 57 MET B C 1
ATOM 5812 O O . MET B 1 57 ? -26.828 2.922 -2.814 1 64.31 57 MET B O 1
ATOM 5816 N N . VAL B 1 58 ? -27.438 1.014 -1.803 1 71.06 58 VAL B N 1
ATOM 5817 C CA . VAL B 1 58 ? -27.703 1.704 -0.543 1 71.06 58 VAL B CA 1
ATOM 5818 C C . VAL B 1 58 ? -26.516 1.505 0.407 1 71.06 58 VAL B C 1
ATOM 5820 O O . VAL B 1 58 ? -26.109 0.372 0.66 1 71.06 58 VAL B O 1
ATOM 5823 N N . PRO B 1 59 ? -25.891 2.625 0.88 1 78.75 59 PRO B N 1
ATOM 5824 C CA . PRO B 1 59 ? -24.734 2.514 1.765 1 78.75 59 PRO B CA 1
ATOM 5825 C C . PRO B 1 59 ? -25.062 1.803 3.076 1 78.75 59 PRO B C 1
ATOM 5827 O O . PRO B 1 59 ? -26.094 2.08 3.697 1 78.75 59 PRO B O 1
ATOM 5830 N N . ASN B 1 60 ? -24.188 0.889 3.449 1 74.56 60 ASN B N 1
ATOM 5831 C CA . ASN B 1 60 ? -24.281 0.248 4.758 1 74.56 60 ASN B CA 1
ATOM 5832 C C . ASN B 1 60 ? -23.578 1.06 5.836 1 74.56 60 ASN B C 1
ATOM 5834 O O . ASN B 1 60 ? -22.766 1.94 5.527 1 74.56 60 ASN B O 1
ATOM 5838 N N . ALA B 1 61 ? -23.953 0.704 7.07 1 81.94 61 ALA B N 1
ATOM 5839 C CA . ALA B 1 61 ? -23.25 1.303 8.203 1 81.94 61 ALA B CA 1
ATOM 5840 C C . ALA B 1 61 ? -21.766 0.983 8.156 1 81.94 61 ALA B C 1
ATOM 5842 O O . ALA B 1 61 ? -21.344 -0.012 7.555 1 81.94 61 ALA B O 1
ATOM 5843 N N . ILE B 1 62 ? -20.969 1.822 8.805 1 87 62 ILE B N 1
ATOM 5844 C CA . ILE B 1 62 ? -19.531 1.622 8.727 1 87 62 ILE B CA 1
ATOM 5845 C C . ILE B 1 62 ? -19.047 0.858 9.961 1 87 62 ILE B C 1
ATOM 5847 O O . ILE B 1 62 ? -17.844 0.697 10.164 1 87 62 ILE B O 1
ATOM 5851 N N . THR B 1 63 ? -19.875 0.365 10.781 1 82.19 63 THR B N 1
ATOM 5852 C CA . THR B 1 63 ? -19.547 -0.283 12.039 1 82.19 63 THR B CA 1
ATOM 5853 C C . THR B 1 63 ? -18.547 -1.421 11.82 1 82.19 63 THR B C 1
ATOM 5855 O O . THR B 1 63 ? -17.625 -1.609 12.617 1 82.19 63 THR B O 1
ATOM 5858 N N . GLY B 1 64 ? -18.781 -2.146 10.789 1 77.56 64 GLY B N 1
ATOM 5859 C CA . GLY B 1 64 ? -17.906 -3.279 10.5 1 77.56 64 GLY B CA 1
ATOM 5860 C C . GLY B 1 64 ? -16.516 -2.869 10.055 1 77.56 64 GLY B C 1
ATOM 5861 O O . GLY B 1 64 ? -15.602 -3.686 10.055 1 77.56 64 GLY B O 1
ATOM 5862 N N . GLU B 1 65 ? -16.391 -1.595 9.727 1 85.25 65 GLU B N 1
ATOM 5863 C CA . GLU B 1 65 ? -15.102 -1.082 9.273 1 85.25 65 GLU B CA 1
ATOM 5864 C C . GLU B 1 65 ? -14.25 -0.612 10.445 1 85.25 65 GLU B C 1
ATOM 5866 O O . GLU B 1 65 ? -13.039 -0.413 10.305 1 85.25 65 GLU B O 1
ATOM 5871 N N . ILE B 1 66 ? -14.844 -0.42 11.57 1 89.12 66 ILE B N 1
ATOM 5872 C CA . ILE B 1 66 ? -14.156 0.111 12.742 1 89.12 66 ILE B CA 1
ATOM 5873 C C . ILE B 1 66 ? -13.383 -1.008 13.438 1 89.12 66 ILE B C 1
ATOM 5875 O O . ILE B 1 66 ? -13.953 -2.047 13.781 1 89.12 66 ILE B O 1
ATOM 5879 N N . PRO B 1 67 ? -12.102 -0.822 13.656 1 87.56 67 PRO B N 1
ATOM 5880 C CA . PRO B 1 67 ? -11.312 -1.881 14.289 1 87.56 67 PRO B CA 1
ATOM 5881 C C . PRO B 1 67 ? -11.797 -2.225 15.695 1 87.56 67 PRO B C 1
ATOM 5883 O O . PRO B 1 67 ? -12.219 -1.336 16.438 1 87.56 67 PRO B O 1
ATOM 5886 N N . GLN B 1 68 ? -11.617 -3.459 16.078 1 86.88 68 GLN B N 1
ATOM 5887 C CA . GLN B 1 68 ? -12.023 -3.93 17.391 1 86.88 68 GLN B CA 1
ATOM 5888 C C . GLN B 1 68 ? -11.281 -3.176 18.5 1 86.88 68 GLN B C 1
ATOM 5890 O O . GLN B 1 68 ? -11.836 -2.932 19.562 1 86.88 68 GLN B O 1
ATOM 5895 N N . THR B 1 69 ? -10.094 -2.75 18.234 1 92.06 69 THR B N 1
ATOM 5896 C CA . THR B 1 69 ? -9.289 -2.045 19.234 1 92.06 69 THR B CA 1
ATOM 5897 C C . THR B 1 69 ? -9.922 -0.699 19.578 1 92.06 69 THR B C 1
ATOM 5899 O O . THR B 1 69 ? -9.789 -0.223 20.703 1 92.06 69 THR B O 1
ATOM 5902 N N . PHE B 1 70 ? -10.586 -0.069 18.641 1 94.5 70 PHE B N 1
ATOM 5903 C CA . PHE B 1 70 ? -11.273 1.188 18.906 1 94.5 70 PHE B CA 1
ATOM 5904 C C . PHE B 1 70 ? -12.477 0.962 19.828 1 94.5 70 PHE B C 1
ATOM 5906 O O . PHE B 1 70 ? -12.711 1.744 20.75 1 94.5 70 PHE B O 1
ATOM 5913 N N . PHE B 1 71 ? -13.227 -0.134 19.609 1 91.56 71 PHE B N 1
ATOM 5914 C CA . PHE B 1 71 ? -14.344 -0.473 20.469 1 91.56 71 PHE B CA 1
ATOM 5915 C C . PHE B 1 71 ? -13.859 -0.831 21.875 1 91.56 71 PHE B C 1
ATOM 5917 O O . PHE B 1 71 ? -14.531 -0.527 22.859 1 91.56 71 PHE B O 1
ATOM 5924 N N . GLN B 1 72 ? -12.75 -1.484 21.859 1 94 72 GLN B N 1
ATOM 5925 C CA . GLN B 1 72 ? -12.172 -1.793 23.156 1 94 72 GLN B CA 1
ATOM 5926 C C . GLN B 1 72 ? -11.82 -0.518 23.922 1 94 72 GLN B C 1
ATOM 5928 O O . GLN B 1 72 ? -11.969 -0.461 25.156 1 94 72 GLN B O 1
ATOM 5933 N N . ALA B 1 73 ? -11.32 0.506 23.219 1 97.25 73 ALA B N 1
ATOM 5934 C CA . ALA B 1 73 ? -11.031 1.794 23.844 1 97.25 73 ALA B CA 1
ATOM 5935 C C . ALA B 1 73 ? -12.305 2.434 24.391 1 97.25 73 ALA B C 1
ATOM 5937 O O . ALA B 1 73 ? -12.281 3.059 25.453 1 97.25 73 ALA B O 1
ATOM 5938 N N . ILE B 1 74 ? -13.414 2.297 23.688 1 96.38 74 ILE B N 1
ATOM 5939 C CA . ILE B 1 74 ? -14.703 2.783 24.156 1 96.38 74 ILE B CA 1
ATOM 5940 C C . ILE B 1 74 ? -15.109 2.023 25.422 1 96.38 74 ILE B C 1
ATOM 5942 O O . ILE B 1 74 ? -15.547 2.629 26.406 1 96.38 74 ILE B O 1
ATOM 5946 N N . ASN B 1 75 ? -14.898 0.71 25.422 1 96.12 75 ASN B N 1
ATOM 5947 C CA . ASN B 1 75 ? -15.234 -0.118 26.578 1 96.12 75 ASN B CA 1
ATOM 5948 C C . ASN B 1 75 ? -14.398 0.257 27.797 1 96.12 75 ASN B C 1
ATOM 5950 O O . ASN B 1 75 ? -14.867 0.158 28.938 1 96.12 75 ASN B O 1
ATOM 5954 N N . ARG B 1 76 ? -13.203 0.706 27.531 1 97.31 76 ARG B N 1
ATOM 5955 C CA . ARG B 1 76 ? -12.305 1.106 28.609 1 97.31 76 ARG B CA 1
ATOM 5956 C C . ARG B 1 76 ? -12.539 2.562 29 1 97.31 76 ARG B C 1
ATOM 5958 O O . ARG B 1 76 ? -11.805 3.111 29.828 1 97.31 76 ARG B O 1
ATOM 5965 N N . ASP B 1 77 ? -13.438 3.258 28.375 1 97.56 77 ASP B N 1
ATOM 5966 C CA . ASP B 1 77 ? -13.867 4.625 28.656 1 97.56 77 ASP B CA 1
ATOM 5967 C C . ASP B 1 77 ? -12.766 5.629 28.344 1 97.56 77 ASP B C 1
ATOM 5969 O O . ASP B 1 77 ? -12.664 6.672 28.984 1 97.56 77 ASP B O 1
ATOM 5973 N N . THR B 1 78 ? -11.875 5.238 27.5 1 98.31 78 THR B N 1
ATOM 5974 C CA . THR B 1 78 ? -10.898 6.227 27.047 1 98.31 78 THR B CA 1
ATOM 5975 C C . THR B 1 78 ? -11.422 6.996 25.844 1 98.31 78 THR B C 1
ATOM 5977 O O . THR B 1 78 ? -10.906 8.062 25.5 1 98.31 78 THR B O 1
ATOM 5980 N N . ARG B 1 79 ? -12.383 6.379 25.172 1 97.94 79 ARG B N 1
ATOM 5981 C CA . ARG B 1 79 ? -13.07 7.023 24.047 1 97.94 79 ARG B CA 1
ATOM 5982 C C . ARG B 1 79 ? -14.586 6.867 24.172 1 97.94 79 ARG B C 1
ATOM 5984 O O . ARG B 1 79 ? -15.07 6.094 25 1 97.94 79 ARG B O 1
ATOM 5991 N N . THR B 1 80 ? -15.328 7.684 23.391 1 97.38 80 THR B N 1
ATOM 5992 C CA . THR B 1 80 ? -16.781 7.613 23.453 1 97.38 80 THR B CA 1
ATOM 5993 C C . THR B 1 80 ? -17.391 7.531 22.047 1 97.38 80 THR B C 1
ATOM 5995 O O . THR B 1 80 ? -16.734 7.895 21.062 1 97.38 80 THR B O 1
ATOM 5998 N N . MET B 1 81 ? -18.594 7.156 21.953 1 93.75 81 MET B N 1
ATOM 5999 C CA . MET B 1 81 ? -19.328 7.102 20.703 1 93.75 81 MET B CA 1
ATOM 6000 C C . MET B 1 81 ? -19.781 8.5 20.266 1 93.75 81 MET B C 1
ATOM 6002 O O . MET B 1 81 ? -20.203 8.695 19.125 1 93.75 81 MET B O 1
ATOM 6006 N N . SER B 1 82 ? -19.625 9.477 21.125 1 95.88 82 SER B N 1
ATOM 6007 C CA . SER B 1 82 ? -19.984 10.852 20.781 1 95.88 82 SER B CA 1
ATOM 6008 C C . SER B 1 82 ? -18.797 11.594 20.172 1 95.88 82 SER B C 1
ATOM 6010 O O . SER B 1 82 ? -18.938 12.734 19.734 1 95.88 82 SER B O 1
ATOM 6012 N N . GLY B 1 83 ? -17.672 10.969 20.156 1 97.5 83 GLY B N 1
ATOM 6013 C CA . GLY B 1 83 ? -16.5 11.602 19.594 1 97.5 83 GLY B CA 1
ATOM 6014 C C . GLY B 1 83 ? -15.711 12.406 20.625 1 97.5 83 GLY B C 1
ATOM 6015 O O . GLY B 1 83 ? -14.719 13.047 20.281 1 97.5 83 GLY B O 1
ATOM 6016 N N . LYS B 1 84 ? -16.125 12.414 21.891 1 98 84 LYS B N 1
ATOM 6017 C CA . LYS B 1 84 ? -15.406 13.039 22.984 1 98 84 LYS B CA 1
ATOM 6018 C C . LYS B 1 84 ? -14.352 12.102 23.547 1 98 84 LYS B C 1
ATOM 6020 O O . LYS B 1 84 ? -14.562 10.891 23.625 1 98 84 LYS B O 1
ATOM 6025 N N . PRO B 1 85 ? -13.195 12.703 23.969 1 98.44 85 PRO B N 1
ATOM 6026 C CA . PRO B 1 85 ? -12.352 11.852 24.812 1 98.44 85 PRO B CA 1
ATOM 6027 C C . PRO B 1 85 ? -13.078 11.336 26.047 1 98.44 85 PRO B C 1
ATOM 6029 O O . PRO B 1 85 ? -13.867 12.062 26.656 1 98.44 85 PRO B O 1
ATOM 6032 N N . GLY B 1 86 ? -12.859 10.094 26.375 1 98.25 86 GLY B N 1
ATOM 6033 C CA . GLY B 1 86 ? -13.5 9.516 27.547 1 98.25 86 GLY B CA 1
ATOM 6034 C C . GLY B 1 86 ? -12.922 10.023 28.859 1 98.25 86 GLY B C 1
ATOM 6035 O O . GLY B 1 86 ? -11.906 10.719 28.859 1 98.25 86 GLY B O 1
ATOM 6036 N N . SER B 1 87 ? -13.57 9.703 29.953 1 97.56 87 SER B N 1
ATOM 6037 C CA . SER B 1 87 ? -13.156 10.148 31.281 1 97.56 87 SER B CA 1
ATOM 6038 C C . SER B 1 87 ? -11.805 9.562 31.672 1 97.56 87 SER B C 1
ATOM 6040 O O . SER B 1 87 ? -11.062 10.164 32.469 1 97.56 87 SER B O 1
ATOM 6042 N N . ASP B 1 88 ? -11.5 8.43 31.062 1 98.06 88 ASP B N 1
ATOM 6043 C CA . ASP B 1 88 ? -10.25 7.758 31.422 1 98.06 88 ASP B CA 1
ATOM 6044 C C . ASP B 1 88 ? -9.203 7.926 30.328 1 98.06 88 ASP B C 1
ATOM 6046 O O . ASP B 1 88 ? -8.281 7.117 30.219 1 98.06 88 ASP B O 1
ATOM 6050 N N . TYR B 1 89 ? -9.406 8.883 29.438 1 98.31 89 TYR B N 1
ATOM 6051 C CA . TYR B 1 89 ? -8.414 9.148 28.406 1 98.31 89 TYR B CA 1
ATOM 6052 C C . TYR B 1 89 ? -7.031 9.367 29 1 98.31 89 TYR B C 1
ATOM 6054 O O . TYR B 1 89 ? -6.898 9.992 30.062 1 98.31 89 TYR B O 1
ATOM 6062 N N . TRP B 1 90 ? -6.047 8.852 28.359 1 98.19 90 TRP B N 1
ATOM 6063 C CA . TRP B 1 90 ? -4.66 9.047 28.781 1 98.19 90 TRP B CA 1
ATOM 6064 C C . TRP B 1 90 ? -3.742 9.172 27.562 1 98.19 90 TRP B C 1
ATOM 6066 O O . TRP B 1 90 ? -4.109 8.781 26.453 1 98.19 90 TRP B O 1
ATOM 6076 N N . GLN B 1 91 ? -2.676 9.711 27.672 1 97.88 91 GLN B N 1
ATOM 6077 C CA . GLN B 1 91 ? -1.556 9.734 26.734 1 97.88 91 GLN B CA 1
ATOM 6078 C C . GLN B 1 91 ? -0.225 9.852 27.484 1 97.88 91 GLN B C 1
ATOM 6080 O O . GLN B 1 91 ? -0.181 10.312 28.625 1 97.88 91 GLN B O 1
ATOM 6085 N N . GLN B 1 92 ? 0.814 9.406 26.875 1 98.06 92 GLN B N 1
ATOM 6086 C CA . GLN B 1 92 ? 2.133 9.453 27.5 1 98.06 92 GLN B CA 1
ATOM 6087 C C . GLN B 1 92 ? 2.713 10.867 27.438 1 98.06 92 GLN B C 1
ATOM 6089 O O . GLN B 1 92 ? 2.164 11.742 26.766 1 98.06 92 GLN B O 1
ATOM 6094 N N . TRP B 1 93 ? 3.768 11.047 28.203 1 97.38 93 TRP B N 1
ATOM 6095 C CA . TRP B 1 93 ? 4.473 12.328 28.203 1 97.38 93 TRP B CA 1
ATOM 6096 C C . TRP B 1 93 ? 5.984 12.117 28.219 1 97.38 93 TRP B C 1
ATOM 6098 O O . TRP B 1 93 ? 6.477 11.164 28.828 1 97.38 93 TRP B O 1
ATOM 6108 N N . THR B 1 94 ? 6.676 13.008 27.484 1 98.44 94 THR B N 1
ATOM 6109 C CA . THR B 1 94 ? 8.133 12.938 27.406 1 98.44 94 THR B CA 1
ATOM 6110 C C . THR B 1 94 ? 8.75 14.32 27.609 1 98.44 94 THR B C 1
ATOM 6112 O O . THR B 1 94 ? 8.125 15.336 27.297 1 98.44 94 THR B O 1
ATOM 6115 N N . SER B 1 95 ? 9.844 14.367 28.219 1 98.62 95 SER B N 1
ATOM 6116 C CA . SER B 1 95 ? 10.688 15.562 28.266 1 98.62 95 SER B CA 1
ATOM 6117 C C . SER B 1 95 ? 12.047 15.305 27.609 1 98.62 95 SER B C 1
ATOM 6119 O O . SER B 1 95 ? 12.688 14.289 27.891 1 98.62 95 SER B O 1
ATOM 6121 N N . TYR B 1 96 ? 12.406 16.172 26.766 1 98.88 96 TYR B N 1
ATOM 6122 C CA . TYR B 1 96 ? 13.695 16.078 26.078 1 98.88 96 TYR B CA 1
ATOM 6123 C C . TYR B 1 96 ? 14.625 17.203 26.516 1 98.88 96 TYR B C 1
ATOM 6125 O O . TYR B 1 96 ? 14.297 18.375 26.406 1 98.88 96 TYR B O 1
ATOM 6133 N N . ASP B 1 97 ? 15.734 16.859 27.031 1 98.88 97 ASP B N 1
ATOM 6134 C CA . ASP B 1 97 ? 16.875 17.75 27.203 1 98.88 97 ASP B CA 1
ATOM 6135 C C . ASP B 1 97 ? 18 17.391 26.25 1 98.88 97 ASP B C 1
ATOM 6137 O O . ASP B 1 97 ? 18.656 16.344 26.391 1 98.88 97 ASP B O 1
ATOM 6141 N N . MET B 1 98 ? 18.266 18.297 25.312 1 98.88 98 MET B N 1
ATOM 6142 C CA . MET B 1 98 ? 19.172 17.906 24.234 1 98.88 98 MET B CA 1
ATOM 6143 C C . MET B 1 98 ? 20.281 18.938 24.047 1 98.88 98 MET B C 1
ATOM 6145 O O . MET B 1 98 ? 20.062 20.141 24.266 1 98.88 98 MET B O 1
ATOM 6149 N N . ASN B 1 99 ? 21.422 18.469 23.734 1 98.81 99 ASN B N 1
ATOM 6150 C CA . ASN B 1 99 ? 22.562 19.234 23.25 1 98.81 99 ASN B CA 1
ATOM 6151 C C . ASN B 1 99 ? 23 18.797 21.859 1 98.81 99 ASN B C 1
ATOM 6153 O O . ASN B 1 99 ? 23.312 17.641 21.625 1 98.81 99 ASN B O 1
ATOM 6157 N N . VAL B 1 100 ? 23.016 19.781 20.953 1 98.75 100 VAL B N 1
ATOM 6158 C CA . VAL B 1 100 ? 23.344 19.406 19.578 1 98.75 100 VAL B CA 1
ATOM 6159 C C . VAL B 1 100 ? 24.344 20.391 18.984 1 98.75 100 VAL B C 1
ATOM 6161 O O . VAL B 1 100 ? 24.297 21.578 19.297 1 98.75 100 VAL B O 1
ATOM 6164 N N . GLU B 1 101 ? 25.234 19.891 18.188 1 98.81 101 GLU B N 1
ATOM 6165 C CA . GLU B 1 101 ? 26.188 20.688 17.422 1 98.81 101 GLU B CA 1
ATOM 6166 C C . GLU B 1 101 ? 25.984 20.5 15.922 1 98.81 101 GLU B C 1
ATOM 6168 O O . GLU B 1 101 ? 25.922 19.359 15.438 1 98.81 101 GLU B O 1
ATOM 6173 N N . LEU B 1 102 ? 25.812 21.578 15.258 1 98.81 102 LEU B N 1
ATOM 6174 C CA . LEU B 1 102 ? 25.797 21.562 13.797 1 98.81 102 LEU B CA 1
ATOM 6175 C C . LEU B 1 102 ? 27.172 21.891 13.234 1 98.81 102 LEU B C 1
ATOM 6177 O O . LEU B 1 102 ? 27.766 22.922 13.578 1 98.81 102 LEU B O 1
ATOM 6181 N N . VAL B 1 103 ? 27.688 21.031 12.398 1 98.25 103 VAL B N 1
ATOM 6182 C CA . VAL B 1 103 ? 28.969 21.219 11.711 1 98.25 103 VAL B CA 1
ATOM 6183 C C . VAL B 1 103 ? 28.719 21.406 10.219 1 98.25 103 VAL B C 1
ATOM 6185 O O . VAL B 1 103 ? 28.891 20.469 9.438 1 98.25 103 VAL B O 1
ATOM 6188 N N . PRO B 1 104 ? 28.453 22.672 9.859 1 97.94 104 PRO B N 1
ATOM 6189 C CA . PRO B 1 104 ? 28.031 22.906 8.477 1 97.94 104 PRO B CA 1
ATOM 6190 C C . PRO B 1 104 ? 29.078 22.438 7.457 1 97.94 104 PRO B C 1
ATOM 6192 O O . PRO B 1 104 ? 28.719 21.875 6.418 1 97.94 104 PRO B O 1
ATOM 6195 N N . ALA B 1 105 ? 30.344 22.625 7.703 1 96.44 105 ALA B N 1
ATOM 6196 C CA . ALA B 1 105 ? 31.406 22.297 6.754 1 96.44 105 ALA B CA 1
ATOM 6197 C C . ALA B 1 105 ? 31.406 20.797 6.426 1 96.44 105 ALA B C 1
ATOM 6199 O O . ALA B 1 105 ? 31.75 20.406 5.309 1 96.44 105 ALA B O 1
ATOM 6200 N N . ASP B 1 106 ? 30.969 20.047 7.344 1 97.31 106 ASP B N 1
ATOM 6201 C CA . ASP B 1 106 ? 30.969 18.594 7.164 1 97.31 106 ASP B CA 1
ATOM 6202 C C . ASP B 1 106 ? 29.562 18.062 6.906 1 97.31 106 ASP B C 1
ATOM 6204 O O . ASP B 1 106 ? 29.359 16.859 6.789 1 97.31 106 ASP B O 1
ATOM 6208 N N . THR B 1 107 ? 28.562 18.953 6.812 1 97.88 107 THR B N 1
ATOM 6209 C CA . THR B 1 107 ? 27.156 18.578 6.738 1 97.88 107 THR B CA 1
ATOM 6210 C C . THR B 1 107 ? 26.828 17.516 7.781 1 97.88 107 THR B C 1
ATOM 6212 O O . THR B 1 107 ? 26.266 16.469 7.449 1 97.88 107 THR B O 1
ATOM 6215 N N . LEU B 1 108 ? 27.141 17.797 8.984 1 98.31 108 LEU B N 1
ATOM 6216 C CA . LEU B 1 108 ? 27.109 16.844 10.078 1 98.31 108 LEU B CA 1
ATOM 6217 C C . LEU B 1 108 ? 26.375 17.422 11.281 1 98.31 108 LEU B C 1
ATOM 6219 O O . LEU B 1 108 ? 26.531 18.594 11.602 1 98.31 108 LEU B O 1
ATOM 6223 N N . ILE B 1 109 ? 25.594 16.562 11.945 1 98.06 109 ILE B N 1
ATOM 6224 C CA . ILE B 1 109 ? 24.984 16.891 13.227 1 98.06 109 ILE B CA 1
ATOM 6225 C C . ILE B 1 109 ? 25.453 15.883 14.281 1 98.06 109 ILE B C 1
ATOM 6227 O O . ILE B 1 109 ? 25.562 14.688 14.008 1 98.06 109 ILE B O 1
ATOM 6231 N N . LYS B 1 110 ? 25.844 16.375 15.43 1 98.62 110 LYS B N 1
ATOM 6232 C CA . LYS B 1 110 ? 26.172 15.594 16.609 1 98.62 110 LYS B CA 1
ATOM 6233 C C . LYS B 1 110 ? 25.266 15.953 17.781 1 98.62 110 LYS B C 1
ATOM 6235 O O . LYS B 1 110 ? 25.141 17.125 18.141 1 98.62 110 LYS B O 1
ATOM 6240 N N . GLY B 1 111 ? 24.688 14.922 18.375 1 98.69 111 GLY B N 1
ATOM 6241 C CA . GLY B 1 111 ? 23.734 15.258 19.438 1 98.69 111 GLY B CA 1
ATOM 6242 C C . GLY B 1 111 ? 23.766 14.289 20.594 1 98.69 111 GLY B C 1
ATOM 6243 O O . GLY B 1 111 ? 24.297 13.18 20.469 1 98.69 111 GLY B O 1
ATOM 6244 N N . SER B 1 112 ? 23.281 14.727 21.688 1 98.75 112 SER B N 1
ATOM 6245 C CA . SER B 1 112 ? 22.984 13.922 22.875 1 98.75 112 SER B CA 1
ATOM 6246 C C . SER B 1 112 ? 21.672 14.359 23.516 1 98.75 112 SER B C 1
ATOM 6248 O O . SER B 1 112 ? 21.297 15.531 23.453 1 98.75 112 SER B O 1
ATOM 6250 N N . SER B 1 113 ? 21.016 13.398 24.078 1 98.69 113 SER B N 1
ATOM 6251 C CA . SER B 1 113 ? 19.719 13.68 24.672 1 98.69 113 SER B CA 1
ATOM 6252 C C . SER B 1 113 ? 19.516 12.906 25.969 1 98.69 113 SER B C 1
ATOM 6254 O O . SER B 1 113 ? 19.922 11.75 26.078 1 98.69 113 SER B O 1
ATOM 6256 N N . THR B 1 114 ? 19.016 13.594 26.953 1 98.75 114 THR B N 1
ATOM 6257 C CA . THR B 1 114 ? 18.391 12.977 28.125 1 98.75 114 THR B CA 1
ATOM 6258 C C . THR B 1 114 ? 16.875 13.031 28.016 1 98.75 114 THR B C 1
ATOM 6260 O O . THR B 1 114 ? 16.281 14.117 28.016 1 98.75 114 THR B O 1
ATOM 6263 N N . ILE B 1 115 ? 16.297 11.875 27.953 1 98.81 115 ILE B N 1
ATOM 6264 C CA . ILE B 1 115 ? 14.859 11.742 27.703 1 98.81 115 ILE B CA 1
ATOM 6265 C C . ILE B 1 115 ? 14.18 11.172 28.938 1 98.81 115 ILE B C 1
ATOM 6267 O O . ILE B 1 115 ? 14.531 10.086 29.406 1 98.81 115 ILE B O 1
ATOM 6271 N N . THR B 1 116 ? 13.258 11.867 29.469 1 98.81 116 THR B N 1
ATOM 6272 C CA . THR B 1 116 ? 12.422 11.336 30.547 1 98.81 116 THR B CA 1
ATOM 6273 C C . THR B 1 116 ? 11.055 10.914 30 1 98.81 116 THR B C 1
ATOM 6275 O O . THR B 1 116 ? 10.273 11.758 29.562 1 98.81 116 THR B O 1
ATOM 6278 N N . TYR B 1 117 ? 10.82 9.641 30.047 1 98.56 117 TYR B N 1
ATOM 6279 C CA . TYR B 1 117 ? 9.578 9.078 29.531 1 98.56 117 TYR B CA 1
ATOM 6280 C C . TYR B 1 117 ? 8.641 8.703 30.672 1 98.56 117 TYR B C 1
ATOM 6282 O O . TYR B 1 117 ? 9.008 7.926 31.562 1 98.56 117 TYR B O 1
ATOM 6290 N N . HIS B 1 118 ? 7.449 9.242 30.672 1 98.38 118 HIS B N 1
ATOM 6291 C CA . HIS B 1 118 ? 6.449 8.984 31.703 1 98.38 118 HIS B CA 1
ATOM 6292 C C . HIS B 1 118 ? 5.371 8.031 31.188 1 98.38 118 HIS B C 1
ATOM 6294 O O . HIS B 1 118 ? 4.723 8.305 30.188 1 98.38 118 HIS B O 1
ATOM 6300 N N . ASN B 1 119 ? 5.176 6.941 31.906 1 98.5 119 ASN B N 1
ATOM 6301 C CA . ASN B 1 119 ? 4.098 6.008 31.609 1 98.5 119 ASN B CA 1
ATOM 6302 C C . ASN B 1 119 ? 2.791 6.422 32.281 1 98.5 119 ASN B C 1
ATOM 6304 O O . ASN B 1 119 ? 2.527 6.043 33.406 1 98.5 119 ASN B O 1
ATOM 6308 N N . ASN B 1 120 ? 1.972 7.039 31.516 1 98.25 120 ASN B N 1
ATOM 6309 C CA . ASN B 1 120 ? 0.68 7.488 32.031 1 98.25 120 ASN B CA 1
ATOM 6310 C C . ASN B 1 120 ? -0.429 6.492 31.703 1 98.25 120 ASN B C 1
ATOM 6312 O O . ASN B 1 120 ? -1.595 6.727 32.031 1 98.25 120 ASN B O 1
ATOM 6316 N N . SER B 1 121 ? -0.07 5.398 31.047 1 97.94 121 SER B N 1
ATOM 6317 C CA . SER B 1 121 ? -1.05 4.379 30.703 1 97.94 121 SER B CA 1
ATOM 6318 C C . SER B 1 121 ? -1.303 3.426 31.859 1 97.94 121 SER B C 1
ATOM 6320 O O . SER B 1 121 ? -0.518 3.377 32.812 1 97.94 121 SER B O 1
ATOM 6322 N N . PRO B 1 122 ? -2.416 2.678 31.797 1 97.69 122 PRO B N 1
ATOM 6323 C CA . PRO B 1 122 ? -2.664 1.665 32.812 1 97.69 122 PRO B CA 1
ATOM 6324 C C . PRO B 1 122 ? -1.844 0.395 32.625 1 97.69 122 PRO B C 1
ATOM 6326 O O . PRO B 1 122 ? -1.938 -0.544 33.406 1 97.69 122 PRO B O 1
ATOM 6329 N N . ASP B 1 123 ? -1.03 0.35 31.594 1 97.44 123 ASP B N 1
ATOM 6330 C CA . ASP B 1 123 ? -0.298 -0.859 31.234 1 97.44 123 ASP B CA 1
ATOM 6331 C C . ASP B 1 123 ? 1.117 -0.836 31.812 1 97.44 123 ASP B C 1
ATOM 6333 O O . ASP B 1 123 ? 1.69 0.235 32.031 1 97.44 123 ASP B O 1
ATOM 6337 N N . THR B 1 124 ? 1.583 -2.027 32.062 1 97.88 124 THR B N 1
ATOM 6338 C CA . THR B 1 124 ? 3.008 -2.191 32.312 1 97.88 124 THR B CA 1
ATOM 6339 C C . THR B 1 124 ? 3.789 -2.355 31.031 1 97.88 124 THR B C 1
ATOM 6341 O O . THR B 1 124 ? 3.465 -3.215 30.203 1 97.88 124 THR B O 1
ATOM 6344 N N . LEU B 1 125 ? 4.824 -1.507 30.844 1 97.56 125 LEU B N 1
ATOM 6345 C CA . LEU B 1 125 ? 5.613 -1.556 29.609 1 97.56 125 LEU B CA 1
ATOM 6346 C C . LEU B 1 125 ? 6.941 -2.266 29.859 1 97.56 125 LEU B C 1
ATOM 6348 O O . LEU B 1 125 ? 7.711 -1.875 30.734 1 97.56 125 LEU B O 1
ATOM 6352 N N . ASN B 1 126 ? 7.199 -3.324 29.031 1 93.69 126 ASN B N 1
ATOM 6353 C CA . ASN B 1 126 ? 8.43 -4.102 29.172 1 93.69 126 ASN B CA 1
ATOM 6354 C C . ASN B 1 126 ? 9.484 -3.664 28.156 1 93.69 126 ASN B C 1
ATOM 6356 O O . ASN B 1 126 ? 10.664 -3.998 28.297 1 93.69 126 ASN B O 1
ATOM 6360 N N . GLN B 1 127 ? 9.102 -3.039 27.156 1 96.31 127 GLN B N 1
ATOM 6361 C CA . GLN B 1 127 ? 9.992 -2.473 26.156 1 96.31 127 GLN B CA 1
ATOM 6362 C C . GLN B 1 127 ? 9.492 -1.109 25.688 1 96.31 127 GLN B C 1
ATOM 6364 O O . GLN B 1 127 ? 8.312 -0.782 25.844 1 96.31 127 GLN B O 1
ATOM 6369 N N . LEU B 1 128 ? 10.359 -0.318 25.25 1 97.81 128 LEU B N 1
ATOM 6370 C CA . LEU B 1 128 ? 10.078 1 24.688 1 97.81 128 LEU B CA 1
ATOM 6371 C C . LEU B 1 128 ? 10.5 1.07 23.234 1 97.81 128 LEU B C 1
ATOM 6373 O O . LEU B 1 128 ? 11.242 0.211 22.75 1 97.81 128 LEU B O 1
ATOM 6377 N N . PHE B 1 129 ? 9.953 2.029 22.547 1 97.88 129 PHE B N 1
ATOM 6378 C CA . PHE B 1 129 ? 10.25 2.16 21.125 1 97.88 129 PHE B CA 1
ATOM 6379 C C . PHE B 1 129 ? 10.609 3.6 20.781 1 97.88 129 PHE B C 1
ATOM 6381 O O . PHE B 1 129 ? 10.008 4.539 21.297 1 97.88 129 PHE B O 1
ATOM 6388 N N . MET B 1 130 ? 11.586 3.762 19.922 1 98.19 130 MET B N 1
ATOM 6389 C CA . MET B 1 130 ? 12 5.059 19.406 1 98.19 130 MET B CA 1
ATOM 6390 C C . MET B 1 130 ? 12.07 5.035 17.875 1 98.19 130 MET B C 1
ATOM 6392 O O . MET B 1 130 ? 12.156 3.963 17.281 1 98.19 130 MET B O 1
ATOM 6396 N N . GLU B 1 131 ? 11.992 6.141 17.297 1 97.38 131 GLU B N 1
ATOM 6397 C CA . GLU B 1 131 ? 12.148 6.281 15.859 1 97.38 131 GLU B CA 1
ATOM 6398 C C . GLU B 1 131 ? 13.492 6.914 15.508 1 97.38 131 GLU B C 1
ATOM 6400 O O . GLU B 1 131 ? 13.875 7.93 16.094 1 97.38 131 GLU B O 1
ATOM 6405 N N . LEU B 1 132 ? 14.195 6.312 14.602 1 98.06 132 LEU B N 1
ATOM 6406 C CA . LEU B 1 132 ? 15.406 6.832 13.977 1 98.06 132 LEU B CA 1
ATOM 6407 C C . LEU B 1 132 ? 15.164 7.164 12.508 1 98.06 132 LEU B C 1
ATOM 6409 O O . LEU B 1 132 ? 15.711 6.504 11.617 1 98.06 132 LEU B O 1
ATOM 6413 N N . THR B 1 133 ? 14.508 8.242 12.266 1 97.38 133 THR B N 1
ATOM 6414 C CA . THR B 1 133 ? 13.953 8.586 10.953 1 97.38 133 THR B CA 1
ATOM 6415 C C . THR B 1 133 ? 15.047 8.617 9.891 1 97.38 133 THR B C 1
ATOM 6417 O O . THR B 1 133 ? 14.836 8.164 8.766 1 97.38 133 THR B O 1
ATOM 6420 N N . GLN B 1 134 ? 16.203 9.117 10.211 1 97.81 134 GLN B N 1
ATOM 6421 C CA . GLN B 1 134 ? 17.266 9.328 9.234 1 97.81 134 GLN B CA 1
ATOM 6422 C C . GLN B 1 134 ? 17.859 8 8.766 1 97.81 134 GLN B C 1
ATOM 6424 O O . GLN B 1 134 ? 18.578 7.957 7.773 1 97.81 134 GLN B O 1
ATOM 6429 N N . ASN B 1 135 ? 17.453 6.891 9.406 1 97.5 135 ASN B N 1
ATOM 6430 C CA . ASN B 1 135 ? 17.906 5.574 8.961 1 97.5 135 ASN B CA 1
ATOM 6431 C C . ASN B 1 135 ? 17.297 5.195 7.617 1 97.5 135 ASN B C 1
ATOM 6433 O O . ASN B 1 135 ? 17.734 4.227 6.988 1 97.5 135 ASN B O 1
ATOM 6437 N N . VAL B 1 136 ? 16.359 5.957 7.16 1 96.88 136 VAL B N 1
ATOM 6438 C CA . VAL B 1 136 ? 15.859 5.77 5.801 1 96.88 136 VAL B CA 1
ATOM 6439 C C . VAL B 1 136 ? 16.984 6 4.801 1 96.88 136 VAL B C 1
ATOM 6441 O O . VAL B 1 136 ? 16.938 5.52 3.666 1 96.88 136 VAL B O 1
ATOM 6444 N N . HIS B 1 137 ? 18.031 6.664 5.18 1 97.38 137 HIS B N 1
ATOM 6445 C CA . HIS B 1 137 ? 19.172 6.977 4.332 1 97.38 137 HIS B CA 1
ATOM 6446 C C . HIS B 1 137 ? 20.281 5.957 4.523 1 97.38 137 HIS B C 1
ATOM 6448 O O . HIS B 1 137 ? 21.422 6.191 4.109 1 97.38 137 HIS B O 1
ATOM 6454 N N . LYS B 1 138 ? 20 4.844 5.195 1 95.94 138 LYS B N 1
ATOM 6455 C CA . LYS B 1 138 ? 20.953 3.73 5.309 1 95.94 138 LYS B CA 1
ATOM 6456 C C . LYS B 1 138 ? 20.906 2.846 4.066 1 95.94 138 LYS B C 1
ATOM 6458 O O . LYS B 1 138 ? 19.891 2.791 3.371 1 95.94 138 LYS B O 1
ATOM 6463 N N . SER B 1 139 ? 22.062 2.178 3.879 1 93.88 139 SER B N 1
ATOM 6464 C CA . SER B 1 139 ? 22.125 1.205 2.793 1 93.88 139 SER B CA 1
ATOM 6465 C C . SER B 1 139 ? 21.172 0.044 3.031 1 93.88 139 SER B C 1
ATOM 6467 O O . SER B 1 139 ? 21.078 -0.472 4.148 1 93.88 139 SER B O 1
ATOM 6469 N N . GLY B 1 140 ? 20.422 -0.278 2.016 1 91.69 140 GLY B N 1
ATOM 6470 C CA . GLY B 1 140 ? 19.562 -1.454 2.064 1 91.69 140 GLY B CA 1
ATOM 6471 C C . GLY B 1 140 ? 18.25 -1.214 2.801 1 91.69 140 GLY B C 1
ATOM 6472 O O . GLY B 1 140 ? 17.453 -2.137 2.973 1 91.69 140 GLY B O 1
ATOM 6473 N N . ALA B 1 141 ? 18.016 0.071 3.195 1 93 141 ALA B N 1
ATOM 6474 C CA . ALA B 1 141 ? 16.828 0.393 3.977 1 93 141 ALA B CA 1
ATOM 6475 C C . ALA B 1 141 ? 15.57 0.256 3.135 1 93 141 ALA B C 1
ATOM 6477 O O . ALA B 1 141 ? 15.617 0.354 1.906 1 93 141 ALA B O 1
ATOM 6478 N N . VAL B 1 142 ? 14.445 -0.078 3.795 1 92.56 142 VAL B N 1
ATOM 6479 C CA . VAL B 1 142 ? 13.117 -0.031 3.178 1 92.56 142 VAL B CA 1
ATOM 6480 C C . VAL B 1 142 ? 12.75 1.415 2.855 1 92.56 142 VAL B C 1
ATOM 6482 O O . VAL B 1 142 ? 12.938 2.309 3.684 1 92.56 142 VAL B O 1
ATOM 6485 N N . ARG B 1 143 ? 12.234 1.602 1.528 1 92.38 143 ARG B N 1
ATOM 6486 C CA . ARG B 1 143 ? 11.859 2.947 1.104 1 92.38 143 ARG B CA 1
ATOM 6487 C C . ARG B 1 143 ? 10.75 2.9 0.06 1 92.38 143 ARG B C 1
ATOM 6489 O O . ARG B 1 143 ? 10.773 2.061 -0.842 1 92.38 143 ARG B O 1
ATOM 6496 N N . ASN B 1 144 ? 9.875 3.822 0.171 1 90.81 144 ASN B N 1
ATOM 6497 C CA . ASN B 1 144 ? 8.852 3.967 -0.856 1 90.81 144 ASN B CA 1
ATOM 6498 C C . ASN B 1 144 ? 9.273 4.965 -1.933 1 90.81 144 ASN B C 1
ATOM 6500 O O . ASN B 1 144 ? 8.594 5.105 -2.951 1 90.81 144 ASN B O 1
ATOM 6504 N N . GLU B 1 145 ? 10.367 5.637 -1.673 1 89.44 145 GLU B N 1
ATOM 6505 C CA . GLU B 1 145 ? 10.961 6.566 -2.625 1 89.44 145 GLU B CA 1
ATOM 6506 C C . GLU B 1 145 ? 12.484 6.48 -2.6 1 89.44 145 GLU B C 1
ATOM 6508 O O . GLU B 1 145 ? 13.078 6.176 -1.562 1 89.44 145 GLU B O 1
ATOM 6513 N N . GLY B 1 146 ? 13.023 6.816 -3.734 1 90.69 146 GLY B N 1
ATOM 6514 C CA . GLY B 1 146 ? 14.477 6.871 -3.746 1 90.69 146 GLY B CA 1
ATOM 6515 C C . GLY B 1 146 ? 15.047 7.891 -2.773 1 90.69 146 GLY B C 1
ATOM 6516 O O . GLY B 1 146 ? 14.414 8.914 -2.504 1 90.69 146 GLY B O 1
ATOM 6517 N N . ALA B 1 147 ? 16.25 7.621 -2.209 1 93.25 147 ALA B N 1
ATOM 6518 C CA . ALA B 1 147 ? 16.844 8.539 -1.247 1 93.25 147 ALA B CA 1
ATOM 6519 C C . ALA B 1 147 ? 18.375 8.492 -1.325 1 93.25 147 ALA B C 1
ATOM 6521 O O . ALA B 1 147 ? 18.953 7.461 -1.69 1 93.25 147 ALA B O 1
ATOM 6522 N N . GLU B 1 148 ? 18.969 9.602 -1.011 1 95.12 148 GLU B N 1
ATOM 6523 C CA . GLU B 1 148 ? 20.406 9.641 -0.844 1 95.12 148 GLU B CA 1
ATOM 6524 C C . GLU B 1 148 ? 20.859 8.75 0.307 1 95.12 148 GLU B C 1
ATOM 6526 O O . GLU B 1 148 ? 20.234 8.734 1.37 1 95.12 148 GLU B O 1
ATOM 6531 N N . VAL B 1 149 ? 21.906 7.977 0.062 1 95.81 149 VAL B N 1
ATOM 6532 C CA . VAL B 1 149 ? 22.438 7.117 1.117 1 95.81 149 VAL B CA 1
ATOM 6533 C C . VAL B 1 149 ? 23.609 7.812 1.809 1 95.81 149 VAL B C 1
ATOM 6535 O O . VAL B 1 149 ? 24.688 7.949 1.228 1 95.81 149 VAL B O 1
ATOM 6538 N N . THR B 1 150 ? 23.391 8.195 3.033 1 97.19 150 THR B N 1
ATOM 6539 C CA . THR B 1 150 ? 24.406 8.93 3.775 1 97.19 150 THR B CA 1
ATOM 6540 C C . THR B 1 150 ? 24.812 8.18 5.043 1 97.19 150 THR B C 1
ATOM 6542 O O . THR B 1 150 ? 25.5 8.719 5.898 1 97.19 150 THR B O 1
ATOM 6545 N N . GLY B 1 151 ? 24.312 7.023 5.223 1 96.56 151 GLY B N 1
ATOM 6546 C CA . GLY B 1 151 ? 24.734 6.164 6.316 1 96.56 151 GLY B CA 1
ATOM 6547 C C . GLY B 1 151 ? 23.75 6.105 7.457 1 96.56 151 GLY B C 1
ATOM 6548 O O . GLY B 1 151 ? 23.812 5.211 8.305 1 96.56 151 GLY B O 1
ATOM 6549 N N . GLY B 1 152 ? 22.781 7 7.555 1 97.31 152 GLY B N 1
ATOM 6550 C CA . GLY B 1 152 ? 21.812 7.043 8.641 1 97.31 152 GLY B CA 1
ATOM 6551 C C . GLY B 1 152 ? 22.422 7.457 9.969 1 97.31 152 GLY B C 1
ATOM 6552 O O . GLY B 1 152 ? 23.469 8.109 10 1 97.31 152 GLY B O 1
ATOM 6553 N N . ILE B 1 153 ? 21.734 7.121 11.055 1 98.25 153 ILE B N 1
ATOM 6554 C CA . ILE B 1 153 ? 22.125 7.531 12.398 1 98.25 153 ILE B CA 1
ATOM 6555 C C . ILE B 1 153 ? 23.172 6.559 12.945 1 98.25 153 ILE B C 1
ATOM 6557 O O . ILE B 1 153 ? 22.984 5.34 12.875 1 98.25 153 ILE B O 1
ATOM 6561 N N . THR B 1 154 ? 24.25 7.035 13.43 1 98.38 154 THR B N 1
ATOM 6562 C CA . THR B 1 154 ? 25.203 6.277 14.234 1 98.38 154 THR B CA 1
ATOM 6563 C C . THR B 1 154 ? 24.953 6.508 15.727 1 98.38 154 THR B C 1
ATOM 6565 O O . THR B 1 154 ? 24.969 7.652 16.188 1 98.38 154 THR B O 1
ATOM 6568 N N . LEU B 1 155 ? 24.766 5.465 16.484 1 98.38 155 LEU B N 1
ATOM 6569 C CA . LEU B 1 155 ? 24.578 5.547 17.922 1 98.38 155 LEU B CA 1
ATOM 6570 C C . LEU B 1 155 ? 25.891 5.359 18.656 1 98.38 155 LEU B C 1
ATOM 6572 O O . LEU B 1 155 ? 26.609 4.375 18.438 1 98.38 155 LEU B O 1
ATOM 6576 N N . HIS B 1 156 ? 26.203 6.266 19.531 1 98.12 156 HIS B N 1
ATOM 6577 C CA . HIS B 1 156 ? 27.438 6.195 20.297 1 98.12 156 HIS B CA 1
ATOM 6578 C C . HIS B 1 156 ? 27.188 5.699 21.719 1 98.12 156 HIS B C 1
ATOM 6580 O O . HIS B 1 156 ? 28.078 5.098 22.328 1 98.12 156 HIS B O 1
ATOM 6586 N N . ARG B 1 157 ? 26.016 6.027 22.172 1 97.69 157 ARG B N 1
ATOM 6587 C CA . ARG B 1 157 ? 25.625 5.602 23.516 1 97.69 157 ARG B CA 1
ATOM 6588 C C . ARG B 1 157 ? 24.109 5.461 23.609 1 97.69 157 ARG B C 1
ATOM 6590 O O . ARG B 1 157 ? 23.359 6.281 23.078 1 97.69 157 ARG B O 1
ATOM 6597 N N . VAL B 1 158 ? 23.672 4.41 24.266 1 98.44 158 VAL B N 1
ATOM 6598 C CA . VAL B 1 158 ? 22.266 4.199 24.641 1 98.44 158 VAL B CA 1
ATOM 6599 C C . VAL B 1 158 ? 22.203 3.686 26.078 1 98.44 158 VAL B C 1
ATOM 6601 O O . VAL B 1 158 ? 22.844 2.695 26.422 1 98.44 158 VAL B O 1
ATOM 6604 N N . ALA B 1 159 ? 21.5 4.391 26.859 1 98.25 159 ALA B N 1
ATOM 6605 C CA . ALA B 1 159 ? 21.328 3.99 28.25 1 98.25 159 ALA B CA 1
ATOM 6606 C C . ALA B 1 159 ? 19.875 4.188 28.703 1 98.25 159 ALA B C 1
ATOM 6608 O O . ALA B 1 159 ? 19.156 5.027 28.141 1 98.25 159 ALA B O 1
ATOM 6609 N N . ALA B 1 160 ? 19.453 3.447 29.625 1 97 160 ALA B N 1
ATOM 6610 C CA . ALA B 1 160 ? 18.141 3.561 30.234 1 97 160 ALA B CA 1
ATOM 6611 C C . ALA B 1 160 ? 18.219 3.33 31.75 1 97 160 ALA B C 1
ATOM 6613 O O . ALA B 1 160 ? 18.734 2.303 32.188 1 97 160 ALA B O 1
ATOM 6614 N N . GLY B 1 161 ? 17.656 4.301 32.469 1 93.88 161 GLY B N 1
ATOM 6615 C CA . GLY B 1 161 ? 17.891 4.227 33.906 1 93.88 161 GLY B CA 1
ATOM 6616 C C . GLY B 1 161 ? 19.359 4.223 34.281 1 93.88 161 GLY B C 1
ATOM 6617 O O . GLY B 1 161 ? 20.125 5.086 33.812 1 93.88 161 GLY B O 1
ATOM 6618 N N . ASP B 1 162 ? 19.672 3.203 35.062 1 90.62 162 ASP B N 1
ATOM 6619 C CA . ASP B 1 162 ? 21.047 3.111 35.531 1 90.62 162 ASP B CA 1
ATOM 6620 C C . ASP B 1 162 ? 21.875 2.172 34.656 1 90.62 162 ASP B C 1
ATOM 6622 O O . ASP B 1 162 ? 23.047 1.898 34.938 1 90.62 162 ASP B O 1
ATOM 6626 N N . ASN B 1 163 ? 21.328 1.767 33.531 1 92.38 163 ASN B N 1
ATOM 6627 C CA . ASN B 1 163 ? 21.984 0.735 32.719 1 92.38 163 ASN B CA 1
ATOM 6628 C C . ASN B 1 163 ? 22.453 1.284 31.391 1 92.38 163 ASN B C 1
ATOM 6630 O O . ASN B 1 163 ? 21.703 1.95 30.688 1 92.38 163 ASN B O 1
ATOM 6634 N N . ASN B 1 164 ? 23.656 1.042 31.094 1 96.06 164 ASN B N 1
ATOM 6635 C CA . ASN B 1 164 ? 24.094 1.164 29.719 1 96.06 164 ASN B CA 1
ATOM 6636 C C . ASN B 1 164 ? 23.625 -0.014 28.859 1 96.06 164 ASN B C 1
ATOM 6638 O O . ASN B 1 164 ? 23.719 -1.167 29.297 1 96.06 164 ASN B O 1
ATOM 6642 N N . LEU B 1 165 ? 23.109 0.244 27.703 1 97.19 165 LEU B N 1
ATOM 6643 C CA . LEU B 1 165 ? 22.516 -0.806 26.891 1 97.19 165 LEU B CA 1
ATOM 6644 C C . LEU B 1 165 ? 23.391 -1.124 25.688 1 97.19 165 LEU B C 1
ATOM 6646 O O . LEU B 1 165 ? 23.922 -0.216 25.047 1 97.19 165 LEU B O 1
ATOM 6650 N N . ASP B 1 166 ? 23.516 -2.451 25.406 1 95.44 166 ASP B N 1
ATOM 6651 C CA . ASP B 1 166 ? 24.188 -2.916 24.203 1 95.44 166 ASP B CA 1
ATOM 6652 C C . ASP B 1 166 ? 23.188 -3.391 23.156 1 95.44 166 ASP B C 1
ATOM 6654 O O . ASP B 1 166 ? 22.031 -3.658 23.484 1 95.44 166 ASP B O 1
ATOM 6658 N N . GLU B 1 167 ? 23.641 -3.424 21.922 1 94.75 167 GLU B N 1
ATOM 6659 C CA . GLU B 1 167 ? 22.797 -3.988 20.875 1 94.75 167 GLU B CA 1
ATOM 6660 C C . GLU B 1 167 ? 22.5 -5.465 21.141 1 94.75 167 GLU B C 1
ATOM 6662 O O . GLU B 1 167 ? 23.422 -6.246 21.391 1 94.75 167 GLU B O 1
ATOM 6667 N N . MET B 1 168 ? 21.297 -5.746 21.078 1 93.5 168 MET B N 1
ATOM 6668 C CA . MET B 1 168 ? 20.891 -7.117 21.375 1 93.5 168 MET B CA 1
ATOM 6669 C C . MET B 1 168 ? 21.281 -8.055 20.234 1 93.5 168 MET B C 1
ATOM 6671 O O . MET B 1 168 ? 21.141 -7.711 19.062 1 93.5 168 MET B O 1
ATOM 6675 N N . GLN B 1 169 ? 21.734 -9.195 20.578 1 85.94 169 GLN B N 1
ATOM 6676 C CA . GLN B 1 169 ? 22.141 -10.211 19.609 1 85.94 169 GLN B CA 1
ATOM 6677 C C . GLN B 1 169 ? 21.031 -11.219 19.359 1 85.94 169 GLN B C 1
ATOM 6679 O O . GLN B 1 169 ? 21.094 -12 18.406 1 85.94 169 GLN B O 1
ATOM 6684 N N . SER B 1 170 ? 20.141 -11.289 20.219 1 83.19 170 SER B N 1
ATOM 6685 C CA . SER B 1 170 ? 19 -12.211 20.094 1 83.19 170 SER B CA 1
ATOM 6686 C C . SER B 1 170 ? 17.688 -11.523 20.453 1 83.19 170 SER B C 1
ATOM 6688 O O . SER B 1 170 ? 17.672 -10.617 21.281 1 83.19 170 SER B O 1
ATOM 6690 N N . GLY B 1 171 ? 16.75 -11.875 19.844 1 78.5 171 GLY B N 1
ATOM 6691 C CA . GLY B 1 171 ? 15.422 -11.375 20.156 1 78.5 171 GLY B CA 1
ATOM 6692 C C . GLY B 1 171 ? 14.969 -11.727 21.562 1 78.5 171 GLY B C 1
ATOM 6693 O O . GLY B 1 171 ? 14.047 -11.102 22.094 1 78.5 171 GLY B O 1
ATOM 6694 N N . ARG B 1 172 ? 15.617 -12.594 22.281 1 83.62 172 ARG B N 1
ATOM 6695 C CA . ARG B 1 172 ? 15.219 -13.07 23.594 1 83.62 172 ARG B CA 1
ATOM 6696 C C . ARG B 1 172 ? 15.898 -12.266 24.703 1 83.62 172 ARG B C 1
ATOM 6698 O O . ARG B 1 172 ? 15.562 -12.406 25.875 1 83.62 172 ARG B O 1
ATOM 6705 N N . SER B 1 173 ? 16.781 -11.438 24.281 1 87.56 173 SER B N 1
ATOM 6706 C CA . SER B 1 173 ? 17.453 -10.617 25.281 1 87.56 173 SER B CA 1
ATOM 6707 C C . SER B 1 173 ? 16.469 -9.781 26.078 1 87.56 173 SER B C 1
ATOM 6709 O O . SER B 1 173 ? 15.508 -9.242 25.516 1 87.56 173 SER B O 1
ATOM 6711 N N . ARG B 1 174 ? 16.703 -9.711 27.406 1 87.75 174 ARG B N 1
ATOM 6712 C CA . ARG B 1 174 ? 15.797 -8.961 28.266 1 87.75 174 ARG B CA 1
ATOM 6713 C C . ARG B 1 174 ? 16.266 -7.523 28.453 1 87.75 174 ARG B C 1
ATOM 6715 O O . ARG B 1 174 ? 15.516 -6.668 28.922 1 87.75 174 ARG B O 1
ATOM 6722 N N . GLN B 1 175 ? 17.5 -7.223 28.094 1 94.19 175 GLN B N 1
ATOM 6723 C CA . GLN B 1 175 ? 18.094 -5.891 28.219 1 94.19 175 GLN B CA 1
ATOM 6724 C C . GLN B 1 175 ? 18.953 -5.551 27 1 94.19 175 GLN B C 1
ATOM 6726 O O . GLN B 1 175 ? 19.672 -6.406 26.484 1 94.19 175 GLN B O 1
ATOM 6731 N N . GLY B 1 176 ? 18.781 -4.375 26.562 1 97.25 176 GLY B N 1
ATOM 6732 C CA . GLY B 1 176 ? 19.516 -3.924 25.391 1 97.25 176 GLY B CA 1
ATOM 6733 C C . GLY B 1 176 ? 18.656 -3.139 24.422 1 97.25 176 GLY B C 1
ATOM 6734 O O . GLY B 1 176 ? 17.594 -2.646 24.781 1 97.25 176 GLY B O 1
ATOM 6735 N N . TYR B 1 177 ? 19.234 -2.857 23.219 1 97.62 177 TYR B N 1
ATOM 6736 C CA . TYR B 1 177 ? 18.453 -2.215 22.172 1 97.62 177 TYR B CA 1
ATOM 6737 C C . TYR B 1 177 ? 18.656 -2.918 20.828 1 97.62 177 TYR B C 1
ATOM 6739 O O . TYR B 1 177 ? 19.625 -3.668 20.656 1 97.62 177 TYR B O 1
ATOM 6747 N N . LEU B 1 178 ? 17.703 -2.844 19.984 1 96.38 178 LEU B N 1
ATOM 6748 C CA . LEU B 1 178 ? 17.75 -3.367 18.625 1 96.38 178 LEU B CA 1
ATOM 6749 C C . LEU B 1 178 ? 17.266 -2.322 17.625 1 96.38 178 LEU B C 1
ATOM 6751 O O . LEU B 1 178 ? 16.234 -1.666 17.859 1 96.38 178 LEU B O 1
ATOM 6755 N N . VAL B 1 179 ? 18.062 -2.104 16.625 1 95.69 179 VAL B N 1
ATOM 6756 C CA . VAL B 1 179 ? 17.656 -1.197 15.562 1 95.69 179 VAL B CA 1
ATOM 6757 C C . VAL B 1 179 ? 17.172 -2.002 14.359 1 95.69 179 VAL B C 1
ATOM 6759 O O . VAL B 1 179 ? 17.906 -2.832 13.82 1 95.69 179 VAL B O 1
ATOM 6762 N N . ASP B 1 180 ? 15.953 -1.822 13.992 1 92.69 180 ASP B N 1
ATOM 6763 C CA . ASP B 1 180 ? 15.336 -2.396 12.805 1 92.69 180 ASP B CA 1
ATOM 6764 C C . ASP B 1 180 ? 14.828 -1.305 11.859 1 92.69 180 ASP B C 1
ATOM 6766 O O . ASP B 1 180 ? 13.68 -0.871 11.961 1 92.69 180 ASP B O 1
ATOM 6770 N N . GLY B 1 181 ? 15.68 -0.997 10.883 1 93.62 181 GLY B N 1
ATOM 6771 C CA . GLY B 1 181 ? 15.367 0.138 10.031 1 93.62 181 GLY B CA 1
ATOM 6772 C C . GLY B 1 181 ? 15.305 1.452 10.789 1 93.62 181 GLY B C 1
ATOM 6773 O O . GLY B 1 181 ? 16.266 1.843 11.445 1 93.62 181 GLY B O 1
ATOM 6774 N N . THR B 1 182 ? 14.055 2.086 10.711 1 96.94 182 THR B N 1
ATOM 6775 C CA . THR B 1 182 ? 13.898 3.373 11.383 1 96.94 182 THR B CA 1
ATOM 6776 C C . THR B 1 182 ? 13.312 3.189 12.781 1 96.94 182 THR B C 1
ATOM 6778 O O . THR B 1 182 ? 13.008 4.168 13.461 1 96.94 182 THR B O 1
ATOM 6781 N N . LEU B 1 183 ? 13.133 1.927 13.195 1 96.56 183 LEU B N 1
ATOM 6782 C CA . LEU B 1 183 ? 12.609 1.613 14.516 1 96.56 183 LEU B CA 1
ATOM 6783 C C . LEU B 1 183 ? 13.727 1.146 15.445 1 96.56 183 LEU B C 1
ATOM 6785 O O . LEU B 1 183 ? 14.586 0.352 15.047 1 96.56 183 LEU B O 1
ATOM 6789 N N . MET B 1 184 ? 13.766 1.635 16.594 1 97.75 184 MET B N 1
ATOM 6790 C CA . MET B 1 184 ? 14.656 1.154 17.641 1 97.75 184 MET B CA 1
ATOM 6791 C C . MET B 1 184 ? 13.859 0.626 18.828 1 97.75 184 MET B C 1
ATOM 6793 O O . MET B 1 184 ? 13 1.327 19.359 1 97.75 184 MET B O 1
ATOM 6797 N N . VAL B 1 185 ? 14.109 -0.594 19.188 1 97.19 185 VAL B N 1
ATOM 6798 C CA . VAL B 1 185 ? 13.531 -1.206 20.391 1 97.19 185 VAL B CA 1
ATOM 6799 C C . VAL B 1 185 ? 14.477 -1.031 21.562 1 97.19 185 VAL B C 1
ATOM 6801 O O . VAL B 1 185 ? 15.688 -1.246 21.438 1 97.19 185 VAL B O 1
ATOM 6804 N N . VAL B 1 186 ? 14 -0.58 22.656 1 97.75 186 VAL B N 1
ATOM 6805 C CA . VAL B 1 186 ? 14.789 -0.405 23.875 1 97.75 186 VAL B CA 1
ATOM 6806 C C . VAL B 1 186 ? 14.219 -1.281 24.984 1 97.75 186 VAL B C 1
ATOM 6808 O O . VAL B 1 186 ? 13.047 -1.155 25.344 1 97.75 186 VAL B O 1
ATOM 6811 N N . ARG B 1 187 ? 15.016 -2.139 25.484 1 97 187 ARG B N 1
ATOM 6812 C CA . ARG B 1 187 ? 14.688 -2.939 26.672 1 97 187 ARG B CA 1
ATOM 6813 C C . ARG B 1 187 ? 15.547 -2.543 27.859 1 97 187 ARG B C 1
ATOM 6815 O O . ARG B 1 187 ? 16.688 -3.01 28 1 97 187 ARG B O 1
ATOM 6822 N N . PRO B 1 188 ? 14.922 -1.808 28.75 1 95.62 188 PRO B N 1
ATOM 6823 C CA . PRO B 1 188 ? 15.703 -1.238 29.859 1 95.62 188 PRO B CA 1
ATOM 6824 C C . PRO B 1 188 ? 16.141 -2.289 30.875 1 95.62 188 PRO B C 1
ATOM 6826 O O . PRO B 1 188 ? 17.031 -2.037 31.688 1 95.62 188 PRO B O 1
ATOM 6829 N N . GLY B 1 189 ? 15.516 -3.488 30.906 1 92.56 189 GLY B N 1
ATOM 6830 C CA . GLY B 1 189 ? 15.773 -4.492 31.938 1 92.56 189 GLY B CA 1
ATOM 6831 C C . GLY B 1 189 ? 14.836 -4.387 33.125 1 92.56 189 GLY B C 1
ATOM 6832 O O . GLY B 1 189 ? 14.789 -5.285 33.969 1 92.56 189 GLY B O 1
ATOM 6833 N N . THR B 1 190 ? 14.188 -3.309 33.188 1 90.88 190 THR B N 1
ATOM 6834 C CA . THR B 1 190 ? 13.164 -3.113 34.219 1 90.88 190 THR B CA 1
ATOM 6835 C C . THR B 1 190 ? 11.82 -2.779 33.562 1 90.88 190 THR B C 1
ATOM 6837 O O . THR B 1 190 ? 11.773 -2.236 32.469 1 90.88 190 THR B O 1
ATOM 6840 N N . VAL B 1 191 ? 10.805 -3.16 34.25 1 92.81 191 VAL B N 1
ATOM 6841 C CA . VAL B 1 191 ? 9.477 -2.842 33.75 1 92.81 191 VAL B CA 1
ATOM 6842 C C . VAL B 1 191 ? 9.102 -1.418 34.156 1 92.81 191 VAL B C 1
ATOM 6844 O O . VAL B 1 191 ? 9.57 -0.903 35.156 1 92.81 191 VAL B O 1
ATOM 6847 N N . LEU B 1 192 ? 8.398 -0.779 33.344 1 97.12 192 LEU B N 1
ATOM 6848 C CA . LEU B 1 192 ? 7.832 0.534 33.656 1 97.12 192 LEU B CA 1
ATOM 6849 C C . LEU B 1 192 ? 6.352 0.426 34 1 97.12 192 LEU B C 1
ATOM 6851 O O . LEU B 1 192 ? 5.5 0.397 33.094 1 97.12 192 LEU B O 1
ATOM 6855 N N . ALA B 1 193 ? 5.977 0.499 35.25 1 97.62 193 ALA B N 1
ATOM 6856 C CA . ALA B 1 193 ? 4.605 0.365 35.75 1 97.62 193 ALA B CA 1
ATOM 6857 C C . ALA B 1 193 ? 3.805 1.64 35.5 1 97.62 193 ALA B C 1
ATOM 6859 O O . ALA B 1 193 ? 4.379 2.689 35.188 1 97.62 193 ALA B O 1
ATOM 6860 N N . PRO B 1 194 ? 2.494 1.48 35.594 1 97.88 194 PRO B N 1
ATOM 6861 C CA . PRO B 1 194 ? 1.676 2.689 35.5 1 97.88 194 PRO B CA 1
ATOM 6862 C C . PRO B 1 194 ? 2.088 3.779 36.469 1 97.88 194 PRO B C 1
ATOM 6864 O O . PRO B 1 194 ? 2.25 3.506 37.656 1 97.88 194 PRO B O 1
ATOM 6867 N N . GLY B 1 195 ? 2.318 5.02 35.938 1 97.88 195 GLY B N 1
ATOM 6868 C CA . GLY B 1 195 ? 2.662 6.148 36.781 1 97.88 195 GLY B CA 1
ATOM 6869 C C . GLY B 1 195 ? 4.156 6.348 36.938 1 97.88 195 GLY B C 1
ATOM 6870 O O . GLY B 1 195 ? 4.605 7.41 37.375 1 97.88 195 GLY B O 1
ATOM 6871 N N . ASP B 1 196 ? 4.926 5.324 36.531 1 97.88 196 ASP B N 1
ATOM 6872 C CA . ASP B 1 196 ? 6.375 5.41 36.656 1 97.88 196 ASP B CA 1
ATOM 6873 C C . ASP B 1 196 ? 6.973 6.203 35.469 1 97.88 196 ASP B C 1
ATOM 6875 O O . ASP B 1 196 ? 6.293 6.469 34.5 1 97.88 196 ASP B O 1
ATOM 6879 N N . SER B 1 197 ? 8.219 6.609 35.656 1 98.19 197 SER B N 1
ATOM 6880 C CA . SER B 1 197 ? 9.008 7.23 34.594 1 98.19 197 SER B CA 1
ATOM 6881 C C . SER B 1 197 ? 10.391 6.598 34.5 1 98.19 197 SER B C 1
ATOM 6883 O O . SER B 1 197 ? 10.836 5.91 35.406 1 98.19 197 SER B O 1
ATOM 6885 N N . ILE B 1 198 ? 11.008 6.785 33.375 1 98.12 198 ILE B N 1
ATOM 6886 C CA . ILE B 1 198 ? 12.367 6.293 33.156 1 98.12 198 ILE B CA 1
ATOM 6887 C C . ILE B 1 198 ? 13.164 7.324 32.375 1 98.12 198 ILE B C 1
ATOM 6889 O O . ILE B 1 198 ? 12.609 8.047 31.547 1 98.12 198 ILE B O 1
ATOM 6893 N N . GLU B 1 199 ? 14.391 7.418 32.719 1 98.38 199 GLU B N 1
ATOM 6894 C CA . GLU B 1 199 ? 15.305 8.273 31.969 1 98.38 199 GLU B CA 1
ATOM 6895 C C . GLU B 1 199 ? 16.078 7.473 30.938 1 98.38 199 GLU B C 1
ATOM 6897 O O . GLU B 1 199 ? 16.672 6.445 31.25 1 98.38 199 GLU B O 1
ATOM 6902 N N . ILE B 1 200 ? 16.078 7.91 29.703 1 98.56 200 ILE B N 1
ATOM 6903 C CA . ILE B 1 200 ? 16.828 7.332 28.609 1 98.56 200 ILE B CA 1
ATOM 6904 C C . ILE B 1 200 ? 17.875 8.344 28.109 1 98.56 200 ILE B C 1
ATOM 6906 O O . ILE B 1 200 ? 17.562 9.523 27.922 1 98.56 200 ILE B O 1
ATOM 6910 N N . ARG B 1 201 ? 19.062 7.914 27.953 1 98.69 201 ARG B N 1
ATOM 6911 C CA . ARG B 1 201 ? 20.141 8.758 27.422 1 98.69 201 ARG B CA 1
ATOM 6912 C C . ARG B 1 201 ? 20.672 8.203 26.109 1 98.69 201 ARG B C 1
ATOM 6914 O O . ARG B 1 201 ? 20.953 7.008 26 1 98.69 201 ARG B O 1
ATOM 6921 N N . VAL B 1 202 ? 20.781 9.055 25.125 1 98.75 202 VAL B N 1
ATOM 6922 C CA . VAL B 1 202 ? 21.25 8.641 23.797 1 98.75 202 VAL B CA 1
ATOM 6923 C C . VAL B 1 202 ? 22.219 9.688 23.25 1 98.75 202 VAL B C 1
ATOM 6925 O O . VAL B 1 202 ? 22 10.891 23.406 1 98.75 202 VAL B O 1
ATOM 6928 N N . ALA B 1 203 ? 23.344 9.266 22.703 1 98.81 203 ALA B N 1
ATOM 6929 C CA . ALA B 1 203 ? 24.266 10.078 21.906 1 98.81 203 ALA B CA 1
ATOM 6930 C C . ALA B 1 203 ? 24.359 9.57 20.469 1 98.81 203 ALA B C 1
ATOM 6932 O O . ALA B 1 203 ? 24.406 8.367 20.234 1 98.81 203 ALA B O 1
ATOM 6933 N N . TRP B 1 204 ? 24.312 10.484 19.516 1 98.81 204 TRP B N 1
ATOM 6934 C CA . TRP B 1 204 ? 24.25 10.039 18.125 1 98.81 204 TRP B CA 1
ATOM 6935 C C . TRP B 1 204 ? 24.875 11.086 17.203 1 98.81 204 TRP B C 1
ATOM 6937 O O . TRP B 1 204 ? 25.156 12.211 17.625 1 98.81 204 TRP B O 1
ATOM 6947 N N . ASP B 1 205 ? 25.172 10.734 16.016 1 98.75 205 ASP B N 1
ATOM 6948 C CA . ASP B 1 205 ? 25.469 11.656 14.93 1 98.75 205 ASP B CA 1
ATOM 6949 C C . ASP B 1 205 ? 25.031 11.086 13.586 1 98.75 205 ASP B C 1
ATOM 6951 O O . ASP B 1 205 ? 24.672 9.914 13.492 1 98.75 205 ASP B O 1
ATOM 6955 N N . PHE B 1 206 ? 24.875 11.883 12.633 1 98.38 206 PHE B N 1
ATOM 6956 C CA . PHE B 1 206 ? 24.656 11.422 11.266 1 98.38 206 PHE B CA 1
ATOM 6957 C C . PHE B 1 206 ? 25.016 12.516 10.266 1 98.38 206 PHE B C 1
ATOM 6959 O O . PHE B 1 206 ? 25.016 13.703 10.602 1 98.38 206 PHE B O 1
ATOM 6966 N N . LYS B 1 207 ? 25.406 12.109 9.062 1 98.5 207 LYS B N 1
ATOM 6967 C CA . LYS B 1 207 ? 25.609 13.023 7.938 1 98.5 207 LYS B CA 1
ATOM 6968 C C . LYS B 1 207 ? 24.281 13.508 7.371 1 98.5 207 LYS B C 1
ATOM 6970 O O . LYS B 1 207 ? 23.391 12.703 7.082 1 98.5 207 LYS B O 1
ATOM 6975 N N . ILE B 1 208 ? 24.141 14.82 7.238 1 98.19 208 ILE B N 1
ATOM 6976 C CA . ILE B 1 208 ? 22.891 15.422 6.777 1 98.19 208 ILE B CA 1
ATOM 6977 C C . ILE B 1 208 ? 22.766 15.234 5.27 1 98.19 208 ILE B C 1
ATOM 6979 O O . ILE B 1 208 ? 23.625 15.672 4.5 1 98.19 208 ILE B O 1
ATOM 6983 N N . PRO B 1 209 ? 21.719 14.562 4.801 1 97.31 209 PRO B N 1
ATOM 6984 C CA . PRO B 1 209 ? 21.484 14.5 3.357 1 97.31 209 PRO B CA 1
ATOM 6985 C C . PRO B 1 209 ? 21.078 15.844 2.764 1 97.31 209 PRO B C 1
ATOM 6987 O O . PRO B 1 209 ? 20.578 16.719 3.48 1 97.31 209 PRO B O 1
ATOM 6990 N N . GLN B 1 210 ? 21.266 16.047 1.473 1 96.12 210 GLN B N 1
ATOM 6991 C CA . GLN B 1 210 ? 20.875 17.297 0.831 1 96.12 210 GLN B CA 1
ATOM 6992 C C . GLN B 1 210 ? 19.375 17.484 0.871 1 96.12 210 GLN B C 1
ATOM 6994 O O . GLN B 1 210 ? 18.875 18.594 1.072 1 96.12 210 GLN B O 1
ATOM 6999 N N . GLN B 1 211 ? 18.688 16.453 0.544 1 93.75 211 GLN B N 1
ATOM 7000 C CA . GLN B 1 211 ? 17.234 16.375 0.705 1 93.75 211 GLN B CA 1
ATOM 7001 C C . GLN B 1 211 ? 16.828 15.164 1.538 1 93.75 211 GLN B C 1
ATOM 7003 O O . GLN B 1 211 ? 16.594 14.078 0.995 1 93.75 211 GLN B O 1
ATOM 7008 N N . GLY B 1 212 ? 16.719 15.422 2.729 1 89.19 212 GLY B N 1
ATOM 7009 C CA . GLY B 1 212 ? 16.547 14.312 3.652 1 89.19 212 GLY B CA 1
ATOM 7010 C C . GLY B 1 212 ? 15.094 14.094 4.051 1 89.19 212 GLY B C 1
ATOM 7011 O O . GLY B 1 212 ? 14.25 14.961 3.842 1 89.19 212 GLY B O 1
ATOM 7012 N N . ALA B 1 213 ? 14.859 12.852 4.562 1 87.12 213 ALA B N 1
ATOM 7013 C CA . ALA B 1 213 ? 13.555 12.453 5.09 1 87.12 213 ALA B CA 1
ATOM 7014 C C . ALA B 1 213 ? 12.438 12.781 4.102 1 87.12 213 ALA B C 1
ATOM 7016 O O . ALA B 1 213 ? 11.445 13.414 4.465 1 87.12 213 ALA B O 1
ATOM 7017 N N . GLY B 1 214 ? 12.695 12.438 2.885 1 86.38 214 GLY B N 1
ATOM 7018 C CA . GLY B 1 214 ? 11.695 12.664 1.854 1 86.38 214 GLY B CA 1
ATOM 7019 C C . GLY B 1 214 ? 11.617 14.117 1.414 1 86.38 214 GLY B C 1
ATOM 7020 O O . GLY B 1 214 ? 10.539 14.609 1.077 1 86.38 214 GLY B O 1
ATOM 7021 N N . GLY B 1 215 ? 12.656 14.875 1.629 1 89.38 215 GLY B N 1
ATOM 7022 C CA . GLY B 1 215 ? 12.703 16.281 1.224 1 89.38 215 GLY B CA 1
ATOM 7023 C C . GLY B 1 215 ? 12.188 17.219 2.293 1 89.38 215 GLY B C 1
ATOM 7024 O O . GLY B 1 215 ? 11.891 18.391 2.008 1 89.38 215 GLY B O 1
ATOM 7025 N N . ARG B 1 216 ? 12.148 16.781 3.51 1 95.31 216 ARG B N 1
ATOM 7026 C CA . ARG B 1 216 ? 11.562 17.562 4.586 1 95.31 216 ARG B CA 1
ATOM 7027 C C . ARG B 1 216 ? 12.641 18.234 5.426 1 95.31 216 ARG B C 1
ATOM 7029 O O . ARG B 1 216 ? 12.336 19.031 6.316 1 95.31 216 ARG B O 1
ATOM 7036 N N . MET B 1 217 ? 13.82 17.953 5.18 1 97.44 217 MET B N 1
ATOM 7037 C CA . MET B 1 217 ? 14.992 18.547 5.805 1 97.44 217 MET B CA 1
ATOM 7038 C C . MET B 1 217 ? 16.219 18.422 4.898 1 97.44 217 MET B C 1
ATOM 7040 O O . MET B 1 217 ? 16.188 17.688 3.916 1 97.44 217 MET B O 1
ATOM 7044 N N . GLY B 1 218 ? 17.188 19.156 5.191 1 98.12 218 GLY B N 1
ATOM 7045 C CA . GLY B 1 218 ? 18.406 19.062 4.402 1 98.12 218 GLY B CA 1
ATOM 7046 C C . GLY B 1 218 ? 19.203 20.359 4.395 1 98.12 218 GLY B C 1
ATOM 7047 O O . GLY B 1 218 ? 19.234 21.078 5.398 1 98.12 218 GLY B O 1
ATOM 7048 N N . TYR B 1 219 ? 19.984 20.469 3.303 1 98 219 TYR B N 1
ATOM 7049 C CA . TYR B 1 219 ? 20.781 21.688 3.199 1 98 219 TYR B CA 1
ATOM 7050 C C . TYR B 1 219 ? 20.891 22.141 1.747 1 98 219 TYR B C 1
ATOM 7052 O O . TYR B 1 219 ? 20.641 21.359 0.826 1 98 219 TYR B O 1
ATOM 7060 N N . ASN B 1 220 ? 21.031 23.328 1.613 1 96.06 220 ASN B N 1
ATOM 7061 C CA . ASN B 1 220 ? 21.406 23.969 0.359 1 96.06 220 ASN B CA 1
ATOM 7062 C C . ASN B 1 220 ? 22.812 24.594 0.442 1 96.06 220 ASN B C 1
ATOM 7064 O O . ASN B 1 220 ? 23.125 25.266 1.42 1 96.06 220 ASN B O 1
ATOM 7068 N N . GLY B 1 221 ? 23.625 24.375 -0.605 1 93.12 221 GLY B N 1
ATOM 7069 C CA . GLY B 1 221 ? 25 24.844 -0.615 1 93.12 221 GLY B CA 1
ATOM 7070 C C . GLY B 1 221 ? 25.109 26.359 -0.483 1 93.12 221 GLY B C 1
ATOM 7071 O O . GLY B 1 221 ? 26.172 26.875 -0.19 1 93.12 221 GLY B O 1
ATOM 7072 N N . ASP B 1 222 ? 24.031 27 -0.701 1 93 222 ASP B N 1
ATOM 7073 C CA . ASP B 1 222 ? 23.969 28.438 -0.519 1 93 222 ASP B CA 1
ATOM 7074 C C . ASP B 1 222 ? 23.578 28.797 0.912 1 93 222 ASP B C 1
ATOM 7076 O O . ASP B 1 222 ? 22.594 29.5 1.132 1 93 222 ASP B O 1
ATOM 7080 N N . ASN B 1 223 ? 24.281 28.297 1.937 1 93.88 223 ASN B N 1
ATOM 7081 C CA . ASN B 1 223 ? 24.297 28.625 3.355 1 93.88 223 ASN B CA 1
ATOM 7082 C C . ASN B 1 223 ? 22.938 28.406 4 1 93.88 223 ASN B C 1
ATOM 7084 O O . ASN B 1 223 ? 22.422 29.266 4.715 1 93.88 223 ASN B O 1
ATOM 7088 N N . LEU B 1 224 ? 22.344 27.328 3.869 1 97.75 224 LEU B N 1
ATOM 7089 C CA . LEU B 1 224 ? 21.047 27.016 4.449 1 97.75 224 LEU B CA 1
ATOM 7090 C C . LEU B 1 224 ? 21 25.562 4.938 1 97.75 224 LEU B C 1
ATOM 7092 O O . LEU B 1 224 ? 21.312 24.641 4.184 1 97.75 224 LEU B O 1
ATOM 7096 N N . PHE B 1 225 ? 20.703 25.406 6.148 1 98.56 225 PHE B N 1
ATOM 7097 C CA . PHE B 1 225 ? 20.328 24.109 6.73 1 98.56 225 PHE B CA 1
ATOM 7098 C C . PHE B 1 225 ? 18.922 24.172 7.332 1 98.56 225 PHE B C 1
ATOM 7100 O O . PHE B 1 225 ? 18.562 25.172 7.953 1 98.56 225 PHE B O 1
ATOM 7107 N N . TYR B 1 226 ? 18.125 23.281 7.074 1 98.69 226 TYR B N 1
ATOM 7108 C CA . TYR B 1 226 ? 16.891 23 7.809 1 98.69 226 TYR B CA 1
ATOM 7109 C C . TYR B 1 226 ? 16.891 21.562 8.336 1 98.69 226 TYR B C 1
ATOM 7111 O O . TYR B 1 226 ? 16.906 20.609 7.559 1 98.69 226 TYR B O 1
ATOM 7119 N N . ILE B 1 227 ? 16.828 21.422 9.586 1 98.69 227 ILE B N 1
ATOM 7120 C CA . ILE B 1 227 ? 17.078 20.156 10.266 1 98.69 227 ILE B CA 1
ATOM 7121 C C . ILE B 1 227 ? 15.789 19.688 10.953 1 98.69 227 ILE B C 1
ATOM 7123 O O . ILE B 1 227 ? 15.312 20.344 11.883 1 98.69 227 ILE B O 1
ATOM 7127 N N . ALA B 1 228 ? 15.219 18.625 10.492 1 98.19 228 ALA B N 1
ATOM 7128 C CA . ALA B 1 228 ? 14.008 18.016 11.031 1 98.19 228 ALA B CA 1
ATOM 7129 C C . ALA B 1 228 ? 14.172 16.5 11.164 1 98.19 228 ALA B C 1
ATOM 7131 O O . ALA B 1 228 ? 15.039 15.914 10.523 1 98.19 228 ALA B O 1
ATOM 7132 N N . TYR B 1 229 ? 13.43 15.906 12.141 1 97.12 229 TYR B N 1
ATOM 7133 C CA . TYR B 1 229 ? 13.469 14.469 12.375 1 97.12 229 TYR B CA 1
ATOM 7134 C C . TYR B 1 229 ? 14.898 13.992 12.617 1 97.12 229 TYR B C 1
ATOM 7136 O O . TYR B 1 229 ? 15.336 13.008 12.023 1 97.12 229 TYR B O 1
ATOM 7144 N N . TRP B 1 230 ? 15.586 14.656 13.445 1 98.12 230 TRP B N 1
ATOM 7145 C CA . TRP B 1 230 ? 17.047 14.562 13.5 1 98.12 230 TRP B CA 1
ATOM 7146 C C . TRP B 1 230 ? 17.5 13.898 14.789 1 98.12 230 TRP B C 1
ATOM 7148 O O . TRP B 1 230 ? 18.688 13.664 14.992 1 98.12 230 TRP B O 1
ATOM 7158 N N . TYR B 1 231 ? 16.609 13.562 15.664 1 98.38 231 TYR B N 1
ATOM 7159 C CA . TYR B 1 231 ? 16.969 12.961 16.938 1 98.38 231 TYR B CA 1
ATOM 7160 C C . TYR B 1 231 ? 16.141 11.703 17.203 1 98.38 231 TYR B C 1
ATOM 7162 O O . TYR B 1 231 ? 15.07 11.523 16.625 1 98.38 231 TYR B O 1
ATOM 7170 N N . PRO B 1 232 ? 16.719 10.719 18.031 1 98.31 232 PRO B N 1
ATOM 7171 C CA . PRO B 1 232 ? 15.898 9.594 18.453 1 98.31 232 PRO B CA 1
ATOM 7172 C C . PRO B 1 232 ? 14.656 10.039 19.234 1 98.31 232 PRO B C 1
ATOM 7174 O O . PRO B 1 232 ? 14.773 10.648 20.297 1 98.31 232 PRO B O 1
ATOM 7177 N N . GLN B 1 233 ? 13.594 9.758 18.672 1 98.12 233 GLN B N 1
ATOM 7178 C CA . GLN B 1 233 ? 12.344 10.242 19.234 1 98.12 233 GLN B CA 1
ATOM 7179 C C . GLN B 1 233 ? 11.469 9.086 19.719 1 98.12 233 GLN B C 1
ATOM 7181 O O . GLN B 1 233 ? 11.359 8.062 19.047 1 98.12 233 GLN B O 1
ATOM 7186 N N . MET B 1 234 ? 10.836 9.242 20.891 1 98.5 234 MET B N 1
ATOM 7187 C CA . MET B 1 234 ? 9.953 8.203 21.422 1 98.5 234 MET B CA 1
ATOM 7188 C C . MET B 1 234 ? 8.742 8 20.516 1 98.5 234 MET B C 1
ATOM 7190 O O . MET B 1 234 ? 8.172 8.969 20.016 1 98.5 234 MET B O 1
ATOM 7194 N N . ARG B 1 235 ? 8.414 6.715 20.312 1 97.94 235 ARG B N 1
ATOM 7195 C CA . ARG B 1 235 ? 7.191 6.402 19.578 1 97.94 235 ARG B CA 1
ATOM 7196 C C . ARG B 1 235 ? 5.965 6.555 20.469 1 97.94 235 ARG B C 1
ATOM 7198 O O . ARG B 1 235 ? 6.07 6.508 21.688 1 97.94 235 ARG B O 1
ATOM 7205 N N . VAL B 1 236 ? 4.812 6.684 19.859 1 98.25 236 VAL B N 1
ATOM 7206 C CA . VAL B 1 236 ? 3.564 6.891 20.578 1 98.25 236 VAL B CA 1
ATOM 7207 C C . VAL B 1 236 ? 3.043 5.551 21.094 1 98.25 236 VAL B C 1
ATOM 7209 O O . VAL B 1 236 ? 3.072 4.547 20.391 1 98.25 236 VAL B O 1
ATOM 7212 N N . TYR B 1 237 ? 2.73 5.492 22.344 1 98.31 237 TYR B N 1
ATOM 7213 C CA . TYR B 1 237 ? 1.902 4.457 22.953 1 98.31 237 TYR B CA 1
ATOM 7214 C C . TYR B 1 237 ? 0.51 4.988 23.266 1 98.31 237 TYR B C 1
ATOM 7216 O O . TYR B 1 237 ? 0.35 5.852 24.141 1 98.31 237 TYR B O 1
ATOM 7224 N N . ASP B 1 238 ? -0.509 4.531 22.547 1 97.62 238 ASP B N 1
ATOM 7225 C CA . ASP B 1 238 ? -1.813 5.156 22.734 1 97.62 238 ASP B CA 1
ATOM 7226 C C . ASP B 1 238 ? -2.857 4.125 23.172 1 97.62 238 ASP B C 1
ATOM 7228 O O . ASP B 1 238 ? -2.535 2.951 23.359 1 97.62 238 ASP B O 1
ATOM 7232 N N . ASP B 1 239 ? -4.035 4.531 23.406 1 97.38 239 ASP B N 1
ATOM 7233 C CA . ASP B 1 239 ? -5.102 3.758 24.031 1 97.38 239 ASP B CA 1
ATOM 7234 C C . ASP B 1 239 ? -5.816 2.877 23.016 1 97.38 239 ASP B C 1
ATOM 7236 O O . ASP B 1 239 ? -6.684 2.076 23.375 1 97.38 239 ASP B O 1
ATOM 7240 N N . VAL B 1 240 ? -5.48 2.969 21.734 1 95.25 240 VAL B N 1
ATOM 7241 C CA . VAL B 1 240 ? -6.188 2.217 20.703 1 95.25 240 VAL B CA 1
ATOM 7242 C C . VAL B 1 240 ? -5.285 1.114 20.156 1 95.25 240 VAL B C 1
ATOM 7244 O O . VAL B 1 240 ? -5.652 -0.063 20.172 1 95.25 240 VAL B O 1
ATOM 7247 N N . ASN B 1 241 ? -4.082 1.45 19.844 1 91.69 241 ASN B N 1
ATOM 7248 C CA . ASN B 1 241 ? -3.188 0.519 19.156 1 91.69 241 ASN B CA 1
ATOM 7249 C C . ASN B 1 241 ? -2.082 0.028 20.094 1 91.69 241 ASN B C 1
ATOM 7251 O O . ASN B 1 241 ? -1.406 -0.958 19.797 1 91.69 241 ASN B O 1
ATOM 7255 N N . GLY B 1 242 ? -1.918 0.694 21.172 1 95.81 242 GLY B N 1
ATOM 7256 C CA . GLY B 1 242 ? -0.685 0.489 21.922 1 95.81 242 GLY B CA 1
ATOM 7257 C C . GLY B 1 242 ? 0.516 1.157 21.281 1 95.81 242 GLY B C 1
ATOM 7258 O O . GLY B 1 242 ? 0.44 2.314 20.859 1 95.81 242 GLY B O 1
ATOM 7259 N N . TRP B 1 243 ? 1.643 0.465 21.25 1 97.12 243 TRP B N 1
ATOM 7260 C CA . TRP B 1 243 ? 2.814 1.034 20.594 1 97.12 243 TRP B CA 1
ATOM 7261 C C . TRP B 1 243 ? 2.582 1.179 19.094 1 97.12 243 TRP B C 1
ATOM 7263 O O . TRP B 1 243 ? 2.197 0.218 18.422 1 97.12 243 TRP B O 1
ATOM 7273 N N . PHE B 1 244 ? 2.74 2.342 18.625 1 96.12 244 PHE B N 1
ATOM 7274 C CA . PHE B 1 244 ? 2.746 2.559 17.188 1 96.12 244 PHE B CA 1
ATOM 7275 C C . PHE B 1 244 ? 4.137 2.318 16.609 1 96.12 244 PHE B C 1
ATOM 7277 O O . PHE B 1 244 ? 5.02 3.17 16.734 1 96.12 244 PHE B O 1
ATOM 7284 N N . THR B 1 245 ? 4.32 1.235 15.789 1 94.56 245 THR B N 1
ATOM 7285 C CA . THR B 1 245 ? 5.68 0.842 15.438 1 94.56 245 THR B CA 1
ATOM 7286 C C . THR B 1 245 ? 5.863 0.842 13.922 1 94.56 245 THR B C 1
ATOM 7288 O O . THR B 1 245 ? 6.863 0.333 13.414 1 94.56 245 THR B O 1
ATOM 7291 N N . ASP B 1 246 ? 4.863 1.406 13.172 1 93 246 ASP B N 1
ATOM 7292 C CA . ASP B 1 246 ? 5.07 1.48 11.727 1 93 246 ASP B CA 1
ATOM 7293 C C . ASP B 1 246 ? 6.352 2.246 11.398 1 93 246 ASP B C 1
ATOM 7295 O O . ASP B 1 246 ? 6.582 3.336 11.922 1 93 246 ASP B O 1
ATOM 7299 N N . SER B 1 247 ? 7.133 1.782 10.531 1 92.44 247 SER B N 1
ATOM 7300 C CA . SER B 1 247 ? 8.391 2.41 10.141 1 92.44 247 SER B CA 1
ATOM 7301 C C . SER B 1 247 ? 8.156 3.6 9.219 1 92.44 247 SER B C 1
ATOM 7303 O O . SER B 1 247 ? 7.141 3.658 8.523 1 92.44 247 SER B O 1
ATOM 7305 N N . PHE B 1 248 ? 9.078 4.523 9.281 1 95.75 248 PHE B N 1
ATOM 7306 C CA . PHE B 1 248 ? 9.102 5.586 8.281 1 95.75 248 PHE B CA 1
ATOM 7307 C C . PHE B 1 248 ? 9.734 5.098 6.988 1 95.75 248 PHE B C 1
ATOM 7309 O O . PHE B 1 248 ? 10.867 4.605 6.992 1 95.75 248 PHE B O 1
ATOM 7316 N N . LYS B 1 249 ? 9.055 5.309 5.863 1 93.38 249 LYS B N 1
ATOM 7317 C CA . LYS B 1 249 ? 9.523 4.758 4.594 1 93.38 249 LYS B CA 1
ATOM 7318 C C . LYS B 1 249 ? 9.773 5.863 3.572 1 93.38 249 LYS B C 1
ATOM 7320 O O . LYS B 1 249 ? 9.945 5.59 2.385 1 93.38 249 LYS B O 1
ATOM 7325 N N . GLY B 1 250 ? 9.688 7.102 4.012 1 92 250 GLY B N 1
ATOM 7326 C CA . GLY B 1 250 ? 10.016 8.211 3.131 1 92 250 GLY B CA 1
ATOM 7327 C C . GLY B 1 250 ? 8.828 9.102 2.826 1 92 250 GLY B C 1
ATOM 7328 O O . GLY B 1 250 ? 8.977 10.32 2.715 1 92 250 GLY B O 1
ATOM 7329 N N . ASN B 1 251 ? 7.621 8.562 2.775 1 90.31 251 ASN B N 1
ATOM 7330 C CA . ASN B 1 251 ? 6.504 9.352 2.262 1 90.31 251 ASN B CA 1
ATOM 7331 C C . ASN B 1 251 ? 5.527 9.727 3.373 1 90.31 251 ASN B C 1
ATOM 7333 O O . ASN B 1 251 ? 5.344 10.914 3.666 1 90.31 251 ASN B O 1
ATOM 7337 N N . ALA B 1 252 ? 4.875 8.758 4 1 91.19 252 ALA B N 1
ATOM 7338 C CA . ALA B 1 252 ? 3.871 9.062 5.016 1 91.19 252 ALA B CA 1
ATOM 7339 C C . ALA B 1 252 ? 4.5 9.766 6.215 1 91.19 252 ALA B C 1
ATOM 7341 O O . ALA B 1 252 ? 5.547 9.344 6.711 1 91.19 252 ALA B O 1
ATOM 7342 N N . GLU B 1 253 ? 3.836 10.727 6.57 1 91.69 253 GLU B N 1
ATOM 7343 C CA . GLU B 1 253 ? 4.387 11.602 7.598 1 91.69 253 GLU B CA 1
ATOM 7344 C C . GLU B 1 253 ? 4.328 10.945 8.977 1 91.69 253 GLU B C 1
ATOM 7346 O O . GLU B 1 253 ? 4.176 9.727 9.078 1 91.69 253 GLU B O 1
ATOM 7351 N N . PHE B 1 254 ? 4.473 11.727 10.016 1 91.12 254 PHE B N 1
ATOM 7352 C CA . PHE B 1 254 ? 4.891 11.172 11.305 1 91.12 254 PHE B CA 1
ATOM 7353 C C . PHE B 1 254 ? 3.734 11.164 12.289 1 91.12 254 PHE B C 1
ATOM 7355 O O . PHE B 1 254 ? 2.701 11.789 12.055 1 91.12 254 PHE B O 1
ATOM 7362 N N . TYR B 1 255 ? 3.758 10.32 13.281 1 96.56 255 TYR B N 1
ATOM 7363 C CA . TYR B 1 255 ? 2.889 10.242 14.453 1 96.56 255 TYR B CA 1
ATOM 7364 C C . TYR B 1 255 ? 3.697 10.352 15.734 1 96.56 255 TYR B C 1
ATOM 7366 O O . TYR B 1 255 ? 4.367 9.398 16.141 1 96.56 255 TYR B O 1
ATOM 7374 N N . HIS B 1 256 ? 3.656 11.531 16.375 1 96.31 256 HIS B N 1
ATOM 7375 C CA . HIS B 1 256 ? 4.469 11.812 17.562 1 96.31 256 HIS B CA 1
ATOM 7376 C C . HIS B 1 256 ? 3.602 12.242 18.734 1 96.31 256 HIS B C 1
ATOM 7378 O O . HIS B 1 256 ? 2.498 12.758 18.547 1 96.31 256 HIS B O 1
ATOM 7384 N N . GLY B 1 257 ? 4.133 11.977 19.938 1 97.25 257 GLY B N 1
ATOM 7385 C CA . GLY B 1 257 ? 3.482 12.461 21.141 1 97.25 257 GLY B CA 1
ATOM 7386 C C . GLY B 1 257 ? 3.908 13.867 21.531 1 97.25 257 GLY B C 1
ATOM 7387 O O . GLY B 1 257 ? 4.859 14.406 20.969 1 97.25 257 GLY B O 1
ATOM 7388 N N . PHE B 1 258 ? 3.197 14.477 22.469 1 98.06 258 PHE B N 1
ATOM 7389 C CA . PHE B 1 258 ? 3.545 15.797 22.969 1 98.06 258 PHE B CA 1
ATOM 7390 C C . PHE B 1 258 ? 4.656 15.703 24.016 1 98.06 258 PHE B C 1
ATOM 7392 O O . PHE B 1 258 ? 4.719 14.734 24.766 1 98.06 258 PHE B O 1
ATOM 7399 N N . ALA B 1 259 ? 5.457 16.719 24.016 1 98.69 259 ALA B N 1
ATOM 7400 C CA . ALA B 1 259 ? 6.609 16.734 24.906 1 98.69 259 ALA B CA 1
ATOM 7401 C C . ALA B 1 259 ? 7.051 18.172 25.219 1 98.69 259 ALA B C 1
ATOM 7403 O O . ALA B 1 259 ? 6.605 19.109 24.562 1 98.69 259 ALA B O 1
ATOM 7404 N N . ASP B 1 260 ? 7.836 18.281 26.281 1 98.69 260 ASP B N 1
ATOM 7405 C CA . ASP B 1 260 ? 8.586 19.5 26.578 1 98.69 260 ASP B CA 1
ATOM 7406 C C . ASP B 1 260 ? 10.039 19.375 26.125 1 98.69 260 ASP B C 1
ATOM 7408 O O . ASP B 1 260 ? 10.633 18.297 26.219 1 98.69 260 ASP B O 1
ATOM 7412 N N . TYR B 1 261 ? 10.562 20.484 25.672 1 98.88 261 TYR B N 1
ATOM 7413 C CA . TYR B 1 261 ? 11.922 20.469 25.125 1 98.88 261 TYR B CA 1
ATOM 7414 C C . TYR B 1 261 ? 12.758 21.578 25.766 1 98.88 261 TYR B C 1
ATOM 7416 O O . TYR B 1 261 ? 12.273 22.688 25.984 1 98.88 261 TYR B O 1
ATOM 7424 N N . ASN B 1 262 ? 13.914 21.281 26.125 1 98.94 262 ASN B N 1
ATOM 7425 C CA . ASN B 1 262 ? 15.023 22.188 26.391 1 98.94 262 ASN B CA 1
ATOM 7426 C C . ASN B 1 262 ? 16.25 21.828 25.547 1 98.94 262 ASN B C 1
ATOM 7428 O O . ASN B 1 262 ? 16.906 20.812 25.797 1 98.94 262 ASN B O 1
ATOM 7432 N N . VAL B 1 263 ? 16.562 22.719 24.562 1 98.94 263 VAL B N 1
ATOM 7433 C CA . VAL B 1 263 ? 17.531 22.297 23.562 1 98.94 263 VAL B CA 1
ATOM 7434 C C . VAL B 1 263 ? 18.609 23.359 23.391 1 98.94 263 VAL B C 1
ATOM 7436 O O . VAL B 1 263 ? 18.297 24.531 23.141 1 98.94 263 VAL B O 1
ATOM 7439 N N . ASP B 1 264 ? 19.859 22.969 23.531 1 98.94 264 ASP B N 1
ATOM 7440 C CA . ASP B 1 264 ? 21.016 23.781 23.188 1 98.94 264 ASP B CA 1
ATOM 7441 C C . ASP B 1 264 ? 21.531 23.438 21.797 1 98.94 264 ASP B C 1
ATOM 7443 O O . ASP B 1 264 ? 21.922 22.297 21.531 1 98.94 264 ASP B O 1
ATOM 7447 N N . ILE B 1 265 ? 21.516 24.438 20.953 1 98.94 265 ILE B N 1
ATOM 7448 C CA . ILE B 1 265 ? 22.016 24.25 19.594 1 98.94 265 ILE B CA 1
ATOM 7449 C C . ILE B 1 265 ? 23.297 25.078 19.406 1 98.94 265 ILE B C 1
ATOM 7451 O O . ILE B 1 265 ? 23.25 26.312 19.406 1 98.94 265 ILE B O 1
ATOM 7455 N N . THR B 1 266 ? 24.391 24.391 19.188 1 98.81 266 THR B N 1
ATOM 7456 C CA . THR B 1 266 ? 25.672 25.047 18.969 1 98.81 266 THR B CA 1
ATOM 7457 C C . THR B 1 266 ? 26.031 25.062 17.484 1 98.81 266 THR B C 1
ATOM 7459 O O . THR B 1 266 ? 26.031 24.016 16.844 1 98.81 266 THR B O 1
ATOM 7462 N N . ALA B 1 267 ? 26.281 26.234 16.984 1 98.5 267 ALA B N 1
ATOM 7463 C CA . ALA B 1 267 ? 26.688 26.422 15.586 1 98.5 267 ALA B CA 1
ATOM 7464 C C . ALA B 1 267 ? 27.781 27.484 15.477 1 98.5 267 ALA B C 1
ATOM 7466 O O . ALA B 1 267 ? 28.016 28.25 16.422 1 98.5 267 ALA B O 1
ATOM 7467 N N . PRO B 1 268 ? 28.516 27.516 14.352 1 97.94 268 PRO B N 1
ATOM 7468 C CA . PRO B 1 268 ? 29.531 28.562 14.18 1 97.94 268 PRO B CA 1
ATOM 7469 C C . PRO B 1 268 ? 28.938 29.969 14.18 1 97.94 268 PRO B C 1
ATOM 7471 O O . PRO B 1 268 ? 27.766 30.141 13.805 1 97.94 268 PRO B O 1
ATOM 7474 N N . GLN B 1 269 ? 29.75 30.938 14.539 1 96.81 269 GLN B N 1
ATOM 7475 C CA . GLN B 1 269 ? 29.328 32.344 14.477 1 96.81 269 GLN B CA 1
ATOM 7476 C C . GLN B 1 269 ? 28.812 32.688 13.078 1 96.81 269 GLN B C 1
ATOM 7478 O O . GLN B 1 269 ? 29.25 32.094 12.086 1 96.81 269 GLN B O 1
ATOM 7483 N N . GLN B 1 270 ? 27.875 33.531 13.086 1 96.88 270 GLN B N 1
ATOM 7484 C CA . GLN B 1 270 ? 27.281 34.125 11.875 1 96.88 270 GLN B CA 1
ATOM 7485 C C . GLN B 1 270 ? 26.234 33.188 11.281 1 96.88 270 GLN B C 1
ATOM 7487 O O . GLN B 1 270 ? 25.547 33.531 10.32 1 96.88 270 GLN B O 1
ATOM 7492 N N . TRP B 1 271 ? 26.109 32 11.742 1 97.81 271 TRP B N 1
ATOM 7493 C CA . TRP B 1 271 ? 24.922 31.188 11.438 1 97.81 271 TRP B CA 1
ATOM 7494 C C . TRP B 1 271 ? 23.766 31.547 12.367 1 97.81 271 TRP B C 1
ATOM 7496 O O . TRP B 1 271 ? 23.859 31.375 13.586 1 97.81 271 TRP B O 1
ATOM 7506 N N . MET B 1 272 ? 22.719 32.062 11.805 1 97.56 272 MET B N 1
ATOM 7507 C CA . MET B 1 272 ? 21.516 32.344 12.57 1 97.56 272 MET B CA 1
ATOM 7508 C C . MET B 1 272 ? 20.656 31.109 12.734 1 97.56 272 MET B C 1
ATOM 7510 O O . MET B 1 272 ? 20.344 30.422 11.758 1 97.56 272 MET B O 1
ATOM 7514 N N . VAL B 1 273 ? 20.25 30.875 13.977 1 98.62 273 VAL B N 1
ATOM 7515 C CA . VAL B 1 273 ? 19.469 29.672 14.25 1 98.62 273 VAL B CA 1
ATOM 7516 C C . VAL B 1 273 ? 18.031 30.062 14.602 1 98.62 273 VAL B C 1
ATOM 7518 O O . VAL B 1 273 ? 17.812 30.953 15.438 1 98.62 273 VAL B O 1
ATOM 7521 N N . ALA B 1 274 ? 17.078 29.562 13.906 1 98.31 274 ALA B N 1
ATOM 7522 C CA . ALA B 1 274 ? 15.664 29.578 14.266 1 98.31 274 ALA B CA 1
ATOM 7523 C C . ALA B 1 274 ? 15.164 28.172 14.578 1 98.31 274 ALA B C 1
ATOM 7525 O O . ALA B 1 274 ? 15.641 27.188 14 1 98.31 274 ALA B O 1
ATOM 7526 N N . SER B 1 275 ? 14.227 28.031 15.484 1 98.69 275 SER B N 1
ATOM 7527 C CA . SER B 1 275 ? 13.867 26.688 15.93 1 98.69 275 SER B CA 1
ATOM 7528 C C . SER B 1 275 ? 12.445 26.656 16.469 1 98.69 275 SER B C 1
ATOM 7530 O O . SER B 1 275 ? 11.828 27.703 16.688 1 98.69 275 SER B O 1
ATOM 7532 N N . THR B 1 276 ? 11.938 25.438 16.578 1 98.75 276 THR B N 1
ATOM 7533 C CA . THR B 1 276 ? 10.836 25.188 17.5 1 98.75 276 THR B CA 1
ATOM 7534 C C . THR B 1 276 ? 11.195 25.641 18.906 1 98.75 276 THR B C 1
ATOM 7536 O O . THR B 1 276 ? 12.305 25.391 19.375 1 98.75 276 THR B O 1
ATOM 7539 N N . GLY B 1 277 ? 10.273 26.359 19.5 1 98.62 277 GLY B N 1
ATOM 7540 C CA . GLY B 1 277 ? 10.492 26.812 20.859 1 98.62 277 GLY B CA 1
ATOM 7541 C C . GLY B 1 277 ? 10.938 28.266 20.953 1 98.62 277 GLY B C 1
ATOM 7542 O O . GLY B 1 277 ? 11.352 28.859 19.953 1 98.62 277 GLY B O 1
ATOM 7543 N N . ASP B 1 278 ? 10.922 28.781 22.156 1 97.62 278 ASP B N 1
ATOM 7544 C CA . ASP B 1 278 ? 11.297 30.172 22.438 1 97.62 278 ASP B CA 1
ATOM 7545 C C . ASP B 1 278 ? 12.805 30.297 22.625 1 97.62 278 ASP B C 1
ATOM 7547 O O . ASP B 1 278 ? 13.422 29.516 23.359 1 97.62 278 ASP B O 1
ATOM 7551 N N . LEU B 1 279 ? 13.344 31.25 21.891 1 98.31 279 LEU B N 1
ATOM 7552 C CA . LEU B 1 279 ? 14.742 31.594 22.125 1 98.31 279 LEU B CA 1
ATOM 7553 C C . LEU B 1 279 ? 14.93 32.25 23.484 1 98.31 279 LEU B C 1
ATOM 7555 O O . LEU B 1 279 ? 14.445 33.375 23.703 1 98.31 279 LEU B O 1
ATOM 7559 N N . THR B 1 280 ? 15.719 31.672 24.359 1 98.19 280 THR B N 1
ATOM 7560 C CA . THR B 1 280 ? 15.75 32.156 25.75 1 98.19 280 THR B CA 1
ATOM 7561 C C . THR B 1 280 ? 16.984 33 26 1 98.19 280 THR B C 1
ATOM 7563 O O . THR B 1 280 ? 17.078 33.688 27.031 1 98.19 280 THR B O 1
ATOM 7566 N N . ASN B 1 281 ? 17.922 33.062 25.078 1 98.06 281 ASN B N 1
ATOM 7567 C CA . ASN B 1 281 ? 19.156 33.812 25.312 1 98.06 281 ASN B CA 1
ATOM 7568 C C . ASN B 1 281 ? 19.516 34.688 24.109 1 98.06 281 ASN B C 1
ATOM 7570 O O . ASN B 1 281 ? 20.672 34.688 23.688 1 98.06 281 ASN B O 1
ATOM 7574 N N . ALA B 1 282 ? 18.516 35.281 23.562 1 97.31 282 ALA B N 1
ATOM 7575 C CA . ALA B 1 282 ? 18.719 36.125 22.375 1 97.31 282 ALA B CA 1
ATOM 7576 C C . ALA B 1 282 ? 19.828 37.156 22.609 1 97.31 282 ALA B C 1
ATOM 7578 O O . ALA B 1 282 ? 20.609 37.438 21.703 1 97.31 282 ALA B O 1
ATOM 7579 N N . GLY B 1 283 ? 19.906 37.75 23.734 1 96 283 GLY B N 1
ATOM 7580 C CA . GLY B 1 283 ? 20.906 38.75 24.062 1 96 283 GLY B CA 1
ATOM 7581 C C . GLY B 1 283 ? 22.328 38.188 24.094 1 96 283 GLY B C 1
ATOM 7582 O O . GLY B 1 283 ? 23.281 38.938 23.906 1 96 283 GLY B O 1
ATOM 7583 N N . ASP B 1 284 ? 22.422 36.906 24.312 1 96.5 284 ASP B N 1
ATOM 7584 C CA . ASP B 1 284 ? 23.734 36.25 24.406 1 96.5 284 ASP B CA 1
ATOM 7585 C C . ASP B 1 284 ? 24.234 35.812 23.031 1 96.5 284 ASP B C 1
ATOM 7587 O O . ASP B 1 284 ? 25.422 35.531 22.859 1 96.5 284 ASP B O 1
ATOM 7591 N N . VAL B 1 285 ? 23.328 35.781 22.062 1 98 285 VAL B N 1
ATOM 7592 C CA . VAL B 1 285 ? 23.75 35.156 20.812 1 98 285 VAL B CA 1
ATOM 7593 C C . VAL B 1 285 ? 23.703 36.188 19.688 1 98 285 VAL B C 1
ATOM 7595 O O . VAL B 1 285 ? 24.422 36.062 18.688 1 98 285 VAL B O 1
ATOM 7598 N N . LEU B 1 286 ? 22.875 37.156 19.719 1 98.38 286 LEU B N 1
ATOM 7599 C CA . LEU B 1 286 ? 22.734 38.156 18.672 1 98.38 286 LEU B CA 1
ATOM 7600 C C . LEU B 1 286 ? 23.531 39.438 19.016 1 98.38 286 LEU B C 1
ATOM 7602 O O . LEU B 1 286 ? 23.656 39.781 20.188 1 98.38 286 LEU B O 1
ATOM 7606 N N . LYS B 1 287 ? 23.953 40.094 17.922 1 97.62 287 LYS B N 1
ATOM 7607 C CA . LYS B 1 287 ? 24.484 41.438 18.125 1 97.62 287 LYS B CA 1
ATOM 7608 C C . LYS B 1 287 ? 23.406 42.375 18.672 1 97.62 287 LYS B C 1
ATOM 7610 O O . LYS B 1 287 ? 22.219 42.188 18.422 1 97.62 287 LYS B O 1
ATOM 7615 N N . GLU B 1 288 ? 23.891 43.406 19.375 1 97.19 288 GLU B N 1
ATOM 7616 C CA . GLU B 1 288 ? 22.984 44.281 20.094 1 97.19 288 GLU B CA 1
ATOM 7617 C C . GLU B 1 288 ? 21.984 44.938 19.141 1 97.19 288 GLU B C 1
ATOM 7619 O O . GLU B 1 288 ? 20.797 45.031 19.453 1 97.19 288 GLU B O 1
ATOM 7624 N N . ASP B 1 289 ? 22.438 45.469 18.078 1 97.25 289 ASP B N 1
ATOM 7625 C CA . ASP B 1 289 ? 21.562 46.156 17.125 1 97.25 289 ASP B CA 1
ATOM 7626 C C . ASP B 1 289 ? 20.547 45.188 16.531 1 97.25 289 ASP B C 1
ATOM 7628 O O . ASP B 1 289 ? 19.391 45.562 16.297 1 97.25 289 ASP B O 1
ATOM 7632 N N . ILE B 1 290 ? 21 44.031 16.203 1 98.19 290 ILE B N 1
ATOM 7633 C CA . ILE B 1 290 ? 20.109 43.031 15.648 1 98.19 290 ILE B CA 1
ATOM 7634 C C . ILE B 1 290 ? 19.047 42.656 16.688 1 98.19 290 ILE B C 1
ATOM 7636 O O . ILE B 1 290 ? 17.859 42.562 16.359 1 98.19 290 ILE B O 1
ATOM 7640 N N . HIS B 1 291 ? 19.469 42.438 17.953 1 98.19 291 HIS B N 1
ATOM 7641 C CA . HIS B 1 291 ? 18.547 42.125 19.031 1 98.19 291 HIS B CA 1
ATOM 7642 C C . HIS B 1 291 ? 17.516 43.219 19.203 1 98.19 291 HIS B C 1
ATOM 7644 O O . HIS B 1 291 ? 16.328 42.938 19.391 1 98.19 291 HIS B O 1
ATOM 7650 N N . ARG B 1 292 ? 17.922 44.406 19.172 1 98 292 ARG B N 1
ATOM 7651 C CA . ARG B 1 292 ? 17.031 45.562 19.328 1 98 292 ARG B CA 1
ATOM 7652 C C . ARG B 1 292 ? 15.992 45.594 18.203 1 98 292 ARG B C 1
ATOM 7654 O O . ARG B 1 292 ? 14.805 45.812 18.469 1 98 292 ARG B O 1
ATOM 7661 N N . ARG B 1 293 ? 16.406 45.438 17 1 98.44 293 ARG B N 1
ATOM 7662 C CA . ARG B 1 293 ? 15.492 45.406 15.867 1 98.44 293 ARG B CA 1
ATOM 7663 C C . ARG B 1 293 ? 14.5 44.25 15.977 1 98.44 293 ARG B C 1
ATOM 7665 O O . ARG B 1 293 ? 13.344 44.375 15.57 1 98.44 293 ARG B O 1
ATOM 7672 N N . LEU B 1 294 ? 14.992 43.125 16.469 1 98.12 294 LEU B N 1
ATOM 7673 C CA . LEU B 1 294 ? 14.109 42 16.672 1 98.12 294 LEU B CA 1
ATOM 7674 C C . LEU B 1 294 ? 13.008 42.344 17.672 1 98.12 294 LEU B C 1
ATOM 7676 O O . LEU B 1 294 ? 11.836 42.031 17.422 1 98.12 294 LEU B O 1
ATOM 7680 N N . GLU B 1 295 ? 13.383 42.938 18.781 1 97.38 295 GLU B N 1
ATOM 7681 C CA . GLU B 1 295 ? 12.406 43.344 19.781 1 97.38 295 GLU B CA 1
ATOM 7682 C C . GLU B 1 295 ? 11.422 44.344 19.203 1 97.38 295 GLU B C 1
ATOM 7684 O O . GLU B 1 295 ? 10.219 44.281 19.484 1 97.38 295 GLU B O 1
ATOM 7689 N N . GLU B 1 296 ? 11.93 45.219 18.453 1 97.94 296 GLU B N 1
ATOM 7690 C CA . GLU B 1 296 ? 11.07 46.188 17.797 1 97.94 296 GLU B CA 1
ATOM 7691 C C . GLU B 1 296 ? 10.07 45.531 16.859 1 97.94 296 GLU B C 1
ATOM 7693 O O . GLU B 1 296 ? 8.891 45.844 16.859 1 97.94 296 GLU B O 1
ATOM 7698 N N . GLY B 1 297 ? 10.594 44.656 16.109 1 97.75 297 GLY B N 1
ATOM 7699 C CA . GLY B 1 297 ? 9.734 43.938 15.18 1 97.75 297 GLY B CA 1
ATOM 7700 C C . GLY B 1 297 ? 8.617 43.188 15.875 1 97.75 297 GLY B C 1
ATOM 7701 O O . GLY B 1 297 ? 7.469 43.219 15.438 1 97.75 297 GLY B O 1
ATOM 7702 N N . HIS B 1 298 ? 8.93 42.5 16.922 1 97 298 HIS B N 1
ATOM 7703 C CA . HIS B 1 298 ? 7.984 41.656 17.641 1 97 298 HIS B CA 1
ATOM 7704 C C . HIS B 1 298 ? 6.949 42.5 18.391 1 97 298 HIS B C 1
ATOM 7706 O O . HIS B 1 298 ? 5.945 41.969 18.875 1 97 298 HIS B O 1
ATOM 7712 N N . SER B 1 299 ? 7.145 43.812 18.375 1 95.69 299 SER B N 1
ATOM 7713 C CA . SER B 1 299 ? 6.207 44.719 19.031 1 95.69 299 SER B CA 1
ATOM 7714 C C . SER B 1 299 ? 5.508 45.625 18.031 1 95.69 299 SER B C 1
ATOM 7716 O O . SER B 1 299 ? 4.805 46.562 18.406 1 95.69 299 SER B O 1
ATOM 7718 N N . SER B 1 300 ? 5.703 45.312 16.766 1 96.19 300 SER B N 1
ATOM 7719 C CA . SER B 1 300 ? 5.219 46.219 15.75 1 96.19 300 SER B CA 1
ATOM 7720 C C . SER B 1 300 ? 4.18 45.562 14.852 1 96.19 300 SER B C 1
ATOM 7722 O O . SER B 1 300 ? 4.289 44.375 14.539 1 96.19 300 SER B O 1
ATOM 7724 N N . ASP B 1 301 ? 3.273 46.406 14.352 1 94 301 ASP B N 1
ATOM 7725 C CA . ASP B 1 301 ? 2.305 45.938 13.359 1 94 301 ASP B CA 1
ATOM 7726 C C . ASP B 1 301 ? 2.859 46.094 11.945 1 94 301 ASP B C 1
ATOM 7728 O O . ASP B 1 301 ? 2.234 45.656 10.977 1 94 301 ASP B O 1
ATOM 7732 N N . LYS B 1 302 ? 3.973 46.656 11.875 1 96.25 302 LYS B N 1
ATOM 7733 C CA . LYS B 1 302 ? 4.676 46.75 10.594 1 96.25 302 LYS B CA 1
ATOM 7734 C C . LYS B 1 302 ? 5.84 45.781 10.523 1 96.25 302 LYS B C 1
ATOM 7736 O O . LYS B 1 302 ? 6.395 45.375 11.555 1 96.25 302 LYS B O 1
ATOM 7741 N N . VAL B 1 303 ? 6.145 45.438 9.336 1 97.94 303 VAL B N 1
ATOM 7742 C CA . VAL B 1 303 ? 7.281 44.531 9.156 1 97.94 303 VAL B CA 1
ATOM 7743 C C . VAL B 1 303 ? 8.586 45.312 9.375 1 97.94 303 VAL B C 1
ATOM 7745 O O . VAL B 1 303 ? 8.805 46.344 8.758 1 97.94 303 VAL B O 1
ATOM 7748 N N . VAL B 1 304 ? 9.398 44.844 10.234 1 98.5 304 VAL B N 1
ATOM 7749 C CA . VAL B 1 304 ? 10.703 45.406 10.539 1 98.5 304 VAL B CA 1
ATOM 7750 C C . VAL B 1 304 ? 11.805 44.531 9.977 1 98.5 304 VAL B C 1
ATOM 7752 O O . VAL B 1 304 ? 11.852 43.312 10.281 1 98.5 304 VAL B O 1
ATOM 7755 N N . PRO B 1 305 ? 12.648 45.062 9.102 1 98.5 305 PRO B N 1
ATOM 7756 C CA . PRO B 1 305 ? 13.82 44.281 8.703 1 98.5 305 PRO B CA 1
ATOM 7757 C C . PRO B 1 305 ? 14.844 44.125 9.828 1 98.5 305 PRO B C 1
ATOM 7759 O O . PRO B 1 305 ? 15.562 45.094 10.141 1 98.5 305 PRO B O 1
ATOM 7762 N N . VAL B 1 306 ? 14.93 43.031 10.398 1 98.69 306 VAL B N 1
ATOM 7763 C CA . VAL B 1 306 ? 15.805 42.781 11.531 1 98.69 306 VAL B CA 1
ATOM 7764 C C . VAL B 1 306 ? 17.234 42.562 11.047 1 98.69 306 VAL B C 1
ATOM 7766 O O . VAL B 1 306 ? 18.172 43.156 11.578 1 98.69 306 VAL B O 1
ATOM 7769 N N . VAL B 1 307 ? 17.406 41.688 10.102 1 98.62 307 VAL B N 1
ATOM 7770 C CA . VAL B 1 307 ? 18.672 41.469 9.43 1 98.62 307 VAL B CA 1
ATOM 7771 C C . VAL B 1 307 ? 18.547 41.781 7.941 1 98.62 307 VAL B C 1
ATOM 7773 O O . VAL B 1 307 ? 17.625 41.281 7.273 1 98.62 307 VAL B O 1
ATOM 7776 N N . THR B 1 308 ? 19.406 42.625 7.445 1 97.94 308 THR B N 1
ATOM 7777 C CA . THR B 1 308 ? 19.516 42.969 6.031 1 97.94 308 THR B CA 1
ATOM 7778 C C . THR B 1 308 ? 20.875 42.562 5.477 1 97.94 308 THR B C 1
ATOM 7780 O O . THR B 1 308 ? 21.734 42.094 6.215 1 97.94 308 THR B O 1
ATOM 7783 N N . LYS B 1 309 ? 21.062 42.812 4.195 1 96.94 309 LYS B N 1
ATOM 7784 C CA . LYS B 1 309 ? 22.328 42.438 3.547 1 96.94 309 LYS B CA 1
ATOM 7785 C C . LYS B 1 309 ? 23.5 43.188 4.199 1 96.94 309 LYS B C 1
ATOM 7787 O O . LYS B 1 309 ? 24.609 42.656 4.242 1 96.94 309 LYS B O 1
ATOM 7792 N N . GLU B 1 310 ? 23.25 44.312 4.66 1 96.94 310 GLU B N 1
ATOM 7793 C CA . GLU B 1 310 ? 24.297 45.125 5.273 1 96.94 310 GLU B CA 1
ATOM 7794 C C . GLU B 1 310 ? 24.797 44.5 6.562 1 96.94 310 GLU B C 1
ATOM 7796 O O . GLU B 1 310 ? 25.906 44.812 7.016 1 96.94 310 GLU B O 1
ATOM 7801 N N . ASP B 1 311 ? 24.016 43.656 7.129 1 97.81 311 ASP B N 1
ATOM 7802 C CA . ASP B 1 311 ? 24.359 43.062 8.414 1 97.81 311 ASP B CA 1
ATOM 7803 C C . ASP B 1 311 ? 25.172 41.781 8.227 1 97.81 311 ASP B C 1
ATOM 7805 O O . ASP B 1 311 ? 25.703 41.219 9.195 1 97.81 311 ASP B O 1
ATOM 7809 N N . PHE B 1 312 ? 25.25 41.281 7.012 1 96.88 312 PHE B N 1
ATOM 7810 C CA . PHE B 1 312 ? 25.906 40 6.766 1 96.88 312 PHE B CA 1
ATOM 7811 C C . PHE B 1 312 ? 27.328 40 7.309 1 96.88 312 PHE B C 1
ATOM 7813 O O . PHE B 1 312 ? 28.094 40.938 7.059 1 96.88 312 PHE B O 1
ATOM 7820 N N . GLY B 1 313 ? 27.672 39 8.086 1 95.44 313 GLY B N 1
ATOM 7821 C CA . GLY B 1 313 ? 29 38.875 8.695 1 95.44 313 GLY B CA 1
ATOM 7822 C C . GLY B 1 313 ? 29.062 39.469 10.086 1 95.44 313 GLY B C 1
ATOM 7823 O O . GLY B 1 313 ? 30.078 39.375 10.766 1 95.44 313 GLY B O 1
ATOM 7824 N N . ASP B 1 314 ? 27.984 40.031 10.484 1 97 314 ASP B N 1
ATOM 7825 C CA . ASP B 1 314 ? 27.953 40.656 11.797 1 97 314 ASP B CA 1
ATOM 7826 C C . ASP B 1 314 ? 26.594 40.5 12.461 1 97 314 ASP B C 1
ATOM 7828 O O . ASP B 1 314 ? 26.047 41.438 13.023 1 97 314 ASP B O 1
ATOM 7832 N N . VAL B 1 315 ? 26.078 39.406 12.453 1 97.88 315 VAL B N 1
ATOM 7833 C CA . VAL B 1 315 ? 24.719 39.156 12.938 1 97.88 315 VAL B CA 1
ATOM 7834 C C . VAL B 1 315 ? 24.781 38.562 14.359 1 97.88 315 VAL B C 1
ATOM 7836 O O . VAL B 1 315 ? 24.016 39 15.227 1 97.88 315 VAL B O 1
ATOM 7839 N N . THR B 1 316 ? 25.688 37.656 14.648 1 98 316 THR B N 1
ATOM 7840 C CA . THR B 1 316 ? 25.781 37 15.953 1 98 316 THR B CA 1
ATOM 7841 C C . THR B 1 316 ? 26.922 37.594 16.766 1 98 316 THR B C 1
ATOM 7843 O O . THR B 1 316 ? 27.781 38.281 16.219 1 98 316 THR B O 1
ATOM 7846 N N . ARG B 1 317 ? 26.828 37.281 18.016 1 95.94 317 ARG B N 1
ATOM 7847 C CA . ARG B 1 317 ? 27.938 37.656 18.891 1 95.94 317 ARG B CA 1
ATOM 7848 C C . ARG B 1 317 ? 29.219 36.938 18.516 1 95.94 317 ARG B C 1
ATOM 7850 O O . ARG B 1 317 ? 29.156 35.812 17.953 1 95.94 317 ARG B O 1
ATOM 7857 N N . SER B 1 318 ? 30.312 37.594 18.766 1 93.19 318 SER B N 1
ATOM 7858 C CA . SER B 1 318 ? 31.609 36.938 18.578 1 93.19 318 SER B CA 1
ATOM 7859 C C . SER B 1 318 ? 32.062 36.25 19.859 1 93.19 318 SER B C 1
ATOM 7861 O O . SER B 1 318 ? 31.891 36.781 20.953 1 93.19 318 SER B O 1
ATOM 7863 N N . THR B 1 319 ? 32.469 35.031 19.703 1 93.19 319 THR B N 1
ATOM 7864 C CA . THR B 1 319 ? 32.969 34.25 20.828 1 93.19 319 THR B CA 1
ATOM 7865 C C . THR B 1 319 ? 34.406 33.812 20.594 1 93.19 319 THR B C 1
ATOM 7867 O O . THR B 1 319 ? 34.875 33.844 19.469 1 93.19 319 THR B O 1
ATOM 7870 N N . GLU B 1 320 ? 35.094 33.375 21.641 1 92.69 320 GLU B N 1
ATOM 7871 C CA . GLU B 1 320 ? 36.5 33.031 21.578 1 92.69 320 GLU B CA 1
ATOM 7872 C C . GLU B 1 320 ? 36.719 31.781 20.703 1 92.69 320 GLU B C 1
ATOM 7874 O O . GLU B 1 320 ? 37.656 31.719 19.922 1 92.69 320 GLU B O 1
ATOM 7879 N N . ASN B 1 321 ? 35.875 30.891 20.766 1 94.75 321 ASN B N 1
ATOM 7880 C CA . ASN B 1 321 ? 36.062 29.656 20.031 1 94.75 321 ASN B CA 1
ATOM 7881 C C . ASN B 1 321 ? 35.312 29.672 18.703 1 94.75 321 ASN B C 1
ATOM 7883 O O . ASN B 1 321 ? 35.281 28.672 17.984 1 94.75 321 ASN B O 1
ATOM 7887 N N . GLY B 1 322 ? 34.688 30.703 18.438 1 96.44 322 GLY B N 1
ATOM 7888 C CA . GLY B 1 322 ? 34 30.875 17.156 1 96.44 322 GLY B CA 1
ATOM 7889 C C . GLY B 1 322 ? 32.656 30.188 17.078 1 96.44 322 GLY B C 1
ATOM 7890 O O . GLY B 1 322 ? 32.031 30.141 16.016 1 96.44 322 GLY B O 1
ATOM 7891 N N . MET B 1 323 ? 32.219 29.656 18.188 1 97.81 323 MET B N 1
ATOM 7892 C CA . MET B 1 323 ? 30.938 28.969 18.266 1 97.81 323 MET B CA 1
ATOM 7893 C C . MET B 1 323 ? 29.922 29.75 19.109 1 97.81 323 MET B C 1
ATOM 7895 O O . MET B 1 323 ? 30.312 30.453 20.047 1 97.81 323 MET B O 1
ATOM 7899 N N . VAL B 1 324 ? 28.703 29.641 18.703 1 97.88 324 VAL B N 1
ATOM 7900 C CA . VAL B 1 324 ? 27.609 30.266 19.438 1 97.88 324 VAL B CA 1
ATOM 7901 C C . VAL B 1 324 ? 26.562 29.219 19.797 1 97.88 324 VAL B C 1
ATOM 7903 O O . VAL B 1 324 ? 26.172 28.406 18.969 1 97.88 324 VAL B O 1
ATOM 7906 N N . THR B 1 325 ? 26.094 29.219 21.078 1 98.62 325 THR B N 1
ATOM 7907 C CA . THR B 1 325 ? 25.094 28.266 21.531 1 98.62 325 THR B CA 1
ATOM 7908 C C . THR B 1 325 ? 23.75 28.953 21.75 1 98.62 325 THR B C 1
ATOM 7910 O O . THR B 1 325 ? 23.625 29.859 22.594 1 98.62 325 THR B O 1
ATOM 7913 N N . TRP B 1 326 ? 22.812 28.562 20.984 1 98.75 326 TRP B N 1
ATOM 7914 C CA . TRP B 1 326 ? 21.438 29.031 21.094 1 98.75 326 TRP B CA 1
ATOM 7915 C C . TRP B 1 326 ? 20.609 28.125 22 1 98.75 326 TRP B C 1
ATOM 7917 O O . TRP B 1 326 ? 20.672 26.891 21.859 1 98.75 326 TRP B O 1
ATOM 7927 N N . ASN B 1 327 ? 19.859 28.688 22.891 1 98.88 327 ASN B N 1
ATOM 7928 C CA . ASN B 1 327 ? 19 27.875 23.75 1 98.88 327 ASN B CA 1
ATOM 7929 C C . ASN B 1 327 ? 17.531 28.109 23.438 1 98.88 327 ASN B C 1
ATOM 7931 O O . ASN B 1 327 ? 17.078 29.266 23.391 1 98.88 327 ASN B O 1
ATOM 7935 N N . PHE B 1 328 ? 16.797 27.047 23.219 1 98.88 328 PHE B N 1
ATOM 7936 C CA . PHE B 1 328 ? 15.367 27.094 22.922 1 98.88 328 PHE B CA 1
ATOM 7937 C C . PHE B 1 328 ? 14.586 26.203 23.891 1 98.88 328 PHE B C 1
ATOM 7939 O O . PHE B 1 328 ? 15.031 25.109 24.234 1 98.88 328 PHE B O 1
ATOM 7946 N N . LYS B 1 329 ? 13.438 26.672 24.328 1 98.75 329 LYS B N 1
ATOM 7947 C CA . LYS B 1 329 ? 12.516 25.906 25.172 1 98.75 329 LYS B CA 1
ATOM 7948 C C . LYS B 1 329 ? 11.125 25.859 24.547 1 98.75 329 LYS B C 1
ATOM 7950 O O . LYS B 1 329 ? 10.625 26.875 24.047 1 98.75 329 LYS B O 1
ATOM 7955 N N . ALA B 1 330 ? 10.562 24.75 24.484 1 98.69 330 ALA B N 1
ATOM 7956 C CA . ALA B 1 330 ? 9.211 24.547 23.969 1 98.69 330 ALA B CA 1
ATOM 7957 C C . ALA B 1 330 ? 8.391 23.656 24.906 1 98.69 330 ALA B C 1
ATOM 7959 O O . ALA B 1 330 ? 8.898 22.672 25.438 1 98.69 330 ALA B O 1
ATOM 7960 N N . LYS B 1 331 ? 7.145 24.078 25.125 1 97.5 331 LYS B N 1
ATOM 7961 C CA . LYS B 1 331 ? 6.223 23.312 25.938 1 97.5 331 LYS B CA 1
ATOM 7962 C C . LYS B 1 331 ? 5.094 22.719 25.094 1 97.5 331 LYS B C 1
ATOM 7964 O O . LYS B 1 331 ? 4.547 23.406 24.219 1 97.5 331 LYS B O 1
ATOM 7969 N N . LYS B 1 332 ? 4.836 21.484 25.312 1 97.44 332 LYS B N 1
ATOM 7970 C CA . LYS B 1 332 ? 3.672 20.797 24.766 1 97.44 332 LYS B CA 1
ATOM 7971 C C . LYS B 1 332 ? 3.658 20.875 23.234 1 97.44 332 LYS B C 1
ATOM 7973 O O . LYS B 1 332 ? 2.682 21.344 22.641 1 97.44 332 LYS B O 1
ATOM 7978 N N . VAL B 1 333 ? 4.746 20.438 22.656 1 98.5 333 VAL B N 1
ATOM 7979 C CA . VAL B 1 333 ? 4.824 20.328 21.203 1 98.5 333 VAL B CA 1
ATOM 7980 C C . VAL B 1 333 ? 5.148 18.875 20.828 1 98.5 333 VAL B C 1
ATOM 7982 O O . VAL B 1 333 ? 5.641 18.109 21.641 1 98.5 333 VAL B O 1
ATOM 7985 N N . ARG B 1 334 ? 4.891 18.5 19.578 1 97.94 334 ARG B N 1
ATOM 7986 C CA . ARG B 1 334 ? 4.977 17.094 19.203 1 97.94 334 ARG B CA 1
ATOM 7987 C C . ARG B 1 334 ? 6.266 16.812 18.453 1 97.94 334 ARG B C 1
ATOM 7989 O O . ARG B 1 334 ? 6.496 15.68 18.016 1 97.94 334 ARG B O 1
ATOM 7996 N N . ASP B 1 335 ? 7.086 17.797 18.219 1 98.06 335 ASP B N 1
ATOM 7997 C CA . ASP B 1 335 ? 8.336 17.656 17.469 1 98.06 335 ASP B CA 1
ATOM 7998 C C . ASP B 1 335 ? 9.234 18.875 17.688 1 98.06 335 ASP B C 1
ATOM 8000 O O . ASP B 1 335 ? 8.836 19.859 18.328 1 98.06 335 ASP B O 1
ATOM 8004 N N . PHE B 1 336 ? 10.469 18.734 17.234 1 98.75 336 PHE B N 1
ATOM 8005 C CA . PHE B 1 336 ? 11.43 19.812 17.375 1 98.75 336 PHE B CA 1
ATOM 8006 C C . PHE B 1 336 ? 12.336 19.906 16.141 1 98.75 336 PHE B C 1
ATOM 8008 O O . PHE B 1 336 ? 13.078 18.969 15.844 1 98.75 336 PHE B O 1
ATOM 8015 N N . ALA B 1 337 ? 12.242 21 15.43 1 98.75 337 ALA B N 1
ATOM 8016 C CA . ALA B 1 337 ? 13.07 21.281 14.266 1 98.75 337 ALA B CA 1
ATOM 8017 C C . ALA B 1 337 ? 13.82 22.594 14.414 1 98.75 337 ALA B C 1
ATOM 8019 O O . ALA B 1 337 ? 13.477 23.422 15.281 1 98.75 337 ALA B O 1
ATOM 8020 N N . PHE B 1 338 ? 14.891 22.797 13.594 1 98.88 338 PHE B N 1
ATOM 8021 C CA . PHE B 1 338 ? 15.57 24.078 13.586 1 98.88 338 PHE B CA 1
ATOM 8022 C C . PHE B 1 338 ? 16.219 24.344 12.234 1 98.88 338 PHE B C 1
ATOM 8024 O O . PHE B 1 338 ? 16.375 23.422 11.43 1 98.88 338 PHE B O 1
ATOM 8031 N N . SER B 1 339 ? 16.453 25.562 11.969 1 98.75 339 SER B N 1
ATOM 8032 C CA . SER B 1 339 ? 17.203 25.984 10.789 1 98.75 339 SER B CA 1
ATOM 8033 C C . SER B 1 339 ? 18.469 26.75 11.18 1 98.75 339 SER B C 1
ATOM 8035 O O . SER B 1 339 ? 18.547 27.312 12.273 1 98.75 339 SER B O 1
ATOM 8037 N N . ALA B 1 340 ? 19.422 26.656 10.391 1 98.69 340 ALA B N 1
ATOM 8038 C CA . ALA B 1 340 ? 20.625 27.484 10.469 1 98.69 340 ALA B CA 1
ATOM 8039 C C . ALA B 1 340 ? 20.953 28.109 9.117 1 98.69 340 ALA B C 1
ATOM 8041 O O . ALA B 1 340 ? 21.125 27.391 8.125 1 98.69 340 ALA B O 1
ATOM 8042 N N . THR B 1 341 ? 20.984 29.391 9.109 1 98.19 341 THR B N 1
ATOM 8043 C CA . THR B 1 341 ? 21.25 30.094 7.863 1 98.19 341 THR B CA 1
ATOM 8044 C C . THR B 1 341 ? 22.359 31.141 8.055 1 98.19 341 THR B C 1
ATOM 8046 O O . THR B 1 341 ? 22.531 31.656 9.156 1 98.19 341 THR B O 1
ATOM 8049 N N . LYS B 1 342 ? 23.094 31.297 7.062 1 97.5 342 LYS B N 1
ATOM 8050 C CA . LYS B 1 342 ? 24.094 32.344 6.977 1 97.5 342 LYS B CA 1
ATOM 8051 C C . LYS B 1 342 ? 23.844 33.25 5.773 1 97.5 342 LYS B C 1
ATOM 8053 O O . LYS B 1 342 ? 23.438 32.781 4.711 1 97.5 342 LYS B O 1
ATOM 8058 N N . GLU B 1 343 ? 23.953 34.594 5.988 1 97.06 343 GLU B N 1
ATOM 8059 C CA . GLU B 1 343 ? 23.719 35.594 4.93 1 97.06 343 GLU B CA 1
ATOM 8060 C C . GLU B 1 343 ? 22.297 35.531 4.406 1 97.06 343 GLU B C 1
ATOM 8062 O O . GLU B 1 343 ? 22.078 35.438 3.195 1 97.06 343 GLU B O 1
ATOM 8067 N N . SER B 1 344 ? 21.344 35.5 5.328 1 98 344 SER B N 1
ATOM 8068 C CA . SER B 1 344 ? 19.906 35.531 5.047 1 98 344 SER B CA 1
ATOM 8069 C C . SER B 1 344 ? 19.25 36.75 5.688 1 98 344 SER B C 1
ATOM 8071 O O . SER B 1 344 ? 19.719 37.25 6.719 1 98 344 SER B O 1
ATOM 8073 N N . MET B 1 345 ? 18.234 37.188 5.004 1 98.31 345 MET B N 1
ATOM 8074 C CA . MET B 1 345 ? 17.438 38.25 5.57 1 98.31 345 MET B CA 1
ATOM 8075 C C . MET B 1 345 ? 16.469 37.75 6.633 1 98.31 345 MET B C 1
ATOM 8077 O O . MET B 1 345 ? 16.109 36.562 6.621 1 98.31 345 MET B O 1
ATOM 8081 N N . TRP B 1 346 ? 16.109 38.594 7.598 1 98.69 346 TRP B N 1
ATOM 8082 C CA . TRP B 1 346 ? 15.172 38.312 8.672 1 98.69 346 TRP B CA 1
ATOM 8083 C C . TRP B 1 346 ? 14.18 39.469 8.844 1 98.69 346 TRP B C 1
ATOM 8085 O O . TRP B 1 346 ? 14.562 40.562 9.219 1 98.69 346 TRP B O 1
ATOM 8095 N N . ASP B 1 347 ? 12.898 39.188 8.508 1 98.75 347 ASP B N 1
ATOM 8096 C CA . ASP B 1 347 ? 11.812 40.156 8.75 1 98.75 347 ASP B CA 1
ATOM 8097 C C . ASP B 1 347 ? 10.969 39.719 9.953 1 98.75 347 ASP B C 1
ATOM 8099 O O . ASP B 1 347 ? 10.719 38.531 10.148 1 98.75 347 ASP B O 1
ATOM 8103 N N . ALA B 1 348 ? 10.562 40.656 10.758 1 98.5 348 ALA B N 1
ATOM 8104 C CA . ALA B 1 348 ? 9.758 40.344 11.938 1 98.5 348 ALA B CA 1
ATOM 8105 C C . ALA B 1 348 ? 8.57 41.312 12.062 1 98.5 348 ALA B C 1
ATOM 8107 O O . ALA B 1 348 ? 8.617 42.438 11.594 1 98.5 348 ALA B O 1
ATOM 8108 N N . THR B 1 349 ? 7.539 40.812 12.602 1 98.31 349 THR B N 1
ATOM 8109 C CA . THR B 1 349 ? 6.328 41.562 12.961 1 98.31 349 THR B CA 1
ATOM 8110 C C . THR B 1 349 ? 5.551 40.812 14.047 1 98.31 349 THR B C 1
ATOM 8112 O O . THR B 1 349 ? 6.105 39.969 14.742 1 98.31 349 THR B O 1
ATOM 8115 N N . ARG B 1 350 ? 4.367 41.156 14.328 1 96.62 350 ARG B N 1
ATOM 8116 C CA . ARG B 1 350 ? 3.494 40.438 15.242 1 96.62 350 ARG B CA 1
ATOM 8117 C C . ARG B 1 350 ? 2.117 40.219 14.625 1 96.62 350 ARG B C 1
ATOM 8119 O O . ARG B 1 350 ? 1.738 40.906 13.68 1 96.62 350 ARG B O 1
ATOM 8126 N N . SER B 1 351 ? 1.47 39.281 15.023 1 94.06 351 SER B N 1
ATOM 8127 C CA . SER B 1 351 ? 0.125 38.969 14.555 1 94.06 351 SER B CA 1
ATOM 8128 C C . SER B 1 351 ? -0.872 38.938 15.703 1 94.06 351 SER B C 1
ATOM 8130 O O . SER B 1 351 ? -0.571 38.406 16.781 1 94.06 351 SER B O 1
ATOM 8132 N N . ASP B 1 352 ? -2.07 39.469 15.453 1 92 352 ASP B N 1
ATOM 8133 C CA . ASP B 1 352 ? -3.232 39.375 16.328 1 92 352 ASP B CA 1
ATOM 8134 C C . ASP B 1 352 ? -3.826 37.969 16.266 1 92 352 ASP B C 1
ATOM 8136 O O . ASP B 1 352 ? -4.152 37.469 15.172 1 92 352 ASP B O 1
ATOM 8140 N N . VAL B 1 353 ? -3.963 37.312 17.484 1 91.5 353 VAL B N 1
ATOM 8141 C CA . VAL B 1 353 ? -4.52 35.969 17.453 1 91.5 353 VAL B CA 1
ATOM 8142 C C . VAL B 1 353 ? -5.762 35.906 18.344 1 91.5 353 VAL B C 1
ATOM 8144 O O . VAL B 1 353 ? -6.145 34.812 18.797 1 91.5 353 VAL B O 1
ATOM 8147 N N . GLY B 1 354 ? -6.336 37.031 18.625 1 89.5 354 GLY B N 1
ATOM 8148 C CA . GLY B 1 354 ? -7.559 37.094 19.406 1 89.5 354 GLY B CA 1
ATOM 8149 C C . GLY B 1 354 ? -7.316 36.938 20.906 1 89.5 354 GLY B C 1
ATOM 8150 O O . GLY B 1 354 ? -6.207 37.188 21.375 1 89.5 354 GLY B O 1
ATOM 8151 N N . ASP B 1 355 ? -8.414 36.656 21.656 1 88.5 355 ASP B N 1
ATOM 8152 C CA . ASP B 1 355 ? -8.391 36.531 23.109 1 88.5 355 ASP B CA 1
ATOM 8153 C C . ASP B 1 355 ? -8.086 35.094 23.531 1 88.5 355 ASP B C 1
ATOM 8155 O O . ASP B 1 355 ? -8.992 34.344 23.906 1 88.5 355 ASP B O 1
ATOM 8159 N N . ARG B 1 356 ? -6.863 34.781 23.547 1 85 356 ARG B N 1
ATOM 8160 C CA . ARG B 1 356 ? -6.395 33.406 23.719 1 85 356 ARG B CA 1
ATOM 8161 C C . ARG B 1 356 ? -6.695 32.906 25.141 1 85 356 ARG B C 1
ATOM 8163 O O . ARG B 1 356 ? -7.043 31.75 25.328 1 85 356 ARG B O 1
ATOM 8170 N N . ASP B 1 357 ? -6.625 33.781 26.125 1 83.94 357 ASP B N 1
ATOM 8171 C CA . ASP B 1 357 ? -6.742 33.344 27.5 1 83.94 357 ASP B CA 1
ATOM 8172 C C . ASP B 1 357 ? -8.102 33.719 28.094 1 83.94 357 ASP B C 1
ATOM 8174 O O . ASP B 1 357 ? -8.336 33.5 29.281 1 83.94 357 ASP B O 1
ATOM 8178 N N . GLY B 1 358 ? -8.914 34.406 27.359 1 86.69 358 GLY B N 1
ATOM 8179 C CA . GLY B 1 358 ? -10.281 34.688 27.781 1 86.69 358 GLY B CA 1
ATOM 8180 C C . GLY B 1 358 ? -10.391 35.906 28.656 1 86.69 358 GLY B C 1
ATOM 8181 O O . GLY B 1 358 ? -11.414 36.094 29.328 1 86.69 358 GLY B O 1
ATOM 8182 N N . ASP B 1 359 ? -9.383 36.781 28.625 1 90 359 ASP B N 1
ATOM 8183 C CA . ASP B 1 359 ? -9.422 37.938 29.531 1 90 359 ASP B CA 1
ATOM 8184 C C . ASP B 1 359 ? -10 39.156 28.828 1 90 359 ASP B C 1
ATOM 8186 O O . ASP B 1 359 ? -10.016 40.25 29.391 1 90 359 ASP B O 1
ATOM 8190 N N . GLY B 1 360 ? -10.289 38.969 27.641 1 90.5 360 GLY B N 1
ATOM 8191 C CA . GLY B 1 360 ? -10.938 40.031 26.891 1 90.5 360 GLY B CA 1
ATOM 8192 C C . GLY B 1 360 ? -9.953 40.875 26.109 1 90.5 360 GLY B C 1
ATOM 8193 O O . GLY B 1 360 ? -10.359 41.781 25.359 1 90.5 360 GLY B O 1
ATOM 8194 N N . GLU B 1 361 ? -8.711 40.531 26.312 1 90.06 361 GLU B N 1
ATOM 8195 C CA . GLU B 1 361 ? -7.688 41.281 25.578 1 90.06 361 GLU B CA 1
ATOM 8196 C C . GLU B 1 361 ? -7.121 40.469 24.422 1 90.06 361 GLU B C 1
ATOM 8198 O O . GLU B 1 361 ? -7.09 39.219 24.484 1 90.06 361 GLU B O 1
ATOM 8203 N N . THR B 1 362 ? -6.676 41.25 23.453 1 90.56 362 THR B N 1
ATOM 8204 C CA . THR B 1 362 ? -6.059 40.594 22.297 1 90.56 362 THR B CA 1
ATOM 8205 C C . THR B 1 362 ? -4.621 40.188 22.609 1 90.56 362 THR B C 1
ATOM 8207 O O . THR B 1 362 ? -3.859 40.969 23.188 1 90.56 362 THR B O 1
ATOM 8210 N N . GLU B 1 363 ? -4.312 38.969 22.312 1 90.5 363 GLU B N 1
ATOM 8211 C CA . GLU B 1 363 ? -2.934 38.5 22.422 1 90.5 363 GLU B CA 1
ATOM 8212 C C . GLU B 1 363 ? -2.229 38.562 21.078 1 90.5 363 GLU B C 1
ATOM 8214 O O . GLU B 1 363 ? -2.873 38.438 20.031 1 90.5 363 GLU B O 1
ATOM 8219 N N . TYR B 1 364 ? -0.917 38.75 21.141 1 93.94 364 TYR B N 1
ATOM 8220 C CA . TYR B 1 364 ? -0.106 38.844 19.938 1 93.94 364 TYR B CA 1
ATOM 8221 C C . TYR B 1 364 ? 0.972 37.781 19.906 1 93.94 364 TYR B C 1
ATOM 8223 O O . TYR B 1 364 ? 1.437 37.312 20.969 1 93.94 364 TYR B O 1
ATOM 8231 N N . VAL B 1 365 ? 1.268 37.344 18.75 1 96.44 365 VAL B N 1
ATOM 8232 C CA . VAL B 1 365 ? 2.271 36.344 18.484 1 96.44 365 VAL B CA 1
ATOM 8233 C C . VAL B 1 365 ? 3.41 36.938 17.656 1 96.44 365 VAL B C 1
ATOM 8235 O O . VAL B 1 365 ? 3.174 37.688 16.734 1 96.44 365 VAL B O 1
ATOM 8238 N N . GLU B 1 366 ? 4.641 36.625 18.062 1 98 366 GLU B N 1
ATOM 8239 C CA . GLU B 1 366 ? 5.812 37.062 17.328 1 98 366 GLU B CA 1
ATOM 8240 C C . GLU B 1 366 ? 5.953 36.344 16 1 98 366 GLU B C 1
ATOM 8242 O O . GLU B 1 366 ? 5.871 35.125 15.945 1 98 366 GLU B O 1
ATOM 8247 N N . ILE B 1 367 ? 6.145 37.094 14.914 1 98.56 367 ILE B N 1
ATOM 8248 C CA . ILE B 1 367 ? 6.277 36.5 13.578 1 98.56 367 ILE B CA 1
ATOM 8249 C C . ILE B 1 367 ? 7.695 36.719 13.062 1 98.56 367 ILE B C 1
ATOM 8251 O O . ILE B 1 367 ? 8.25 37.812 13.195 1 98.56 367 ILE B O 1
ATOM 8255 N N . ASN B 1 368 ? 8.289 35.719 12.461 1 98.62 368 ASN B N 1
ATOM 8256 C CA . ASN B 1 368 ? 9.602 35.781 11.82 1 98.62 368 ASN B CA 1
ATOM 8257 C C . ASN B 1 368 ? 9.57 35.188 10.422 1 98.62 368 ASN B C 1
ATOM 8259 O O . ASN B 1 368 ? 8.992 34.125 10.203 1 98.62 368 ASN B O 1
ATOM 8263 N N . ALA B 1 369 ? 10.109 35.844 9.43 1 98.75 369 ALA B N 1
ATOM 8264 C CA . ALA B 1 369 ? 10.398 35.312 8.102 1 98.75 369 ALA B CA 1
ATOM 8265 C C . ALA B 1 369 ? 11.883 35.406 7.777 1 98.75 369 ALA B C 1
ATOM 8267 O O . ALA B 1 369 ? 12.469 36.469 7.816 1 98.75 369 ALA B O 1
ATOM 8268 N N . ILE B 1 370 ? 12.5 34.312 7.512 1 98.69 370 ILE B N 1
ATOM 8269 C CA . ILE B 1 370 ? 13.922 34.219 7.195 1 98.69 370 ILE B CA 1
ATOM 8270 C C . ILE B 1 370 ? 14.102 33.719 5.77 1 98.69 370 ILE B C 1
ATOM 8272 O O . ILE B 1 370 ? 13.586 32.656 5.414 1 98.69 370 ILE B O 1
ATOM 8276 N N . TYR B 1 371 ? 14.773 34.406 4.938 1 98.5 371 TYR B N 1
ATOM 8277 C CA . TYR B 1 371 ? 14.844 34.031 3.529 1 98.5 371 TYR B CA 1
ATOM 8278 C C . TYR B 1 371 ? 16.141 34.562 2.896 1 98.5 371 TYR B C 1
ATOM 8280 O O . TYR B 1 371 ? 16.703 35.562 3.365 1 98.5 371 TYR B O 1
ATOM 8288 N N . ARG B 1 372 ? 16.703 33.969 1.872 1 97 372 ARG B N 1
ATOM 8289 C CA . ARG B 1 372 ? 17.891 34.344 1.126 1 97 372 ARG B CA 1
ATOM 8290 C C . ARG B 1 372 ? 17.578 35.375 0.062 1 97 372 ARG B C 1
ATOM 8292 O O . ARG B 1 372 ? 16.422 35.5 -0.367 1 97 372 ARG B O 1
ATOM 8299 N N . SER B 1 373 ? 18.547 36.031 -0.362 1 95.31 373 SER B N 1
ATOM 8300 C CA . SER B 1 373 ? 18.391 37.094 -1.351 1 95.31 373 SER B CA 1
ATOM 8301 C C . SER B 1 373 ? 17.906 36.531 -2.686 1 95.31 373 SER B C 1
ATOM 8303 O O . SER B 1 373 ? 17.312 37.25 -3.488 1 95.31 373 SER B O 1
ATOM 8305 N N . SER B 1 374 ? 18.062 35.312 -2.861 1 95.25 374 SER B N 1
ATOM 8306 C CA . SER B 1 374 ? 17.688 34.656 -4.109 1 95.25 374 SER B CA 1
ATOM 8307 C C . SER B 1 374 ? 16.188 34.375 -4.164 1 95.25 374 SER B C 1
ATOM 8309 O O . SER B 1 374 ? 15.664 33.938 -5.184 1 95.25 374 SER B O 1
ATOM 8311 N N . ALA B 1 375 ? 15.461 34.781 -3.143 1 96.94 375 ALA B N 1
ATOM 8312 C CA . ALA B 1 375 ? 14.016 34.562 -3.092 1 96.94 375 ALA B CA 1
ATOM 8313 C C . ALA B 1 375 ? 13.281 35.875 -2.91 1 96.94 375 ALA B C 1
ATOM 8315 O O . ALA B 1 375 ? 12.672 36.125 -1.864 1 96.94 375 ALA B O 1
ATOM 8316 N N . PRO B 1 376 ? 13.195 36.625 -3.912 1 95.75 376 PRO B N 1
ATOM 8317 C CA . PRO B 1 376 ? 12.656 37.969 -3.766 1 95.75 376 PRO B CA 1
ATOM 8318 C C . PRO B 1 376 ? 11.18 38 -3.387 1 95.75 376 PRO B C 1
ATOM 8320 O O . PRO B 1 376 ? 10.703 38.938 -2.773 1 95.75 376 PRO B O 1
ATOM 8323 N N . LEU B 1 377 ? 10.422 36.969 -3.686 1 96.12 377 LEU B N 1
ATOM 8324 C CA . LEU B 1 377 ? 9.008 36.938 -3.336 1 96.12 377 LEU B CA 1
ATOM 8325 C C . LEU B 1 377 ? 8.82 36.875 -1.824 1 96.12 377 LEU B C 1
ATOM 8327 O O . LEU B 1 377 ? 7.75 37.219 -1.313 1 96.12 377 LEU B O 1
ATOM 8331 N N . TRP B 1 378 ? 9.805 36.562 -1.096 1 98 378 TRP B N 1
ATOM 8332 C CA . TRP B 1 378 ? 9.719 36.312 0.342 1 98 378 TRP B CA 1
ATOM 8333 C C . TRP B 1 378 ? 9.727 37.625 1.111 1 98 378 TRP B C 1
ATOM 8335 O O . TRP B 1 378 ? 9.516 37.656 2.326 1 98 378 TRP B O 1
ATOM 8345 N N . THR B 1 379 ? 9.922 38.719 0.428 1 97 379 THR B N 1
ATOM 8346 C CA . THR B 1 379 ? 9.789 40.031 1.084 1 97 379 THR B CA 1
ATOM 8347 C C . THR B 1 379 ? 8.375 40.219 1.637 1 97 379 THR B C 1
ATOM 8349 O O . THR B 1 379 ? 8.164 41.031 2.545 1 97 379 THR B O 1
ATOM 8352 N N . ASP B 1 380 ? 7.43 39.406 1.105 1 96.75 380 ASP B N 1
ATOM 8353 C CA . ASP B 1 380 ? 6.043 39.5 1.549 1 96.75 380 ASP B CA 1
ATOM 8354 C C . ASP B 1 380 ? 5.734 38.438 2.602 1 96.75 380 ASP B C 1
ATOM 8356 O O . ASP B 1 380 ? 4.629 38.406 3.152 1 96.75 380 ASP B O 1
ATOM 8360 N N . ALA B 1 381 ? 6.629 37.594 2.951 1 98.31 381 ALA B N 1
ATOM 8361 C CA . ALA B 1 381 ? 6.352 36.375 3.715 1 98.31 381 ALA B CA 1
ATOM 8362 C C . ALA B 1 381 ? 5.895 36.719 5.133 1 98.31 381 ALA B C 1
ATOM 8364 O O . ALA B 1 381 ? 5.008 36.062 5.68 1 98.31 381 ALA B O 1
ATOM 8365 N N . ALA B 1 382 ? 6.516 37.656 5.797 1 9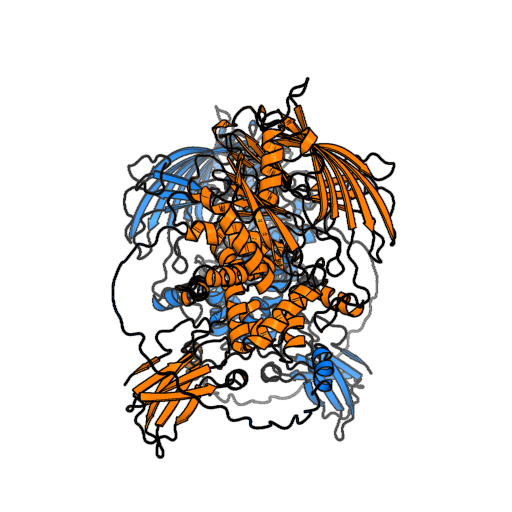8.31 382 ALA B N 1
ATOM 8366 C CA . ALA B 1 382 ? 6.121 38.031 7.152 1 98.31 382 ALA B CA 1
ATOM 8367 C C . ALA B 1 382 ? 4.676 38.531 7.188 1 98.31 382 ALA B C 1
ATOM 8369 O O . ALA B 1 382 ? 3.908 38.156 8.078 1 98.31 382 ALA B O 1
ATOM 8370 N N . ALA B 1 383 ? 4.324 39.344 6.242 1 97.44 383 ALA B N 1
ATOM 8371 C CA . ALA B 1 383 ? 2.963 39.875 6.16 1 97.44 383 ALA B CA 1
ATOM 8372 C C . ALA B 1 383 ? 1.968 38.75 5.863 1 97.44 383 ALA B C 1
ATOM 8374 O O . ALA B 1 383 ? 0.861 38.75 6.41 1 97.44 383 ALA B O 1
ATOM 8375 N N . PHE B 1 384 ? 2.312 37.906 4.895 1 98.19 384 PHE B N 1
ATOM 8376 C CA . PHE B 1 384 ? 1.471 36.75 4.586 1 98.19 384 PHE B CA 1
ATOM 8377 C C . PHE B 1 384 ? 1.253 35.875 5.82 1 98.19 384 PHE B C 1
ATOM 8379 O O . PHE B 1 384 ? 0.132 35.438 6.094 1 98.19 384 PHE B O 1
ATOM 8386 N N . THR B 1 385 ? 2.326 35.656 6.559 1 98.19 385 THR B N 1
ATOM 8387 C CA . THR B 1 385 ? 2.26 34.844 7.777 1 98.19 385 THR B CA 1
ATOM 8388 C C . THR B 1 385 ? 1.33 35.5 8.797 1 98.19 385 THR B C 1
ATOM 8390 O O . THR B 1 385 ? 0.519 34.812 9.43 1 98.19 385 THR B O 1
ATOM 8393 N N . ARG B 1 386 ? 1.491 36.781 8.969 1 97.19 386 ARG B N 1
ATOM 8394 C CA . ARG B 1 386 ? 0.663 37.531 9.898 1 97.19 386 ARG B CA 1
ATOM 8395 C C . ARG B 1 386 ? -0.818 37.344 9.586 1 97.19 386 ARG B C 1
ATOM 8397 O O . ARG B 1 386 ? -1.608 37 10.469 1 97.19 386 ARG B O 1
ATOM 8404 N N . HIS B 1 387 ? -1.199 37.531 8.383 1 97.06 387 HIS B N 1
ATOM 8405 C CA . HIS B 1 387 ? -2.6 37.406 7.996 1 97.06 387 HIS B CA 1
ATOM 8406 C C . HIS B 1 387 ? -3.092 35.969 8.203 1 97.06 387 HIS B C 1
ATOM 8408 O O . HIS B 1 387 ? -4.172 35.75 8.758 1 97.06 387 HIS B O 1
ATOM 8414 N N . ALA B 1 388 ? -2.344 35.031 7.676 1 98.19 388 ALA B N 1
ATOM 8415 C CA . ALA B 1 388 ? -2.76 33.625 7.723 1 98.19 388 ALA B CA 1
ATOM 8416 C C . ALA B 1 388 ? -2.98 33.188 9.164 1 98.19 388 ALA B C 1
ATOM 8418 O O . ALA B 1 388 ? -3.936 32.469 9.445 1 98.19 388 ALA B O 1
ATOM 8419 N N . LEU B 1 389 ? -2.061 33.562 10.008 1 97.81 389 LEU B N 1
ATOM 8420 C CA . LEU B 1 389 ? -2.168 33.156 11.406 1 97.81 389 LEU B CA 1
ATOM 8421 C C . LEU B 1 389 ? -3.461 33.688 12.023 1 97.81 389 LEU B C 1
ATOM 8423 O O . LEU B 1 389 ? -4.145 32.969 12.75 1 97.81 389 LEU B O 1
ATOM 8427 N N . SER B 1 390 ? -3.768 34.906 11.773 1 96.19 390 SER B N 1
ATOM 8428 C CA . SER B 1 390 ? -4.992 35.531 12.281 1 96.19 390 SER B CA 1
ATOM 8429 C C . SER B 1 390 ? -6.23 34.844 11.68 1 96.19 390 SER B C 1
ATOM 8431 O O . SER B 1 390 ? -7.168 34.5 12.398 1 96.19 390 SER B O 1
ATOM 8433 N N . SER B 1 391 ? -6.223 34.719 10.391 1 97 391 SER B N 1
ATOM 8434 C CA . SER B 1 391 ? -7.355 34.125 9.68 1 97 391 SER B CA 1
ATOM 8435 C C . SER B 1 391 ? -7.621 32.688 10.141 1 97 391 SER B C 1
ATOM 8437 O O . SER B 1 391 ? -8.773 32.312 10.336 1 97 391 SER B O 1
ATOM 8439 N N . LEU B 1 392 ? -6.613 31.938 10.32 1 98.12 392 LEU B N 1
ATOM 8440 C CA . LEU B 1 392 ? -6.754 30.531 10.703 1 98.12 392 LEU B CA 1
ATOM 8441 C C . LEU B 1 392 ? -7.203 30.422 12.156 1 98.12 392 LEU B C 1
ATOM 8443 O O . LEU B 1 392 ? -7.949 29.5 12.508 1 98.12 392 LEU B O 1
ATOM 8447 N N . SER B 1 393 ? -6.691 31.328 13.031 1 97.12 393 SER B N 1
ATOM 8448 C CA . SER B 1 393 ? -7.195 31.375 14.398 1 97.12 393 SER B CA 1
ATOM 8449 C C . SER B 1 393 ? -8.703 31.594 14.422 1 97.12 393 SER B C 1
ATOM 8451 O O . SER B 1 393 ? -9.422 30.953 15.195 1 97.12 393 SER B O 1
ATOM 8453 N N . GLU B 1 394 ? -9.148 32.438 13.57 1 94.94 394 GLU B N 1
ATOM 8454 C CA . GLU B 1 394 ? -10.578 32.719 13.484 1 94.94 394 GLU B CA 1
ATOM 8455 C C . GLU B 1 394 ? -11.336 31.531 12.906 1 94.94 394 GLU B C 1
ATOM 8457 O O . GLU B 1 394 ? -12.375 31.125 13.445 1 94.94 394 GLU B O 1
ATOM 8462 N N . THR B 1 395 ? -10.812 31 11.852 1 95.75 395 THR B N 1
ATOM 8463 C CA . THR B 1 395 ? -11.477 29.906 11.141 1 95.75 395 THR B CA 1
ATOM 8464 C C . THR B 1 395 ? -11.656 28.688 12.047 1 95.75 395 THR B C 1
ATOM 8466 O O . THR B 1 395 ? -12.711 28.062 12.055 1 95.75 395 THR B O 1
ATOM 8469 N N . THR B 1 396 ? -10.688 28.344 12.844 1 97.25 396 THR B N 1
ATOM 8470 C CA . THR B 1 396 ? -10.695 27.141 13.664 1 97.25 396 THR B CA 1
ATOM 8471 C C . THR B 1 396 ? -11.398 27.391 14.992 1 97.25 396 THR B C 1
ATOM 8473 O O . THR B 1 396 ? -11.773 26.453 15.688 1 97.25 396 THR B O 1
ATOM 8476 N N . GLY B 1 397 ? -11.469 28.688 15.367 1 95.19 397 GLY B N 1
ATOM 8477 C CA . GLY B 1 397 ? -12.016 29.031 16.672 1 95.19 397 GLY B CA 1
ATOM 8478 C C . GLY B 1 397 ? -11.031 28.797 17.797 1 95.19 397 GLY B C 1
ATOM 8479 O O . GLY B 1 397 ? -11.391 28.922 18.969 1 95.19 397 GLY B O 1
ATOM 8480 N N . ILE B 1 398 ? -9.828 28.469 17.438 1 96.94 398 ILE B N 1
ATOM 8481 C CA . ILE B 1 398 ? -8.758 28.25 18.391 1 96.94 398 ILE B CA 1
ATOM 8482 C C . ILE B 1 398 ? -7.598 29.203 18.094 1 96.94 398 ILE B C 1
ATOM 8484 O O . ILE B 1 398 ? -6.977 29.125 17.031 1 96.94 398 ILE B O 1
ATOM 8488 N N . SER B 1 399 ? -7.316 30.062 19.047 1 96.75 399 SER B N 1
ATOM 8489 C CA . SER B 1 399 ? -6.203 31 18.875 1 96.75 399 SER B CA 1
ATOM 8490 C C . SER B 1 399 ? -4.871 30.266 18.828 1 96.75 399 SER B C 1
ATOM 8492 O O . SER B 1 399 ? -4.66 29.281 19.547 1 96.75 399 SER B O 1
ATOM 8494 N N . TYR B 1 400 ? -3.998 30.75 17.891 1 97.44 400 TYR B N 1
ATOM 8495 C CA . TYR B 1 400 ? -2.641 30.203 17.875 1 97.44 400 TYR B CA 1
ATOM 8496 C C . TYR B 1 400 ? -2.021 30.266 19.266 1 97.44 400 TYR B C 1
ATOM 8498 O O . TYR B 1 400 ? -1.965 31.328 19.891 1 97.44 400 TYR B O 1
ATOM 8506 N N . PRO B 1 401 ? -1.432 29.156 19.75 1 95.88 401 PRO B N 1
ATOM 8507 C CA . PRO B 1 401 ? -1.169 29.094 21.188 1 95.88 401 PRO B CA 1
ATOM 8508 C C . PRO B 1 401 ? 0.289 29.375 21.547 1 95.88 401 PRO B C 1
ATOM 8510 O O . PRO B 1 401 ? 0.619 29.578 22.719 1 95.88 401 PRO B O 1
ATOM 8513 N N . TRP B 1 402 ? 1.201 29.391 20.672 1 96.88 402 TRP B N 1
ATOM 8514 C CA . TRP B 1 402 ? 2.627 29.438 20.984 1 96.88 402 TRP B CA 1
ATOM 8515 C C . TRP B 1 402 ? 3.164 30.859 20.797 1 96.88 402 TRP B C 1
ATOM 8517 O O . TRP B 1 402 ? 2.492 31.719 20.234 1 96.88 402 TRP B O 1
ATOM 8527 N N . PRO B 1 403 ? 4.375 31.062 21.297 1 95.44 403 PRO B N 1
ATOM 8528 C CA . PRO B 1 403 ? 4.852 32.438 21.391 1 95.44 403 PRO B CA 1
ATOM 8529 C C . PRO B 1 403 ? 5.27 33.031 20.047 1 95.44 403 PRO B C 1
ATOM 8531 O O . PRO B 1 403 ? 5.309 34.25 19.891 1 95.44 403 PRO B O 1
ATOM 8534 N N . HIS B 1 404 ? 5.586 32.188 19.125 1 97.88 404 HIS B N 1
ATOM 8535 C CA . HIS B 1 404 ? 6.035 32.75 17.844 1 97.88 404 HIS B CA 1
ATOM 8536 C C . HIS B 1 404 ? 5.688 31.797 16.703 1 97.88 404 HIS B C 1
ATOM 8538 O O . HIS B 1 404 ? 5.293 30.656 16.922 1 97.88 404 HIS B O 1
ATOM 8544 N N . MET B 1 405 ? 5.707 32.25 15.523 1 98.62 405 MET B N 1
ATOM 8545 C CA . MET B 1 405 ? 5.66 31.516 14.273 1 98.62 405 MET B CA 1
ATOM 8546 C C . MET B 1 405 ? 6.766 31.969 13.328 1 98.62 405 MET B C 1
ATOM 8548 O O . MET B 1 405 ? 6.883 33.156 13.023 1 98.62 405 MET B O 1
ATOM 8552 N N . THR B 1 406 ? 7.605 31.031 12.891 1 98.69 406 THR B N 1
ATOM 8553 C CA . THR B 1 406 ? 8.75 31.344 12.031 1 98.69 406 THR B CA 1
ATOM 8554 C C . THR B 1 406 ? 8.648 30.609 10.703 1 98.69 406 THR B C 1
ATOM 8556 O O . THR B 1 406 ? 8.492 29.375 10.688 1 98.69 406 THR B O 1
ATOM 8559 N N . SER B 1 407 ? 8.711 31.25 9.602 1 98.56 407 SER B N 1
ATOM 8560 C CA . SER B 1 407 ? 8.781 30.672 8.273 1 98.56 407 SER B CA 1
ATOM 8561 C C . SER B 1 407 ? 10.172 30.828 7.672 1 98.56 407 SER B C 1
ATOM 8563 O O . SER B 1 407 ? 10.719 31.938 7.652 1 98.56 407 SER B O 1
ATOM 8565 N N . VAL B 1 408 ? 10.719 29.766 7.176 1 98.62 408 VAL B N 1
ATOM 8566 C CA . VAL B 1 408 ? 12.055 29.766 6.598 1 98.62 408 VAL B CA 1
ATOM 8567 C C . VAL B 1 408 ? 11.984 29.391 5.121 1 98.62 408 VAL B C 1
ATOM 8569 O O . VAL B 1 408 ? 11.375 28.375 4.766 1 98.62 408 VAL B O 1
ATOM 8572 N N . GLU B 1 409 ? 12.578 30.234 4.285 1 98.5 409 GLU B N 1
ATOM 8573 C CA . GLU B 1 409 ? 12.711 29.906 2.871 1 98.5 409 GLU B CA 1
ATOM 8574 C C . GLU B 1 409 ? 13.664 28.719 2.67 1 98.5 409 GLU B C 1
ATOM 8576 O O . GLU B 1 409 ? 14.758 28.703 3.229 1 98.5 409 GLU B O 1
ATOM 8581 N N . GLY B 1 410 ? 13.172 27.688 1.929 1 97.06 410 GLY B N 1
ATOM 8582 C CA . GLY B 1 410 ? 13.93 26.453 1.827 1 97.06 410 GLY B CA 1
ATOM 8583 C C . GLY B 1 410 ? 14.18 26.031 0.394 1 97.06 410 GLY B C 1
ATOM 8584 O O . GLY B 1 410 ? 14.289 24.828 0.107 1 97.06 410 GLY B O 1
ATOM 8585 N N . GLY B 1 411 ? 14.273 26.969 -0.53 1 92.69 411 GLY B N 1
ATOM 8586 C CA . GLY B 1 411 ? 14.594 26.609 -1.9 1 92.69 411 GLY B CA 1
ATOM 8587 C C . GLY B 1 411 ? 15.82 25.734 -2.01 1 92.69 411 GLY B C 1
ATOM 8588 O O . GLY B 1 411 ? 16.812 25.938 -1.306 1 92.69 411 GLY B O 1
ATOM 8589 N N . GLY B 1 412 ? 15.734 24.719 -2.912 1 91.44 412 GLY B N 1
ATOM 8590 C CA . GLY B 1 412 ? 16.828 23.766 -3.047 1 91.44 412 GLY B CA 1
ATOM 8591 C C . GLY B 1 412 ? 16.672 22.547 -2.156 1 91.44 412 GLY B C 1
ATOM 8592 O O . GLY B 1 412 ? 17.219 21.484 -2.449 1 91.44 412 GLY B O 1
ATOM 8593 N N . ILE B 1 413 ? 16.016 22.719 -1.022 1 95.38 413 ILE B N 1
ATOM 8594 C CA . ILE B 1 413 ? 15.719 21.578 -0.147 1 95.38 413 ILE B CA 1
ATOM 8595 C C . ILE B 1 413 ? 14.328 21.031 -0.454 1 95.38 413 ILE B C 1
ATOM 8597 O O . ILE B 1 413 ? 14.148 19.828 -0.599 1 95.38 413 ILE B O 1
ATOM 8601 N N . ILE B 1 414 ? 13.422 21.906 -0.562 1 95.56 414 ILE B N 1
ATOM 8602 C CA . ILE B 1 414 ? 12.023 21.547 -0.76 1 95.56 414 ILE B CA 1
ATOM 8603 C C . ILE B 1 414 ? 11.391 22.469 -1.808 1 95.56 414 ILE B C 1
ATOM 8605 O O . ILE B 1 414 ? 11.766 23.641 -1.921 1 95.56 414 ILE B O 1
ATOM 8609 N N . GLY B 1 415 ? 10.453 21.969 -2.625 1 91.62 415 GLY B N 1
ATOM 8610 C CA . GLY B 1 415 ? 9.703 22.766 -3.572 1 91.62 415 GLY B CA 1
ATOM 8611 C C . GLY B 1 415 ? 8.43 23.344 -2.986 1 91.62 415 GLY B C 1
ATOM 8612 O O . GLY B 1 415 ? 8.094 24.516 -3.227 1 91.62 415 GLY B O 1
ATOM 8613 N N . GLY B 1 416 ? 7.672 22.547 -2.268 1 95.56 416 GLY B N 1
ATOM 8614 C CA . GLY B 1 416 ? 6.488 22.953 -1.533 1 95.56 416 GLY B CA 1
ATOM 8615 C C . GLY B 1 416 ? 6.801 23.484 -0.146 1 95.56 416 GLY B C 1
ATOM 8616 O O . GLY B 1 416 ? 7.613 24.391 0.007 1 95.56 416 GLY B O 1
ATOM 8617 N N . GLY B 1 417 ? 6.25 22.875 0.829 1 97.62 417 GLY B N 1
ATOM 8618 C CA . GLY B 1 417 ? 6.512 23.266 2.207 1 97.62 417 GLY B CA 1
ATOM 8619 C C . GLY B 1 417 ? 6.371 22.109 3.184 1 97.62 417 GLY B C 1
ATOM 8620 O O . GLY B 1 417 ? 5.93 21.016 2.812 1 97.62 417 GLY B O 1
ATOM 8621 N N . MET B 1 418 ? 6.832 22.344 4.297 1 97.94 418 MET B N 1
ATOM 8622 C CA . MET B 1 418 ? 6.738 21.422 5.422 1 97.94 418 MET B CA 1
ATOM 8623 C C . ME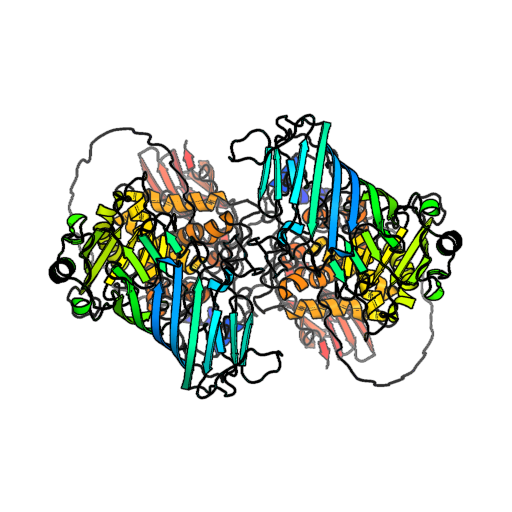T B 1 418 ? 6.57 22.188 6.734 1 97.94 418 MET B C 1
ATOM 8625 O O . MET B 1 418 ? 7.082 23.297 6.883 1 97.94 418 MET B O 1
ATOM 8629 N N . GLU B 1 419 ? 5.84 21.562 7.605 1 98.19 419 GLU B N 1
ATOM 8630 C CA . GLU B 1 419 ? 5.484 22.203 8.875 1 98.19 419 GLU B CA 1
ATOM 8631 C C . GLU B 1 419 ? 6.148 21.484 10.047 1 98.19 419 GLU B C 1
ATOM 8633 O O . GLU B 1 419 ? 6.289 20.266 10.039 1 98.19 419 GLU B O 1
ATOM 8638 N N . PHE B 1 420 ? 6.484 22.188 11.039 1 98.38 420 PHE B N 1
ATOM 8639 C CA . PHE B 1 420 ? 6.898 21.766 12.367 1 98.38 420 PHE B CA 1
ATOM 8640 C C . PHE B 1 420 ? 6.344 22.719 13.43 1 98.38 420 PHE B C 1
ATOM 8642 O O . PHE B 1 420 ? 5.887 23.812 13.117 1 98.38 420 PHE B O 1
ATOM 8649 N N . PRO B 1 421 ? 6.328 22.266 14.711 1 98.56 421 PRO B N 1
ATOM 8650 C CA . PRO B 1 421 ? 5.793 23.188 15.711 1 98.56 421 PRO B CA 1
ATOM 8651 C C . PRO B 1 421 ? 6.504 24.547 15.695 1 98.56 421 PRO B C 1
ATOM 8653 O O . PRO B 1 421 ? 7.715 24.609 15.922 1 98.56 421 PRO B O 1
ATOM 8656 N N . MET B 1 422 ? 5.77 25.578 15.359 1 98.62 422 MET B N 1
ATOM 8657 C CA . MET B 1 422 ? 6.211 26.969 15.406 1 98.62 422 MET B CA 1
ATOM 8658 C C . MET B 1 422 ? 7.129 27.281 14.234 1 98.62 422 MET B C 1
ATOM 8660 O O . MET B 1 422 ? 7.625 28.406 14.109 1 98.62 422 MET B O 1
ATOM 8664 N N . MET B 1 423 ? 7.441 26.297 13.328 1 98.25 423 MET B N 1
ATOM 8665 C CA . MET B 1 423 ? 8.383 26.453 12.227 1 98.25 423 MET B CA 1
ATOM 8666 C C . MET B 1 423 ? 7.801 25.922 10.93 1 98.25 423 MET B C 1
ATOM 8668 O O . MET B 1 423 ? 7.039 24.953 10.938 1 98.25 423 MET B O 1
ATOM 8672 N N . THR B 1 424 ? 8.18 26.578 9.852 1 98.62 424 THR B N 1
ATOM 8673 C CA . THR B 1 424 ? 7.926 26 8.539 1 98.62 424 THR B CA 1
ATOM 8674 C C . THR B 1 424 ? 9.141 26.156 7.625 1 98.62 424 THR B C 1
ATOM 8676 O O . THR B 1 424 ? 9.945 27.078 7.82 1 98.62 424 THR B O 1
ATOM 8679 N N . ILE B 1 425 ? 9.359 25.25 6.738 1 98.56 425 ILE B N 1
ATOM 8680 C CA . ILE B 1 425 ? 10.25 25.391 5.594 1 98.56 425 ILE B CA 1
ATOM 8681 C C . ILE B 1 425 ? 9.438 25.406 4.301 1 98.56 425 ILE B C 1
ATOM 8683 O O . ILE B 1 425 ? 8.562 24.562 4.102 1 98.56 425 ILE B O 1
ATOM 8687 N N . ILE B 1 426 ? 9.664 26.406 3.465 1 98.44 426 ILE B N 1
ATOM 8688 C CA . ILE B 1 426 ? 8.875 26.594 2.252 1 98.44 426 ILE B CA 1
ATOM 8689 C C . ILE B 1 426 ? 9.797 26.953 1.087 1 98.44 426 ILE B C 1
ATOM 8691 O O . ILE B 1 426 ? 10.773 27.688 1.259 1 98.44 426 ILE B O 1
ATOM 8695 N N . GLY B 1 427 ? 9.5 26.469 -0.09 1 97.5 427 GLY B N 1
ATOM 8696 C CA . GLY B 1 427 ? 10.289 26.797 -1.264 1 97.5 427 GLY B CA 1
ATOM 8697 C C . GLY B 1 427 ? 10.305 28.281 -1.582 1 97.5 427 GLY B C 1
ATOM 8698 O O . GLY B 1 427 ? 9.609 29.062 -0.94 1 97.5 427 GLY B O 1
ATOM 8699 N N . ASP B 1 428 ? 11.125 28.641 -2.574 1 96.25 428 ASP B N 1
ATOM 8700 C CA . ASP B 1 428 ? 11.328 30.047 -2.865 1 96.25 428 ASP B CA 1
ATOM 8701 C C . ASP B 1 428 ? 10.156 30.625 -3.66 1 96.25 428 ASP B C 1
ATOM 8703 O O . ASP B 1 428 ? 9.867 31.828 -3.572 1 96.25 428 ASP B O 1
ATOM 8707 N N . TYR B 1 429 ? 9.531 29.703 -4.547 1 95.88 429 TYR B N 1
ATOM 8708 C CA . TYR B 1 429 ? 8.383 30.016 -5.379 1 95.88 429 TYR B CA 1
ATOM 8709 C C . TYR B 1 429 ? 8.727 31.125 -6.383 1 95.88 429 TYR B C 1
ATOM 8711 O O . TYR B 1 429 ? 7.855 31.875 -6.809 1 95.88 429 TYR B O 1
ATOM 8719 N N . ASN B 1 430 ? 10.047 31.203 -6.684 1 93.69 430 ASN B N 1
ATOM 8720 C CA . ASN B 1 430 ? 10.477 32.125 -7.719 1 93.69 430 ASN B CA 1
ATOM 8721 C C . ASN B 1 430 ? 9.75 31.891 -9.031 1 93.69 430 ASN B C 1
ATOM 8723 O O . ASN B 1 430 ? 9.523 30.75 -9.422 1 93.69 430 ASN B O 1
ATOM 8727 N N . GLY B 1 431 ? 9.414 32.938 -9.695 1 92.94 431 GLY B N 1
ATOM 8728 C CA . GLY B 1 431 ? 8.766 32.844 -11 1 92.94 431 GLY B CA 1
ATOM 8729 C C . GLY B 1 431 ? 7.293 32.5 -10.906 1 92.94 431 GLY B C 1
ATOM 8730 O O . GLY B 1 431 ? 6.625 32.312 -11.922 1 92.94 431 GLY B O 1
ATOM 8731 N N . ARG B 1 432 ? 6.758 32.438 -9.711 1 94.38 432 ARG B N 1
ATOM 8732 C CA . ARG B 1 432 ? 5.336 32.188 -9.492 1 94.38 432 ARG B CA 1
ATOM 8733 C C . ARG B 1 432 ? 4.641 33.469 -8.977 1 94.38 432 ARG B C 1
ATOM 8735 O O . ARG B 1 432 ? 5.301 34.406 -8.547 1 94.38 432 ARG B O 1
ATOM 8742 N N . PRO B 1 433 ? 3.297 33.469 -9.141 1 94.38 433 PRO B N 1
ATOM 8743 C CA . PRO B 1 433 ? 2.582 34.594 -8.562 1 94.38 433 PRO B CA 1
ATOM 8744 C C . PRO B 1 433 ? 2.652 34.625 -7.035 1 94.38 433 PRO B C 1
ATOM 8746 O O . PRO B 1 433 ? 2.77 33.562 -6.398 1 94.38 433 PRO B O 1
ATOM 8749 N N . ALA B 1 434 ? 2.611 35.781 -6.445 1 94.56 434 ALA B N 1
ATOM 8750 C CA . ALA B 1 434 ? 2.641 35.969 -4.996 1 94.56 434 ALA B CA 1
ATOM 8751 C C . ALA B 1 434 ? 1.571 35.125 -4.309 1 94.56 434 ALA B C 1
ATOM 8753 O O . ALA B 1 434 ? 1.777 34.656 -3.193 1 94.56 434 ALA B O 1
ATOM 8754 N N . ARG B 1 435 ? 0.476 34.969 -4.965 1 94.75 435 ARG B N 1
ATOM 8755 C CA . ARG B 1 435 ? -0.625 34.188 -4.395 1 94.75 435 ARG B CA 1
ATOM 8756 C C . ARG B 1 435 ? -0.207 32.75 -4.141 1 94.75 435 ARG B C 1
ATOM 8758 O O . ARG B 1 435 ? -0.73 32.094 -3.232 1 94.75 435 ARG B O 1
ATOM 8765 N N . SER B 1 436 ? 0.702 32.281 -4.941 1 96.5 436 SER B N 1
ATOM 8766 C CA . SER B 1 436 ? 1.202 30.922 -4.73 1 96.5 436 SER B CA 1
ATOM 8767 C C . SER B 1 436 ? 1.972 30.812 -3.416 1 96.5 436 SER B C 1
ATOM 8769 O O . SER B 1 436 ? 1.846 29.812 -2.695 1 96.5 436 SER B O 1
ATOM 8771 N N . LEU B 1 437 ? 2.775 31.812 -3.162 1 97.94 437 LEU B N 1
ATOM 8772 C CA . LEU B 1 437 ? 3.502 31.828 -1.897 1 97.94 437 LEU B CA 1
ATOM 8773 C C . LEU B 1 437 ? 2.541 31.969 -0.722 1 97.94 437 LEU B C 1
ATOM 8775 O O . LEU B 1 437 ? 2.699 31.297 0.3 1 97.94 437 LEU B O 1
ATOM 8779 N N . TYR B 1 438 ? 1.541 32.844 -0.837 1 98.06 438 TYR B N 1
ATOM 8780 C CA . TYR B 1 438 ? 0.55 32.938 0.226 1 98.06 438 TYR B CA 1
ATOM 8781 C C . TYR B 1 438 ? -0.114 31.609 0.504 1 98.06 438 TYR B C 1
ATOM 8783 O O . TYR B 1 438 ? -0.297 31.219 1.662 1 98.06 438 TYR B O 1
ATOM 8791 N N . ALA B 1 439 ? -0.526 30.969 -0.576 1 97.69 439 ALA B N 1
ATOM 8792 C CA . ALA B 1 439 ? -1.249 29.703 -0.446 1 97.69 439 ALA B CA 1
ATOM 8793 C C . ALA B 1 439 ? -0.433 28.672 0.341 1 97.69 439 ALA B C 1
ATOM 8795 O O . ALA B 1 439 ? -0.954 28.031 1.248 1 97.69 439 ALA B O 1
ATOM 8796 N N . VAL B 1 440 ? 0.849 28.531 -0.016 1 98.31 440 VAL B N 1
ATOM 8797 C CA . VAL B 1 440 ? 1.666 27.516 0.642 1 98.31 440 VAL B CA 1
ATOM 8798 C C . VAL B 1 440 ? 1.958 27.938 2.08 1 98.31 440 VAL B C 1
ATOM 8800 O O . VAL B 1 440 ? 2.004 27.109 2.982 1 98.31 440 VAL B O 1
ATOM 8803 N N . ILE B 1 441 ? 2.148 29.234 2.348 1 98.62 441 ILE B N 1
ATOM 8804 C CA . ILE B 1 441 ? 2.348 29.719 3.713 1 98.62 441 ILE B CA 1
ATOM 8805 C C . ILE B 1 441 ? 1.109 29.406 4.551 1 98.62 441 ILE B C 1
ATOM 8807 O O . ILE B 1 441 ? 1.216 28.844 5.648 1 98.62 441 ILE B O 1
ATOM 8811 N N . ALA B 1 442 ? -0.042 29.734 4 1 98.69 442 ALA B N 1
ATOM 8812 C CA . ALA B 1 442 ? -1.288 29.469 4.711 1 98.69 442 ALA B CA 1
ATOM 8813 C C . ALA B 1 442 ? -1.456 27.984 4.984 1 98.69 442 ALA B C 1
ATOM 8815 O O . ALA B 1 442 ? -1.894 27.578 6.066 1 98.69 442 ALA B O 1
ATOM 8816 N N . HIS B 1 443 ? -1.123 27.156 4.023 1 98.75 443 HIS B N 1
ATOM 8817 C CA . HIS B 1 443 ? -1.212 25.703 4.168 1 98.75 443 HIS B CA 1
ATOM 8818 C C . HIS B 1 443 ? -0.339 25.203 5.316 1 98.75 443 HIS B C 1
ATOM 8820 O O . HIS B 1 443 ? -0.814 24.5 6.199 1 98.75 443 HIS B O 1
ATOM 8826 N N . GLU B 1 444 ? 0.959 25.609 5.297 1 98.75 444 GLU B N 1
ATOM 8827 C CA . GLU B 1 444 ? 1.9 25.125 6.305 1 98.75 444 GLU B CA 1
ATOM 8828 C C . GLU B 1 444 ? 1.548 25.672 7.688 1 98.75 444 GLU B C 1
ATOM 8830 O O . GLU B 1 444 ? 1.762 24.984 8.695 1 98.75 444 GLU B O 1
ATOM 8835 N N . LEU B 1 445 ? 0.988 26.859 7.715 1 98.75 445 LEU B N 1
ATOM 8836 C CA . LEU B 1 445 ? 0.57 27.406 9 1 98.75 445 LEU B CA 1
ATOM 8837 C C . LEU B 1 445 ? -0.666 26.688 9.523 1 98.75 445 LEU B C 1
ATOM 8839 O O . LEU B 1 445 ? -0.832 26.531 10.734 1 98.75 445 LEU B O 1
ATOM 8843 N N . ALA B 1 446 ? -1.556 26.266 8.625 1 98.75 446 ALA B N 1
ATOM 8844 C CA . ALA B 1 446 ? -2.762 25.547 9.039 1 98.75 446 ALA B CA 1
ATOM 8845 C C . ALA B 1 446 ? -2.412 24.266 9.789 1 98.75 446 ALA B C 1
ATOM 8847 O O . ALA B 1 446 ? -3.162 23.828 10.664 1 98.75 446 ALA B O 1
ATOM 8848 N N . HIS B 1 447 ? -1.259 23.734 9.562 1 98.69 447 HIS B N 1
ATOM 8849 C CA . HIS B 1 447 ? -0.799 22.531 10.25 1 98.69 447 HIS B CA 1
ATOM 8850 C C . HIS B 1 447 ? -0.527 22.812 11.727 1 98.69 447 HIS B C 1
ATOM 8852 O O . HIS B 1 447 ? -0.394 21.891 12.523 1 98.69 447 HIS B O 1
ATOM 8858 N N . MET B 1 448 ? -0.431 24.109 12.125 1 98.69 448 MET B N 1
ATOM 8859 C CA . MET B 1 448 ? -0.265 24.422 13.547 1 98.69 448 MET B CA 1
ATOM 8860 C C . MET B 1 448 ? -1.48 23.969 14.344 1 98.69 448 MET B C 1
ATOM 8862 O O . MET B 1 448 ? -1.382 23.734 15.555 1 98.69 448 MET B O 1
ATOM 8866 N N . TRP B 1 449 ? -2.582 23.828 13.727 1 98.56 449 TRP B N 1
ATOM 8867 C CA . TRP B 1 449 ? -3.775 23.328 14.398 1 98.56 449 TRP B CA 1
ATOM 8868 C C . TRP B 1 449 ? -3.906 21.812 14.227 1 98.56 449 TRP B C 1
ATOM 8870 O O . TRP B 1 449 ? -4.152 21.094 15.203 1 98.56 449 TRP B O 1
ATOM 8880 N N . VAL B 1 450 ? -3.75 21.344 13.016 1 98.19 450 VAL B N 1
ATOM 8881 C CA . VAL B 1 450 ? -3.746 19.922 12.703 1 98.19 450 VAL B CA 1
ATOM 8882 C C . VAL B 1 450 ? -2.512 19.578 11.875 1 98.19 450 VAL B C 1
ATOM 8884 O O . VAL B 1 450 ? -2.387 20.016 10.727 1 98.19 450 VAL B O 1
ATOM 8887 N N . PRO B 1 451 ? -1.571 18.984 12.398 1 97.88 451 PRO B N 1
ATOM 8888 C CA . PRO B 1 451 ? -1.691 18.109 13.562 1 97.88 451 PRO B CA 1
ATOM 8889 C C . PRO B 1 451 ? -0.978 18.656 14.797 1 97.88 451 PRO B C 1
ATOM 8891 O O . PRO B 1 451 ? -0.877 17.969 15.812 1 97.88 451 PRO B O 1
ATOM 8894 N N . MET B 1 452 ? -0.449 19.875 14.766 1 98.44 452 MET B N 1
ATOM 8895 C CA . MET B 1 452 ? 0.436 20.266 15.859 1 98.44 452 MET B CA 1
ATOM 8896 C C . MET B 1 452 ? -0.33 20.375 17.172 1 98.44 452 MET B C 1
ATOM 8898 O O . MET B 1 452 ? 0.241 20.156 18.25 1 98.44 452 MET B O 1
ATOM 8902 N N . GLN B 1 453 ? -1.605 20.719 17.141 1 98.19 453 GLN B N 1
ATOM 8903 C CA . GLN B 1 453 ? -2.455 20.703 18.328 1 98.19 453 GLN B CA 1
ATOM 8904 C C . GLN B 1 453 ? -3.35 19.469 18.344 1 98.19 453 GLN B C 1
ATOM 8906 O O . GLN B 1 453 ? -3.344 18.719 19.328 1 98.19 453 GLN B O 1
ATOM 8911 N N . VAL B 1 454 ? -4.164 19.266 17.312 1 98.44 454 VAL B N 1
ATOM 8912 C CA . VAL B 1 454 ? -4.941 18.047 17.141 1 98.44 454 VAL B CA 1
ATOM 8913 C C . VAL B 1 454 ? -4.094 16.984 16.438 1 98.44 454 VAL B C 1
ATOM 8915 O O . VAL B 1 454 ? -4.082 16.906 15.203 1 98.44 454 VAL B O 1
ATOM 8918 N N . SER B 1 455 ? -3.451 16.172 17.203 1 97.94 455 SER B N 1
ATOM 8919 C CA . SER B 1 455 ? -2.33 15.375 16.734 1 97.94 455 SER B CA 1
ATOM 8920 C C . SER B 1 455 ? -2.809 14.047 16.156 1 97.94 455 SER B C 1
ATOM 8922 O O . SER B 1 455 ? -2.736 13.008 16.812 1 97.94 455 SER B O 1
ATOM 8924 N N . THR B 1 456 ? -3.172 14.07 14.945 1 97.75 456 THR B N 1
ATOM 8925 C CA . THR B 1 456 ? -3.631 12.891 14.227 1 97.75 456 THR B CA 1
ATOM 8926 C C . THR B 1 456 ? -2.455 11.984 13.867 1 97.75 456 THR B C 1
ATOM 8928 O O . THR B 1 456 ? -1.296 12.391 13.984 1 97.75 456 THR B O 1
ATOM 8931 N N . ASN B 1 457 ? -2.693 10.719 13.578 1 97.38 457 ASN B N 1
ATOM 8932 C CA . ASN B 1 457 ? -1.704 9.773 13.07 1 97.38 457 ASN B CA 1
ATOM 8933 C C . ASN B 1 457 ? -1.507 9.922 11.57 1 97.38 457 ASN B C 1
ATOM 8935 O O . ASN B 1 457 ? -2.141 9.211 10.781 1 97.38 457 ASN B O 1
ATOM 8939 N N . GLU B 1 458 ? -0.584 10.719 11.188 1 96.31 458 GLU B N 1
ATOM 8940 C CA . GLU B 1 458 ? -0.355 11.016 9.773 1 96.31 458 GLU B CA 1
ATOM 8941 C C . GLU B 1 458 ? 0.213 9.805 9.039 1 96.31 458 GLU B C 1
ATOM 8943 O O . GLU B 1 458 ? 0.036 9.664 7.828 1 96.31 458 GLU B O 1
ATOM 8948 N N . ARG B 1 459 ? 0.905 8.984 9.781 1 96.5 459 ARG B N 1
ATOM 8949 C CA . ARG B 1 459 ? 1.517 7.801 9.188 1 96.5 459 ARG B CA 1
ATOM 8950 C C . ARG B 1 459 ? 0.461 6.891 8.562 1 96.5 459 ARG B C 1
ATOM 8952 O O . ARG B 1 459 ? 0.706 6.258 7.531 1 96.5 459 ARG B O 1
ATOM 8959 N N . ARG B 1 460 ? -0.701 6.883 9.148 1 96.12 460 ARG B N 1
ATOM 8960 C CA . ARG B 1 460 ? -1.747 6 8.641 1 96.12 460 ARG B CA 1
ATOM 8961 C C . ARG B 1 460 ? -2.865 6.801 7.984 1 96.12 460 ARG B C 1
ATOM 8963 O O . ARG B 1 460 ? -3.459 6.352 7 1 96.12 460 ARG B O 1
ATOM 8970 N N . TYR B 1 461 ? -3.174 7.969 8.555 1 97.62 461 TYR B N 1
ATOM 8971 C CA . TYR B 1 461 ? -4.332 8.734 8.102 1 97.62 461 TYR B CA 1
ATOM 8972 C C . TYR B 1 461 ? -3.928 10.156 7.711 1 97.62 461 TYR B C 1
ATOM 8974 O O . TYR B 1 461 ? -4.441 11.125 8.266 1 97.62 461 TYR B O 1
ATOM 8982 N N . ALA B 1 462 ? -3.135 10.258 6.676 1 97.69 462 ALA B N 1
ATOM 8983 C CA . ALA B 1 462 ? -2.637 11.555 6.219 1 97.69 462 ALA B CA 1
ATOM 8984 C C . ALA B 1 462 ? -3.787 12.484 5.859 1 97.69 462 ALA B C 1
ATOM 8986 O O . ALA B 1 462 ? -3.658 13.711 5.973 1 97.69 462 ALA B O 1
ATOM 8987 N N . TRP B 1 463 ? -4.949 11.922 5.48 1 98.25 463 TRP B N 1
ATOM 8988 C CA . TRP B 1 463 ? -6.078 12.742 5.043 1 98.25 463 TRP B CA 1
ATOM 8989 C C . TRP B 1 463 ? -6.605 13.602 6.184 1 98.25 463 TRP B C 1
ATOM 8991 O O . TRP B 1 463 ? -7.234 14.633 5.953 1 98.25 463 TRP B O 1
ATOM 9001 N N . MET B 1 464 ? -6.434 13.203 7.441 1 98.38 464 MET B N 1
ATOM 9002 C CA . MET B 1 464 ? -6.961 13.969 8.57 1 98.38 464 MET B CA 1
ATOM 9003 C C . MET B 1 464 ? -6.266 15.328 8.672 1 98.38 464 MET B C 1
ATOM 9005 O O . MET B 1 464 ? -6.926 16.344 8.867 1 98.38 464 MET B O 1
ATOM 9009 N N . ASP B 1 465 ? -4.973 15.297 8.609 1 97.06 465 ASP B N 1
ATOM 9010 C CA . ASP B 1 465 ? -4.285 16.578 8.742 1 97.06 465 ASP B CA 1
ATOM 9011 C C . ASP B 1 465 ? -4.191 17.297 7.398 1 97.06 465 ASP B C 1
ATOM 9013 O O . ASP B 1 465 ? -4.551 18.469 7.285 1 97.06 465 ASP B O 1
ATOM 9017 N N . GLU B 1 466 ? -3.805 16.578 6.293 1 98.06 466 GLU B N 1
ATOM 9018 C CA . GLU B 1 466 ? -3.643 17.219 4.992 1 98.06 466 GLU B CA 1
ATOM 9019 C C . GLU B 1 466 ? -4.984 17.688 4.441 1 98.06 466 GLU B C 1
ATOM 9021 O O . GLU B 1 466 ? -5.062 18.75 3.818 1 98.06 466 GLU B O 1
ATOM 9026 N N . GLY B 1 467 ? -6.004 16.891 4.609 1 98.31 467 GLY B N 1
ATOM 9027 C CA . GLY B 1 467 ? -7.328 17.281 4.152 1 98.31 467 GLY B CA 1
ATOM 9028 C C . GLY B 1 467 ? -7.883 18.5 4.891 1 98.31 467 GLY B C 1
ATOM 9029 O O . GLY B 1 467 ? -8.383 19.438 4.266 1 98.31 467 GLY B O 1
ATOM 9030 N N . THR B 1 468 ? -7.781 18.453 6.211 1 98.06 468 THR B N 1
ATOM 9031 C CA . THR B 1 468 ? -8.219 19.562 7.043 1 98.06 468 THR B CA 1
ATOM 9032 C C . THR B 1 468 ? -7.418 20.828 6.719 1 98.06 468 THR B C 1
ATOM 9034 O O . THR B 1 468 ? -7.988 21.906 6.609 1 98.06 468 THR B O 1
ATOM 9037 N N . THR B 1 469 ? -6.176 20.625 6.555 1 98.06 469 THR B N 1
ATOM 9038 C CA . THR B 1 469 ? -5.289 21.734 6.258 1 98.06 469 THR B CA 1
ATOM 9039 C C . THR B 1 469 ? -5.605 22.328 4.891 1 98.06 469 THR B C 1
ATOM 9041 O O . THR B 1 469 ? -5.594 23.562 4.723 1 98.06 469 THR B O 1
ATOM 9044 N N . THR B 1 470 ? -5.859 21.5 3.932 1 98.38 470 THR B N 1
ATOM 9045 C CA . THR B 1 470 ? -6.234 21.969 2.604 1 98.38 470 THR B CA 1
ATOM 9046 C C . THR B 1 470 ? -7.547 22.75 2.658 1 98.38 470 THR B C 1
ATOM 9048 O O . THR B 1 470 ? -7.695 23.766 1.982 1 98.38 470 THR B O 1
ATOM 9051 N N . PHE B 1 471 ? -8.477 22.328 3.418 1 98.19 471 PHE B N 1
ATOM 9052 C CA . PHE B 1 471 ? -9.719 23.047 3.639 1 98.19 471 PHE B CA 1
ATOM 9053 C C . PHE B 1 471 ? -9.445 24.406 4.281 1 98.19 471 PHE B C 1
ATOM 9055 O O . PHE B 1 471 ? -9.938 25.438 3.809 1 98.19 471 PHE B O 1
ATOM 9062 N N . ASN B 1 472 ? -8.641 24.438 5.324 1 98.44 472 ASN B N 1
ATOM 9063 C CA . ASN B 1 472 ? -8.312 25.656 6.039 1 98.44 472 ASN B CA 1
ATOM 9064 C C . ASN B 1 472 ? -7.551 26.641 5.152 1 98.44 472 ASN B C 1
ATOM 9066 O O . ASN B 1 472 ? -7.754 27.844 5.242 1 98.44 472 ASN B O 1
ATOM 9070 N N . GLU B 1 473 ? -6.652 26.094 4.391 1 98 473 GLU B N 1
ATOM 9071 C CA . GLU B 1 473 ? -5.953 26.922 3.404 1 98 473 GLU B CA 1
ATOM 9072 C C . GLU B 1 473 ? -6.941 27.656 2.504 1 98 473 GLU B C 1
ATOM 9074 O O . GLU B 1 473 ? -6.793 28.859 2.268 1 98 473 GLU B O 1
ATOM 9079 N N . SER B 1 474 ? -7.934 26.922 2.029 1 97.5 474 SER B N 1
ATOM 9080 C CA . SER B 1 474 ? -8.938 27.531 1.155 1 97.5 474 SER B CA 1
ATOM 9081 C C . SER B 1 474 ? -9.695 28.641 1.872 1 97.5 474 SER B C 1
ATOM 9083 O O . SER B 1 474 ? -10 29.672 1.273 1 97.5 474 SER B O 1
ATOM 9085 N N . GLN B 1 475 ? -9.992 28.406 3.115 1 97.19 475 GLN B N 1
ATOM 9086 C CA . GLN B 1 475 ? -10.688 29.438 3.879 1 97.19 475 GLN B CA 1
ATOM 9087 C C . GLN B 1 475 ? -9.82 30.688 4.031 1 97.19 475 GLN B C 1
ATOM 9089 O O . GLN B 1 475 ? -10.32 31.812 3.908 1 97.19 475 GLN B O 1
ATOM 9094 N N . SER B 1 476 ? -8.586 30.484 4.301 1 97.75 476 SER B N 1
ATOM 9095 C CA . SER B 1 476 ? -7.668 31.625 4.445 1 97.75 476 SER B CA 1
ATOM 9096 C C . SER B 1 476 ? -7.508 32.375 3.129 1 97.75 476 SER B C 1
ATOM 9098 O O . SER B 1 476 ? -7.465 33.594 3.113 1 97.75 476 SER B O 1
ATOM 9100 N N . LYS B 1 477 ? -7.398 31.625 2.059 1 97.38 477 LYS B N 1
ATOM 9101 C CA . LYS B 1 477 ? -7.289 32.25 0.738 1 97.38 477 LYS B CA 1
ATOM 9102 C C . LYS B 1 477 ? -8.531 33.062 0.406 1 97.38 477 LYS B C 1
ATOM 9104 O O . LYS B 1 477 ? -8.43 34.125 -0.179 1 97.38 477 LYS B O 1
ATOM 9109 N N . LYS B 1 478 ? -9.664 32.594 0.788 1 96.19 478 LYS B N 1
ATOM 9110 C CA . LYS B 1 478 ? -10.906 33.312 0.561 1 96.19 478 LYS B CA 1
ATOM 9111 C C . LYS B 1 478 ? -10.898 34.656 1.295 1 96.19 478 LYS B C 1
ATOM 9113 O O . LYS B 1 478 ? -11.391 35.656 0.774 1 96.19 478 LYS B O 1
ATOM 9118 N N . ASP B 1 479 ? -10.406 34.594 2.459 1 96.12 479 ASP B N 1
ATOM 9119 C CA . ASP B 1 479 ? -10.344 35.812 3.273 1 96.12 479 ASP B CA 1
ATOM 9120 C C . ASP B 1 479 ? -9.352 36.812 2.689 1 96.12 479 ASP B C 1
ATOM 9122 O O . ASP B 1 479 ? -9.602 38 2.695 1 96.12 479 ASP B O 1
ATOM 9126 N N . TYR B 1 480 ? -8.25 36.344 2.205 1 96.62 480 TYR B N 1
ATOM 9127 C CA . TYR B 1 480 ? -7.191 37.219 1.702 1 96.62 480 TYR B CA 1
ATOM 9128 C C . TYR B 1 480 ? -7.508 37.688 0.292 1 96.62 480 TYR B C 1
ATOM 9130 O O . TYR B 1 480 ? -7.195 38.844 -0.063 1 96.62 480 TYR B O 1
ATOM 9138 N N . TYR B 1 481 ? -8.062 36.812 -0.482 1 95.44 481 TYR B N 1
ATOM 9139 C CA . TYR B 1 481 ? -8.438 37.094 -1.86 1 95.44 481 TYR B CA 1
ATOM 9140 C C . TYR B 1 481 ? -9.938 36.938 -2.064 1 95.44 481 TYR B C 1
ATOM 9142 O O . TYR B 1 481 ? -10.375 36.094 -2.844 1 95.44 481 TYR B O 1
ATOM 9150 N N . PRO B 1 482 ? -10.703 37.75 -1.598 1 93 482 PRO B N 1
ATOM 9151 C CA . PRO B 1 482 ? -12.156 37.594 -1.646 1 93 482 PRO B CA 1
ATOM 9152 C C . PRO B 1 482 ? -12.703 37.594 -3.07 1 93 482 PRO B C 1
ATOM 9154 O O . PRO B 1 482 ? -13.742 37 -3.342 1 93 482 PRO B O 1
ATOM 9157 N N . GLU B 1 483 ? -12.031 38.188 -4.012 1 90.12 483 GLU B N 1
ATOM 9158 C CA . GLU B 1 483 ? -12.492 38.281 -5.395 1 90.12 483 GLU B CA 1
ATOM 9159 C C . GLU B 1 483 ? -12.469 36.906 -6.062 1 90.12 483 GLU B C 1
ATOM 9161 O O . GLU B 1 483 ? -13.188 36.656 -7.035 1 90.12 483 GLU B O 1
ATOM 9166 N N . SER B 1 484 ? -11.711 36 -5.504 1 87.62 484 SER B N 1
ATOM 9167 C CA . SER B 1 484 ? -11.57 34.656 -6.078 1 87.62 484 SER B CA 1
ATOM 9168 C C . SER B 1 484 ? -12.164 33.594 -5.164 1 87.62 484 SER B C 1
ATOM 9170 O O . SER B 1 484 ? -11.859 32.406 -5.305 1 87.62 484 SER B O 1
ATOM 9172 N N . ALA B 1 485 ? -12.922 33.938 -4.289 1 83.19 485 ALA B N 1
ATOM 9173 C CA . ALA B 1 485 ? -13.391 33.062 -3.211 1 83.19 485 ALA B CA 1
ATOM 9174 C C . ALA B 1 485 ? -14.109 31.828 -3.768 1 83.19 485 ALA B C 1
ATOM 9176 O O . ALA B 1 485 ? -13.977 30.734 -3.223 1 83.19 485 ALA B O 1
ATOM 9177 N N . GLY B 1 486 ? -14.758 31.875 -4.805 1 80.62 486 GLY B N 1
ATOM 9178 C CA . GLY B 1 486 ? -15.531 30.781 -5.355 1 80.62 486 GLY B CA 1
ATOM 9179 C C . GLY B 1 486 ? -14.68 29.75 -6.062 1 80.62 486 GLY B C 1
ATOM 9180 O O . GLY B 1 486 ? -15.125 28.625 -6.289 1 80.62 486 GLY B O 1
ATOM 9181 N N . THR B 1 487 ? -13.469 30.031 -6.238 1 86.62 487 THR B N 1
ATOM 9182 C CA . THR B 1 487 ? -12.672 29.188 -7.113 1 86.62 487 THR B CA 1
ATOM 9183 C C . THR B 1 487 ? -11.836 28.203 -6.301 1 86.62 487 THR B C 1
ATOM 9185 O O . THR B 1 487 ? -11.477 27.141 -6.793 1 86.62 487 THR B O 1
ATOM 9188 N N . PHE B 1 488 ? -11.547 28.547 -5.102 1 88.06 488 PHE B N 1
ATOM 9189 C CA . PHE B 1 488 ? -10.562 27.766 -4.355 1 88.06 488 PHE B CA 1
ATOM 9190 C C . PHE B 1 488 ? -11.125 26.406 -3.973 1 88.06 488 PHE B C 1
ATOM 9192 O O . PHE B 1 488 ? -10.469 25.391 -4.176 1 88.06 488 PHE B O 1
ATOM 9199 N N . GLU B 1 489 ? -12.297 26.359 -3.492 1 90.06 489 GLU B N 1
ATOM 9200 C CA . GLU B 1 489 ? -12.922 25.094 -3.133 1 90.06 489 GLU B CA 1
ATOM 9201 C C . GLU B 1 489 ? -13.273 24.281 -4.375 1 90.06 489 GLU B C 1
ATOM 9203 O O . GLU B 1 489 ? -13.172 23.047 -4.367 1 90.06 489 GLU B O 1
ATOM 9208 N N . GLN B 1 490 ? -13.609 24.953 -5.484 1 91.88 490 GLN B N 1
ATOM 9209 C CA . GLN B 1 490 ? -13.93 24.281 -6.742 1 91.88 490 GLN B CA 1
ATOM 9210 C C . GLN B 1 490 ? -12.695 23.625 -7.34 1 91.88 490 GLN B C 1
ATOM 9212 O O . GLN B 1 490 ? -12.797 22.562 -7.973 1 91.88 490 GLN B O 1
ATOM 9217 N N . SER B 1 491 ? -11.617 24.281 -7.105 1 92.44 491 SER B N 1
ATOM 9218 C CA . SER B 1 491 ? -10.375 23.703 -7.59 1 92.44 491 SER B CA 1
ATOM 9219 C C . SER B 1 491 ? -10.086 22.359 -6.926 1 92.44 491 SER B C 1
ATOM 9221 O O . SER B 1 491 ? -9.547 21.453 -7.555 1 92.44 491 SER B O 1
ATOM 9223 N N . ASN B 1 492 ? -10.43 22.25 -5.68 1 93.12 492 ASN B N 1
ATOM 9224 C CA . ASN B 1 492 ? -10.266 20.969 -4.988 1 93.12 492 ASN B CA 1
ATOM 9225 C C . ASN B 1 492 ? -11.188 19.906 -5.574 1 93.12 492 ASN B C 1
ATOM 9227 O O . ASN B 1 492 ? -10.781 18.75 -5.715 1 93.12 492 ASN B O 1
ATOM 9231 N N . TYR B 1 493 ? -12.406 20.297 -5.965 1 93.56 493 TYR B N 1
ATOM 9232 C CA . TYR B 1 493 ? -13.312 19.359 -6.617 1 93.56 493 TYR B CA 1
ATOM 9233 C C . TYR B 1 493 ? -12.711 18.844 -7.918 1 93.56 493 TYR B C 1
ATOM 9235 O O . TYR B 1 493 ? -12.711 17.625 -8.164 1 93.56 493 TYR B O 1
ATOM 9243 N N . GLN B 1 494 ? -12.211 19.766 -8.688 1 93.81 494 GLN B N 1
ATOM 9244 C CA . GLN B 1 494 ? -11.672 19.406 -9.992 1 93.81 494 GLN B CA 1
ATOM 9245 C C . GLN B 1 494 ? -10.477 18.469 -9.852 1 93.81 494 GLN B C 1
ATOM 9247 O O . GLN B 1 494 ? -10.344 17.5 -10.609 1 93.81 494 GLN B O 1
ATOM 9252 N N . SER B 1 495 ? -9.656 18.781 -8.906 1 95.06 495 SER B N 1
ATOM 9253 C CA . SER B 1 495 ? -8.5 17.938 -8.648 1 95.06 495 SER B CA 1
ATOM 9254 C C . SER B 1 495 ? -8.922 16.531 -8.242 1 95.06 495 SER B C 1
ATOM 9256 O O . SER B 1 495 ? -8.391 15.539 -8.75 1 95.06 495 SER B O 1
ATOM 9258 N N . TYR B 1 496 ? -9.859 16.406 -7.34 1 96.12 496 TYR B N 1
ATOM 9259 C CA . TYR B 1 496 ? -10.367 15.109 -6.891 1 96.12 496 TYR B CA 1
ATOM 9260 C C . TYR B 1 496 ? -10.992 14.336 -8.047 1 96.12 496 TYR B C 1
ATOM 9262 O O . TYR B 1 496 ? -10.688 13.156 -8.242 1 96.12 496 TYR B O 1
ATOM 9270 N N . LEU B 1 497 ? -11.797 14.984 -8.844 1 94.88 497 LEU B N 1
ATOM 9271 C CA . LEU B 1 497 ? -12.609 14.32 -9.859 1 94.88 497 LEU B CA 1
ATOM 9272 C C . LEU B 1 497 ? -11.734 13.781 -10.984 1 94.88 497 LEU B C 1
ATOM 9274 O O . LEU B 1 497 ? -12.172 12.922 -11.758 1 94.88 497 LEU B O 1
ATOM 9278 N N . GLN B 1 498 ? -10.484 14.188 -11.047 1 92.06 498 GLN B N 1
ATOM 9279 C CA . GLN B 1 498 ? -9.57 13.727 -12.078 1 92.06 498 GLN B CA 1
ATOM 9280 C C . GLN B 1 498 ? -9.273 12.242 -11.93 1 92.06 498 GLN B C 1
ATOM 9282 O O . GLN B 1 498 ? -8.977 11.562 -12.922 1 92.06 498 GLN B O 1
ATOM 9287 N N . ILE B 1 499 ? -9.391 11.766 -10.773 1 92.5 499 ILE B N 1
ATOM 9288 C CA . ILE B 1 499 ? -8.953 10.398 -10.539 1 92.5 499 ILE B CA 1
ATOM 9289 C C . ILE B 1 499 ? -10.148 9.453 -10.578 1 92.5 499 ILE B C 1
ATOM 9291 O O . ILE B 1 499 ? -9.984 8.234 -10.641 1 92.5 499 ILE B O 1
ATOM 9295 N N . THR B 1 500 ? -11.352 10.016 -10.5 1 89.38 500 THR B N 1
ATOM 9296 C CA . THR B 1 500 ? -12.547 9.18 -10.422 1 89.38 500 THR B CA 1
ATOM 9297 C C . THR B 1 500 ? -12.68 8.297 -11.656 1 89.38 500 THR B C 1
ATOM 9299 O O . THR B 1 500 ? -12.406 8.734 -12.773 1 89.38 500 THR B O 1
ATOM 9302 N N . GLY B 1 501 ? -13.062 7.066 -11.367 1 79.5 501 GLY B N 1
ATOM 9303 C CA . GLY B 1 501 ? -13.273 6.129 -12.453 1 79.5 501 GLY B CA 1
ATOM 9304 C C . GLY B 1 501 ? -11.984 5.527 -12.984 1 79.5 501 GLY B C 1
ATOM 9305 O O . GLY B 1 501 ? -12.008 4.699 -13.898 1 79.5 501 GLY B O 1
ATOM 9306 N N . THR B 1 502 ? -10.945 5.992 -12.195 1 81.69 502 THR B N 1
ATOM 9307 C CA . THR B 1 502 ? -9.672 5.402 -12.586 1 81.69 502 THR B CA 1
ATOM 9308 C C . THR B 1 502 ? -9.32 4.223 -11.68 1 81.69 502 THR B C 1
ATOM 9310 O O . THR B 1 502 ? -9.891 4.078 -10.594 1 81.69 502 THR B O 1
ATOM 9313 N N . GLY B 1 503 ? -8.812 3.156 -12.18 1 82.06 503 GLY B N 1
ATOM 9314 C CA . GLY B 1 503 ? -8.367 2.02 -11.391 1 82.06 503 GLY B CA 1
ATOM 9315 C C . GLY B 1 503 ? -7.348 2.393 -10.328 1 82.06 503 GLY B C 1
ATOM 9316 O O . GLY B 1 503 ? -7.008 1.575 -9.469 1 82.06 503 GLY B O 1
ATOM 9317 N N . LEU B 1 504 ? -7.023 3.744 -10.195 1 89 504 LEU B N 1
ATOM 9318 C CA . LEU B 1 504 ? -5.984 4.191 -9.273 1 89 504 LEU B CA 1
ATOM 9319 C C . LEU B 1 504 ? -6.594 4.688 -7.965 1 89 504 LEU B C 1
ATOM 9321 O O . LEU B 1 504 ? -5.926 4.695 -6.93 1 89 504 LEU B O 1
ATOM 9325 N N . GLU B 1 505 ? -7.855 5.137 -8.023 1 91.75 505 GLU B N 1
ATOM 9326 C CA . GLU B 1 505 ? -8.461 5.723 -6.832 1 91.75 505 GLU B CA 1
ATOM 9327 C C . GLU B 1 505 ? -8.672 4.676 -5.746 1 91.75 505 GLU B C 1
ATOM 9329 O O . GLU B 1 505 ? -9.148 3.57 -6.023 1 91.75 505 GLU B O 1
ATOM 9334 N N . GLY B 1 506 ? -8.281 5 -4.523 1 91.06 506 GLY B N 1
ATOM 9335 C CA . GLY B 1 506 ? -8.609 4.219 -3.344 1 91.06 506 GLY B CA 1
ATOM 9336 C C . GLY B 1 506 ? -9.383 5.008 -2.305 1 91.06 506 GLY B C 1
ATOM 9337 O O . GLY B 1 506 ? -9.453 6.238 -2.379 1 91.06 506 GLY B O 1
ATOM 9338 N N . PRO B 1 507 ? -10.023 4.234 -1.403 1 93.44 507 PRO B N 1
ATOM 9339 C CA . PRO B 1 507 ? -10.695 4.941 -0.311 1 93.44 507 PRO B CA 1
ATOM 9340 C C . PRO B 1 507 ? -9.75 5.844 0.479 1 93.44 507 PRO B C 1
ATOM 9342 O O . PRO B 1 507 ? -8.586 5.496 0.674 1 93.44 507 PRO B O 1
ATOM 9345 N N . ILE B 1 508 ? -10.211 6.949 0.96 1 95.94 508 ILE B N 1
ATOM 9346 C CA . ILE B 1 508 ? -9.383 7.879 1.722 1 95.94 508 ILE B CA 1
ATOM 9347 C C . ILE B 1 508 ? -8.898 7.207 3.004 1 95.94 508 ILE B C 1
ATOM 9349 O O . ILE B 1 508 ? -7.84 7.562 3.533 1 95.94 508 ILE B O 1
ATOM 9353 N N . MET B 1 509 ? -9.648 6.09 3.445 1 95.88 509 MET B N 1
ATOM 9354 C CA . MET B 1 509 ? -9.344 5.426 4.707 1 95.88 509 MET B CA 1
ATOM 9355 C C . MET B 1 509 ? -8.172 4.453 4.539 1 95.88 509 MET B C 1
ATOM 9357 O O . MET B 1 509 ? -7.672 3.904 5.523 1 95.88 509 MET B O 1
ATOM 9361 N N . ARG B 1 510 ? -7.754 4.234 3.316 1 94.69 510 ARG B N 1
ATOM 9362 C CA . ARG B 1 510 ? -6.539 3.447 3.137 1 94.69 510 ARG B CA 1
ATOM 9363 C C . ARG B 1 510 ? -5.352 4.109 3.826 1 94.69 510 ARG B C 1
ATOM 9365 O O . ARG B 1 510 ? -5.207 5.332 3.785 1 94.69 510 ARG B O 1
ATOM 9372 N N . TRP B 1 511 ? -4.492 3.254 4.461 1 95.19 511 TRP B N 1
ATOM 9373 C CA . TRP B 1 511 ? -3.344 3.822 5.16 1 95.19 511 TRP B CA 1
ATOM 9374 C C . TRP B 1 511 ? -2.418 4.547 4.188 1 95.19 511 TRP B C 1
ATOM 9376 O O . TRP B 1 511 ? -2.27 4.129 3.035 1 95.19 511 TRP B O 1
ATOM 9386 N N . SER B 1 512 ? -1.823 5.516 4.629 1 96.12 512 SER B N 1
ATOM 9387 C CA . SER B 1 512 ? -1.163 6.551 3.84 1 96.12 512 SER B CA 1
ATOM 9388 C C . SER B 1 512 ? -0.14 5.945 2.883 1 96.12 512 SER B C 1
ATOM 9390 O O . SER B 1 512 ? -0.07 6.336 1.716 1 96.12 512 SER B O 1
ATOM 9392 N N . ASP B 1 513 ? 0.653 4.969 3.312 1 93.88 513 ASP B N 1
ATOM 9393 C CA . ASP B 1 513 ? 1.742 4.418 2.512 1 93.88 513 ASP B CA 1
ATOM 9394 C C . ASP B 1 513 ? 1.221 3.402 1.5 1 93.88 513 ASP B C 1
ATOM 9396 O O . ASP B 1 513 ? 1.989 2.863 0.7 1 93.88 513 ASP B O 1
ATOM 9400 N N . TYR B 1 514 ? -0.057 3.213 1.464 1 94.44 514 TYR B N 1
ATOM 9401 C CA . TYR B 1 514 ? -0.542 2.066 0.703 1 94.44 514 TYR B CA 1
ATOM 9402 C C . TYR B 1 514 ? -1.502 2.508 -0.396 1 94.44 514 TYR B C 1
ATOM 9404 O O . TYR B 1 514 ? -2.258 1.694 -0.933 1 94.44 514 TYR B O 1
ATOM 9412 N N . HIS B 1 515 ? -1.55 3.779 -0.669 1 94.94 515 HIS B N 1
ATOM 9413 C CA . HIS B 1 515 ? -2.145 4.227 -1.924 1 94.94 515 HIS B CA 1
ATOM 9414 C C . HIS B 1 515 ? -1.271 3.842 -3.113 1 94.94 515 HIS B C 1
ATOM 9416 O O . HIS B 1 515 ? -0.045 3.781 -2.996 1 94.94 515 HIS B O 1
ATOM 9422 N N . TYR B 1 516 ? -1.765 3.561 -4.262 1 90.62 516 TYR B N 1
ATOM 9423 C CA . TYR B 1 516 ? -1.081 2.855 -5.336 1 90.62 516 TYR B CA 1
ATOM 9424 C C . TYR B 1 516 ? 0.05 3.701 -5.91 1 90.62 516 TYR B C 1
ATOM 9426 O O . TYR B 1 516 ? 1.056 3.166 -6.383 1 90.62 516 TYR B O 1
ATOM 9434 N N . ASN B 1 517 ? -0.139 5.027 -6.062 1 88.31 517 ASN B N 1
ATOM 9435 C CA . ASN B 1 517 ? 0.961 5.891 -6.48 1 88.31 517 ASN B CA 1
ATOM 9436 C C . ASN B 1 517 ? 0.854 7.277 -5.852 1 88.31 517 ASN B C 1
ATOM 9438 O O . ASN B 1 517 ? -0.04 7.527 -5.043 1 88.31 517 ASN B O 1
ATOM 9442 N N . GLY B 1 518 ? 1.849 8.062 -6.184 1 90.75 518 GLY B N 1
ATOM 9443 C CA . GLY B 1 518 ? 1.901 9.391 -5.586 1 90.75 518 GLY B CA 1
ATOM 9444 C C . GLY B 1 518 ? 0.689 10.242 -5.914 1 90.75 518 GLY B C 1
ATOM 9445 O O . GLY B 1 518 ? 0.215 11.008 -5.074 1 90.75 518 GLY B O 1
ATOM 9446 N N . PHE B 1 519 ? 0.197 10.086 -7.094 1 93.44 519 PHE B N 1
ATOM 9447 C CA . PHE B 1 519 ? -0.979 10.828 -7.527 1 93.44 519 PHE B CA 1
ATOM 9448 C C . PHE B 1 519 ? -2.205 10.43 -6.711 1 93.44 519 PHE B C 1
ATOM 9450 O O . PHE B 1 519 ? -2.926 11.289 -6.203 1 93.44 519 PHE B O 1
ATOM 9457 N N . ALA B 1 520 ? -2.383 9.109 -6.57 1 95.19 520 ALA B N 1
ATOM 9458 C CA . ALA B 1 520 ? -3.496 8.594 -5.781 1 95.19 520 ALA B CA 1
ATOM 9459 C C . ALA B 1 520 ? -3.381 9.023 -4.32 1 95.19 520 ALA B C 1
ATOM 9461 O O . ALA B 1 520 ? -4.371 9.43 -3.705 1 95.19 520 ALA B O 1
ATOM 9462 N N . TYR B 1 521 ? -2.225 8.938 -3.771 1 96.06 521 TYR B N 1
ATOM 9463 C CA . TYR B 1 521 ? -1.973 9.414 -2.414 1 96.06 521 TYR B CA 1
ATOM 9464 C C . TYR B 1 521 ? -2.336 10.883 -2.277 1 96.06 521 TYR B C 1
ATOM 9466 O O . TYR B 1 521 ? -3.02 11.273 -1.328 1 96.06 521 TYR B O 1
ATOM 9474 N N . GLY B 1 522 ? -1.816 11.672 -3.209 1 97.19 522 GLY B N 1
ATOM 9475 C CA . GLY B 1 522 ? -2.059 13.109 -3.164 1 97.19 522 GLY B CA 1
ATOM 9476 C C . GLY B 1 522 ? -3.531 13.461 -3.166 1 97.19 522 GLY B C 1
ATOM 9477 O O . GLY B 1 522 ? -3.977 14.289 -2.367 1 97.19 522 GLY B O 1
ATOM 9478 N N . ILE B 1 523 ? -4.27 12.82 -3.98 1 97.56 523 ILE B N 1
ATOM 9479 C CA . ILE B 1 523 ? -5.691 13.125 -4.09 1 97.56 523 ILE B CA 1
ATOM 9480 C C . ILE B 1 523 ? -6.418 12.656 -2.832 1 97.56 523 ILE B C 1
ATOM 9482 O O . ILE B 1 523 ? -7.262 13.375 -2.291 1 97.56 523 ILE B O 1
ATOM 9486 N N . ALA B 1 524 ? -6.086 11.5 -2.355 1 97.5 524 ALA B N 1
ATOM 9487 C CA . ALA B 1 524 ? -6.762 10.906 -1.203 1 97.5 524 ALA B CA 1
ATOM 9488 C C . ALA B 1 524 ? -6.441 11.672 0.076 1 97.5 524 ALA B C 1
ATOM 9490 O O . ALA B 1 524 ? -7.203 11.625 1.043 1 97.5 524 ALA B O 1
ATOM 9491 N N . SER B 1 525 ? -5.348 12.406 0.089 1 97.81 525 SER B N 1
ATOM 9492 C CA . SER B 1 525 ? -4.898 13.055 1.318 1 97.81 525 SER B CA 1
ATOM 9493 C C . SER B 1 525 ? -5.27 14.531 1.334 1 97.81 525 SER B C 1
ATOM 9495 O O . SER B 1 525 ? -5.473 15.117 2.4 1 97.81 525 SER B O 1
ATOM 9497 N N . TYR B 1 526 ? -5.383 15.117 0.151 1 97.81 526 TYR B N 1
ATOM 9498 C CA . TYR B 1 526 ? -5.492 16.578 0.113 1 97.81 526 TYR B CA 1
ATOM 9499 C C . TYR B 1 526 ? -6.836 17 -0.463 1 97.81 526 TYR B C 1
ATOM 9501 O O . TYR B 1 526 ? -7.805 17.188 0.277 1 97.81 526 TYR B O 1
ATOM 9509 N N . PRO B 1 527 ? -7.008 16.969 -1.782 1 98 527 PRO B N 1
ATOM 9510 C CA . PRO B 1 527 ? -8.211 17.594 -2.326 1 98 527 PRO B CA 1
ATOM 9511 C C . PRO B 1 527 ? -9.484 16.812 -2.018 1 98 527 PRO B C 1
ATOM 9513 O O . PRO B 1 527 ? -10.555 17.406 -1.852 1 98 527 PRO B O 1
ATOM 9516 N N . LYS B 1 528 ? -9.422 15.516 -1.995 1 98 528 LYS B N 1
ATOM 9517 C CA . LYS B 1 528 ? -10.664 14.781 -1.771 1 98 528 LYS B CA 1
ATOM 9518 C C . LYS B 1 528 ? -11.18 14.992 -0.353 1 98 528 LYS B C 1
ATOM 9520 O O . LYS B 1 528 ? -12.336 15.375 -0.16 1 98 528 LYS B O 1
ATOM 9525 N N . PRO B 1 529 ? -10.383 14.789 0.653 1 98.44 529 PRO B N 1
ATOM 9526 C CA . PRO B 1 529 ? -10.914 15.055 1.988 1 98.44 529 PRO B CA 1
ATOM 9527 C C . PRO B 1 529 ? -11.312 16.516 2.186 1 98.44 529 PRO B C 1
ATOM 9529 O O . PRO B 1 529 ? -12.266 16.812 2.904 1 98.44 529 PRO B O 1
ATOM 9532 N N . ALA B 1 530 ? -10.594 17.453 1.623 1 98.44 530 ALA B N 1
ATOM 9533 C CA . ALA B 1 530 ? -11.008 18.844 1.688 1 98.44 530 ALA B CA 1
ATOM 9534 C C . ALA B 1 530 ? -12.375 19.047 1.038 1 98.44 530 ALA B C 1
ATOM 9536 O O . ALA B 1 530 ? -13.219 19.781 1.562 1 98.44 530 ALA B O 1
ATOM 9537 N N . SER B 1 531 ? -12.57 18.422 -0.101 1 97.94 531 SER B N 1
ATOM 9538 C CA . SER B 1 531 ? -13.844 18.469 -0.801 1 97.94 531 SER B CA 1
ATOM 9539 C C . SER B 1 531 ? -14.969 17.891 0.054 1 97.94 531 SER B C 1
ATOM 9541 O O . SER B 1 531 ? -16.094 18.391 0.014 1 97.94 531 SER B O 1
ATOM 9543 N N . MET B 1 532 ? -14.625 16.875 0.796 1 98.12 532 MET B N 1
ATOM 9544 C CA . MET B 1 532 ? -15.656 16.234 1.613 1 98.12 532 MET B CA 1
ATOM 9545 C C . MET B 1 532 ? -16.047 17.141 2.779 1 98.12 532 MET B C 1
ATOM 9547 O O . MET B 1 532 ? -17.203 17.125 3.219 1 98.12 532 MET B O 1
ATOM 9551 N N . LEU B 1 533 ? -15.109 17.922 3.281 1 98.31 533 LEU B N 1
ATOM 9552 C CA . LEU B 1 533 ? -15.477 18.891 4.305 1 98.31 533 LEU B CA 1
ATOM 9553 C C . LEU B 1 533 ? -16.406 19.953 3.732 1 98.31 533 LEU B C 1
ATOM 9555 O O . LEU B 1 533 ? -17.359 20.391 4.395 1 98.31 533 LEU B O 1
ATOM 9559 N N . VAL B 1 534 ? -16.172 20.375 2.5 1 97.81 534 VAL B N 1
ATOM 9560 C CA . VAL B 1 534 ? -17.047 21.312 1.836 1 97.81 534 VAL B CA 1
ATOM 9561 C C . VAL B 1 534 ? -18.422 20.688 1.62 1 97.81 534 VAL B C 1
ATOM 9563 O O . VAL B 1 534 ? -19.453 21.328 1.844 1 97.81 534 VAL B O 1
ATOM 9566 N N . ALA B 1 535 ? -18.406 19.453 1.201 1 97.81 535 ALA B N 1
ATOM 9567 C CA . ALA B 1 535 ? -19.656 18.734 0.987 1 97.81 535 ALA B CA 1
ATOM 9568 C C . ALA B 1 535 ? -20.438 18.594 2.289 1 97.81 535 ALA B C 1
ATOM 9570 O O . ALA B 1 535 ? -21.656 18.719 2.299 1 97.81 535 ALA B O 1
ATOM 9571 N N . LEU B 1 536 ? -19.734 18.312 3.371 1 98 536 LEU B N 1
ATOM 9572 C CA . LEU B 1 536 ? -20.391 18.234 4.676 1 98 536 LEU B CA 1
ATOM 9573 C C . LEU B 1 536 ? -21.016 19.578 5.047 1 98 536 LEU B C 1
ATOM 9575 O O . LEU B 1 536 ? -22.109 19.609 5.637 1 98 536 LEU B O 1
ATOM 9579 N N . ARG B 1 537 ? -20.328 20.625 4.742 1 97.81 537 ARG B N 1
ATOM 9580 C CA . ARG B 1 537 ? -20.891 21.969 4.98 1 97.81 537 ARG B CA 1
ATOM 9581 C C . ARG B 1 537 ? -22.172 22.172 4.184 1 97.81 537 ARG B C 1
ATOM 9583 O O . ARG B 1 537 ? -23.141 22.719 4.699 1 97.81 537 ARG B O 1
ATOM 9590 N N . GLY B 1 538 ? -22.125 21.734 2.941 1 96.69 538 GLY B N 1
ATOM 9591 C CA . GLY B 1 538 ? -23.328 21.797 2.125 1 96.69 538 GLY B CA 1
ATOM 9592 C C . GLY B 1 538 ? -24.469 20.953 2.662 1 96.69 538 GLY B C 1
ATOM 9593 O O . GLY B 1 538 ? -25.625 21.344 2.582 1 96.69 538 GLY B O 1
ATOM 9594 N N . LEU B 1 539 ? -24.125 19.891 3.205 1 97.44 539 LEU B N 1
ATOM 9595 C CA . LEU B 1 539 ? -25.094 18.938 3.713 1 97.44 539 LEU B CA 1
ATOM 9596 C C . LEU B 1 539 ? -25.703 19.406 5.031 1 97.44 539 LEU B C 1
ATOM 9598 O O . LEU B 1 539 ? -26.906 19.328 5.223 1 97.44 539 LEU B O 1
ATOM 9602 N N . LEU B 1 540 ? -24.859 19.938 5.941 1 97.75 540 LEU B N 1
ATOM 9603 C CA . LEU B 1 540 ? -25.266 20.25 7.309 1 97.75 540 LEU B CA 1
ATOM 9604 C C . LEU B 1 540 ? -25.719 21.703 7.434 1 97.75 540 LEU B C 1
ATOM 9606 O O . LEU B 1 540 ? -26.422 22.062 8.375 1 97.75 540 LEU B O 1
ATOM 9610 N N . GLY B 1 541 ? -25.297 22.531 6.496 1 97 541 GLY B N 1
ATOM 9611 C CA . GLY B 1 541 ? -25.438 23.969 6.637 1 97 541 GLY B CA 1
ATOM 9612 C C . GLY B 1 541 ? -24.25 24.625 7.305 1 97 541 GLY B C 1
ATOM 9613 O O . GLY B 1 541 ? -23.578 24.016 8.141 1 97 541 GLY B O 1
ATOM 9614 N N . GLU B 1 542 ? -24.031 25.828 7.035 1 96.62 542 GLU B N 1
ATOM 9615 C CA . GLU B 1 542 ? -22.844 26.562 7.434 1 96.62 542 GLU B CA 1
ATOM 9616 C C . GLU B 1 542 ? -22.688 26.578 8.953 1 96.62 542 GLU B C 1
ATOM 9618 O O . GLU B 1 542 ? -21.609 26.281 9.469 1 96.62 542 GLU B O 1
ATOM 9623 N N . GLU B 1 543 ? -23.656 26.891 9.68 1 97.94 543 GLU B N 1
ATOM 9624 C CA . GLU B 1 543 ? -23.562 27.078 11.133 1 97.94 543 GLU B CA 1
ATOM 9625 C C . GLU B 1 543 ? -23.312 25.734 11.836 1 97.94 543 GLU B C 1
ATOM 9627 O O . GLU B 1 543 ? -22.422 25.641 12.68 1 97.94 543 GLU B O 1
ATOM 9632 N N . THR B 1 544 ? -24.125 24.734 11.438 1 98.5 544 THR B N 1
ATOM 9633 C CA . THR B 1 544 ? -23.969 23.422 12.047 1 98.5 544 THR B CA 1
ATOM 9634 C C . THR B 1 544 ? -22.609 22.828 11.719 1 98.5 544 THR B C 1
ATOM 9636 O O . THR B 1 544 ? -21.969 22.203 12.578 1 98.5 544 THR B O 1
ATOM 9639 N N . PHE B 1 545 ? -22.203 23.016 10.492 1 98.19 545 PHE B N 1
ATOM 9640 C CA . PHE B 1 545 ? -20.875 22.531 10.102 1 98.19 545 PHE B CA 1
ATOM 9641 C C . PHE B 1 545 ? -19.797 23.203 10.938 1 98.19 545 PHE B C 1
ATOM 9643 O O . PHE B 1 545 ? -18.906 22.531 11.477 1 98.19 545 PHE B O 1
ATOM 9650 N N . ARG B 1 546 ? -19.844 24.469 11.008 1 98.25 546 ARG B N 1
ATOM 9651 C CA . ARG B 1 546 ? -18.844 25.219 11.758 1 98.25 546 ARG B CA 1
ATOM 9652 C C . ARG B 1 546 ? -18.781 24.75 13.211 1 98.25 546 ARG B C 1
ATOM 9654 O O . ARG B 1 546 ? -17.703 24.578 13.766 1 98.25 546 ARG B O 1
ATOM 9661 N N . GLU B 1 547 ? -19.922 24.578 13.797 1 98.5 547 GLU B N 1
ATOM 9662 C CA . GLU B 1 547 ? -19.984 24.109 15.18 1 98.5 547 GLU B CA 1
ATOM 9663 C C . GLU B 1 547 ? -19.375 22.719 15.312 1 98.5 547 GLU B C 1
ATOM 9665 O O . GLU B 1 547 ? -18.594 22.469 16.25 1 98.5 547 GLU B O 1
ATOM 9670 N N . ALA B 1 548 ? -19.734 21.828 14.414 1 98.75 548 ALA B N 1
ATOM 9671 C CA . ALA B 1 548 ? -19.219 20.453 14.461 1 98.75 548 ALA B CA 1
ATOM 9672 C C . ALA B 1 548 ? -17.703 20.438 14.266 1 98.75 548 ALA B C 1
ATOM 9674 O O . ALA B 1 548 ? -17 19.75 15 1 98.75 548 ALA B O 1
ATOM 9675 N N . TYR B 1 549 ? -17.266 21.203 13.281 1 98.62 549 TYR B N 1
ATOM 9676 C CA . TYR B 1 549 ? -15.844 21.266 12.945 1 98.62 549 TYR B CA 1
ATOM 9677 C C . TYR B 1 549 ? -15.031 21.828 14.109 1 98.62 549 TYR B C 1
ATOM 9679 O O . TYR B 1 549 ? -14.039 21.219 14.523 1 98.62 549 TYR B O 1
ATOM 9687 N N . ARG B 1 550 ? -15.469 22.922 14.695 1 98.56 550 ARG B N 1
ATOM 9688 C CA . ARG B 1 550 ? -14.773 23.547 15.812 1 98.56 550 ARG B CA 1
ATOM 9689 C C . ARG B 1 550 ? -14.859 22.703 17.062 1 98.56 550 ARG B C 1
ATOM 9691 O O . ARG B 1 550 ? -13.922 22.656 17.875 1 98.56 550 ARG B O 1
ATOM 9698 N N . THR B 1 551 ? -15.969 22 17.219 1 98.62 551 THR B N 1
ATOM 9699 C CA . THR B 1 551 ? -16.125 21.125 18.359 1 98.62 551 THR B CA 1
ATOM 9700 C C . THR B 1 551 ? -15.133 19.969 18.297 1 98.62 551 THR B C 1
ATOM 9702 O O . THR B 1 551 ? -14.516 19.609 19.297 1 98.62 551 THR B O 1
ATOM 9705 N N . PHE B 1 552 ? -15.023 19.375 17.109 1 98.44 552 PHE B N 1
ATOM 9706 C CA . PHE B 1 552 ? -14.047 18.297 16.953 1 98.44 552 PHE B CA 1
ATOM 9707 C C . PHE B 1 552 ? -12.648 18.781 17.312 1 98.44 552 PHE B C 1
ATOM 9709 O O . PHE B 1 552 ? -11.938 18.125 18.078 1 98.44 552 PHE B O 1
ATOM 9716 N N . LEU B 1 553 ? -12.227 19.938 16.797 1 98.69 553 LEU B N 1
ATOM 9717 C CA . LEU B 1 553 ? -10.898 20.484 17.062 1 98.69 553 LEU B CA 1
ATOM 9718 C C . LEU B 1 553 ? -10.703 20.75 18.547 1 98.69 553 LEU B C 1
ATOM 9720 O O . LEU B 1 553 ? -9.664 20.391 19.109 1 98.69 553 LEU B O 1
ATOM 9724 N N . SER B 1 554 ? -11.68 21.328 19.125 1 98.19 554 SER B N 1
ATOM 9725 C CA . SER B 1 554 ? -11.594 21.688 20.547 1 98.19 554 SER B CA 1
ATOM 9726 C C . SER B 1 554 ? -11.531 20.453 21.422 1 98.19 554 SER B C 1
ATOM 9728 O O . SER B 1 554 ? -10.727 20.391 22.359 1 98.19 554 SER B O 1
ATOM 9730 N N . ARG B 1 555 ? -12.344 19.453 21.141 1 98.56 555 ARG B N 1
ATOM 9731 C CA . ARG B 1 555 ? -12.414 18.234 21.922 1 98.56 555 ARG B CA 1
ATOM 9732 C C . ARG B 1 555 ? -11.078 17.5 21.922 1 98.56 555 ARG B C 1
ATOM 9734 O O . ARG B 1 555 ? -10.703 16.891 22.922 1 98.56 555 ARG B O 1
ATOM 9741 N N . TRP B 1 556 ? -10.414 17.641 20.875 1 98.62 556 TRP B N 1
ATOM 9742 C CA . TRP B 1 556 ? -9.234 16.797 20.734 1 98.62 556 TRP B CA 1
ATOM 9743 C C . TRP B 1 556 ? -7.965 17.641 20.672 1 98.62 556 TRP B C 1
ATOM 9745 O O . TRP B 1 556 ? -6.914 17.172 20.234 1 98.62 556 TRP B O 1
ATOM 9755 N N . GLN B 1 557 ? -8.031 18.922 21.047 1 98.38 557 GLN B N 1
ATOM 9756 C CA . GLN B 1 557 ? -6.848 19.766 21.156 1 98.38 557 GLN B CA 1
ATOM 9757 C C . GLN B 1 557 ? -5.828 19.156 22.109 1 98.38 557 GLN B C 1
ATOM 9759 O O . GLN B 1 557 ? -6.168 18.797 23.234 1 98.38 557 GLN B O 1
ATOM 9764 N N . TYR B 1 558 ? -4.555 18.938 21.641 1 98.06 558 TYR B N 1
ATOM 9765 C CA . TYR B 1 558 ? -3.41 18.375 22.359 1 98.06 558 TYR B CA 1
ATOM 9766 C C . TYR B 1 558 ? -3.672 16.922 22.734 1 98.06 558 TYR B C 1
ATOM 9768 O O . TYR B 1 558 ? -3.26 16.484 23.812 1 98.06 558 TYR B O 1
ATOM 9776 N N . LYS B 1 559 ? -4.438 16.203 21.953 1 98.38 559 LYS B N 1
ATOM 9777 C CA . LYS B 1 559 ? -4.73 14.773 22.078 1 98.38 559 LYS B CA 1
ATOM 9778 C C . LYS B 1 559 ? -4.574 14.062 20.734 1 98.38 559 LYS B C 1
ATOM 9780 O O . LYS B 1 559 ? -4.148 14.672 19.75 1 98.38 559 LYS B O 1
ATOM 9785 N N . HIS B 1 560 ? -4.844 12.719 20.688 1 98.38 560 HIS B N 1
ATOM 9786 C CA . HIS B 1 560 ? -4.648 11.914 19.484 1 98.38 560 HIS B CA 1
ATOM 9787 C C . HIS B 1 560 ? -5.973 11.344 18.984 1 98.38 560 HIS B C 1
ATOM 9789 O O . HIS B 1 560 ? -6.312 10.195 19.281 1 98.38 560 HIS B O 1
ATOM 9795 N N . PRO B 1 561 ? -6.668 12.102 18.156 1 98.44 561 PRO B N 1
ATOM 9796 C CA . PRO B 1 561 ? -7.91 11.547 17.609 1 98.44 561 PRO B CA 1
ATOM 9797 C C . PRO B 1 561 ? -7.668 10.523 16.516 1 98.44 561 PRO B C 1
ATOM 9799 O O . PRO B 1 561 ? -6.66 10.594 15.805 1 98.44 561 PRO B O 1
ATOM 9802 N N . TYR B 1 562 ? -8.531 9.555 16.438 1 97.75 562 TYR B N 1
ATOM 9803 C CA . TYR B 1 562 ? -8.664 8.648 15.297 1 97.75 562 TYR B CA 1
ATOM 9804 C C . TYR B 1 562 ? -9.789 9.094 14.375 1 97.75 562 TYR B C 1
ATOM 9806 O O . TYR B 1 562 ? -10.609 9.938 14.75 1 97.75 562 TYR B O 1
ATOM 9814 N N . PRO B 1 563 ? -9.883 8.586 13.125 1 98.06 563 PRO B N 1
ATOM 9815 C CA . PRO B 1 563 ? -10.922 8.984 12.18 1 98.06 563 PRO B CA 1
ATOM 9816 C C . PRO B 1 563 ? -12.328 8.898 12.781 1 98.06 563 PRO B C 1
ATOM 9818 O O . PRO B 1 563 ? -13.141 9.805 12.578 1 98.06 563 PRO B O 1
ATOM 9821 N N . TRP B 1 564 ? -12.562 7.941 13.531 1 97.62 564 TRP B N 1
ATOM 9822 C CA . TRP B 1 564 ? -13.906 7.668 14.031 1 97.62 564 TRP B CA 1
ATOM 9823 C C . TRP B 1 564 ? -14.281 8.648 15.133 1 97.62 564 TRP B C 1
ATOM 9825 O O . TRP B 1 564 ? -15.469 8.898 15.367 1 97.62 564 TRP B O 1
ATOM 9835 N N . ASP B 1 565 ? -13.289 9.203 15.797 1 98.62 565 ASP B N 1
ATOM 9836 C CA . ASP B 1 565 ? -13.578 10.305 16.719 1 98.62 565 ASP B CA 1
ATOM 9837 C C . ASP B 1 565 ? -14.125 11.516 15.969 1 98.62 565 ASP B C 1
ATOM 9839 O O . ASP B 1 565 ? -15.031 12.195 16.453 1 98.62 565 ASP B O 1
ATOM 9843 N N . MET B 1 566 ? -13.586 11.797 14.844 1 98.62 566 MET B N 1
ATOM 9844 C CA . MET B 1 566 ? -14.086 12.891 14.016 1 98.62 566 MET B CA 1
ATOM 9845 C C . MET B 1 566 ? -15.492 12.594 13.508 1 98.62 566 MET B C 1
ATOM 9847 O O . MET B 1 566 ? -16.391 13.445 13.594 1 98.62 566 MET B O 1
ATOM 9851 N N . PHE B 1 567 ? -15.672 11.367 12.969 1 98.44 567 PHE B N 1
ATOM 9852 C CA . PHE B 1 567 ? -16.984 10.969 12.477 1 98.44 567 PHE B CA 1
ATOM 9853 C C . PHE B 1 567 ? -18.047 11.117 13.562 1 98.44 567 PHE B C 1
ATOM 9855 O O . PHE B 1 567 ? -19.094 11.727 13.336 1 98.44 567 PHE B O 1
ATOM 9862 N N . ASN B 1 568 ? -17.703 10.633 14.688 1 97.94 568 ASN B N 1
ATOM 9863 C CA . ASN B 1 568 ? -18.625 10.656 15.82 1 97.94 568 ASN B CA 1
ATOM 9864 C C . ASN B 1 568 ? -18.906 12.086 16.281 1 97.94 568 ASN B C 1
ATOM 9866 O O . ASN B 1 568 ? -20.016 12.414 16.672 1 97.94 568 ASN B O 1
ATOM 9870 N N . ALA B 1 569 ? -17.938 12.945 16.297 1 98.56 569 ALA B N 1
ATOM 9871 C CA . ALA B 1 569 ? -18.125 14.336 16.703 1 98.56 569 ALA B CA 1
ATOM 9872 C C . ALA B 1 569 ? -19.109 15.047 15.766 1 98.56 569 ALA B C 1
ATOM 9874 O O . ALA B 1 569 ? -20 15.766 16.219 1 98.56 569 ALA B O 1
ATOM 9875 N N . PHE B 1 570 ? -18.906 14.867 14.492 1 98.69 570 PHE B N 1
ATOM 9876 C CA . PHE B 1 570 ? -19.812 15.484 13.523 1 98.69 570 PHE B CA 1
ATOM 9877 C C . PHE B 1 570 ? -21.234 14.984 13.727 1 98.69 570 PHE B C 1
ATOM 9879 O O . PHE B 1 570 ? -22.188 15.766 13.641 1 98.69 570 PHE B O 1
ATOM 9886 N N . GLU B 1 571 ? -21.359 13.719 13.969 1 97.94 571 GLU B N 1
ATOM 9887 C CA . GLU B 1 571 ? -22.688 13.156 14.188 1 97.94 571 GLU B CA 1
ATOM 9888 C C . GLU B 1 571 ? -23.297 13.641 15.508 1 97.94 571 GLU B C 1
ATOM 9890 O O . GLU B 1 571 ? -24.484 13.953 15.578 1 97.94 571 GLU B O 1
ATOM 9895 N N . ASP B 1 572 ? -22.469 13.711 16.5 1 98 572 ASP B N 1
ATOM 9896 C CA . ASP B 1 572 ? -22.922 14.164 17.812 1 98 572 ASP B CA 1
ATOM 9897 C C . ASP B 1 572 ? -23.453 15.594 17.75 1 98 572 ASP B C 1
ATOM 9899 O O . ASP B 1 572 ? -24.547 15.875 18.234 1 98 572 ASP B O 1
ATOM 9903 N N . VAL B 1 573 ? -22.75 16.484 17.156 1 98.44 573 VAL B N 1
ATOM 9904 C CA . VAL B 1 573 ? -23.094 17.906 17.141 1 98.44 573 VAL B CA 1
ATOM 9905 C C . VAL B 1 573 ? -24.281 18.141 16.203 1 98.44 573 VAL B C 1
ATOM 9907 O O . VAL B 1 573 ? -25.188 18.906 16.516 1 98.44 573 VAL B O 1
ATOM 9910 N N . SER B 1 574 ? -24.266 17.484 15.07 1 98.12 574 SER B N 1
ATOM 9911 C CA . SER B 1 574 ? -25.312 17.719 14.078 1 98.12 574 SER B CA 1
ATOM 9912 C C . SER B 1 574 ? -26.594 16.984 14.438 1 98.12 574 SER B C 1
ATOM 9914 O O . SER B 1 574 ? -27.672 17.312 13.93 1 98.12 574 SER B O 1
ATOM 9916 N N . GLY B 1 575 ? -26.484 15.922 15.203 1 96.62 575 GLY B N 1
ATOM 9917 C CA . GLY B 1 575 ? -27.625 15.078 15.508 1 96.62 575 GLY B CA 1
ATOM 9918 C C . GLY B 1 575 ? -28.062 14.211 14.344 1 96.62 575 GLY B C 1
ATOM 9919 O O . GLY B 1 575 ? -29.141 13.617 14.367 1 96.62 575 GLY B O 1
ATOM 9920 N N . ARG B 1 576 ? -27.234 14.117 13.336 1 95.12 576 ARG B N 1
ATOM 9921 C CA . ARG B 1 576 ? -27.594 13.367 12.133 1 95.12 576 ARG B CA 1
ATOM 9922 C C . ARG B 1 576 ? -26.797 12.07 12.039 1 95.12 576 ARG B C 1
ATOM 9924 O O . ARG B 1 576 ? -25.641 12.016 12.469 1 95.12 576 ARG B O 1
ATOM 9931 N N . GLU B 1 577 ? -27.453 11.062 11.477 1 92.44 577 GLU B N 1
ATOM 9932 C CA . GLU B 1 577 ? -26.75 9.852 11.07 1 92.44 577 GLU B CA 1
ATOM 9933 C C . GLU B 1 577 ? -26.016 10.055 9.742 1 92.44 577 GLU B C 1
ATOM 9935 O O . GLU B 1 577 ? -26.656 10.328 8.719 1 92.44 577 GLU B O 1
ATOM 9940 N N . LEU B 1 578 ? -24.688 9.867 9.773 1 96.5 578 LEU B N 1
ATOM 9941 C CA . LEU B 1 578 ? -23.906 10.227 8.586 1 96.5 578 LEU B CA 1
ATOM 9942 C C . LEU B 1 578 ? -23.125 9.023 8.062 1 96.5 578 LEU B C 1
ATOM 9944 O O . LEU B 1 578 ? -22.234 9.18 7.234 1 96.5 578 LEU B O 1
ATOM 9948 N N . ASP B 1 579 ? -23.406 7.801 8.469 1 93.19 579 ASP B N 1
ATOM 9949 C CA . ASP B 1 579 ? -22.672 6.613 8.023 1 93.19 579 ASP B CA 1
ATOM 9950 C C . ASP B 1 579 ? -22.734 6.48 6.5 1 93.19 579 ASP B C 1
ATOM 9952 O O . ASP B 1 579 ? -21.766 6.027 5.875 1 93.19 579 ASP B O 1
ATOM 9956 N N . TRP B 1 580 ? -23.922 6.824 5.957 1 92.56 580 TRP B N 1
ATOM 9957 C CA . TRP B 1 580 ? -24.047 6.746 4.504 1 92.56 580 TRP B CA 1
ATOM 9958 C C . TRP B 1 580 ? -23.016 7.652 3.824 1 92.56 580 TRP B C 1
ATOM 9960 O O . TRP B 1 580 ? -22.484 7.312 2.766 1 92.56 580 TRP B O 1
ATOM 9970 N N . PHE B 1 581 ? -22.75 8.828 4.391 1 96.38 581 PHE B N 1
ATOM 9971 C CA . PHE B 1 581 ? -21.781 9.773 3.869 1 96.38 581 PHE B CA 1
ATOM 9972 C C . PHE B 1 581 ? -20.359 9.211 4.004 1 96.38 581 PHE B C 1
ATOM 9974 O O . PHE B 1 581 ? -19.594 9.211 3.039 1 96.38 581 PHE B O 1
ATOM 9981 N N . TRP B 1 582 ? -20.062 8.711 5.227 1 97.19 582 TRP B N 1
ATOM 9982 C CA . TRP B 1 582 ? -18.734 8.156 5.477 1 97.19 582 TRP B CA 1
ATOM 9983 C C . TRP B 1 582 ? -18.469 6.945 4.586 1 97.19 582 TRP B C 1
ATOM 9985 O O . TRP B 1 582 ? -17.375 6.789 4.051 1 97.19 582 TRP B O 1
ATOM 9995 N N . ARG B 1 583 ? -19.438 6.078 4.41 1 92.12 583 ARG B N 1
ATOM 9996 C CA . ARG B 1 583 ? -19.312 4.914 3.541 1 92.12 583 ARG B CA 1
ATOM 9997 C C . ARG B 1 583 ? -19 5.328 2.105 1 92.12 583 ARG B C 1
ATOM 9999 O O . ARG B 1 583 ? -18.062 4.824 1.496 1 92.12 583 ARG B O 1
ATOM 10006 N N . SER B 1 584 ? -19.719 6.281 1.573 1 92.88 584 SER B N 1
ATOM 10007 C CA . SER B 1 584 ? -19.656 6.66 0.165 1 92.88 584 SER B CA 1
ATOM 10008 C C . SER B 1 584 ? -18.328 7.32 -0.178 1 92.88 584 SER B C 1
ATOM 10010 O O . SER B 1 584 ? -17.766 7.074 -1.247 1 92.88 584 SER B O 1
ATOM 10012 N N . TRP B 1 585 ? -17.891 8.109 0.816 1 96.12 585 TRP B N 1
ATOM 10013 C CA . TRP B 1 585 ? -16.828 9.023 0.412 1 96.12 585 TRP B CA 1
ATOM 10014 C C . TRP B 1 585 ? -15.5 8.633 1.064 1 96.12 585 TRP B C 1
ATOM 10016 O O . TRP B 1 585 ? -14.43 8.961 0.547 1 96.12 585 TRP B O 1
ATOM 10026 N N . TYR B 1 586 ? -15.539 7.992 2.186 1 97 586 TYR B N 1
ATOM 10027 C CA . TYR B 1 586 ? -14.312 7.703 2.916 1 97 586 TYR B CA 1
ATOM 10028 C C . TYR B 1 586 ? -13.922 6.234 2.781 1 97 586 TYR B C 1
ATOM 10030 O O . TYR B 1 586 ? -12.742 5.898 2.75 1 97 586 TYR B O 1
ATOM 10038 N N . TYR B 1 587 ? -14.906 5.305 2.68 1 92.44 587 TYR B N 1
ATOM 10039 C CA . TYR B 1 587 ? -14.617 3.873 2.645 1 92.44 587 TYR B CA 1
ATOM 10040 C C . TYR B 1 587 ? -14.766 3.324 1.229 1 92.44 587 TYR B C 1
ATOM 10042 O O . TYR B 1 587 ? -14.281 2.227 0.931 1 92.44 587 TYR B O 1
ATOM 10050 N N . GLU B 1 588 ? -15.531 4.078 0.386 1 89.88 588 GLU B N 1
ATOM 10051 C CA . GLU B 1 588 ? -15.703 3.688 -1.011 1 89.88 588 GLU B CA 1
ATOM 10052 C C . GLU B 1 588 ? -15.195 4.777 -1.952 1 89.88 588 GLU B C 1
ATOM 10054 O O . GLU B 1 588 ? -14.805 5.859 -1.507 1 89.88 588 GLU B O 1
ATOM 10059 N N . THR B 1 589 ? -15.164 4.496 -3.213 1 91.06 589 THR B N 1
ATOM 10060 C CA . THR B 1 589 ? -14.797 5.461 -4.242 1 91.06 589 THR B CA 1
ATOM 10061 C C . THR B 1 589 ? -16 5.812 -5.109 1 91.06 589 THR B C 1
ATOM 10063 O O . THR B 1 589 ? -15.867 5.996 -6.32 1 91.06 589 THR B O 1
ATOM 10066 N N . TRP B 1 590 ? -17.172 5.809 -4.523 1 90.44 590 TRP B N 1
ATOM 10067 C CA . TRP B 1 590 ? -18.391 6.109 -5.254 1 90.44 590 TRP B CA 1
ATOM 10068 C C . TRP B 1 590 ? -18.375 7.543 -5.773 1 90.44 590 TRP B C 1
ATOM 10070 O O . TRP B 1 590 ? -17.656 8.398 -5.246 1 90.44 590 TRP B O 1
ATOM 10080 N N . THR B 1 591 ? -19.156 7.789 -6.812 1 92.06 591 THR B N 1
ATOM 10081 C CA . THR B 1 591 ? -19.234 9.125 -7.395 1 92.06 591 THR B CA 1
ATOM 10082 C C . THR B 1 591 ? -20.672 9.648 -7.344 1 92.06 591 THR B C 1
ATOM 10084 O O . THR B 1 591 ? -21.609 8.875 -7.262 1 92.06 591 THR B O 1
ATOM 10087 N N . LEU B 1 592 ? -20.734 10.922 -7.301 1 95.19 592 LEU B N 1
ATOM 10088 C CA . LEU B 1 592 ? -22 11.617 -7.441 1 95.19 592 LEU B CA 1
ATOM 10089 C C . LEU B 1 592 ? -22.234 12.047 -8.883 1 95.19 592 LEU B C 1
ATOM 10091 O O . LEU B 1 592 ? -21.328 12.586 -9.531 1 95.19 592 LEU B O 1
ATOM 10095 N N . ASP B 1 593 ? -23.438 11.75 -9.359 1 95.5 593 ASP B N 1
ATOM 10096 C CA . ASP B 1 593 ? -23.859 12.227 -10.672 1 95.5 593 ASP B CA 1
ATOM 10097 C C . ASP B 1 593 ? -25.359 12.445 -10.719 1 95.5 593 ASP B C 1
ATOM 10099 O O . ASP B 1 593 ? -26.125 11.539 -11.07 1 95.5 593 ASP B O 1
ATOM 10103 N N . GLN B 1 594 ? -25.734 13.625 -10.414 1 97.19 594 GLN B N 1
ATOM 10104 C CA . GLN B 1 594 ? -27.141 14.016 -10.508 1 97.19 594 GLN B CA 1
ATOM 10105 C C . GLN B 1 594 ? -27.422 14.781 -11.797 1 97.19 594 GLN B C 1
ATOM 10107 O O . GLN B 1 594 ? -26.594 15.586 -12.242 1 97.19 594 GLN B O 1
ATOM 10112 N N . ALA B 1 595 ? -28.609 14.492 -12.43 1 97.88 595 ALA B N 1
ATOM 10113 C CA . ALA B 1 595 ? -28.906 15.031 -13.758 1 97.88 595 ALA B CA 1
ATOM 10114 C C . ALA B 1 595 ? -30.344 15.5 -13.852 1 97.88 595 ALA B C 1
ATOM 10116 O O . ALA B 1 595 ? -31.234 14.977 -13.164 1 97.88 595 ALA B O 1
ATOM 10117 N N . VAL B 1 596 ? -30.516 16.531 -14.734 1 98.12 596 VAL B N 1
ATOM 10118 C CA . VAL B 1 596 ? -31.859 16.844 -15.18 1 98.12 596 VAL B CA 1
ATOM 10119 C C . VAL B 1 596 ? -32.281 15.844 -16.266 1 98.12 596 VAL B C 1
ATOM 10121 O O . VAL B 1 596 ? -31.891 15.961 -17.422 1 98.12 596 VAL B O 1
ATOM 10124 N N . GLY B 1 597 ? -33.125 14.93 -15.859 1 96.12 597 GLY B N 1
ATOM 10125 C CA . GLY B 1 597 ? -33.5 13.859 -16.766 1 96.12 597 GLY B CA 1
ATOM 10126 C C . GLY B 1 597 ? -34.5 14.312 -17.828 1 96.12 597 GLY B C 1
ATOM 10127 O O . GLY B 1 597 ? -34.312 14.023 -19.016 1 96.12 597 GLY B O 1
ATOM 10128 N N . ASN B 1 598 ? -35.562 14.977 -17.25 1 93.88 598 ASN B N 1
ATOM 10129 C CA . ASN B 1 598 ? -36.625 15.391 -18.156 1 93.88 598 ASN B CA 1
ATOM 10130 C C . ASN B 1 598 ? -37.406 16.578 -17.609 1 93.88 598 ASN B C 1
ATOM 10132 O O . ASN B 1 598 ? -37.5 16.734 -16.391 1 93.88 598 ASN B O 1
ATOM 10136 N N . VAL B 1 599 ? -37.781 17.469 -18.484 1 95.5 599 VAL B N 1
ATOM 10137 C CA . VAL B 1 599 ? -38.688 18.578 -18.188 1 95.5 599 VAL B CA 1
ATOM 10138 C C . VAL B 1 599 ? -39.875 18.531 -19.141 1 95.5 599 VAL B C 1
ATOM 10140 O O . VAL B 1 599 ? -39.719 18.703 -20.359 1 95.5 599 VAL B O 1
ATOM 10143 N N . ARG B 1 600 ? -41.031 18.281 -18.562 1 92.75 600 ARG B N 1
ATOM 10144 C CA . ARG B 1 600 ? -42.188 18.141 -19.453 1 92.75 600 ARG B CA 1
ATOM 10145 C C . ARG B 1 600 ? -43.438 18.812 -18.859 1 92.75 600 ARG B C 1
ATOM 10147 O O . ARG B 1 600 ? -43.562 18.891 -17.641 1 92.75 600 ARG B O 1
ATOM 10154 N N . PRO B 1 601 ? -44.375 19.266 -19.766 1 89.81 601 PRO B N 1
ATOM 10155 C CA . PRO B 1 601 ? -45.625 19.797 -19.281 1 89.81 601 PRO B CA 1
ATOM 10156 C C . PRO B 1 601 ? -46.5 18.734 -18.625 1 89.81 601 PRO B C 1
ATOM 10158 O O . PRO B 1 601 ? -46.5 17.578 -19.047 1 89.81 601 PRO B O 1
ATOM 10161 N N . ALA B 1 602 ? -47.125 19.156 -17.547 1 87.12 602 ALA B N 1
ATOM 10162 C CA . ALA B 1 602 ? -48.094 18.297 -16.875 1 87.12 602 ALA B CA 1
ATOM 10163 C C . ALA B 1 602 ? -49.5 18.938 -16.875 1 87.12 602 ALA B C 1
ATOM 10165 O O . ALA B 1 602 ? -49.688 20.047 -17.375 1 87.12 602 ALA B O 1
ATOM 10166 N N . GLU B 1 603 ? -50.5 18.141 -16.516 1 80.44 603 GLU B N 1
ATOM 10167 C CA . GLU B 1 603 ? -51.844 18.656 -16.469 1 80.44 603 GLU B CA 1
ATOM 10168 C C . GLU B 1 603 ? -51.906 20 -15.742 1 80.44 603 GLU B C 1
ATOM 10170 O O . GLU B 1 603 ? -52.562 20.938 -16.203 1 80.44 603 GLU B O 1
ATOM 10175 N N . GLU B 1 604 ? -51.281 19.922 -14.641 1 81.25 604 GLU B N 1
ATOM 10176 C CA . GLU B 1 604 ? -51.156 21.172 -13.891 1 81.25 604 GLU B CA 1
ATOM 10177 C C . GLU B 1 604 ? -49.688 21.578 -13.75 1 81.25 604 GLU B C 1
ATOM 10179 O O . GLU B 1 604 ? -48.938 20.984 -12.961 1 81.25 604 GLU B O 1
ATOM 10184 N N . GLY B 1 605 ? -49.281 22.484 -14.625 1 88.38 605 GLY B N 1
ATOM 10185 C CA . GLY B 1 605 ? -47.938 23.047 -14.516 1 88.38 605 GLY B CA 1
ATOM 10186 C C . GLY B 1 605 ? -46.875 22.234 -15.258 1 88.38 605 GLY B C 1
ATOM 10187 O O . GLY B 1 605 ? -47.094 21.875 -16.422 1 88.38 605 GLY B O 1
ATOM 10188 N N . THR B 1 606 ? -45.656 22.078 -14.734 1 93.5 606 THR B N 1
ATOM 10189 C CA . THR B 1 606 ? -44.531 21.391 -15.344 1 93.5 606 THR B CA 1
ATOM 10190 C C . THR B 1 606 ? -43.969 20.328 -14.414 1 93.5 606 THR B C 1
ATOM 10192 O O . THR B 1 606 ? -43.906 20.516 -13.195 1 93.5 606 THR B O 1
ATOM 10195 N N . GLU B 1 607 ? -43.594 19.172 -14.984 1 95.5 607 GLU B N 1
ATOM 10196 C CA . GLU B 1 607 ? -42.938 18.109 -14.258 1 95.5 607 GLU B CA 1
ATOM 10197 C C . GLU B 1 607 ? -41.438 18.062 -14.617 1 95.5 607 GLU B C 1
ATOM 10199 O O . GLU B 1 607 ? -41.094 18.078 -15.797 1 95.5 607 GLU B O 1
ATOM 10204 N N . ILE B 1 608 ? -40.625 18.062 -13.594 1 97 608 ILE B N 1
ATOM 10205 C CA . ILE B 1 608 ? -39.188 17.953 -13.75 1 97 608 ILE B CA 1
ATOM 10206 C C . ILE B 1 608 ? -38.688 16.672 -13.109 1 97 608 ILE B C 1
ATOM 10208 O O . ILE B 1 608 ? -38.906 16.438 -11.914 1 97 608 ILE B O 1
ATOM 10212 N N . VAL B 1 609 ? -38.031 15.828 -13.914 1 97.5 609 VAL B N 1
ATOM 10213 C CA . VAL B 1 609 ? -37.469 14.586 -13.398 1 97.5 609 VAL B CA 1
ATOM 10214 C C . VAL B 1 609 ? -35.969 14.773 -13.141 1 97.5 609 VAL B C 1
ATOM 10216 O O . VAL B 1 609 ? -35.219 15.102 -14.062 1 97.5 609 VAL B O 1
ATOM 10219 N N . ILE B 1 610 ? -35.562 14.578 -11.875 1 97.88 610 ILE B N 1
ATOM 10220 C CA . ILE B 1 610 ? -34.156 14.555 -11.5 1 97.88 610 ILE B CA 1
ATOM 10221 C C . ILE B 1 610 ? -33.688 13.109 -11.344 1 97.88 610 ILE B C 1
ATOM 10223 O O . ILE B 1 610 ? -34.344 12.297 -10.703 1 97.88 610 ILE B O 1
ATOM 10227 N N . GLU B 1 611 ? -32.562 12.844 -11.977 1 96.5 611 GLU B N 1
ATOM 10228 C CA . GLU B 1 611 ? -31.969 11.508 -11.906 1 96.5 611 GLU B CA 1
ATOM 10229 C C . GLU B 1 611 ? -30.688 11.516 -11.094 1 96.5 611 GLU B C 1
ATOM 10231 O O . GLU B 1 611 ? -29.922 12.484 -11.133 1 96.5 611 GLU B O 1
ATOM 10236 N N . ASP B 1 612 ? -30.484 10.516 -10.336 1 94.38 612 ASP B N 1
ATOM 10237 C CA . ASP B 1 612 ? -29.188 10.234 -9.727 1 94.38 612 ASP B CA 1
ATOM 10238 C C . ASP B 1 612 ? -28.516 9.039 -10.398 1 94.38 612 ASP B C 1
ATOM 10240 O O . ASP B 1 612 ? -28.875 7.891 -10.141 1 94.38 612 ASP B O 1
ATOM 10244 N N . ARG B 1 613 ? -27.547 9.336 -11.133 1 90.38 613 ARG B N 1
ATOM 10245 C CA . ARG B 1 613 ? -26.891 8.336 -11.969 1 90.38 613 ARG B CA 1
ATOM 10246 C C . ARG B 1 613 ? -25.625 7.801 -11.289 1 90.38 613 ARG B C 1
ATOM 10248 O O . ARG B 1 613 ? -25 6.859 -11.781 1 90.38 613 ARG B O 1
ATOM 10255 N N . GLY B 1 614 ? -25.266 8.375 -10.156 1 88.81 614 GLY B N 1
ATOM 10256 C CA . GLY B 1 614 ? -24.094 7.941 -9.422 1 88.81 614 GLY B CA 1
ATOM 10257 C C . GLY B 1 614 ? -24.422 6.992 -8.281 1 88.81 614 GLY B C 1
ATOM 10258 O O . GLY B 1 614 ? -25.578 6.621 -8.094 1 88.81 614 GLY B O 1
ATOM 10259 N N . GLN B 1 615 ? -23.391 6.633 -7.547 1 86.44 615 GLN B N 1
ATOM 10260 C CA . GLN B 1 615 ? -23.547 5.711 -6.426 1 86.44 615 GLN B CA 1
ATOM 10261 C C . GLN B 1 615 ? -23.594 6.461 -5.098 1 86.44 615 GLN B C 1
ATOM 10263 O O . GLN B 1 615 ? -24.188 5.984 -4.133 1 86.44 615 GLN B O 1
ATOM 10268 N N . ALA B 1 616 ? -22.906 7.602 -5.016 1 92.38 616 ALA B N 1
ATOM 10269 C CA . ALA B 1 616 ? -22.875 8.383 -3.779 1 92.38 616 ALA B CA 1
ATOM 10270 C C . ALA B 1 616 ? -24.109 9.258 -3.645 1 92.38 616 ALA B C 1
ATOM 10272 O O . ALA B 1 616 ? -24.328 10.164 -4.449 1 92.38 616 ALA B O 1
ATOM 10273 N N . PRO B 1 617 ? -24.906 9 -2.648 1 93.94 617 PRO B N 1
ATOM 10274 C CA . PRO B 1 617 ? -26.125 9.812 -2.488 1 93.94 617 PRO B CA 1
ATOM 10275 C C . PRO B 1 617 ? -25.828 11.18 -1.878 1 93.94 617 PRO B C 1
ATOM 10277 O O . PRO B 1 617 ? -24.969 11.297 -0.995 1 93.94 617 PRO B O 1
ATOM 10280 N N . MET B 1 618 ? -26.453 12.156 -2.377 1 96.5 618 MET B N 1
ATOM 10281 C CA . MET B 1 618 ? -26.453 13.516 -1.834 1 96.5 618 MET B CA 1
ATOM 10282 C C . MET B 1 618 ? -27.812 14.18 -2.043 1 96.5 618 MET B C 1
ATOM 10284 O O . MET B 1 618 ? -28.531 13.844 -2.98 1 96.5 618 MET B O 1
ATOM 10288 N N . PRO B 1 619 ? -28.172 15.109 -1.177 1 97.19 619 PRO B N 1
ATOM 10289 C CA . PRO B 1 619 ? -29.375 15.891 -1.498 1 97.19 619 PRO B CA 1
ATOM 10290 C C . PRO B 1 619 ? -29.219 16.719 -2.768 1 97.19 619 PRO B C 1
ATOM 10292 O O . PRO B 1 619 ? -28.094 17 -3.193 1 97.19 619 PRO B O 1
ATOM 10295 N N . ALA B 1 620 ? -30.328 17.031 -3.355 1 97.69 620 ALA B N 1
ATOM 10296 C CA . ALA B 1 620 ? -30.297 17.859 -4.562 1 97.69 620 ALA B CA 1
ATOM 10297 C C . ALA B 1 620 ? -31.094 19.141 -4.371 1 97.69 620 ALA B C 1
ATOM 10299 O O . ALA B 1 620 ? -32.281 19.109 -4.035 1 97.69 620 ALA B O 1
ATOM 10300 N N . THR B 1 621 ? -30.406 20.281 -4.473 1 97.69 621 THR B N 1
ATOM 10301 C CA . THR B 1 621 ? -31.078 21.562 -4.617 1 97.69 621 THR B CA 1
ATOM 10302 C C . THR B 1 621 ? -31.297 21.906 -6.09 1 97.69 621 THR B C 1
ATOM 10304 O O . THR B 1 621 ? -30.344 21.922 -6.871 1 97.69 621 THR B O 1
ATOM 10307 N N . VAL B 1 622 ? -32.531 22.172 -6.426 1 98.25 622 VAL B N 1
ATOM 10308 C CA . VAL B 1 622 ? -32.875 22.422 -7.82 1 98.25 622 VAL B CA 1
ATOM 10309 C C . VAL B 1 622 ? -33.406 23.859 -7.973 1 98.25 622 VAL B C 1
ATOM 10311 O O . VAL B 1 622 ? -34.375 24.234 -7.34 1 98.25 622 VAL B O 1
ATOM 10314 N N . GLU B 1 623 ? -32.656 24.609 -8.773 1 98.19 623 GLU B N 1
ATOM 10315 C CA . GLU B 1 623 ? -33.125 25.953 -9.117 1 98.19 623 GLU B CA 1
ATOM 10316 C C . GLU B 1 623 ? -33.875 25.969 -10.445 1 98.19 623 GLU B C 1
ATOM 10318 O O . GLU B 1 623 ? -33.375 25.438 -11.453 1 98.19 623 GLU B O 1
ATOM 10323 N N . ILE B 1 624 ? -35.031 26.5 -10.422 1 97.5 624 ILE B N 1
ATOM 10324 C CA . ILE B 1 624 ? -35.938 26.547 -11.586 1 97.5 624 ILE B CA 1
ATOM 10325 C C . ILE B 1 624 ? -36.219 28 -11.969 1 97.5 624 ILE B C 1
ATOM 10327 O O . ILE B 1 624 ? -36.656 28.781 -11.133 1 97.5 624 ILE B O 1
ATOM 10331 N N . THR B 1 625 ? -35.906 28.312 -13.195 1 96.88 625 THR B N 1
ATOM 10332 C CA . THR B 1 625 ? -36.188 29.656 -13.695 1 96.88 625 THR B CA 1
ATOM 10333 C C . THR B 1 625 ? -37.375 29.641 -14.648 1 96.88 625 THR B C 1
ATOM 10335 O O . THR B 1 625 ? -37.438 28.797 -15.555 1 96.88 625 THR B O 1
ATOM 10338 N N . LEU B 1 626 ? -38.25 30.531 -14.406 1 94.62 626 LEU B N 1
ATOM 10339 C CA . LEU B 1 626 ? -39.438 30.656 -15.25 1 94.62 626 LEU B CA 1
ATOM 10340 C C . LEU B 1 626 ? -39.25 31.734 -16.312 1 94.62 626 LEU B C 1
ATOM 10342 O O . LEU B 1 626 ? -38.281 32.5 -16.25 1 94.62 626 LEU B O 1
ATOM 10346 N N . SER B 1 627 ? -40.156 31.812 -17.234 1 92.81 627 SER B N 1
ATOM 10347 C CA . SER B 1 627 ? -40.031 32.719 -18.391 1 92.81 627 SER B CA 1
ATOM 10348 C C . SER B 1 627 ? -40.094 34.156 -17.969 1 92.81 627 SER B C 1
ATOM 10350 O O . SER B 1 627 ? -39.531 35.031 -18.656 1 92.81 627 SER B O 1
ATOM 10352 N N . ASP B 1 628 ? -40.75 34.469 -16.844 1 93.44 628 ASP B N 1
ATOM 10353 C CA . ASP B 1 628 ? -40.844 35.844 -16.391 1 93.44 628 ASP B CA 1
ATOM 10354 C C . ASP B 1 628 ? -39.625 36.219 -15.547 1 93.44 628 ASP B C 1
ATOM 10356 O O . ASP B 1 628 ? -39.594 37.344 -14.984 1 93.44 628 ASP B O 1
ATOM 10360 N N . GLY B 1 629 ? -38.75 35.312 -15.328 1 93.31 629 GLY B N 1
ATOM 10361 C CA . GLY B 1 629 ? -37.531 35.625 -14.586 1 93.31 629 GLY B CA 1
ATOM 10362 C C . GLY B 1 629 ? -37.594 35.156 -13.141 1 93.31 629 GLY B C 1
ATOM 10363 O O . GLY B 1 629 ? -36.562 35.156 -12.445 1 93.31 629 GLY B O 1
ATOM 10364 N N . THR B 1 630 ? -38.781 34.719 -12.781 1 94.69 630 THR B N 1
ATOM 10365 C CA . THR B 1 630 ? -38.938 34.188 -11.422 1 94.69 630 THR B CA 1
ATOM 10366 C C . THR B 1 630 ? -38.094 32.938 -11.234 1 94.69 630 THR B C 1
ATOM 10368 O O . THR B 1 630 ? -38.062 32.062 -12.109 1 94.69 630 THR B O 1
ATOM 10371 N N . THR B 1 631 ? -37.375 32.875 -10.07 1 95.81 631 THR B N 1
ATOM 10372 C CA . THR B 1 631 ? -36.594 31.672 -9.742 1 95.81 631 THR B CA 1
ATOM 10373 C C . THR B 1 631 ? -37.219 30.938 -8.555 1 95.81 631 THR B C 1
ATOM 10375 O O . THR B 1 631 ? -37.562 31.562 -7.551 1 95.81 631 THR B O 1
ATOM 10378 N N . LEU B 1 632 ? -37.438 29.656 -8.703 1 95.69 632 LEU B N 1
ATOM 10379 C CA . LEU B 1 632 ? -37.906 28.75 -7.652 1 95.69 632 LEU B CA 1
ATOM 10380 C C . LEU B 1 632 ? -36.812 27.781 -7.238 1 95.69 632 LEU B C 1
ATOM 10382 O O . LEU B 1 632 ? -35.969 27.406 -8.055 1 95.69 632 LEU B O 1
ATOM 10386 N N . THR B 1 633 ? -36.812 27.5 -5.926 1 97 633 THR B N 1
ATOM 10387 C CA . THR B 1 633 ? -35.875 26.484 -5.43 1 97 633 THR B CA 1
ATOM 10388 C C . THR B 1 633 ? -36.625 25.297 -4.828 1 97 633 THR B C 1
ATOM 10390 O O . THR B 1 633 ? -37.562 25.484 -4.055 1 97 633 THR B O 1
ATOM 10393 N N . ARG B 1 634 ? -36.312 24.094 -5.266 1 96.75 634 ARG B N 1
ATOM 10394 C CA . ARG B 1 634 ? -36.844 22.859 -4.699 1 96.75 634 ARG B CA 1
ATOM 10395 C C . ARG B 1 634 ? -35.688 21.984 -4.188 1 96.75 634 ARG B C 1
ATOM 10397 O O . ARG B 1 634 ? -34.562 22.062 -4.68 1 96.75 634 ARG B O 1
ATOM 10404 N N . LYS B 1 635 ? -36.031 21.234 -3.164 1 97 635 LYS B N 1
ATOM 10405 C CA . LYS B 1 635 ? -35.031 20.344 -2.596 1 97 635 LYS B CA 1
ATOM 10406 C C . LYS B 1 635 ? -35.5 18.891 -2.621 1 97 635 LYS B C 1
ATOM 10408 O O . LYS B 1 635 ? -36.656 18.609 -2.371 1 97 635 LYS B O 1
ATOM 10413 N N . ILE B 1 636 ? -34.625 18 -3.031 1 97.5 636 ILE B N 1
ATOM 10414 C CA . ILE B 1 636 ? -34.812 16.562 -2.895 1 97.5 636 ILE B CA 1
ATOM 10415 C C . ILE B 1 636 ? -33.938 16.047 -1.754 1 97.5 636 ILE B C 1
ATOM 10417 O O . ILE B 1 636 ? -32.688 16.078 -1.842 1 97.5 636 ILE B O 1
ATOM 10421 N N . PRO B 1 637 ? -34.531 15.57 -0.71 1 96.25 637 PRO B N 1
ATOM 10422 C CA . PRO B 1 637 ? -33.75 15.094 0.427 1 96.25 637 PRO B CA 1
ATOM 10423 C C . PRO B 1 637 ? -32.938 13.844 0.1 1 96.25 637 PRO B C 1
ATOM 10425 O O . PRO B 1 637 ? -33.312 13.062 -0.773 1 96.25 637 PRO B O 1
ATOM 10428 N N . VAL B 1 638 ? -31.844 13.609 0.83 1 95.44 638 VAL B N 1
ATOM 10429 C CA . VAL B 1 638 ? -30.953 12.492 0.572 1 95.44 638 VAL B CA 1
ATOM 10430 C C . VAL B 1 638 ? -31.688 11.172 0.831 1 95.44 638 VAL B C 1
ATOM 10432 O O . VAL B 1 638 ? -31.391 10.164 0.191 1 95.44 638 VAL B O 1
ATOM 10435 N N . GLU B 1 639 ? -32.656 11.18 1.69 1 92.12 639 GLU B N 1
ATOM 10436 C CA . GLU B 1 639 ? -33.438 9.992 2.047 1 92.12 639 GLU B CA 1
ATOM 10437 C C . GLU B 1 639 ? -34.094 9.375 0.817 1 92.12 639 GLU B C 1
ATOM 10439 O O . GLU B 1 639 ? -34.281 8.156 0.759 1 92.12 639 GLU B O 1
ATOM 10444 N N . THR B 1 640 ? -34.406 10.227 -0.158 1 92.88 640 THR B N 1
ATOM 10445 C CA . THR B 1 640 ? -34.969 9.727 -1.399 1 92.88 640 THR B CA 1
ATOM 10446 C C . THR B 1 640 ? -34.062 8.703 -2.055 1 92.88 640 THR B C 1
ATOM 10448 O O . THR B 1 640 ? -34.5 7.621 -2.443 1 92.88 640 THR B O 1
ATOM 10451 N N . TRP B 1 641 ? -32.875 9.023 -2.051 1 91.88 641 TRP B N 1
ATOM 10452 C CA . TRP B 1 641 ? -31.859 8.172 -2.693 1 91.88 641 TRP B CA 1
ATOM 10453 C C . TRP B 1 641 ? -31.5 6.992 -1.801 1 91.88 641 TRP B C 1
ATOM 10455 O O . TRP B 1 641 ? -31.203 5.898 -2.295 1 91.88 641 TRP B O 1
ATOM 10465 N N . LEU B 1 642 ? -31.5 7.16 -0.541 1 87.62 642 LEU B N 1
ATOM 10466 C CA . LEU B 1 642 ? -31.125 6.129 0.42 1 87.62 642 LEU B CA 1
ATOM 10467 C C . LEU B 1 642 ? -32.188 5.023 0.463 1 87.62 642 LEU B C 1
ATOM 10469 O O . LEU B 1 642 ? -31.906 3.924 0.95 1 87.62 642 LEU B O 1
ATOM 10473 N N . LYS B 1 643 ? -33.344 5.359 -0.052 1 84.12 643 LYS B N 1
ATOM 10474 C CA . LYS B 1 643 ? -34.375 4.352 -0.132 1 84.12 643 LYS B CA 1
ATOM 10475 C C . LYS B 1 643 ? -34.281 3.561 -1.435 1 84.12 643 LYS B C 1
ATOM 10477 O O . LYS B 1 643 ? -35.125 2.684 -1.694 1 84.12 643 LYS B O 1
ATOM 10482 N N . GLY B 1 644 ? -33.344 3.963 -2.262 1 80.56 644 GLY B N 1
ATOM 10483 C CA . GLY B 1 644 ? -33.062 3.164 -3.447 1 80.56 644 GLY B CA 1
ATOM 10484 C C . GLY B 1 644 ? -33.562 3.809 -4.727 1 80.56 644 GLY B C 1
ATOM 10485 O O . GLY B 1 644 ? -33.406 3.25 -5.812 1 80.56 644 GLY B O 1
ATOM 10486 N N . ALA B 1 645 ? -34.094 4.992 -4.633 1 87.06 645 ALA B N 1
ATOM 10487 C CA . ALA B 1 645 ? -34.594 5.668 -5.828 1 87.06 645 ALA B CA 1
ATOM 10488 C C . ALA B 1 645 ? -33.438 6.125 -6.719 1 87.06 645 ALA B C 1
ATOM 10490 O O . ALA B 1 645 ? -32.375 6.527 -6.219 1 87.06 645 ALA B O 1
ATOM 10491 N N . THR B 1 646 ? -33.688 6.07 -8.023 1 90.56 646 THR B N 1
ATOM 10492 C CA . THR B 1 646 ? -32.719 6.594 -8.977 1 90.56 646 THR B CA 1
ATOM 10493 C C . THR B 1 646 ? -33.281 7.816 -9.703 1 90.56 646 THR B C 1
ATOM 10495 O O . THR B 1 646 ? -32.562 8.469 -10.469 1 90.56 646 THR B O 1
ATOM 10498 N N . ARG B 1 647 ? -34.562 8.125 -9.391 1 94.81 647 ARG B N 1
ATO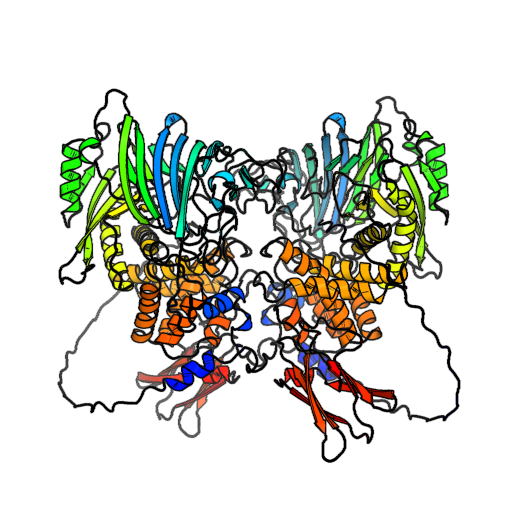M 10499 C CA . ARG B 1 647 ? -35.219 9.281 -9.984 1 94.81 647 ARG B CA 1
ATOM 10500 C C . ARG B 1 647 ? -36.188 9.922 -9 1 94.81 647 ARG B C 1
ATOM 10502 O O . ARG B 1 647 ? -36.688 9.258 -8.086 1 94.81 647 ARG B O 1
ATOM 10509 N N . ALA B 1 648 ? -36.375 11.18 -9.055 1 96.19 648 ALA B N 1
ATOM 10510 C CA . ALA B 1 648 ? -37.344 11.953 -8.305 1 96.19 648 ALA B CA 1
ATOM 10511 C C . ALA B 1 648 ? -38.062 12.961 -9.203 1 96.19 648 ALA B C 1
ATOM 10513 O O . ALA B 1 648 ? -37.438 13.586 -10.062 1 96.19 648 ALA B O 1
ATOM 10514 N N . THR B 1 649 ? -39.344 13.016 -9.031 1 96.19 649 THR B N 1
ATOM 10515 C CA . THR B 1 649 ? -40.125 13.93 -9.852 1 96.19 649 THR B CA 1
ATOM 10516 C C . THR B 1 649 ? -40.594 15.141 -9.039 1 96.19 649 THR B C 1
ATOM 10518 O O . THR B 1 649 ? -41.156 15 -7.961 1 96.19 649 THR B O 1
ATOM 10521 N N . LEU B 1 650 ? -40.25 16.328 -9.562 1 95.88 650 LEU B N 1
ATOM 10522 C CA . LEU B 1 650 ? -40.688 17.594 -8.992 1 95.88 650 LEU B CA 1
ATOM 10523 C C . LEU B 1 650 ? -41.844 18.172 -9.789 1 95.88 650 LEU B C 1
ATOM 10525 O O . LEU B 1 650 ? -41.781 18.281 -11.016 1 95.88 650 LEU B O 1
ATOM 10529 N N . SER B 1 651 ? -42.938 18.484 -9.062 1 93.12 651 SER B N 1
ATOM 10530 C CA . SER B 1 651 ? -44.062 19.141 -9.688 1 93.12 651 SER B CA 1
ATOM 10531 C C . SER B 1 651 ? -44.031 20.641 -9.438 1 93.12 651 SER B C 1
ATOM 10533 O O . SER B 1 651 ? -44.031 21.094 -8.289 1 93.12 651 SER B O 1
ATOM 10535 N N . ILE B 1 652 ? -44 21.375 -10.484 1 91.62 652 ILE B N 1
ATOM 10536 C CA . ILE B 1 652 ? -44 22.828 -10.398 1 91.62 652 ILE B CA 1
ATOM 10537 C C . ILE B 1 652 ? -45.375 23.375 -10.766 1 91.62 652 ILE B C 1
ATOM 10539 O O . ILE B 1 652 ? -45.719 23.453 -11.945 1 91.62 652 ILE B O 1
ATOM 10543 N N . ASP B 1 653 ? -46.062 23.781 -9.695 1 87 653 ASP B N 1
ATOM 10544 C CA . ASP B 1 653 ? -47.406 24.281 -9.898 1 87 653 ASP B CA 1
ATOM 10545 C C . ASP B 1 653 ? -47.406 25.781 -10.195 1 87 653 ASP B C 1
ATOM 10547 O O . ASP B 1 653 ? -47.875 26.594 -9.383 1 87 653 ASP B O 1
ATOM 10551 N N . HIS B 1 654 ? -46.781 26.172 -11.109 1 82 654 HIS B N 1
ATOM 10552 C CA . HIS B 1 654 ? -46.75 27.562 -11.57 1 82 654 HIS B CA 1
ATOM 10553 C C . HIS B 1 654 ? -47.156 27.672 -13.031 1 82 654 HIS B C 1
ATOM 10555 O O . HIS B 1 654 ? -46.844 26.766 -13.828 1 82 654 HIS B O 1
ATOM 10561 N N . THR B 1 655 ? -47.812 28.672 -13.359 1 77.56 655 THR B N 1
ATOM 10562 C CA . THR B 1 655 ? -48.312 28.859 -14.711 1 77.56 655 THR B CA 1
ATOM 10563 C C . THR B 1 655 ? -47.219 29.312 -15.656 1 77.56 655 THR B C 1
ATOM 10565 O O . THR B 1 655 ? -47.312 29.141 -16.875 1 77.56 655 THR B O 1
ATOM 10568 N N . GLY B 1 656 ? -46.188 29.859 -15.047 1 84.44 656 GLY B N 1
ATOM 10569 C CA . GLY B 1 656 ? -45.094 30.297 -15.906 1 84.44 656 GLY B CA 1
ATOM 10570 C C . GLY B 1 656 ? -44.344 29.141 -16.531 1 84.44 656 GLY B C 1
ATOM 10571 O O . GLY B 1 656 ? -44.219 28.078 -15.922 1 84.44 656 GLY B O 1
ATOM 10572 N N . GLU B 1 657 ? -43.844 29.344 -17.734 1 90.31 657 GLU B N 1
ATOM 10573 C CA . GLU B 1 657 ? -43.062 28.344 -18.469 1 90.31 657 GLU B CA 1
ATOM 10574 C C . GLU B 1 657 ? -41.656 28.203 -17.875 1 90.31 657 GLU B C 1
ATOM 10576 O O . GLU B 1 657 ? -41 29.203 -17.625 1 90.31 657 GLU B O 1
ATOM 10581 N N . VAL B 1 658 ? -41.281 26.938 -17.562 1 95.25 658 VAL B N 1
ATOM 10582 C CA . VAL B 1 658 ? -39.938 26.672 -17.094 1 95.25 658 VAL B CA 1
ATOM 10583 C C . VAL B 1 658 ? -38.938 26.859 -18.234 1 95.25 658 VAL B C 1
ATOM 10585 O O . VAL B 1 658 ? -39.094 26.266 -19.312 1 95.25 658 VAL B O 1
ATOM 10588 N N . THR B 1 659 ? -37.875 27.656 -18.047 1 95.81 659 THR B N 1
ATOM 10589 C CA . THR B 1 659 ? -36.906 27.938 -19.109 1 95.81 659 THR B CA 1
ATOM 10590 C C . THR B 1 659 ? -35.531 27.359 -18.734 1 95.81 659 THR B C 1
ATOM 10592 O O . THR B 1 659 ? -34.688 27.125 -19.625 1 95.81 659 THR B O 1
ATOM 10595 N N . ASN B 1 660 ? -35.281 27.25 -17.484 1 97.25 660 ASN B N 1
ATOM 10596 C CA . ASN B 1 660 ? -34 26.734 -17.031 1 97.25 660 ASN B CA 1
ATOM 10597 C C . ASN B 1 660 ? -34.125 25.938 -15.75 1 97.25 660 ASN B C 1
ATOM 10599 O O . ASN B 1 660 ? -34.969 26.266 -14.891 1 97.25 660 ASN B O 1
ATOM 10603 N N . VAL B 1 661 ? -33.438 24.812 -15.648 1 98.19 661 VAL B N 1
ATOM 10604 C CA . VAL B 1 661 ? -33.375 23.984 -14.453 1 98.19 661 VAL B CA 1
ATOM 10605 C C . VAL B 1 661 ? -31.891 23.672 -14.156 1 98.19 661 VAL B C 1
ATOM 10607 O O . VAL B 1 661 ? -31.156 23.234 -15.039 1 98.19 661 VAL B O 1
ATOM 10610 N N . VAL B 1 662 ? -31.422 23.984 -12.898 1 98.38 662 VAL B N 1
ATOM 10611 C CA . VAL B 1 662 ? -30.047 23.688 -12.523 1 98.38 662 VAL B CA 1
ATOM 10612 C C . VAL B 1 662 ? -30.016 22.938 -11.195 1 98.38 662 VAL B C 1
ATOM 10614 O O . VAL B 1 662 ? -30.609 23.375 -10.211 1 98.38 662 VAL B O 1
ATOM 10617 N N . VAL B 1 663 ? -29.359 21.75 -11.211 1 98.31 663 VAL B N 1
ATOM 10618 C CA . VAL B 1 663 ? -29.109 21 -9.992 1 98.31 663 VAL B CA 1
ATOM 10619 C C . VAL B 1 663 ? -27.844 21.516 -9.312 1 98.31 663 VAL B C 1
ATOM 10621 O O . VAL B 1 663 ? -26.812 21.703 -9.961 1 98.31 663 VAL B O 1
ATOM 10624 N N . ASP B 1 664 ? -27.891 21.859 -8 1 97.31 664 ASP B N 1
ATOM 10625 C CA . ASP B 1 664 ? -26.781 22.328 -7.172 1 97.31 664 ASP B CA 1
ATOM 10626 C C . ASP B 1 664 ? -26.172 23.594 -7.75 1 97.31 664 ASP B C 1
ATOM 10628 O O . ASP B 1 664 ? -24.969 23.641 -8.031 1 97.31 664 ASP B O 1
ATOM 10632 N N . PRO B 1 665 ? -26.953 24.625 -7.848 1 96.12 665 PRO B N 1
ATOM 10633 C CA . PRO B 1 665 ? -26.469 25.859 -8.484 1 96.12 665 PRO B CA 1
ATOM 10634 C C . PRO B 1 665 ? -25.266 26.469 -7.758 1 96.12 665 PRO B C 1
ATOM 10636 O O . PRO B 1 665 ? -24.469 27.156 -8.375 1 96.12 665 PRO B O 1
ATOM 10639 N N . GLU B 1 666 ? -25.156 26.234 -6.492 1 93.81 666 GLU B N 1
ATOM 10640 C CA . GLU B 1 666 ? -24.062 26.797 -5.711 1 93.81 666 GLU B CA 1
ATOM 10641 C C . GLU B 1 666 ? -22.844 25.891 -5.742 1 93.81 666 GLU B C 1
ATOM 10643 O O . GLU B 1 666 ? -21.797 26.234 -5.172 1 93.81 666 GLU B O 1
ATOM 10648 N N . ARG B 1 667 ? -22.938 24.688 -6.305 1 94.31 667 ARG B N 1
ATOM 10649 C CA . ARG B 1 667 ? -21.844 23.719 -6.477 1 94.31 667 ARG B CA 1
ATOM 10650 C C . ARG B 1 667 ? -21.281 23.281 -5.129 1 94.31 667 ARG B C 1
ATOM 10652 O O . ARG B 1 667 ? -20.078 23.344 -4.91 1 94.31 667 ARG B O 1
ATOM 10659 N N . LYS B 1 668 ? -22.125 22.891 -4.297 1 95.19 668 LYS B N 1
ATOM 10660 C CA . LYS B 1 668 ? -21.766 22.469 -2.945 1 95.19 668 LYS B CA 1
ATOM 10661 C C . LYS B 1 668 ? -21.188 21.062 -2.938 1 95.19 668 LYS B C 1
ATOM 10663 O O . LYS B 1 668 ? -20.531 20.672 -1.974 1 95.19 668 LYS B O 1
ATOM 10668 N N . PHE B 1 669 ? -21.422 20.281 -4.016 1 97.31 669 PHE B N 1
ATOM 10669 C CA . PHE B 1 669 ? -21.031 18.875 -4.023 1 97.31 669 PHE B CA 1
ATOM 10670 C C . PHE B 1 669 ? -20.203 18.547 -5.258 1 97.31 669 PHE B C 1
ATOM 10672 O O . PHE B 1 669 ? -20.375 19.172 -6.312 1 97.31 669 PHE B O 1
ATOM 10679 N N . PRO B 1 670 ? -19.25 17.609 -5.152 1 96.62 670 PRO B N 1
ATOM 10680 C CA . PRO B 1 670 ? -18.375 17.25 -6.27 1 96.62 670 PRO B CA 1
ATOM 10681 C C . PRO B 1 670 ? -19.031 16.281 -7.25 1 96.62 670 PRO B C 1
ATOM 10683 O O . PRO B 1 670 ? -18.641 15.125 -7.344 1 96.62 670 PRO B O 1
ATOM 10686 N N . ASP B 1 671 ? -19.953 16.828 -8.055 1 97 671 ASP B N 1
ATOM 10687 C CA . ASP B 1 671 ? -20.609 16.047 -9.086 1 97 671 ASP B CA 1
ATOM 10688 C C . ASP B 1 671 ? -19.656 15.711 -10.227 1 97 671 ASP B C 1
ATOM 10690 O O . ASP B 1 671 ? -19 16.594 -10.773 1 97 671 ASP B O 1
ATOM 10694 N N . ALA B 1 672 ? -19.609 14.453 -10.562 1 94.38 672 ALA B N 1
ATOM 10695 C CA . ALA B 1 672 ? -18.609 13.945 -11.492 1 94.38 672 ALA B CA 1
ATOM 10696 C C . ALA B 1 672 ? -18.922 14.375 -12.922 1 94.38 672 ALA B C 1
ATOM 10698 O O . ALA B 1 672 ? -18.031 14.352 -13.789 1 94.38 672 ALA B O 1
ATOM 10699 N N . ASN B 1 673 ? -20.172 14.734 -13.227 1 94.75 673 ASN B N 1
ATOM 10700 C CA . ASN B 1 673 ? -20.578 15.156 -14.562 1 94.75 673 ASN B CA 1
ATOM 10701 C C . ASN B 1 673 ? -21.484 16.391 -14.5 1 94.75 673 ASN B C 1
ATOM 10703 O O . ASN B 1 673 ? -22.703 16.281 -14.594 1 94.75 673 ASN B O 1
ATOM 10707 N N . ARG B 1 674 ? -20.906 17.516 -14.492 1 94.19 674 ARG B N 1
ATOM 10708 C CA . ARG B 1 674 ? -21.656 18.75 -14.312 1 94.19 674 ARG B CA 1
ATOM 10709 C C . ARG B 1 674 ? -22.391 19.141 -15.594 1 94.19 674 ARG B C 1
ATOM 10711 O O . ARG B 1 674 ? -23.297 19.969 -15.562 1 94.19 674 ARG B O 1
ATOM 10718 N N . THR B 1 675 ? -22.125 18.516 -16.688 1 95.06 675 THR B N 1
ATOM 10719 C CA . THR B 1 675 ? -22.75 18.859 -17.953 1 95.06 675 THR B CA 1
ATOM 10720 C C . THR B 1 675 ? -24.219 18.469 -17.953 1 95.06 675 THR B C 1
ATOM 10722 O O . THR B 1 675 ? -25.016 19.016 -18.734 1 95.06 675 THR B O 1
ATOM 10725 N N . ASN B 1 676 ? -24.547 17.516 -17.094 1 97.12 676 ASN B N 1
ATOM 10726 C CA . ASN B 1 676 ? -25.938 17.078 -17.094 1 97.12 676 ASN B CA 1
ATOM 10727 C C . ASN B 1 676 ? -26.703 17.625 -15.898 1 97.12 676 ASN B C 1
ATOM 10729 O O . ASN B 1 676 ? -27.828 17.203 -15.625 1 97.12 676 ASN B O 1
ATOM 10733 N N . ASN B 1 677 ? -26.109 18.625 -15.234 1 97.69 677 ASN B N 1
ATOM 10734 C CA . ASN B 1 677 ? -26.766 19.25 -14.094 1 97.69 677 ASN B CA 1
ATOM 10735 C C . ASN B 1 677 ? -27.75 20.328 -14.531 1 97.69 677 ASN B C 1
ATOM 10737 O O . ASN B 1 677 ? -28.438 20.922 -13.695 1 97.69 677 ASN B O 1
ATOM 10741 N N . SER B 1 678 ? -27.781 20.578 -15.828 1 97.31 678 SER B N 1
ATOM 10742 C CA . SER B 1 678 ? -28.594 21.703 -16.266 1 97.31 678 SER B CA 1
ATOM 10743 C C . SER B 1 678 ? -29.422 21.344 -17.5 1 97.31 678 SER B C 1
ATOM 10745 O O . SER B 1 678 ? -29.062 20.438 -18.25 1 97.31 678 SER B O 1
ATOM 10747 N N . TRP B 1 679 ? -30.547 22 -17.594 1 97.25 679 TRP B N 1
ATOM 10748 C CA . TRP B 1 679 ? -31.453 21.938 -18.734 1 97.25 679 TRP B CA 1
ATOM 10749 C C . TRP B 1 679 ? -31.938 23.344 -19.125 1 97.25 679 TRP B C 1
ATOM 10751 O O . TRP B 1 679 ? -32.25 24.156 -18.25 1 97.25 679 TRP B O 1
ATOM 10761 N N . GLU B 1 680 ? -31.859 23.641 -20.344 1 95.38 680 GLU B N 1
ATOM 10762 C CA . GLU B 1 680 ? -32.375 24.891 -20.891 1 95.38 680 GLU B CA 1
ATOM 10763 C C . GLU B 1 680 ? -33.312 24.641 -22.062 1 95.38 680 GLU B C 1
ATOM 10765 O O . GLU B 1 680 ? -33.094 23.75 -22.891 1 95.38 680 GLU B O 1
ATOM 10770 N N . LYS B 1 681 ? -34.344 25.391 -22 1 89.81 681 LYS B N 1
ATOM 10771 C CA . LYS B 1 681 ? -35.312 25.281 -23.109 1 89.81 681 LYS B CA 1
ATOM 10772 C C . LYS B 1 681 ? -34.719 25.875 -24.391 1 89.81 681 LYS B C 1
ATOM 10774 O O . LYS B 1 681 ? -34.125 26.953 -24.375 1 89.81 681 LYS B O 1
#

Organism: NCBI:txid1194090

pLDDT: mean 89.66, std 20.21, range [14.62, 98.94]

Solvent-accessible surface area (backbone atoms only — not comparable to full-atom values): 70746 Å² total; per-residue (Å²): 102,86,77,80,81,84,82,82,74,88,77,88,82,86,87,79,84,73,77,82,88,78,82,82,88,78,82,74,80,79,77,77,75,78,79,77,79,74,85,60,67,68,56,62,53,63,76,59,52,55,82,74,77,51,76,47,54,55,66,46,74,49,67,87,72,54,39,54,44,54,55,49,21,35,75,64,30,31,30,44,84,51,26,42,68,23,94,58,49,62,58,51,43,37,37,41,40,34,46,34,37,51,39,74,94,70,38,32,41,41,38,36,37,46,32,41,41,36,35,54,44,94,54,70,40,64,60,47,49,30,33,37,55,46,21,47,20,22,82,36,30,37,16,78,44,68,45,66,68,52,60,15,66,45,75,78,43,44,30,29,68,95,37,79,44,51,76,48,91,48,92,80,57,65,52,16,29,44,76,60,70,21,33,30,42,36,21,59,63,54,70,44,43,56,73,35,70,44,44,34,35,40,29,38,35,35,51,60,41,49,49,21,75,63,34,65,18,22,36,30,97,80,45,34,37,36,49,44,66,79,58,83,35,66,43,35,53,44,74,52,75,35,70,58,75,81,66,58,32,47,70,44,48,68,53,56,47,46,25,36,40,41,37,38,43,32,32,48,53,44,49,48,74,51,46,30,42,46,72,75,44,53,80,74,39,32,25,69,69,40,44,50,35,44,55,48,6,46,72,24,91,48,80,28,75,34,35,47,80,87,39,52,89,57,48,34,38,87,45,94,83,43,52,39,70,46,38,26,41,33,73,70,30,46,59,71,37,37,33,38,33,37,74,46,32,30,32,21,17,35,22,60,30,44,48,69,85,68,79,79,47,76,39,71,26,31,34,35,23,36,35,45,82,90,25,70,68,51,79,49,41,43,60,45,49,30,50,34,49,28,44,46,13,59,73,50,72,48,40,70,83,57,72,45,43,36,41,32,55,27,51,81,30,31,67,31,63,39,62,49,49,45,30,31,40,27,26,42,57,73,96,52,62,68,66,57,53,43,49,53,51,30,31,38,54,34,28,56,52,31,36,51,28,32,28,44,46,22,40,42,40,32,26,63,31,41,3,51,16,46,39,48,24,40,53,37,46,27,70,76,39,58,92,52,42,78,49,53,62,49,48,24,33,54,58,31,56,68,42,65,72,65,65,56,59,61,31,39,69,50,42,37,76,42,42,82,41,73,67,37,32,48,32,31,18,24,30,36,40,20,36,49,54,47,29,45,27,56,72,60,32,67,67,49,30,51,50,19,55,33,46,40,49,62,60,27,51,76,34,71,53,53,73,63,31,50,54,20,17,41,28,52,66,61,71,46,91,52,39,50,55,46,30,27,60,33,68,29,79,51,43,29,28,51,30,57,67,45,78,43,84,42,97,69,35,35,36,37,32,39,28,46,73,37,54,32,77,62,60,42,43,36,39,36,29,29,71,85,65,52,74,45,80,47,75,46,61,39,64,55,37,62,73,41,45,48,62,48,77,45,79,40,83,44,88,61,52,77,41,35,39,29,52,41,80,82,60,48,59,73,50,71,45,66,80,39,17,47,46,71,113,98,85,68,80,80,79,86,80,86,90,81,86,82,87,80,85,85,86,82,81,90,82,83,87,82,83,78,77,79,73,74,77,75,78,80,78,80,76,86,60,69,68,55,63,56,63,76,58,57,56,84,79,76,54,75,46,57,54,66,46,73,49,68,86,71,54,36,52,45,54,54,50,20,36,75,64,30,31,30,45,83,49,28,42,69,24,93,58,49,64,59,51,44,38,36,40,42,35,44,34,38,50,39,74,94,70,36,32,41,40,38,36,36,45,32,40,42,37,36,53,45,93,53,71,39,64,60,48,49,29,34,36,54,47,20,45,18,22,81,35,30,40,16,79,45,71,43,68,67,53,62,15,67,46,78,77,41,44,30,28,68,95,36,78,44,49,76,48,89,49,92,79,58,64,51,18,28,44,78,58,72,19,32,31,41,37,21,59,65,55,72,40,43,54,74,35,68,46,45,34,37,41,29,36,33,35,49,58,41,50,49,22,75,66,34,65,17,22,34,30,97,81,45,36,38,35,50,45,65,80,58,82,34,66,44,34,54,44,74,53,74,35,70,58,76,81,65,58,34,49,71,43,50,66,52,55,46,46,24,35,40,42,38,38,43,32,34,49,53,45,50,47,73,52,48,31,40,47,71,75,44,53,79,74,38,32,23,69,68,41,45,51,35,43,56,49,6,48,73,24,89,49,81,28,75,34,34,48,81,88,38,53,90,58,47,35,39,88,46,94,83,43,53,38,72,46,39,26,40,33,74,70,31,47,58,70,37,38,33,38,32,38,73,44,34,30,33,20,17,36,23,61,31,43,50,69,83,70,79,79,48,75,40,73,28,31,34,37,23,35,35,45,83,88,25,69,70,51,81,48,43,42,62,44,48,30,50,33,50,29,45,46,14,60,73,50,73,49,42,70,84,58,72,45,43,35,42,32,55,26,52,80,28,30,73,33,65,40,63,50,48,44,31,32,41,25,25,41,59,73,95,53,60,68,64,57,53,43,49,51,51,32,30,38,53,35,27,56,51,30,34,51,28,32,28,42,46,22,40,41,41,32,25,63,32,41,3,50,15,47,38,47,22,41,54,38,44,27,69,76,40,57,94,52,41,77,48,51,62,50,49,26,33,55,59,32,54,68,42,61,76,41,79,57,59,61,31,40,68,49,42,39,75,42,43,83,42,71,68,37,34,48,32,32,18,26,29,36,40,21,36,49,53,46,29,44,26,58,72,59,34,65,66,50,30,51,52,19,54,33,45,41,48,61,60,28,52,75,36,70,52,52,73,64,32,50,54,20,19,40,27,52,66,62,71,45,90,51,39,50,56,46,30,26,59,33,68,28,79,51,43,29,28,50,30,56,69,43,78,43,82,43,97,70,34,35,35,35,32,38,29,46,77,37,54,31,77,60,60,42,43,36,41,34,29,29,70,88,66,53,74,45,80,48,74,46,62,39,64,55,36,61,73,39,45,47,63,48,77,46,77,40,84,42,89,62,51,76,40,34,39,30,52,42,80,83,60,46,59,74,50,73,46,66,80,38,17,46,47,71,112

Radius of gyration: 35.05 Å; Cα contacts (8 Å, |Δi|>4): 3112; chains: 2; bounding box: 93×106×74 Å